Protein AF-0000000086444705 (afdb_homodimer)

Foldseek 3Di:
DDDDPDDPDDDPPPPCPPPPVPPPVPPPPPPPPPQDCPPCPPPPPCPDDDPAPPVPPPPVQFPPPDDPPQLQKDQDFDAFDADDQDDDFAFDDDDDQADALQNLLCLLVNLVQLVLQLVQLQVQLVVVCVVVVHDDPLDDRDDSLLSLLLQLLLQVCLVPPDPDDCQCQDPDPVRHPCVNCQQDPPSNSVSSVVSGFNDDPVPADDPPDPPHDPLVRCVVVQVSNLVSLQNTTGADQEKAKDKDFLADDADAPQWHACPVDPRGIGWIKIFMFFQPQLRTNHMDTDRDDPPVCADPVHDLLVSVVVRCVVVFPSSGEYEYEQSNDDPVSQVCSCPVTVYKYKYWHDCSGPSRRVVVVPDDDDDAADWGWMDRVQWIWIWGDHVHIIIMITNNAGADWDADPVGDIDGPSVVVNSRRHCSNVNLVVQLVSGFGHDDDNDRSVSVVSVSSSSSLSNSQSSSVRDRHVPDDDPPCDSSNSSNSNSCVSSVVRGPVVVVVVVVVVVCVVCCVVVVVPPPDDPPPPPPPPPPPPPDPD/DDDDDDDPCPPCPPPPPPPPVPPPVPPPPPPPPPFDPPDDPDPPPCPPDDPALPVPPPPVQFPPPDDPPQLQKDQDFDAFDADDQDDDFAFDDDDDQADALQNLLCLLVNLVQLVLQLVQLQVQLVVVCVVVVHDDPLDDRDDSLLSLLLQLLLQVCLVPPDPDDCQCQDPDPVRHPCVNCQQDPPSNSVSSVVSGFNDDPVPADDPPDPPHDPLVRCVVVQVSNLVSLQNTTGADQEKAKDKDFLADDADAPQWHACPVDPRGIGWIKIFMFFQPQLRTNHMDTDRDDPPVDADPVHDLLVSVVVRCVVVFPSSGEYEYEQSNDDPVSQVCSCPVTVYKYKYWHDCSGPSRRVVVVPDDDDDAADWGWMDRVQWIWIWGDHVHIIIMIINNAGADWDADPVGDIDGPSVVVNSRRHCSNVNLVVQLVSGFGHDDDNDRSVSVVSVSSSSSLSNSQSSSVRDRHVVDDDPPDDSSVSSNSNSCVSSVPRGPVVVVVVVVVVVVVVVCVVVVVPPPPDPPPPDPPPPPPCPDPD

Solvent-accessible surface area (backbone atoms only — not comparable to full-atom values): 61278 Å² total; per-residue (Å²): 142,81,75,89,83,72,86,80,88,78,84,76,78,77,78,74,72,78,77,78,74,73,78,72,76,69,77,66,73,72,70,72,69,76,71,70,73,73,62,80,72,65,81,73,69,71,80,74,78,78,91,59,72,54,88,65,70,53,67,79,53,43,64,62,76,64,77,92,60,54,75,68,51,35,72,70,79,72,80,60,85,74,71,77,61,77,74,84,56,43,68,59,68,85,72,61,44,69,59,50,59,52,58,44,31,35,60,32,54,42,68,64,57,48,46,45,32,34,53,27,17,41,50,44,40,52,52,52,33,59,73,68,72,44,85,58,90,81,64,72,82,70,44,54,65,56,51,36,27,55,52,19,44,30,47,47,45,26,48,44,36,57,90,47,82,65,38,37,62,40,85,50,61,76,57,32,32,61,54,54,41,52,31,39,49,68,68,53,51,51,47,50,61,69,32,59,34,66,46,67,70,89,71,57,63,51,86,87,39,91,77,42,52,98,56,55,61,51,44,67,60,50,54,54,37,44,55,26,35,50,61,42,38,37,65,63,57,48,27,8,43,43,78,47,68,43,74,46,86,69,93,54,94,42,55,39,62,36,84,90,43,94,59,34,41,12,40,40,28,41,36,26,10,25,15,86,80,13,43,58,45,31,72,45,78,49,72,58,83,56,80,88,64,68,60,88,75,38,67,37,40,51,52,54,56,57,51,42,61,92,57,56,62,48,38,24,38,38,20,38,48,42,81,46,46,40,60,65,48,48,49,43,33,36,76,75,29,36,22,35,30,36,23,36,42,55,64,58,33,48,81,50,40,66,73,63,57,67,57,78,70,83,48,69,66,38,72,49,56,36,25,40,90,66,38,28,39,39,38,36,20,58,99,52,78,45,38,36,40,21,45,65,50,53,97,46,74,38,74,45,96,90,67,50,72,41,46,43,50,59,54,52,45,60,66,31,47,48,0,44,58,43,34,50,50,62,39,65,74,44,44,41,59,76,92,68,88,54,68,68,55,54,52,51,30,49,50,50,39,50,36,48,53,39,24,51,52,49,56,69,69,42,76,53,54,73,64,74,61,95,83,65,42,73,67,55,47,49,52,51,27,29,51,54,42,24,62,82,50,34,47,71,57,50,50,50,50,47,45,46,42,46,48,45,47,48,47,59,61,51,53,64,72,72,69,71,84,79,74,82,72,76,79,78,84,77,82,75,82,77,82,87,126,138,79,77,80,79,86,78,77,82,72,84,76,82,64,84,72,74,81,77,78,74,73,78,73,76,69,77,65,74,72,70,73,69,78,68,70,77,75,56,84,74,67,79,74,70,72,76,72,81,65,89,56,71,52,87,67,70,52,66,78,55,43,64,64,75,65,77,93,61,54,76,69,52,35,71,70,78,72,80,61,83,74,70,76,63,78,74,84,56,41,70,59,66,87,73,61,44,69,58,49,59,50,59,45,32,34,60,32,54,42,69,63,57,46,48,45,32,34,53,28,17,40,49,46,40,52,50,53,34,59,72,67,72,46,86,58,91,80,65,70,80,72,43,55,65,56,50,37,26,55,50,17,45,30,46,46,47,24,47,45,35,58,88,47,80,66,38,37,62,40,85,51,61,74,57,32,33,61,53,53,40,55,31,39,48,68,68,53,50,50,48,52,63,70,32,62,34,64,46,69,70,89,72,56,62,52,83,87,39,90,77,41,49,98,56,56,62,51,43,67,58,50,52,53,35,45,54,26,35,51,60,43,39,38,67,63,56,46,25,8,43,43,78,46,69,43,75,48,86,70,94,53,94,41,55,39,63,36,85,90,43,92,61,34,42,12,40,40,28,42,35,28,9,25,16,88,78,14,44,57,44,32,71,44,77,50,73,59,83,55,80,87,64,68,59,88,77,36,67,37,41,49,51,54,58,57,52,40,60,92,56,54,61,48,39,26,36,39,20,38,48,43,80,45,45,40,59,64,48,47,49,43,32,37,76,74,29,34,21,33,31,38,23,35,40,54,64,57,35,47,80,50,41,66,72,65,60,67,54,79,70,84,50,69,65,37,72,49,59,36,25,40,90,67,37,29,39,40,36,36,18,58,99,53,78,44,36,36,39,21,46,66,49,53,94,45,74,38,73,45,95,89,67,50,71,41,46,42,51,59,54,53,42,58,66,31,46,48,1,43,58,43,34,50,50,62,39,65,74,45,44,42,56,74,91,68,88,53,70,69,55,53,52,52,29,48,52,49,38,52,36,48,51,39,22,50,51,47,55,70,69,41,77,52,53,74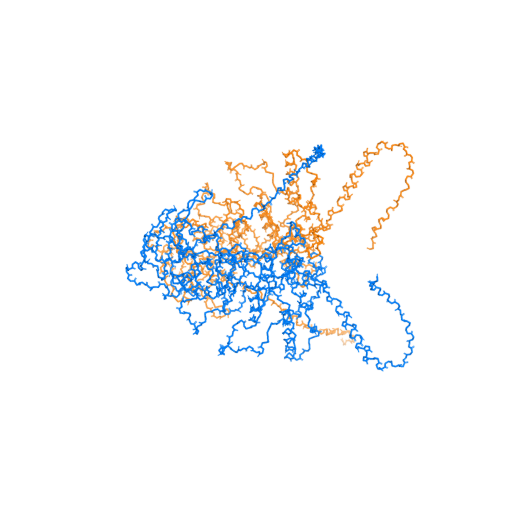,64,79,61,98,73,70,42,71,68,55,46,51,53,52,27,28,52,55,42,23,61,83,51,34,47,72,58,50,50,49,50,46,45,46,44,48,47,44,47,47,47,60,61,49,54,65,75,71,67,73,82,79,75,81,74,76,81,75,81,79,79,75,79,79,74,84,122

Organism: Eptatretus burgeri (NCBI:txid7764)

pLDDT: mean 79.43, std 27.15, range [15.7, 98.75]

Nearest PDB structures (foldseek):
  6x68-assembly1_C  TM=8.349E-01  e=1.886E-27  Trichoplusia ni
  6et7-assembly1_B  TM=6.138E-01  e=5.489E+00  Idiomarina sp. A28L
  6x68-assembly1_C  TM=8.509E-01  e=1.378E-27  Trichoplusia ni
  6et7-assembly1_B  TM=6.135E-01  e=5.300E+00  Idiomarina sp. A28L

Structure (mmCIF, N/CA/C/O backbone):
data_AF-0000000086444705-model_v1
#
loop_
_entity.id
_entity.type
_entity.pdbx_description
1 polymer 'PiggyBac transposable element-derived protein domain-containing protein'
#
loop_
_atom_site.group_PDB
_atom_site.id
_atom_site.type_symbol
_atom_site.label_atom_id
_atom_site.label_alt_id
_atom_site.label_comp_id
_atom_site.label_asym_id
_atom_site.label_entity_id
_atom_site.label_seq_id
_atom_site.pdbx_PDB_ins_code
_atom_site.Cartn_x
_atom_site.Cartn_y
_atom_site.Cartn_z
_atom_site.occupancy
_atom_site.B_iso_or_equiv
_atom_site.auth_seq_id
_atom_site.auth_comp_id
_atom_site.auth_asym_id
_atom_site.auth_atom_id
_atom_site.pdbx_PDB_model_num
ATOM 1 N N . MET A 1 1 ? 11.727 90.5 -26.484 1 19.89 1 MET A N 1
ATOM 2 C CA . MET A 1 1 ? 12.43 89.812 -27.547 1 19.89 1 MET A CA 1
ATOM 3 C C . MET A 1 1 ? 12.102 88.312 -27.516 1 19.89 1 MET A C 1
ATOM 5 O O . MET A 1 1 ? 12.344 87.625 -26.5 1 19.89 1 MET A O 1
ATOM 9 N N . GLU A 1 2 ? 11.18 87.75 -28.328 1 20.16 2 GLU A N 1
ATOM 10 C CA . GLU A 1 2 ? 9.977 86.875 -28.359 1 20.16 2 GLU A CA 1
ATOM 11 C C . GLU A 1 2 ? 10.336 85.438 -28.578 1 20.16 2 GLU A C 1
ATOM 13 O O . GLU A 1 2 ? 9.547 84.562 -28.25 1 20.16 2 GLU A O 1
ATOM 18 N N . GLY A 1 3 ? 11.5 85.25 -29.297 1 18.55 3 GLY A N 1
ATOM 19 C CA . GLY A 1 3 ? 11.406 84.375 -30.453 1 18.55 3 GLY A CA 1
ATOM 20 C C . GLY A 1 3 ? 11.18 82.938 -30.094 1 18.55 3 GLY A C 1
ATOM 21 O O . GLY A 1 3 ? 10.875 82.625 -28.938 1 18.55 3 GLY A O 1
ATOM 22 N N . GLU A 1 4 ? 12.016 82.062 -30.688 1 19.91 4 GLU A N 1
ATOM 23 C CA . GLU A 1 4 ? 12.078 80.875 -31.578 1 19.91 4 GLU A CA 1
ATOM 24 C C . GLU A 1 4 ? 12.219 79.625 -30.766 1 19.91 4 GLU A C 1
ATOM 26 O O . GLU A 1 4 ? 13.312 79.25 -30.281 1 19.91 4 GLU A O 1
ATOM 31 N N . ALA A 1 5 ? 11.273 79.125 -29.969 1 19.7 5 ALA A N 1
ATOM 32 C CA . ALA A 1 5 ? 10.992 78.125 -28.938 1 19.7 5 ALA A CA 1
ATOM 33 C C . ALA A 1 5 ? 11.133 76.688 -29.469 1 19.7 5 ALA A C 1
ATOM 35 O O . ALA A 1 5 ? 10.859 75.75 -28.766 1 19.7 5 ALA A O 1
ATOM 36 N N . ASP A 1 6 ? 11.328 76.562 -30.828 1 16.5 6 ASP A N 1
ATOM 37 C CA . ASP A 1 6 ? 10.625 75.5 -31.5 1 16.5 6 ASP A CA 1
ATOM 38 C C . ASP A 1 6 ? 11.188 74.125 -31.094 1 16.5 6 ASP A C 1
ATOM 40 O O . ASP A 1 6 ? 10.43 73.25 -30.688 1 16.5 6 ASP A O 1
ATOM 44 N N . ARG A 1 7 ? 12.141 73.5 -32.031 1 17.75 7 ARG A N 1
ATOM 45 C CA . ARG A 1 7 ? 12.055 72.312 -32.812 1 17.75 7 ARG A CA 1
ATOM 46 C C . ARG A 1 7 ? 12.695 71.125 -32.094 1 17.75 7 ARG A C 1
ATOM 48 O O . ARG A 1 7 ? 13.914 70.938 -32.125 1 17.75 7 ARG A O 1
ATOM 55 N N . LEU A 1 8 ? 12.43 70.812 -30.828 1 18.16 8 LEU A N 1
ATOM 56 C CA . LEU A 1 8 ? 13.07 69.875 -29.938 1 18.16 8 LEU A CA 1
ATOM 57 C C . LEU A 1 8 ? 13.164 68.5 -30.609 1 18.16 8 LEU A C 1
ATOM 59 O O . LEU A 1 8 ? 12.203 68.062 -31.25 1 18.16 8 LEU A O 1
ATOM 63 N N . LEU A 1 9 ? 14.375 67.875 -30.766 1 19.25 9 LEU A N 1
ATOM 64 C CA . LEU A 1 9 ? 15.164 66.875 -31.406 1 19.25 9 LEU A CA 1
ATOM 65 C C . LEU A 1 9 ? 14.508 65.5 -31.219 1 19.25 9 LEU A C 1
ATOM 67 O O . LEU A 1 9 ? 14.008 65.188 -30.141 1 19.25 9 LEU A O 1
ATOM 71 N N . THR A 1 10 ? 14.219 64.688 -32.312 1 18.62 10 THR A N 1
ATOM 72 C CA . THR A 1 10 ? 13.469 63.688 -33.062 1 18.62 10 THR A CA 1
ATOM 73 C C . THR A 1 10 ? 13.672 62.281 -32.5 1 18.62 10 THR A C 1
ATOM 75 O O . THR A 1 10 ? 12.703 61.531 -32.312 1 18.62 10 THR A O 1
ATOM 78 N N . GLY A 1 11 ? 14.859 61.625 -32.625 1 18.36 11 GLY A N 1
ATOM 79 C CA . GLY A 1 11 ? 15 60.406 -33.406 1 18.36 11 GLY A CA 1
ATOM 80 C C . GLY A 1 11 ? 14.82 59.156 -32.562 1 18.36 11 GLY A C 1
ATOM 81 O O . GLY A 1 11 ? 15.781 58.656 -32 1 18.36 11 GLY A O 1
ATOM 82 N N . GLN A 1 12 ? 13.875 59 -31.688 1 18.03 12 GLN A N 1
ATOM 83 C CA . GLN A 1 12 ? 13.805 57.938 -30.672 1 18.03 12 GLN A CA 1
ATOM 84 C C . GLN A 1 12 ? 13.703 56.562 -31.328 1 18.03 12 GLN A C 1
ATOM 86 O O . GLN A 1 12 ? 12.758 56.312 -32.094 1 18.03 12 GLN A O 1
ATOM 91 N N . ALA A 1 13 ? 14.898 55.969 -31.75 1 19.08 13 ALA A N 1
ATOM 92 C CA . ALA A 1 13 ? 15.141 54.688 -32.438 1 19.08 13 ALA A CA 1
ATOM 93 C C . ALA A 1 13 ? 14.375 53.562 -31.75 1 19.08 13 ALA A C 1
ATOM 95 O O . ALA A 1 13 ? 14.477 53.375 -30.531 1 19.08 13 ALA A O 1
ATOM 96 N N . SER A 1 14 ? 13.227 53.094 -32.25 1 18.95 14 SER A N 1
ATOM 97 C CA . SER A 1 14 ? 12.18 52.125 -31.984 1 18.95 14 SER A CA 1
ATOM 98 C C . SER A 1 14 ? 12.742 50.688 -31.938 1 18.95 14 SER A C 1
ATOM 100 O O . SER A 1 14 ? 12.93 50.062 -32.969 1 18.95 14 SER A O 1
ATOM 102 N N . PHE A 1 15 ? 13.984 50.5 -31.297 1 19.84 15 PHE A N 1
ATOM 103 C CA . PHE A 1 15 ? 14.555 49.188 -31.469 1 19.84 15 PHE A CA 1
ATOM 104 C C . PHE A 1 15 ? 13.539 48.094 -31.109 1 19.84 15 PHE A C 1
ATOM 106 O O . PHE A 1 15 ? 12.945 48.156 -30.031 1 19.84 15 PHE A O 1
ATOM 113 N N . LEU A 1 16 ? 12.82 47.531 -32.062 1 19.53 16 LEU A N 1
ATOM 114 C CA . LEU A 1 16 ? 11.805 46.469 -32.188 1 19.53 16 LEU A CA 1
ATOM 115 C C . LEU A 1 16 ? 12.289 45.156 -31.609 1 19.53 16 LEU A C 1
ATOM 117 O O . LEU A 1 16 ? 13.156 44.5 -32.188 1 19.53 16 LEU A O 1
ATOM 121 N N . PHE A 1 17 ? 12.891 45.125 -30.391 1 19.78 17 PHE A N 1
ATOM 122 C CA . PHE A 1 17 ? 13.422 43.844 -29.938 1 19.78 17 PHE A CA 1
ATOM 123 C C . PHE A 1 17 ? 12.367 42.75 -30.031 1 19.78 17 PHE A C 1
ATOM 125 O O . PHE A 1 17 ? 11.266 42.906 -29.5 1 19.78 17 PHE A O 1
ATOM 132 N N . PRO A 1 18 ? 12.297 41.938 -31.109 1 20.56 18 PRO A N 1
ATOM 133 C CA . PRO A 1 18 ? 11.32 40.875 -31.344 1 20.56 18 PRO A CA 1
ATOM 134 C C . PRO A 1 18 ? 11.273 39.875 -30.203 1 20.56 18 PRO A C 1
ATOM 136 O O . PRO A 1 18 ? 12.32 39.406 -29.734 1 20.56 18 PRO A O 1
ATOM 139 N N . THR A 1 19 ? 10.383 40.031 -29.203 1 20.2 19 THR A N 1
ATOM 140 C CA . THR A 1 19 ? 10.078 39.188 -28.031 1 20.2 19 THR A CA 1
ATOM 141 C C . THR A 1 19 ? 9.82 37.75 -28.453 1 20.2 19 THR A C 1
ATOM 143 O O . THR A 1 19 ? 8.828 37.469 -29.125 1 20.2 19 THR A O 1
ATOM 146 N N . LEU A 1 20 ? 10.859 37.031 -28.969 1 19.86 20 LEU A N 1
ATOM 147 C CA . LEU A 1 20 ? 10.766 35.625 -29.266 1 19.86 20 LEU A CA 1
ATOM 148 C C . LEU A 1 20 ? 10.094 34.875 -28.125 1 19.86 20 LEU A C 1
ATOM 150 O O . LEU A 1 20 ? 10.617 34.812 -27.016 1 19.86 20 LEU A O 1
ATOM 154 N N . MET A 1 21 ? 8.758 34.906 -28 1 19.16 21 MET A N 1
ATOM 155 C CA . MET A 1 21 ? 7.816 34.25 -27.109 1 19.16 21 MET A CA 1
ATOM 156 C C . MET A 1 21 ? 8.031 32.75 -27.109 1 19.16 21 MET A C 1
ATOM 158 O O . MET A 1 21 ? 7.664 32.062 -28.078 1 19.16 21 MET A O 1
ATOM 162 N N . GLN A 1 22 ? 9.32 32.312 -26.859 1 19.89 22 GLN A N 1
ATOM 163 C CA . GLN A 1 22 ? 9.555 30.859 -26.828 1 19.89 22 GLN A CA 1
ATOM 164 C C . GLN A 1 22 ? 8.477 30.156 -26.031 1 19.89 22 GLN A C 1
ATOM 166 O O . GLN A 1 22 ? 8.172 30.547 -24.906 1 19.89 22 GLN A O 1
ATOM 171 N N . ASN A 1 23 ? 7.551 29.453 -26.719 1 20.58 23 ASN A N 1
ATOM 172 C CA . ASN A 1 23 ? 6.43 28.594 -26.344 1 20.58 23 ASN A CA 1
ATOM 173 C C . ASN A 1 23 ? 6.84 27.562 -25.297 1 20.58 23 ASN A C 1
ATOM 175 O O . ASN A 1 23 ? 7.66 26.688 -25.562 1 20.58 23 ASN A O 1
ATOM 179 N N . PHE A 1 24 ? 7.172 28 -24.078 1 21.38 24 PHE A N 1
ATOM 180 C CA . PHE A 1 24 ? 7.359 27.109 -22.953 1 21.38 24 PHE A CA 1
ATOM 181 C C . PHE A 1 24 ? 6.227 26.094 -22.875 1 21.38 24 PHE A C 1
ATOM 183 O O . PHE A 1 24 ? 5.082 26.438 -22.578 1 21.38 24 PHE A O 1
ATOM 190 N N . ILE A 1 25 ? 6.242 25.125 -23.844 1 22.34 25 ILE A N 1
ATOM 191 C CA . ILE A 1 25 ? 5.293 24.031 -23.734 1 22.34 25 ILE A CA 1
ATOM 192 C C . ILE A 1 25 ? 5.312 23.453 -22.328 1 22.34 25 ILE A C 1
ATOM 194 O O . ILE A 1 25 ? 6.324 22.906 -21.875 1 22.34 25 ILE A O 1
ATOM 198 N N . SER A 1 26 ? 4.852 24.234 -21.344 1 21.7 26 SER A N 1
ATOM 199 C CA . SER A 1 26 ? 4.582 23.781 -19.984 1 21.7 26 SER A CA 1
ATOM 200 C C . SER A 1 26 ? 3.883 22.422 -19.984 1 21.7 26 SER A C 1
ATOM 202 O O . SER A 1 26 ? 2.764 22.297 -20.484 1 21.7 26 SER A O 1
ATOM 204 N N . THR A 1 27 ? 4.598 21.375 -20.391 1 24.03 27 THR A N 1
ATOM 205 C CA . THR A 1 27 ? 4.039 20.047 -20.219 1 24.03 27 THR A CA 1
ATOM 206 C C . THR A 1 27 ? 3.402 19.891 -18.844 1 24.03 27 THR A C 1
ATOM 208 O O . THR A 1 27 ? 4.105 19.766 -17.844 1 24.03 27 THR A O 1
ATOM 211 N N . GLY A 1 28 ? 2.553 20.828 -18.469 1 21.38 28 GLY A N 1
ATOM 212 C CA . GLY A 1 28 ? 1.794 20.656 -17.25 1 21.38 28 GLY A CA 1
ATOM 213 C C . GLY A 1 28 ? 1.197 19.266 -17.094 1 21.38 28 GLY A C 1
ATOM 214 O O . GLY A 1 28 ? 0.418 18.828 -17.953 1 21.38 28 GLY A O 1
ATOM 215 N N . ARG A 1 29 ? 1.962 18.328 -16.578 1 26.11 29 ARG A N 1
ATOM 216 C CA . ARG A 1 29 ? 1.364 17.078 -16.109 1 26.11 29 ARG A CA 1
ATOM 217 C C . ARG A 1 29 ? 0.005 17.328 -15.469 1 26.11 29 ARG A C 1
ATOM 219 O O . ARG A 1 29 ? -0.115 18.141 -14.555 1 26.11 29 ARG A O 1
ATOM 226 N N . ARG A 1 30 ? -1.038 17.297 -16.266 1 24.05 30 ARG A N 1
ATOM 227 C CA . ARG A 1 30 ? -2.402 17.266 -15.75 1 24.05 30 ARG A CA 1
ATOM 228 C C . ARG A 1 30 ? -2.465 16.547 -14.406 1 24.05 30 ARG A C 1
ATOM 230 O O . ARG A 1 30 ? -2.053 15.391 -14.297 1 24.05 30 ARG A O 1
ATOM 237 N N . LEU A 1 31 ? -2.223 17.328 -13.406 1 23.14 31 LEU A N 1
ATOM 238 C CA . LEU A 1 31 ? -2.678 16.797 -12.117 1 23.14 31 LEU A CA 1
ATOM 239 C C . LEU A 1 31 ? -4.023 16.109 -12.266 1 23.14 31 LEU A C 1
ATOM 241 O O . LEU A 1 31 ? -5.012 16.719 -12.664 1 23.14 31 LEU A O 1
ATOM 245 N N . ARG A 1 32 ? -3.969 14.898 -12.875 1 23.91 32 ARG A N 1
ATOM 246 C CA . ARG A 1 32 ? -5.18 14.086 -12.844 1 23.91 32 ARG A CA 1
ATOM 247 C C . ARG A 1 32 ? -5.984 14.344 -11.578 1 23.91 32 ARG A C 1
ATOM 249 O O . ARG A 1 32 ? -5.445 14.281 -10.469 1 23.91 32 ARG A O 1
ATOM 256 N N . SER A 1 33 ? -6.805 15.406 -11.719 1 20.83 33 SER A N 1
ATOM 257 C CA . SER A 1 33 ? -7.875 15.641 -10.758 1 20.83 33 SER A CA 1
ATOM 258 C C . SER A 1 33 ? -8.383 14.328 -10.156 1 20.83 33 SER A C 1
ATOM 260 O O . SER A 1 33 ? -8.508 13.328 -10.867 1 20.83 33 SER A O 1
ATOM 262 N N . SER A 1 34 ? -7.957 14.172 -8.961 1 23.66 34 SER A N 1
ATOM 263 C CA . SER A 1 34 ? -8.586 13.242 -8.031 1 23.66 34 SER A CA 1
ATOM 264 C C . SER A 1 34 ? -10.109 13.289 -8.148 1 23.66 34 SER A C 1
ATOM 266 O O . SER A 1 34 ? -10.734 14.281 -7.762 1 23.66 34 SER A O 1
ATOM 268 N N . SER A 1 35 ? -10.672 13.172 -9.344 1 22.77 35 SER A N 1
ATOM 269 C CA . SER A 1 35 ? -12.117 13 -9.227 1 22.77 35 SER A CA 1
ATOM 270 C C . SER A 1 35 ? -12.477 12.258 -7.945 1 22.77 35 SER A C 1
ATOM 272 O O . SER A 1 35 ? -11.703 11.422 -7.465 1 22.77 35 SER A O 1
ATOM 274 N N . ALA A 1 36 ? -13.516 12.891 -7.238 1 20.98 36 ALA A N 1
ATOM 275 C CA . ALA A 1 36 ? -14.273 12.641 -6.016 1 20.98 36 ALA A CA 1
ATOM 276 C C . ALA A 1 36 ? -14.656 11.172 -5.895 1 20.98 36 ALA A C 1
ATOM 278 O O . ALA A 1 36 ? -15.109 10.555 -6.867 1 20.98 36 ALA A O 1
ATOM 279 N N . HIS A 1 37 ? -13.992 10.555 -4.98 1 24.06 37 HIS A N 1
ATOM 280 C CA . HIS A 1 37 ? -14.43 9.477 -4.098 1 24.06 37 HIS A CA 1
ATOM 281 C C . HIS A 1 37 ? -15.898 9.641 -3.725 1 24.06 37 HIS A C 1
ATOM 283 O O . HIS A 1 37 ? -16.219 10.086 -2.619 1 24.06 37 HIS A O 1
ATOM 289 N N . MET A 1 38 ? -16.703 10.438 -4.531 1 23.67 38 MET A N 1
ATOM 290 C CA . MET A 1 38 ? -18.031 10.148 -3.998 1 23.67 38 MET A CA 1
ATOM 291 C C . MET A 1 38 ? -18.203 8.656 -3.752 1 23.67 38 MET A C 1
ATOM 293 O O . MET A 1 38 ? -18.219 7.863 -4.695 1 23.67 38 MET A O 1
ATOM 297 N N . SER A 1 39 ? -17.438 8.281 -2.789 1 23.81 39 SER A N 1
ATOM 298 C CA . SER A 1 39 ? -17.531 6.973 -2.152 1 23.81 39 SER A CA 1
ATOM 299 C C . SER A 1 39 ? -18.969 6.484 -2.094 1 23.81 39 SER A C 1
ATOM 301 O O . SER A 1 39 ? -19.875 7.254 -1.791 1 23.81 39 SER A O 1
ATOM 303 N N . ASP A 1 40 ? -19.266 5.711 -3.014 1 23.47 40 ASP A N 1
ATOM 304 C CA . ASP A 1 40 ? -20.453 4.867 -2.949 1 23.47 40 ASP A CA 1
ATOM 305 C C . ASP A 1 40 ? -20.703 4.383 -1.522 1 23.47 40 ASP A C 1
ATOM 307 O O . ASP A 1 40 ? -19.953 3.549 -1.002 1 23.47 40 ASP A O 1
ATOM 311 N N . ASP A 1 41 ? -20.953 5.359 -0.639 1 21.55 41 ASP A N 1
ATOM 312 C CA . ASP A 1 41 ? -21.562 5.039 0.646 1 21.55 41 ASP A CA 1
ATOM 313 C C . ASP A 1 41 ? -22.75 4.082 0.47 1 21.55 41 ASP A C 1
ATOM 315 O O . ASP A 1 41 ? -23.828 4.488 0.047 1 21.55 41 ASP A O 1
ATOM 319 N N . ALA A 1 42 ? -22.531 2.932 -0.127 1 22.91 42 ALA A N 1
ATOM 320 C CA . ALA A 1 42 ? -23.594 1.932 -0.073 1 22.91 42 ALA A CA 1
ATOM 321 C C . ALA A 1 42 ? -24.312 1.972 1.271 1 22.91 42 ALA A C 1
ATOM 323 O O . ALA A 1 42 ? -23.734 2.373 2.283 1 22.91 42 ALA A O 1
ATOM 324 N N . ASN A 1 43 ? -25.625 2.018 1.191 1 20.45 43 ASN A N 1
ATOM 325 C CA . ASN A 1 43 ? -26.625 1.939 2.254 1 20.45 43 ASN A CA 1
ATOM 326 C C . ASN A 1 43 ? -26.219 0.937 3.33 1 20.45 43 ASN A C 1
ATOM 328 O O . ASN A 1 43 ? -25.922 -0.22 3.025 1 20.45 43 ASN A O 1
ATOM 332 N N . HIS A 1 44 ? -25.547 1.496 4.363 1 22.02 44 HIS A N 1
ATOM 333 C CA . HIS A 1 44 ? -25.453 0.817 5.648 1 22.02 44 HIS A CA 1
ATOM 334 C C . HIS A 1 44 ? -26.797 0.207 6.047 1 22.02 44 HIS A C 1
ATOM 336 O O . HIS A 1 44 ? -27.703 0.925 6.449 1 22.02 44 HIS A O 1
ATOM 342 N N . GLN A 1 45 ? -27.344 -0.602 5.184 1 21.94 45 GLN A N 1
ATOM 343 C CA . GLN A 1 45 ? -28.422 -1.22 5.961 1 21.94 45 GLN A CA 1
ATOM 344 C C . GLN A 1 45 ? -27.922 -1.638 7.344 1 21.94 45 GLN A C 1
ATOM 346 O O . GLN A 1 45 ? -26.812 -2.129 7.484 1 21.94 45 GLN A O 1
ATOM 351 N N . LEU A 1 46 ? -28.562 -1.069 8.383 1 22.97 46 LEU A N 1
ATOM 352 C CA . LEU A 1 46 ? -28.5 -1.137 9.836 1 22.97 46 LEU A CA 1
ATOM 353 C C . LEU A 1 46 ? -28.391 -2.58 10.312 1 22.97 46 LEU A C 1
ATOM 355 O O . LEU A 1 46 ? -28.703 -2.891 11.461 1 22.97 46 LEU A O 1
ATOM 359 N N . SER A 1 47 ? -27.75 -3.465 9.516 1 22.08 47 SER A N 1
ATOM 360 C CA . SER A 1 47 ? -27.844 -4.672 10.336 1 22.08 47 SER A CA 1
ATOM 361 C C . SER A 1 47 ? -27.078 -4.512 11.641 1 22.08 47 SER A C 1
ATOM 363 O O . SER A 1 47 ? -26.031 -3.865 11.688 1 22.08 47 SER A O 1
ATOM 365 N N . GLY A 1 48 ? -27.734 -4.609 12.93 1 21.94 48 GLY A N 1
ATOM 366 C CA . GLY A 1 48 ? -27.453 -4.352 14.328 1 21.94 48 GLY A CA 1
ATOM 367 C C . GLY A 1 48 ? -26.109 -4.879 14.781 1 21.94 48 GLY A C 1
ATOM 368 O O . GLY A 1 48 ? -25.375 -4.199 15.5 1 21.94 48 GLY A O 1
ATOM 369 N N . GLY A 1 49 ? -25.766 -6.184 14.789 1 22.73 49 GLY A N 1
ATOM 370 C CA . GLY A 1 49 ? -25.141 -6.605 16.031 1 22.73 49 GLY A CA 1
ATOM 371 C C . GLY A 1 49 ? -23.672 -6.254 16.125 1 22.73 49 GLY A C 1
ATOM 372 O O . GLY A 1 49 ? -23.172 -5.914 17.188 1 22.73 49 GLY A O 1
ATOM 373 N N . SER A 1 50 ? -22.719 -6.711 15.188 1 25.12 50 SER A N 1
ATOM 374 C CA . SER A 1 50 ? -21.406 -7 15.742 1 25.12 50 SER A CA 1
ATOM 375 C C . SER A 1 50 ? -20.578 -5.723 15.906 1 25.12 50 SER A C 1
ATOM 377 O O . SER A 1 50 ? -20.891 -4.703 15.289 1 25.12 50 SER A O 1
ATOM 379 N N . ASN A 1 51 ? -19.469 -5.59 16.875 1 29.25 51 ASN A N 1
ATOM 380 C CA . ASN A 1 51 ? -18.609 -4.539 17.422 1 29.25 51 ASN A CA 1
ATOM 381 C C . ASN A 1 51 ? -17.781 -3.865 16.312 1 29.25 51 ASN A C 1
ATOM 383 O O . ASN A 1 51 ? -16.594 -4.129 16.172 1 29.25 51 ASN A O 1
ATOM 387 N N . ASP A 1 52 ? -18.172 -3.887 15.078 1 29.61 52 ASP A N 1
ATOM 388 C CA . ASP A 1 52 ? -17.344 -3.264 14.039 1 29.61 52 ASP A CA 1
ATOM 389 C C . ASP A 1 52 ? -17.141 -1.778 14.328 1 29.61 52 ASP A C 1
ATOM 391 O O . ASP A 1 52 ? -18.094 -1.062 14.656 1 29.61 52 ASP A O 1
ATOM 395 N N . SER A 1 53 ? -15.906 -1.43 14.688 1 34.94 53 SER A N 1
ATOM 396 C CA . SER A 1 53 ? -15.523 -0.058 15.008 1 34.94 53 SER A CA 1
ATOM 397 C C . SER A 1 53 ? -16.078 0.923 13.984 1 34.94 53 SER A C 1
ATOM 399 O O . SER A 1 53 ? -15.32 1.539 13.227 1 34.94 53 SER A O 1
ATOM 401 N N . MET A 1 54 ? -17 0.578 13.062 1 35.91 54 MET A N 1
ATOM 402 C CA . MET A 1 54 ? -17.703 1.7 12.445 1 35.91 54 MET A CA 1
ATOM 403 C C . MET A 1 54 ? -18.141 2.711 13.5 1 35.91 54 MET A C 1
ATOM 405 O O . MET A 1 54 ? -18.5 2.334 14.617 1 35.91 54 MET A O 1
ATOM 409 N N . HIS A 1 55 ? -17.703 3.934 13.406 1 42.62 55 HIS A N 1
ATOM 410 C CA . HIS A 1 55 ? -18.344 4.898 14.289 1 42.62 55 HIS A CA 1
ATOM 411 C C . HIS A 1 55 ? -19.812 4.566 14.484 1 42.62 55 HIS A C 1
ATOM 413 O O . HIS A 1 55 ? -20.594 4.582 13.523 1 42.62 55 HIS A O 1
ATOM 419 N N . HIS A 1 56 ? -20.125 3.492 15.227 1 39.81 56 HIS A N 1
ATOM 420 C CA . HIS A 1 56 ? -21.516 3.195 15.547 1 39.81 56 HIS A CA 1
ATOM 421 C C . HIS A 1 56 ? -22.25 4.438 16.047 1 39.81 56 HIS A C 1
ATOM 423 O O . HIS A 1 56 ? -21.781 5.098 16.984 1 39.81 56 HIS A O 1
ATOM 429 N N . TRP A 1 57 ? -22.984 5.012 15.156 1 43.72 57 TRP A N 1
ATOM 430 C CA . TRP A 1 57 ? -23.938 5.953 15.727 1 43.72 57 TRP A CA 1
ATOM 431 C C . TRP A 1 57 ? -24.641 5.355 16.938 1 43.72 57 TRP A C 1
ATOM 433 O O . TRP A 1 57 ? -24.906 4.152 16.984 1 43.72 57 TRP A O 1
ATOM 443 N N . THR A 1 58 ? -24.391 5.824 18.078 1 42.09 58 THR A N 1
ATOM 444 C CA . THR A 1 58 ? -25.234 5.363 19.172 1 42.09 58 THR A CA 1
ATOM 445 C C . THR A 1 58 ? -26.703 5.395 18.766 1 42.09 58 THR A C 1
ATOM 447 O O . THR A 1 58 ? -27.109 6.195 17.922 1 42.09 58 THR A O 1
ATOM 450 N N . GLN A 1 59 ? -27.453 4.344 19.047 1 40.94 59 GLN A N 1
ATOM 451 C CA . GLN A 1 59 ? -28.906 4.262 18.891 1 40.94 59 GLN A CA 1
ATOM 452 C C . GLN A 1 59 ? -29.562 5.602 19.188 1 40.94 59 GLN A C 1
ATOM 454 O O . GLN A 1 59 ? -30.516 5.992 18.516 1 40.94 59 GLN A O 1
ATOM 459 N N . ASP A 1 60 ? -29.062 6.301 20.141 1 42.03 60 ASP A N 1
ATOM 460 C CA . ASP A 1 60 ? -29.688 7.559 20.547 1 42.03 60 ASP A CA 1
ATOM 461 C C . ASP A 1 60 ? -29.547 8.617 19.453 1 42.03 60 ASP A C 1
ATOM 463 O O . ASP A 1 60 ? -30.438 9.453 19.266 1 42.03 60 ASP A O 1
ATOM 467 N N . GLU A 1 61 ? -28.516 8.5 18.75 1 45.34 61 GLU A N 1
ATOM 468 C CA . GLU A 1 61 ? -28.281 9.508 17.719 1 45.34 61 GLU A CA 1
ATOM 469 C C . GLU A 1 61 ? -29.125 9.242 16.484 1 45.34 61 GLU A C 1
ATOM 471 O O . GLU A 1 61 ? -29.328 10.133 15.656 1 45.34 61 GLU A O 1
ATOM 476 N N . MET A 1 62 ? -29.625 8.008 16.281 1 43.44 62 MET A N 1
ATOM 477 C CA . MET A 1 62 ? -30.406 7.633 15.102 1 43.44 62 MET A CA 1
ATOM 478 C C . MET A 1 62 ? -31.906 7.738 15.383 1 43.44 62 MET A C 1
ATOM 480 O O . MET A 1 62 ? -32.688 8.078 14.492 1 43.44 62 MET A O 1
ATOM 484 N N . GLU A 1 63 ? -32.438 7.027 16.5 1 40.12 63 GLU A N 1
ATOM 485 C CA . GLU A 1 63 ? -33.875 6.668 16.578 1 40.12 63 GLU A CA 1
ATOM 486 C C . GLU A 1 63 ? -34.719 7.863 16.984 1 40.12 63 GLU A C 1
ATOM 488 O O . GLU A 1 63 ? -35.188 7.945 18.109 1 40.12 63 GLU A O 1
ATOM 493 N N . GLY A 1 64 ? -34.438 9.07 16.922 1 36.56 64 GLY A N 1
ATOM 494 C CA . GLY A 1 64 ? -35.562 9.914 17.297 1 36.56 64 GLY A CA 1
ATOM 495 C C . GLY A 1 64 ? -36.75 9.719 16.391 1 36.56 64 GLY A C 1
ATOM 496 O O . GLY A 1 64 ? -36.906 10.438 15.406 1 36.56 64 GLY A O 1
ATOM 497 N N . LEU A 1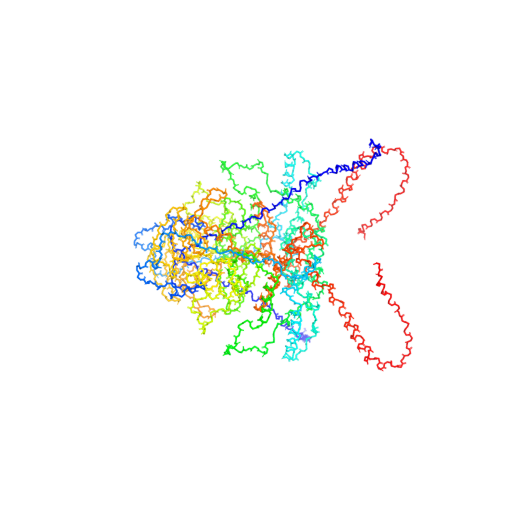 65 ? -37.281 8.57 16.328 1 37.12 65 LEU A N 1
ATOM 498 C CA . LEU A 1 65 ? -38.531 8.391 15.617 1 37.12 65 LEU A CA 1
ATOM 499 C C . LEU A 1 65 ? -39.594 9.359 16.125 1 37.12 65 LEU A C 1
ATOM 501 O O . LEU A 1 65 ? -40.344 9.031 17.047 1 37.12 65 LEU A O 1
ATOM 505 N N . GLY A 1 66 ? -39.25 10.547 16.578 1 34.56 66 GLY A N 1
ATOM 506 C CA . GLY A 1 66 ? -40.5 11.25 16.844 1 34.56 66 GLY A CA 1
ATOM 507 C C . GLY A 1 66 ? -41.438 11.258 15.664 1 34.56 66 GLY A C 1
ATOM 508 O O . GLY A 1 66 ? -41.062 10.938 14.547 1 34.56 66 GLY A O 1
ATOM 509 N N . ASN A 1 67 ? -42.781 11.609 15.922 1 38.12 67 ASN A N 1
ATOM 510 C CA . ASN A 1 67 ? -43.969 11.797 15.125 1 38.12 67 ASN A CA 1
ATOM 511 C C . ASN A 1 67 ? -43.688 12.531 13.828 1 38.12 67 ASN A C 1
ATOM 513 O O . ASN A 1 67 ? -42.656 13.188 13.695 1 38.12 67 ASN A O 1
ATOM 517 N N . SER A 1 68 ? -44.688 12.516 12.812 1 43.91 68 SER A N 1
ATOM 518 C CA . SER A 1 68 ? -45 13.016 11.477 1 43.91 68 SER A CA 1
ATOM 519 C C . SER A 1 68 ? -44.562 14.477 11.328 1 43.91 68 SER A C 1
ATOM 521 O O . SER A 1 68 ? -44.906 15.125 10.336 1 43.91 68 SER A O 1
ATOM 523 N N . HIS A 1 69 ? -44.188 15.203 12.352 1 49.59 69 HIS A N 1
ATOM 524 C CA . HIS A 1 69 ? -44.094 16.641 12.156 1 49.59 69 HIS A CA 1
ATOM 525 C C . HIS A 1 69 ? -42.812 17.016 11.398 1 49.59 69 HIS A C 1
ATOM 527 O O . HIS A 1 69 ? -41.75 16.422 11.617 1 49.59 69 HIS A O 1
ATOM 533 N N . ASP A 1 70 ? -42.938 17.609 10.227 1 64.44 70 ASP A N 1
ATOM 534 C CA . ASP A 1 70 ? -41.969 18.109 9.25 1 64.44 70 ASP A CA 1
ATOM 535 C C . ASP A 1 70 ? -40.844 18.844 9.938 1 64.44 70 ASP A C 1
ATOM 537 O O . ASP A 1 70 ? -39.938 19.359 9.273 1 64.44 70 ASP A O 1
ATOM 541 N N . LEU A 1 71 ? -40.625 18.609 11.156 1 71.19 71 LEU A N 1
ATOM 542 C CA . LEU A 1 71 ? -39.531 19.156 11.992 1 71.19 71 LEU A CA 1
ATOM 543 C C . LEU A 1 71 ? -39.094 20.531 11.492 1 71.19 71 LEU A C 1
ATOM 545 O O . LEU A 1 71 ? -37.906 20.844 11.492 1 71.19 71 LEU A O 1
ATOM 549 N N . GLY A 1 72 ? -40.031 21.312 10.742 1 81.12 72 GLY A N 1
ATOM 550 C CA . GLY A 1 72 ? -39.719 22.656 10.281 1 81.12 72 GLY A CA 1
ATOM 551 C C . GLY A 1 72 ? -39.156 22.688 8.867 1 81.12 72 GLY A C 1
ATOM 552 O O . GLY A 1 72 ? -38.875 23.75 8.32 1 81.12 72 GLY A O 1
ATOM 553 N N . TRP A 1 73 ? -39.031 21.531 8.297 1 90.81 73 TRP A N 1
ATOM 554 C CA . TRP A 1 73 ? -38.5 21.484 6.945 1 90.81 73 TRP A CA 1
ATOM 555 C C . TRP A 1 73 ? -39.562 21.844 5.918 1 90.81 73 TRP A C 1
ATOM 557 O O . TRP A 1 73 ? -40.719 21.438 6.051 1 90.81 73 TRP A O 1
ATOM 567 N N . THR A 1 74 ? -39.156 22.703 4.922 1 89.81 74 THR A N 1
ATOM 568 C CA . THR A 1 74 ? -40.094 23.141 3.891 1 89.81 74 THR A CA 1
ATOM 569 C C . THR A 1 74 ? -39.438 23.031 2.506 1 89.81 74 THR A C 1
ATOM 571 O O . THR A 1 74 ? -38.219 22.938 2.385 1 89.81 74 THR A O 1
ATOM 574 N N . ARG A 1 75 ? -40.25 23.031 1.466 1 89.31 75 ARG A N 1
ATOM 575 C CA . ARG A 1 75 ? -39.781 23 0.084 1 89.31 75 ARG A CA 1
ATOM 576 C C . ARG A 1 75 ? -39.625 24.406 -0.483 1 89.31 75 ARG A C 1
ATOM 578 O O . ARG A 1 75 ? -39.062 24.594 -1.564 1 89.31 75 ARG A O 1
ATOM 585 N N . ARG A 1 76 ? -40.094 25.328 0.274 1 89.12 76 ARG A N 1
ATOM 586 C CA . ARG A 1 76 ? -39.906 26.719 -0.109 1 89.12 76 ARG A CA 1
ATOM 587 C C . ARG A 1 76 ? -38.5 27.203 0.248 1 89.12 76 ARG A C 1
ATOM 589 O O . ARG A 1 76 ? -38.125 27.219 1.422 1 89.12 76 ARG A O 1
ATOM 596 N N . LEU A 1 77 ? -37.875 27.609 -0.743 1 91.75 77 LEU A N 1
ATOM 597 C CA . LEU A 1 77 ? -36.438 27.906 -0.562 1 91.75 77 LEU A CA 1
ATOM 598 C C . LEU A 1 77 ? -36.219 29.406 -0.457 1 91.75 77 LEU A C 1
ATOM 600 O O . LEU A 1 77 ? -36.844 30.188 -1.172 1 91.75 77 LEU A O 1
ATOM 604 N N . THR A 1 78 ? -35.5 29.781 0.487 1 90.5 78 THR A N 1
ATOM 605 C CA . THR A 1 78 ? -35 31.141 0.624 1 90.5 78 THR A CA 1
ATOM 606 C C . THR A 1 78 ? -33.5 31.188 0.525 1 90.5 78 THR A C 1
ATOM 608 O O . THR A 1 78 ? -32.812 30.281 0.995 1 90.5 78 THR A O 1
ATOM 611 N N . LYS A 1 79 ? -33.031 32.219 -0.061 1 89.19 79 LYS A N 1
ATOM 612 C CA . LYS A 1 79 ? -31.578 32.375 -0.21 1 89.19 79 LYS A CA 1
ATOM 613 C C . LYS A 1 79 ? -30.906 32.625 1.136 1 89.19 79 LYS A C 1
ATOM 615 O O . LYS A 1 79 ? -31.344 33.5 1.891 1 89.19 79 LYS A O 1
ATOM 620 N N . PRO A 1 80 ? -29.953 31.859 1.377 1 88.56 80 PRO A N 1
ATOM 621 C CA . PRO A 1 80 ? -29.234 32.094 2.629 1 88.56 80 PRO A CA 1
ATOM 622 C C . PRO A 1 80 ? -28.406 33.406 2.592 1 88.56 80 PRO A C 1
ATOM 624 O O . PRO A 1 80 ? -27.875 33.75 1.543 1 88.56 80 PRO A O 1
ATOM 627 N N . LEU A 1 81 ? -28.344 34 3.707 1 87 81 LEU A N 1
ATOM 628 C CA . LEU A 1 81 ? -27.484 35.188 3.854 1 87 81 LEU A CA 1
ATOM 629 C C . LEU A 1 81 ? -26.062 34.781 4.23 1 87 81 LEU A C 1
ATOM 631 O O . LEU A 1 81 ? -25.828 34.281 5.332 1 87 81 LEU A O 1
ATOM 635 N N . VAL A 1 82 ? -25.188 34.938 3.332 1 93.56 82 VAL A N 1
ATOM 636 C CA . VAL A 1 82 ? -23.797 34.562 3.574 1 93.56 82 VAL A CA 1
ATOM 637 C C . VAL A 1 82 ? -22.922 35.812 3.693 1 93.56 82 VAL A C 1
ATOM 639 O O . VAL A 1 82 ? -22.875 36.625 2.77 1 93.56 82 VAL A O 1
ATOM 642 N N . HIS A 1 83 ? -22.281 35.906 4.844 1 94.69 83 HIS A N 1
ATOM 643 C CA . HIS A 1 83 ? -21.375 37.031 5.062 1 94.69 83 HIS A CA 1
ATOM 644 C C . HIS A 1 83 ? -20.016 36.75 4.414 1 94.69 83 HIS A C 1
ATOM 646 O O . HIS A 1 83 ? -19.594 35.594 4.309 1 94.69 83 HIS A O 1
ATOM 652 N N . GLU A 1 84 ? -19.391 37.781 4.094 1 94.12 84 GLU A N 1
ATOM 653 C CA . GLU A 1 84 ? -18.125 37.688 3.375 1 94.12 84 GLU A CA 1
ATOM 654 C C . GLU A 1 84 ? -16.984 37.344 4.324 1 94.12 84 GLU A C 1
ATOM 656 O O . GLU A 1 84 ? -16.953 37.812 5.465 1 94.12 84 GLU A O 1
ATOM 661 N N . PHE A 1 85 ? -16.109 36.531 3.863 1 96 85 PHE A N 1
ATOM 662 C CA . PHE A 1 85 ? -14.852 36.25 4.543 1 96 85 PHE A CA 1
ATOM 663 C C . PHE A 1 85 ? -13.844 37.375 4.281 1 96 85 PHE A C 1
ATOM 665 O O . PHE A 1 85 ? -13.422 37.594 3.143 1 96 85 PHE A O 1
ATOM 672 N N . CYS A 1 86 ? -13.367 38.062 5.383 1 93.38 86 CYS A N 1
ATOM 673 C CA . CYS A 1 86 ? -12.578 39.25 5.184 1 93.38 86 CYS A CA 1
ATOM 674 C C . CYS A 1 86 ? -11.195 39.125 5.816 1 93.38 86 CYS A C 1
ATOM 676 O O . CYS A 1 86 ? -10.406 40.062 5.793 1 93.38 86 CYS A O 1
ATOM 678 N N . GLN A 1 87 ? -10.82 38.031 6.309 1 92.88 87 GLN A N 1
ATOM 679 C CA . GLN A 1 87 ? -9.523 37.844 6.945 1 92.88 87 GLN A CA 1
ATOM 680 C C . GLN A 1 87 ? -8.406 37.75 5.906 1 92.88 87 GLN A C 1
ATOM 682 O O . GLN A 1 87 ? -8.609 37.156 4.832 1 92.88 87 GLN A O 1
ATOM 687 N N . GLU A 1 88 ? -7.293 38.312 6.238 1 93.69 88 GLU A N 1
ATOM 688 C CA . GLU A 1 88 ? -6.117 38.156 5.383 1 93.69 88 GLU A CA 1
ATOM 689 C C . GLU A 1 88 ? -5.516 36.781 5.52 1 93.69 88 GLU A C 1
ATOM 691 O O . GLU A 1 88 ? -5.152 36.344 6.621 1 93.69 88 GLU A O 1
ATOM 696 N N . SER A 1 89 ? -5.473 36.094 4.379 1 95.88 89 SER A N 1
ATOM 697 C CA . SER A 1 89 ? -4.969 34.719 4.371 1 95.88 89 SER A CA 1
ATOM 698 C C . SER A 1 89 ? -3.527 34.656 3.879 1 95.88 89 SER A C 1
ATOM 700 O O . SER A 1 89 ? -3.062 35.594 3.195 1 95.88 89 SER A O 1
ATOM 702 N N . GLY A 1 90 ? -2.809 33.594 4.277 1 96.19 90 GLY A N 1
ATOM 703 C CA . GLY A 1 90 ? -1.455 33.375 3.797 1 96.19 90 GLY A CA 1
ATOM 704 C C . GLY A 1 90 ? -0.433 33.281 4.914 1 96.19 90 GLY A C 1
ATOM 705 O O . GLY A 1 90 ? -0.797 33.156 6.086 1 96.19 90 GLY A O 1
ATOM 706 N N . PRO A 1 91 ? 0.857 33.281 4.465 1 97.06 91 PRO A N 1
ATOM 707 C CA . PRO A 1 91 ? 1.94 33.188 5.445 1 97.06 91 PRO A CA 1
ATOM 708 C C . PRO A 1 91 ? 1.963 34.375 6.414 1 97.06 91 PRO A C 1
ATOM 710 O O . PRO A 1 91 ? 1.737 35.5 6.008 1 97.06 91 PRO A O 1
ATOM 713 N N . GLN A 1 92 ? 2.164 34.094 7.68 1 96.31 92 GLN A N 1
ATOM 714 C CA . GLN A 1 92 ? 2.186 35.094 8.727 1 96.31 92 GLN A CA 1
ATOM 715 C C . GLN A 1 92 ? 3.574 35.219 9.352 1 96.31 92 GLN A C 1
ATOM 717 O O . GLN A 1 92 ? 3.732 35.812 10.414 1 96.31 92 GLN A O 1
ATOM 722 N N . HIS A 1 93 ? 4.59 34.781 8.758 1 95.69 93 HIS A N 1
ATOM 723 C CA . HIS A 1 93 ? 5.934 34.781 9.32 1 95.69 93 HIS A CA 1
ATOM 724 C C . HIS A 1 93 ? 6.734 35.969 8.789 1 95.69 93 HIS A C 1
ATOM 726 O O . HIS A 1 93 ? 6.301 36.656 7.855 1 95.69 93 HIS A O 1
ATOM 732 N N . LYS A 1 94 ? 7.906 36.188 9.445 1 95.5 94 LYS A N 1
ATOM 733 C CA . LYS A 1 94 ? 8.781 37.281 9.07 1 95.5 94 LYS A CA 1
ATOM 734 C C . LYS A 1 94 ? 10.125 36.781 8.57 1 95.5 94 LYS A C 1
ATOM 736 O O . LYS A 1 94 ? 11.164 37.406 8.828 1 95.5 94 LYS A O 1
ATOM 741 N N . LEU A 1 95 ? 10.125 35.656 7.965 1 97.06 95 LEU A N 1
ATOM 742 C CA . LEU A 1 95 ? 11.367 35.125 7.41 1 97.06 95 LEU A CA 1
ATOM 743 C C . LEU A 1 95 ? 11.852 35.969 6.246 1 97.06 95 LEU A C 1
ATOM 745 O O . LEU A 1 95 ? 11.047 36.531 5.488 1 97.06 95 LEU A O 1
ATOM 749 N N . PRO A 1 96 ? 13.18 36.094 6.145 1 97 96 PRO A N 1
ATOM 750 C CA . PRO A 1 96 ? 13.711 36.812 4.984 1 97 96 PRO A CA 1
ATOM 751 C C . PRO A 1 96 ? 13.398 36.125 3.662 1 97 96 PRO A C 1
ATOM 753 O O . PRO A 1 96 ? 13.039 34.938 3.648 1 97 96 PRO A O 1
ATOM 756 N N . LEU A 1 97 ? 13.562 36.812 2.566 1 96.62 97 LEU A N 1
ATOM 757 C CA . LEU A 1 97 ? 13.203 36.312 1.243 1 96.62 97 LEU A CA 1
ATOM 758 C C . LEU A 1 97 ? 14.125 35.188 0.817 1 96.62 97 LEU A C 1
ATOM 760 O O . LEU A 1 97 ? 13.789 34.406 -0.068 1 96.62 97 LEU A O 1
ATOM 764 N N . ASP A 1 98 ? 15.273 35.125 1.405 1 96.19 98 ASP A N 1
ATOM 765 C CA . ASP A 1 98 ? 16.234 34.094 1.035 1 96.19 98 ASP A CA 1
ATOM 766 C C . ASP A 1 98 ? 16.281 33 2.084 1 96.19 98 ASP A C 1
ATOM 768 O O . ASP A 1 98 ? 17.266 32.25 2.18 1 96.19 98 ASP A O 1
ATOM 772 N N . ALA A 1 99 ? 15.188 32.906 2.891 1 97.62 99 ALA A N 1
ATOM 773 C CA . ALA A 1 99 ? 15.133 31.875 3.934 1 97.62 99 ALA A CA 1
ATOM 774 C C . ALA A 1 99 ? 15.211 30.469 3.334 1 97.62 99 ALA A C 1
ATOM 776 O O . ALA A 1 99 ? 14.68 30.219 2.252 1 97.62 99 ALA A O 1
ATOM 777 N N . SER A 1 100 ? 15.883 29.594 4.043 1 97.19 100 SER A N 1
ATOM 778 C CA . SER A 1 100 ? 16.094 28.219 3.592 1 97.19 100 SER A CA 1
ATOM 779 C C . SER A 1 100 ? 14.93 27.328 4.012 1 97.19 100 SER A C 1
ATOM 781 O O . SER A 1 100 ? 14.117 27.703 4.859 1 97.19 100 SER A O 1
ATOM 783 N N . PRO A 1 101 ? 14.836 26.141 3.426 1 97.94 101 PRO A N 1
ATOM 784 C CA . PRO A 1 101 ? 13.836 25.156 3.859 1 97.94 101 PRO A CA 1
ATOM 785 C C . PRO A 1 101 ? 13.906 24.859 5.355 1 97.94 101 PRO A C 1
ATOM 787 O O . PRO A 1 101 ? 12.867 24.688 6.004 1 97.94 101 PRO A O 1
ATOM 790 N N . LEU A 1 102 ? 15.062 24.859 5.887 1 98.38 102 LEU A N 1
ATOM 791 C CA . LEU A 1 102 ? 15.242 24.594 7.312 1 98.38 102 LEU A CA 1
ATOM 792 C C . LEU A 1 102 ? 14.594 25.688 8.148 1 98.38 102 LEU A C 1
ATOM 794 O O . LEU A 1 102 ? 14.008 25.422 9.195 1 98.38 102 LEU A O 1
ATOM 798 N N . ASP A 1 103 ? 14.719 26.953 7.684 1 98.31 103 ASP A N 1
ATOM 799 C CA . ASP A 1 103 ? 14.094 28.062 8.383 1 98.31 103 ASP A CA 1
ATOM 800 C C . ASP A 1 103 ? 12.578 27.891 8.461 1 98.31 103 ASP A C 1
ATOM 802 O O . ASP A 1 103 ? 11.977 28.125 9.516 1 98.31 103 ASP A O 1
ATOM 806 N N . TYR A 1 104 ? 12.016 27.516 7.352 1 98.56 104 TYR A N 1
ATOM 807 C CA . TYR A 1 104 ? 10.578 27.281 7.324 1 98.56 104 TYR A CA 1
ATOM 808 C C . TYR A 1 104 ? 10.195 26.109 8.219 1 98.56 104 TYR A C 1
ATOM 810 O O . TYR A 1 104 ? 9.18 26.172 8.922 1 98.56 104 TYR A O 1
ATOM 818 N N . PHE A 1 105 ? 11.031 25.078 8.164 1 98.62 105 PHE A N 1
ATOM 819 C CA . PHE A 1 105 ? 10.773 23.922 9 1 98.62 105 PHE A CA 1
ATOM 820 C C . PHE A 1 105 ? 10.812 24.297 10.477 1 98.62 105 PHE A C 1
ATOM 822 O O . PHE A 1 105 ? 9.977 23.844 11.258 1 98.62 105 PHE A O 1
ATOM 829 N N . PHE A 1 106 ? 11.672 25.109 10.867 1 98.38 106 PHE A N 1
ATOM 830 C CA . PHE A 1 106 ? 11.859 25.484 12.266 1 98.38 106 PHE A CA 1
ATOM 831 C C . PHE A 1 106 ? 10.703 26.344 12.758 1 98.38 106 PHE A C 1
ATOM 833 O O . PHE A 1 106 ? 10.477 26.453 13.969 1 98.38 106 PHE A O 1
ATOM 840 N N . LEU A 1 107 ? 9.992 26.922 11.867 1 98.12 107 LEU A N 1
ATOM 841 C CA . LEU A 1 107 ? 8.781 27.625 12.289 1 98.12 107 LEU A CA 1
ATOM 842 C C . LEU A 1 107 ? 7.766 26.641 12.883 1 98.12 107 LEU A C 1
ATOM 844 O O . LEU A 1 107 ? 7.074 26.969 13.844 1 98.12 107 LEU A O 1
ATOM 848 N N . LEU A 1 108 ? 7.707 25.484 12.305 1 98.12 108 LEU A N 1
ATOM 849 C CA . LEU A 1 108 ? 6.676 24.516 12.656 1 98.12 108 LEU A CA 1
ATOM 850 C C . LEU A 1 108 ? 7.211 23.484 13.648 1 98.12 108 LEU A C 1
ATOM 852 O O . LEU A 1 108 ? 6.457 22.969 14.477 1 98.12 108 LEU A O 1
ATOM 856 N N . TRP A 1 109 ? 8.43 23.141 13.484 1 97.81 109 TRP A N 1
ATOM 857 C CA . TRP A 1 109 ? 9.188 22.266 14.375 1 97.81 109 TRP A CA 1
ATOM 858 C C . TRP A 1 109 ? 10.398 23 14.953 1 97.81 109 TRP A C 1
ATOM 860 O O . TRP A 1 109 ? 11.523 22.812 14.5 1 97.81 109 TRP A O 1
ATOM 870 N N . PRO A 1 110 ? 10.203 23.688 16.031 1 97.19 110 PRO A N 1
ATOM 871 C CA . PRO A 1 110 ? 11.266 24.547 16.547 1 97.19 110 PRO A CA 1
ATOM 872 C C . PRO A 1 110 ? 12.461 23.766 17.078 1 97.19 110 PRO A C 1
ATOM 874 O O . PRO A 1 110 ? 12.32 22.609 17.469 1 97.19 110 PRO A O 1
ATOM 877 N N . GLU A 1 111 ? 13.586 24.391 17.172 1 96.06 111 GLU A N 1
ATOM 878 C CA . GLU A 1 111 ? 14.836 23.797 17.641 1 96.06 111 GLU A CA 1
ATOM 879 C C . GLU A 1 111 ? 14.711 23.297 19.078 1 96.06 111 GLU A C 1
ATOM 881 O O . GLU A 1 111 ? 15.359 22.312 19.453 1 96.06 111 GLU A O 1
ATOM 886 N N . SER A 1 112 ? 13.883 23.953 19.812 1 96.12 112 SER A N 1
ATOM 887 C CA . SER A 1 112 ? 13.688 23.578 21.203 1 96.12 112 SER A CA 1
ATOM 888 C C . SER A 1 112 ? 13.172 22.156 21.328 1 96.12 112 SER A C 1
ATOM 890 O O . SER A 1 112 ? 13.414 21.484 22.328 1 96.12 112 SER A O 1
ATOM 892 N N . LEU A 1 113 ? 12.453 21.703 20.344 1 97.19 113 LEU A N 1
ATOM 893 C CA . LEU A 1 113 ? 11.961 20.328 20.359 1 97.19 113 LEU A CA 1
ATOM 894 C C . LEU A 1 113 ? 13.117 19.344 20.328 1 97.19 113 LEU A C 1
ATOM 896 O O . LEU A 1 113 ? 13.094 18.312 21.016 1 97.19 113 LEU A O 1
ATOM 900 N N . PHE A 1 114 ? 14.141 19.656 19.531 1 97.5 114 PHE A N 1
ATOM 901 C CA . PHE A 1 114 ? 15.32 18.797 19.484 1 97.5 114 PHE A CA 1
ATOM 902 C C . PHE A 1 114 ? 16.047 18.797 20.828 1 97.5 114 PHE A C 1
ATOM 904 O O . PHE A 1 114 ? 16.547 17.766 21.266 1 97.5 114 PHE A O 1
ATOM 911 N N . GLU A 1 115 ? 16.062 19.922 21.422 1 97.62 115 GLU A N 1
ATOM 912 C CA . GLU A 1 115 ? 16.688 20.016 22.734 1 97.62 115 GLU A CA 1
ATOM 913 C C . GLU A 1 115 ? 15.961 19.156 23.766 1 97.62 115 GLU A C 1
ATOM 915 O O . GLU A 1 115 ? 16.594 18.469 24.562 1 97.62 115 GLU A O 1
ATOM 920 N N . THR A 1 116 ? 14.695 19.234 23.688 1 97.31 116 THR A N 1
ATOM 921 C CA . THR A 1 116 ? 13.883 18.406 24.578 1 97.31 116 THR A CA 1
ATOM 922 C C . THR A 1 116 ? 14.133 16.922 24.328 1 97.31 116 THR A C 1
ATOM 924 O O .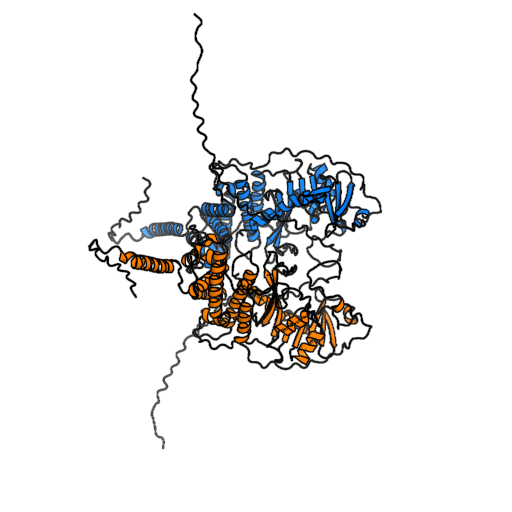 THR A 1 116 ? 14.289 16.156 25.266 1 97.31 116 THR A O 1
ATOM 927 N N . ILE A 1 117 ? 14.18 16.531 23.109 1 97.94 117 ILE A N 1
ATOM 928 C CA . ILE A 1 117 ? 14.398 15.133 22.75 1 97.94 117 ILE A CA 1
ATOM 929 C C . ILE A 1 117 ? 15.766 14.68 23.25 1 97.94 117 ILE A C 1
ATOM 931 O O . ILE A 1 117 ? 15.898 13.57 23.781 1 97.94 117 ILE A O 1
ATOM 935 N N . VAL A 1 118 ? 16.766 15.555 23.109 1 98.38 118 VAL A N 1
ATOM 936 C CA . VAL A 1 118 ? 18.109 15.242 23.562 1 98.38 118 VAL A CA 1
ATOM 937 C C . VAL A 1 118 ? 18.109 15.023 25.078 1 98.38 118 VAL A C 1
ATOM 939 O O . VAL A 1 118 ? 18.625 14.008 25.562 1 98.38 118 VAL A O 1
ATOM 942 N N . ARG A 1 119 ? 17.484 15.906 25.75 1 98.12 119 ARG A N 1
ATOM 943 C CA . ARG A 1 119 ? 17.453 15.836 27.203 1 98.12 119 ARG A CA 1
ATOM 944 C C . ARG A 1 119 ? 16.75 14.562 27.672 1 98.12 119 ARG A C 1
ATOM 946 O O . ARG A 1 119 ? 17.281 13.844 28.531 1 98.12 119 ARG A O 1
ATOM 953 N N . GLU A 1 120 ? 15.594 14.266 27.125 1 98.06 120 GLU A N 1
ATOM 954 C CA . GLU A 1 120 ? 14.805 13.109 27.547 1 98.06 120 GLU A CA 1
ATOM 955 C C . GLU A 1 120 ? 15.469 11.805 27.109 1 98.06 120 GLU A C 1
ATOM 957 O O . GLU A 1 120 ? 15.383 10.797 27.812 1 98.06 120 GLU A O 1
ATOM 962 N N . THR A 1 121 ? 16.125 11.789 25.984 1 98.19 121 THR A N 1
ATOM 963 C CA . THR A 1 121 ? 16.828 10.602 25.5 1 98.19 121 THR A CA 1
ATOM 964 C C . THR A 1 121 ? 18.016 10.281 26.406 1 98.19 121 THR A C 1
ATOM 966 O O . THR A 1 121 ? 18.219 9.125 26.781 1 98.19 121 THR A O 1
ATOM 969 N N . ASN A 1 122 ? 18.766 11.32 26.719 1 98.25 122 ASN A N 1
ATOM 970 C CA . ASN A 1 122 ? 19.891 11.125 27.625 1 98.25 122 ASN A CA 1
ATOM 971 C C . ASN A 1 122 ? 19.438 10.664 29 1 98.25 122 ASN A C 1
ATOM 973 O O . ASN A 1 122 ? 20.047 9.781 29.594 1 98.25 122 ASN A O 1
ATOM 977 N N . LEU A 1 123 ? 18.375 11.227 29.453 1 97.88 123 LEU A N 1
ATOM 978 C CA . LEU A 1 123 ? 17.828 10.828 30.734 1 97.88 123 LEU A CA 1
ATOM 979 C C . LEU A 1 123 ? 17.359 9.375 30.719 1 97.88 123 LEU A C 1
ATOM 981 O O . LEU A 1 123 ? 17.641 8.609 31.641 1 97.88 123 LEU A O 1
ATOM 985 N N . TYR A 1 124 ? 16.703 9.016 29.734 1 97.44 124 TYR A N 1
ATOM 986 C CA . TYR A 1 124 ? 16.188 7.656 29.609 1 97.44 124 TYR A CA 1
ATOM 987 C C . TYR A 1 124 ? 17.328 6.648 29.531 1 97.44 124 TYR A C 1
ATOM 989 O O . TYR A 1 124 ? 17.25 5.574 30.141 1 97.44 124 TYR A O 1
ATOM 997 N N . ALA A 1 125 ? 18.344 6.965 28.75 1 97.38 125 ALA A N 1
ATOM 998 C CA . ALA A 1 125 ? 19.5 6.094 28.688 1 97.38 125 ALA A CA 1
ATOM 999 C C . ALA A 1 125 ? 20.109 5.871 30.062 1 97.38 125 ALA A C 1
ATOM 1001 O O . ALA A 1 125 ? 20.406 4.734 30.438 1 97.38 125 ALA A O 1
ATOM 1002 N N . LYS A 1 126 ? 20.25 6.953 30.766 1 96.62 126 LYS A N 1
ATOM 1003 C CA . LYS A 1 126 ? 20.797 6.867 32.125 1 96.62 126 LYS A CA 1
ATOM 1004 C C . LYS A 1 126 ? 19.922 5.977 33 1 96.62 126 LYS A C 1
ATOM 1006 O O . LYS A 1 126 ? 20.453 5.137 33.75 1 96.62 126 LYS A O 1
ATOM 1011 N N . GLN A 1 127 ? 18.688 6.176 32.906 1 96.31 127 GLN A N 1
ATOM 1012 C CA . GLN A 1 127 ? 17.734 5.41 33.719 1 96.31 127 GLN A CA 1
ATOM 1013 C C . GLN A 1 127 ? 17.781 3.928 33.375 1 96.31 127 GLN A C 1
ATOM 1015 O O . GLN A 1 127 ? 17.781 3.074 34.25 1 96.31 127 GLN A O 1
ATOM 1020 N N . ARG A 1 128 ? 17.797 3.6 32.094 1 95.75 128 ARG A N 1
ATOM 1021 C CA . ARG A 1 128 ? 17.781 2.215 31.641 1 95.75 128 ARG A CA 1
ATOM 1022 C C . ARG A 1 128 ? 19.094 1.509 31.984 1 95.75 128 ARG A C 1
ATOM 1024 O O . ARG A 1 128 ? 19.094 0.331 32.344 1 95.75 128 ARG A O 1
ATOM 1031 N N . ILE A 1 129 ? 20.172 2.236 31.797 1 95.44 129 ILE A N 1
ATOM 1032 C CA . ILE A 1 129 ? 21.469 1.671 32.125 1 95.44 129 ILE A CA 1
ATOM 1033 C C . ILE A 1 129 ? 21.562 1.392 33.625 1 95.44 129 ILE A C 1
ATOM 1035 O O . ILE A 1 129 ? 22.031 0.329 34.031 1 95.44 129 ILE A O 1
ATOM 1039 N N . ALA A 1 130 ? 21.109 2.307 34.375 1 94.75 130 ALA A N 1
ATOM 1040 C CA . ALA A 1 130 ? 21.109 2.127 35.812 1 94.75 130 ALA A CA 1
ATOM 1041 C C . ALA A 1 130 ? 20.234 0.934 36.219 1 94.75 130 ALA A C 1
ATOM 1043 O O . ALA A 1 130 ? 20.625 0.141 37.062 1 94.75 130 ALA A O 1
ATOM 1044 N N . ALA A 1 131 ? 19.094 0.845 35.656 1 94 131 ALA A N 1
ATOM 1045 C CA . ALA A 1 131 ? 18.156 -0.224 35.969 1 94 131 ALA A CA 1
ATOM 1046 C C . ALA A 1 131 ? 18.719 -1.588 35.562 1 94 131 ALA A C 1
ATOM 1048 O O . ALA A 1 131 ? 18.469 -2.586 36.25 1 94 131 ALA A O 1
ATOM 1049 N N . SER A 1 132 ? 19.375 -1.646 34.438 1 92.94 132 SER A N 1
ATOM 1050 C CA . SER A 1 132 ? 19.938 -2.908 33.969 1 92.94 132 SER A CA 1
ATOM 1051 C C . SER A 1 132 ? 21.172 -3.295 34.781 1 92.94 132 SER A C 1
ATOM 1053 O O . SER A 1 132 ? 21.547 -4.469 34.844 1 92.94 132 SER A O 1
ATOM 1055 N N . GLY A 1 133 ? 21.828 -2.369 35.469 1 92.38 133 GLY A N 1
ATOM 1056 C CA . GLY A 1 133 ? 23.031 -2.607 36.25 1 92.38 133 GLY A CA 1
ATOM 1057 C C . GLY A 1 133 ? 24.266 -2.846 35.406 1 92.38 133 GLY A C 1
ATOM 1058 O O . GLY A 1 133 ? 25.328 -3.178 35.938 1 92.38 133 GLY A O 1
ATOM 1059 N N . LYS A 1 134 ? 24.109 -2.842 34.094 1 92.75 134 LYS A N 1
ATOM 1060 C CA . LYS A 1 134 ? 25.219 -3.057 33.188 1 92.75 134 LYS A CA 1
ATOM 1061 C C . LYS A 1 134 ? 25.469 -1.815 32.344 1 92.75 134 LYS A C 1
ATOM 1063 O O . LYS A 1 134 ? 24.531 -1.198 31.828 1 92.75 134 LYS A O 1
ATOM 1068 N N . ALA A 1 135 ? 26.734 -1.521 32.312 1 90.69 135 ALA A N 1
ATOM 1069 C CA . ALA A 1 135 ? 27.094 -0.376 31.5 1 90.69 135 ALA A CA 1
ATOM 1070 C C . ALA A 1 135 ? 26.875 -0.675 30.016 1 90.69 135 ALA A C 1
ATOM 1072 O O . ALA A 1 135 ? 26.953 -1.829 29.594 1 90.69 135 ALA A O 1
ATOM 1073 N N . ASP A 1 136 ? 26.453 0.296 29.25 1 94.25 136 ASP A N 1
ATOM 1074 C CA . ASP A 1 136 ? 26.375 0.215 27.797 1 94.25 136 ASP A CA 1
ATOM 1075 C C . ASP A 1 136 ? 27.578 0.864 27.125 1 94.25 136 ASP A C 1
ATOM 1077 O O . ASP A 1 136 ? 27.641 2.09 27 1 94.25 136 ASP A O 1
ATOM 1081 N N . PRO A 1 137 ? 28.453 0.025 26.688 1 92.62 137 PRO A N 1
ATOM 1082 C CA . PRO A 1 137 ? 29.719 0.571 26.188 1 92.62 137 PRO A CA 1
ATOM 1083 C C . PRO A 1 137 ? 29.547 1.369 24.891 1 92.62 137 PRO A C 1
ATOM 1085 O O . PRO A 1 137 ? 30.422 2.145 24.516 1 92.62 137 PRO A O 1
ATOM 1088 N N . LEU A 1 138 ? 28.469 1.236 24.234 1 93.19 138 LEU A N 1
ATOM 1089 C CA . LEU A 1 138 ? 28.281 1.896 22.953 1 93.19 138 LEU A CA 1
ATOM 1090 C C . LEU A 1 138 ? 27.469 3.184 23.109 1 93.19 138 LEU A C 1
ATOM 1092 O O . LEU A 1 138 ? 27.219 3.891 22.141 1 93.19 138 LEU A O 1
ATOM 1096 N N . TRP A 1 139 ? 27.172 3.494 24.422 1 96.12 139 TRP A N 1
ATOM 1097 C CA . TRP A 1 139 ? 26.344 4.684 24.625 1 96.12 139 TRP A CA 1
ATOM 1098 C C . TRP A 1 139 ? 27.188 5.84 25.156 1 96.12 139 TRP A C 1
ATOM 1100 O O . TRP A 1 139 ? 28.031 5.648 26.031 1 96.12 139 TRP A O 1
ATOM 1110 N N . PHE A 1 140 ? 27.016 6.996 24.594 1 95.75 140 PHE A N 1
ATOM 1111 C CA . PHE A 1 140 ? 27.422 8.289 25.141 1 95.75 140 PHE A CA 1
ATOM 1112 C C . PHE A 1 140 ? 26.344 9.336 24.875 1 95.75 140 PHE A C 1
ATOM 1114 O O . PHE A 1 140 ? 25.594 9.234 23.906 1 95.75 140 PHE A O 1
ATOM 1121 N N . PRO A 1 141 ? 26.203 10.266 25.734 1 97.19 141 PRO A N 1
ATOM 1122 C CA . PRO A 1 141 ? 25.109 11.234 25.594 1 97.19 141 PRO A CA 1
ATOM 1123 C C . PRO A 1 141 ? 25.109 11.938 24.25 1 97.19 141 PRO A C 1
ATOM 1125 O O . PRO A 1 141 ? 26.172 12.258 23.703 1 97.19 141 PRO A O 1
ATOM 1128 N N . THR A 1 142 ? 23.969 12.078 23.734 1 97.38 142 THR A N 1
ATOM 1129 C CA . THR A 1 142 ? 23.812 12.75 22.453 1 97.38 142 THR A CA 1
ATOM 1130 C C . THR A 1 142 ? 23.656 14.25 22.641 1 97.38 142 THR A C 1
ATOM 1132 O O . THR A 1 142 ? 23.5 14.734 23.766 1 97.38 142 THR A O 1
ATOM 1135 N N . ARG A 1 143 ? 23.812 14.992 21.516 1 96.81 143 ARG A N 1
ATOM 1136 C CA . ARG A 1 143 ? 23.672 16.438 21.484 1 96.81 143 ARG A CA 1
ATOM 1137 C C . ARG A 1 143 ? 22.703 16.875 20.391 1 96.81 143 ARG A C 1
ATOM 1139 O O . ARG A 1 143 ? 22.219 16.062 19.609 1 96.81 143 ARG A O 1
ATOM 1146 N N . LYS A 1 144 ? 22.438 18.109 20.453 1 96.88 144 LYS A N 1
ATOM 1147 C CA . LYS A 1 144 ? 21.422 18.672 19.562 1 96.88 144 LYS A CA 1
ATOM 1148 C C . LYS A 1 144 ? 21.766 18.422 18.094 1 96.88 144 LYS A C 1
ATOM 1150 O O . LYS A 1 144 ? 20.938 17.953 17.328 1 96.88 144 LYS A O 1
ATOM 1155 N N . ASN A 1 145 ? 23.016 18.688 17.688 1 96.31 145 ASN A N 1
ATOM 1156 C CA . ASN A 1 145 ? 23.438 18.531 16.297 1 96.31 145 ASN A CA 1
ATOM 1157 C C . ASN A 1 145 ? 23.328 17.078 15.852 1 96.31 145 ASN A C 1
ATOM 1159 O O . ASN A 1 145 ? 22.906 16.812 14.727 1 96.31 145 ASN A O 1
ATOM 1163 N N . GLU A 1 146 ? 23.703 16.219 16.719 1 97 146 GLU A N 1
ATOM 1164 C CA . GLU A 1 146 ? 23.625 14.797 16.391 1 97 146 GLU A CA 1
ATOM 1165 C C . GLU A 1 146 ? 22.172 14.344 16.266 1 97 146 GLU A C 1
ATOM 1167 O O . GLU A 1 146 ? 21.828 13.555 15.383 1 97 146 GLU A O 1
ATOM 1172 N N . MET A 1 147 ? 21.375 14.828 17.172 1 97.75 147 MET A N 1
ATOM 1173 C CA . MET A 1 147 ? 19.953 14.484 17.141 1 97.75 147 MET A CA 1
ATOM 1174 C C . MET A 1 147 ? 19.312 14.992 15.852 1 97.75 147 MET A C 1
ATOM 1176 O O . MET A 1 147 ? 18.516 14.297 15.234 1 97.75 147 MET A O 1
ATOM 1180 N N . MET A 1 148 ? 19.672 16.172 15.461 1 98.12 148 MET A N 1
ATOM 1181 C CA . MET A 1 148 ? 19.188 16.719 14.195 1 98.12 148 MET A CA 1
ATOM 1182 C C . MET A 1 148 ? 19.625 15.852 13.023 1 98.12 148 MET A C 1
ATOM 1184 O O . MET A 1 148 ? 18.828 15.594 12.109 1 98.12 148 MET A O 1
ATOM 1188 N N . ALA A 1 149 ? 20.859 15.375 13.055 1 97.94 149 ALA A N 1
ATOM 1189 C CA . ALA A 1 149 ? 21.359 14.477 12.023 1 97.94 149 ALA A CA 1
ATOM 1190 C C . ALA A 1 149 ? 20.594 13.156 12.016 1 97.94 149 ALA A C 1
ATOM 1192 O O . ALA A 1 149 ? 20.297 12.602 10.961 1 97.94 149 ALA A O 1
ATOM 1193 N N . PHE A 1 150 ? 20.297 12.672 13.25 1 97.25 150 PHE A N 1
ATOM 1194 C CA . PHE A 1 150 ? 19.516 11.445 13.383 1 97.25 150 PHE A CA 1
ATOM 1195 C C . PHE A 1 150 ? 18.172 11.578 12.664 1 97.25 150 PHE A C 1
ATOM 1197 O O . PHE A 1 150 ? 17.766 10.664 11.945 1 97.25 150 PHE A O 1
ATOM 1204 N N . PHE A 1 151 ? 17.516 12.711 12.766 1 97.81 151 PHE A N 1
ATOM 1205 C CA . PHE A 1 151 ? 16.219 12.945 12.117 1 97.81 151 PHE A CA 1
ATOM 1206 C C . PHE A 1 151 ? 16.406 13.18 10.625 1 97.81 151 PHE A C 1
ATOM 1208 O O . PHE A 1 151 ? 15.539 12.82 9.828 1 97.81 151 PHE A O 1
ATOM 1215 N N . ALA A 1 152 ? 17.516 13.797 10.242 1 97.81 152 ALA A N 1
ATOM 1216 C CA . ALA A 1 152 ? 17.828 13.938 8.828 1 97.81 152 ALA A CA 1
ATOM 1217 C C . ALA A 1 152 ? 17.906 12.57 8.148 1 97.81 152 ALA A C 1
ATOM 1219 O O . ALA A 1 152 ? 17.422 12.391 7.027 1 97.81 152 ALA A O 1
ATOM 1220 N N . LEU A 1 153 ? 18.516 11.594 8.859 1 97.06 153 LEU A N 1
ATOM 1221 C CA . LEU A 1 153 ? 18.609 10.234 8.328 1 97.06 153 LEU A CA 1
ATOM 1222 C C . LEU A 1 153 ? 17.219 9.641 8.141 1 97.06 153 LEU A C 1
ATOM 1224 O O . LEU A 1 153 ? 16.953 8.992 7.129 1 97.06 153 LEU A O 1
ATOM 1228 N N . ALA A 1 154 ? 16.375 9.891 9.117 1 96.5 154 ALA A N 1
ATOM 1229 C CA . ALA A 1 154 ? 15.016 9.375 9.039 1 96.5 154 ALA A CA 1
ATOM 1230 C C . ALA A 1 154 ? 14.289 9.93 7.816 1 96.5 154 ALA A C 1
ATOM 1232 O O . ALA A 1 154 ? 13.547 9.203 7.145 1 96.5 154 ALA A O 1
ATOM 1233 N N . ILE A 1 155 ? 14.469 11.164 7.512 1 97.31 155 ILE A N 1
ATOM 1234 C CA . ILE A 1 155 ? 13.867 11.805 6.348 1 97.31 155 ILE A CA 1
ATOM 1235 C C . ILE A 1 155 ? 14.422 11.18 5.066 1 97.31 155 ILE A C 1
ATOM 1237 O O . ILE A 1 155 ? 13.656 10.812 4.168 1 97.31 155 ILE A O 1
ATOM 1241 N N . MET A 1 156 ? 15.734 11 5.027 1 96.31 156 MET A N 1
ATOM 1242 C CA . MET A 1 156 ? 16.391 10.477 3.83 1 96.31 156 MET A CA 1
ATOM 1243 C C . MET A 1 156 ? 15.984 9.023 3.584 1 96.31 156 MET A C 1
ATOM 1245 O O . MET A 1 156 ? 15.859 8.594 2.436 1 96.31 156 MET A O 1
ATOM 1249 N N . MET A 1 157 ? 15.828 8.297 4.656 1 95.56 157 MET A N 1
ATOM 1250 C CA . MET A 1 157 ? 15.422 6.902 4.523 1 95.56 157 MET A CA 1
ATOM 1251 C C . MET A 1 157 ? 14.023 6.797 3.932 1 95.56 157 MET A C 1
ATOM 1253 O O . MET A 1 157 ? 13.664 5.777 3.338 1 95.56 157 MET A O 1
ATOM 1257 N N . GLY A 1 158 ? 13.227 7.824 4.086 1 94.5 158 GLY A N 1
ATOM 1258 C CA . GLY A 1 158 ? 11.922 7.883 3.457 1 94.5 158 GLY A CA 1
ATOM 1259 C C . GLY A 1 158 ? 11.984 8.188 1.971 1 94.5 158 GLY A C 1
ATOM 1260 O O . GLY A 1 158 ? 11.078 7.824 1.218 1 94.5 158 GLY A O 1
ATOM 1261 N N . ILE A 1 159 ? 13.016 8.812 1.567 1 95.69 159 ILE A N 1
ATOM 1262 C CA . ILE A 1 159 ? 13.203 9.188 0.171 1 95.69 159 ILE A CA 1
ATOM 1263 C C . ILE A 1 159 ? 13.883 8.047 -0.583 1 95.69 159 ILE A C 1
ATOM 1265 O O . ILE A 1 159 ? 13.453 7.676 -1.675 1 95.69 159 ILE A O 1
ATOM 1269 N N . LYS A 1 160 ? 14.93 7.531 -0.017 1 94.62 160 LYS A N 1
ATOM 1270 C CA . LYS A 1 160 ? 15.656 6.391 -0.561 1 94.62 160 LYS A CA 1
ATOM 1271 C C . LYS A 1 160 ? 15.453 5.145 0.295 1 94.62 160 LYS A C 1
ATOM 1273 O O . LYS A 1 160 ? 16.078 4.992 1.346 1 94.62 160 LYS A O 1
ATOM 1278 N N . SER A 1 161 ? 14.727 4.223 -0.212 1 92.88 161 SER A N 1
ATOM 1279 C CA . SER A 1 161 ? 14.32 3.09 0.613 1 92.88 161 SER A CA 1
ATOM 1280 C C . SER A 1 161 ? 15.078 1.823 0.227 1 92.88 161 SER A C 1
ATOM 1282 O O . SER A 1 161 ? 15.305 1.565 -0.958 1 92.88 161 SER A O 1
ATOM 1284 N N . VAL A 1 162 ? 15.477 1.143 1.21 1 93.62 162 VAL A N 1
ATOM 1285 C CA . VAL A 1 162 ? 16.078 -0.181 1.076 1 93.62 162 VAL A CA 1
ATOM 1286 C C . VAL A 1 162 ? 15.32 -1.184 1.942 1 93.62 162 VAL A C 1
ATOM 1288 O O . VAL A 1 162 ? 14.594 -0.795 2.857 1 93.62 162 VAL A O 1
ATOM 1291 N N . PRO A 1 163 ? 15.422 -2.424 1.713 1 91.75 163 PRO A N 1
ATOM 1292 C CA . PRO A 1 163 ? 14.578 -3.424 2.369 1 91.75 163 PRO A CA 1
ATOM 1293 C C . PRO A 1 163 ? 14.867 -3.555 3.863 1 91.75 163 PRO A C 1
ATOM 1295 O O . PRO A 1 163 ? 13.969 -3.852 4.648 1 91.75 163 PRO A O 1
ATOM 1298 N N . ARG A 1 164 ? 16.141 -3.371 4.223 1 92.88 164 ARG A N 1
ATOM 1299 C CA . ARG A 1 164 ? 16.547 -3.52 5.617 1 92.88 164 ARG A CA 1
ATOM 1300 C C . ARG A 1 164 ? 17.422 -2.357 6.055 1 92.88 164 ARG A C 1
ATOM 1302 O O . ARG A 1 164 ? 18.203 -1.825 5.258 1 92.88 164 ARG A O 1
ATOM 1309 N N . LEU A 1 165 ? 17.281 -2.123 7.312 1 93 165 LEU A N 1
ATOM 1310 C CA . LEU A 1 165 ? 17.969 -0.962 7.852 1 93 165 LEU A CA 1
ATOM 1311 C C . LEU A 1 165 ? 19.484 -1.094 7.66 1 93 165 LEU A C 1
ATOM 1313 O O . LEU A 1 165 ? 20.156 -0.124 7.297 1 93 165 LEU A O 1
ATOM 1317 N N . TYR A 1 166 ? 20.094 -2.256 7.879 1 93.56 166 TYR A N 1
ATOM 1318 C CA . TYR A 1 166 ? 21.547 -2.424 7.832 1 93.56 166 TYR A CA 1
ATOM 1319 C C . TYR A 1 166 ? 22.078 -2.217 6.418 1 93.56 166 TYR A C 1
ATOM 1321 O O . TYR A 1 166 ? 23.266 -1.974 6.223 1 93.56 166 TYR A O 1
ATOM 1329 N N . CYS A 1 167 ? 21.203 -2.285 5.434 1 95.06 167 CYS A N 1
ATOM 1330 C CA . CYS A 1 167 ? 21.609 -2.15 4.039 1 95.06 167 CYS A CA 1
ATOM 1331 C C . CYS A 1 167 ? 22.219 -0.779 3.775 1 95.06 167 CYS A C 1
ATOM 1333 O O . CYS A 1 167 ? 23.094 -0.64 2.93 1 95.06 167 CYS A O 1
ATOM 1335 N N . TYR A 1 168 ? 21.781 0.221 4.535 1 95.31 168 TYR A N 1
ATOM 1336 C CA . TYR A 1 168 ? 22.297 1.573 4.34 1 95.31 168 TYR A CA 1
ATOM 1337 C C . TYR A 1 168 ? 23.781 1.646 4.66 1 95.31 168 TYR A C 1
ATOM 1339 O O . TYR A 1 168 ? 24.484 2.535 4.176 1 95.31 168 TYR A O 1
ATOM 1347 N N . TRP A 1 169 ? 24.297 0.69 5.492 1 96.12 169 TRP A N 1
ATOM 1348 C CA . TRP A 1 169 ? 25.672 0.755 6.004 1 96.12 169 TRP A CA 1
ATOM 1349 C C . TRP A 1 169 ? 26.5 -0.397 5.461 1 96.12 169 TRP A C 1
ATOM 1351 O O . TRP A 1 169 ? 27.672 -0.54 5.812 1 96.12 169 TRP A O 1
ATOM 1361 N N . THR A 1 170 ? 25.859 -1.22 4.578 1 94.81 170 THR A N 1
ATOM 1362 C CA . THR A 1 170 ? 26.562 -2.381 4.051 1 94.81 170 THR A CA 1
ATOM 1363 C C . THR A 1 170 ? 27.688 -1.95 3.121 1 94.81 170 THR A C 1
ATOM 1365 O O . THR A 1 170 ? 27.75 -0.79 2.711 1 94.81 170 THR A O 1
ATOM 1368 N N . ARG A 1 171 ? 28.578 -2.871 2.832 1 91.44 171 ARG A N 1
ATOM 1369 C CA . ARG A 1 171 ? 29.672 -2.602 1.907 1 91.44 171 ARG A CA 1
ATOM 1370 C C . ARG A 1 171 ? 29.25 -2.832 0.463 1 91.44 171 ARG A C 1
ATOM 1372 O O . ARG A 1 171 ? 29.922 -2.402 -0.471 1 91.44 171 ARG A O 1
ATOM 1379 N N . ASN A 1 172 ? 28.156 -3.494 0.293 1 91.06 172 ASN A N 1
ATOM 1380 C CA . ASN A 1 172 ? 27.625 -3.736 -1.045 1 91.06 172 ASN A CA 1
ATOM 1381 C C . ASN A 1 172 ? 27.219 -2.436 -1.736 1 91.06 172 ASN A C 1
ATOM 1383 O O . ASN A 1 172 ? 26.281 -1.763 -1.31 1 91.06 172 ASN A O 1
ATOM 1387 N N . GLN A 1 173 ? 27.812 -2.135 -2.809 1 87.12 173 GLN A N 1
ATOM 1388 C CA . GLN A 1 173 ? 27.641 -0.862 -3.502 1 87.12 173 GLN A CA 1
ATOM 1389 C C . GLN A 1 173 ? 26.234 -0.729 -4.066 1 87.12 173 GLN A C 1
ATOM 1391 O O . GLN A 1 173 ? 25.734 0.384 -4.246 1 87.12 173 GLN A O 1
ATOM 1396 N N . ALA A 1 174 ? 25.672 -1.834 -4.332 1 91.38 174 ALA A N 1
ATOM 1397 C CA . ALA A 1 174 ? 24.328 -1.809 -4.895 1 91.38 174 ALA A CA 1
ATOM 1398 C C . ALA A 1 174 ? 23.312 -1.347 -3.855 1 91.38 174 ALA A C 1
ATOM 1400 O O . ALA A 1 174 ? 22.25 -0.802 -4.207 1 91.38 174 ALA A O 1
ATOM 1401 N N . LEU A 1 175 ? 23.625 -1.509 -2.572 1 94.31 175 LEU A N 1
ATOM 1402 C CA . LEU A 1 175 ? 22.656 -1.245 -1.515 1 94.31 175 LEU A CA 1
ATOM 1403 C C . LEU A 1 175 ? 23.062 -0.017 -0.704 1 94.31 175 LEU A C 1
ATOM 1405 O O . LEU A 1 175 ? 22.203 0.784 -0.319 1 94.31 175 LEU A O 1
ATOM 1409 N N . ARG A 1 176 ? 24.281 0.219 -0.547 1 93.31 176 ARG A N 1
ATOM 1410 C CA . ARG A 1 176 ? 24.812 1.194 0.393 1 93.31 176 ARG A CA 1
ATOM 1411 C C . ARG A 1 176 ? 24.375 2.607 0.034 1 93.31 176 ARG A C 1
ATOM 1413 O O . ARG A 1 176 ? 24.188 2.928 -1.143 1 93.31 176 ARG A O 1
ATOM 1420 N N . CYS A 1 177 ? 24.141 3.383 1.036 1 93.81 177 CYS A N 1
ATOM 1421 C CA . CYS A 1 177 ? 23.922 4.82 0.886 1 93.81 177 CYS A CA 1
ATOM 1422 C C . CYS A 1 177 ? 25.016 5.609 1.606 1 93.81 177 CYS A C 1
ATOM 1424 O O . CYS A 1 177 ? 24.969 5.77 2.828 1 93.81 177 CYS A O 1
ATOM 1426 N N . GLU A 1 178 ? 25.891 6.152 0.886 1 92.06 178 GLU A N 1
ATOM 1427 C CA . GLU A 1 178 ? 27.062 6.824 1.449 1 92.06 178 GLU A CA 1
ATOM 1428 C C . GLU A 1 178 ? 26.656 8.047 2.268 1 92.06 178 GLU A C 1
ATOM 1430 O O . GLU A 1 178 ? 27.281 8.359 3.279 1 92.06 178 GLU A O 1
ATOM 1435 N N . TRP A 1 179 ? 25.656 8.711 1.795 1 94.5 179 TRP A N 1
ATOM 1436 C CA . TRP A 1 179 ? 25.172 9.891 2.512 1 94.5 179 TRP A CA 1
ATOM 1437 C C . TRP A 1 179 ? 24.766 9.531 3.936 1 94.5 179 TRP A C 1
ATOM 1439 O O . TRP A 1 179 ? 25.125 10.234 4.887 1 94.5 179 TRP A O 1
ATOM 1449 N N . ILE A 1 180 ? 24.109 8.391 4.141 1 95.69 180 ILE A N 1
ATOM 1450 C CA . ILE A 1 180 ? 23.625 7.961 5.445 1 95.69 180 ILE A CA 1
ATOM 1451 C C . ILE A 1 180 ? 24.766 7.371 6.258 1 95.69 180 ILE A C 1
ATOM 1453 O O . ILE A 1 180 ? 24.984 7.754 7.41 1 95.69 180 ILE A O 1
ATOM 1457 N N . SER A 1 181 ? 25.516 6.461 5.625 1 95.12 181 SER A N 1
ATOM 1458 C CA . SER A 1 181 ? 26.609 5.793 6.332 1 95.12 181 SER A CA 1
ATOM 1459 C C . SER A 1 181 ? 27.703 6.777 6.723 1 95.12 181 SER A C 1
ATOM 1461 O O . SER A 1 181 ? 28.391 6.586 7.727 1 95.12 181 SER A O 1
ATOM 1463 N N . GLY A 1 182 ? 27.859 7.82 5.965 1 93.88 182 GLY A N 1
ATOM 1464 C CA . GLY A 1 182 ? 28.859 8.828 6.254 1 93.88 182 GLY A CA 1
ATOM 1465 C C . GLY A 1 182 ? 28.438 9.797 7.344 1 93.88 182 GLY A C 1
ATOM 1466 O O . GLY A 1 182 ? 29.281 10.492 7.922 1 93.88 182 GLY A O 1
ATOM 1467 N N . THR A 1 183 ? 27.203 9.906 7.66 1 95.62 183 THR A N 1
ATOM 1468 C CA . THR A 1 183 ? 26.672 10.836 8.656 1 95.62 183 THR A CA 1
ATOM 1469 C C . THR A 1 183 ? 26.781 10.234 10.055 1 95.62 183 THR A C 1
ATOM 1471 O O . THR A 1 183 ? 27.219 10.906 10.992 1 95.62 183 THR A O 1
ATOM 1474 N N . MET A 1 184 ? 26.422 8.992 10.172 1 95 184 MET A N 1
ATOM 1475 C CA . MET A 1 184 ? 26.391 8.305 11.461 1 95 184 MET A CA 1
ATOM 1476 C C . MET A 1 184 ? 26.625 6.805 11.281 1 95 184 MET A C 1
ATOM 1478 O O . MET A 1 184 ? 26.109 6.203 10.336 1 95 184 MET A O 1
ATOM 1482 N N . SER A 1 185 ? 27.438 6.246 12.18 1 95.88 185 SER A N 1
ATOM 1483 C CA . SER A 1 185 ? 27.641 4.801 12.102 1 95.88 185 SER A CA 1
ATOM 1484 C C . SER A 1 185 ? 26.359 4.043 12.422 1 95.88 185 SER A C 1
ATOM 1486 O O . SER A 1 185 ? 25.469 4.578 13.078 1 95.88 185 SER A O 1
ATOM 1488 N N . ARG A 1 186 ? 26.281 2.822 11.961 1 95.81 186 ARG A N 1
ATOM 1489 C CA . ARG A 1 186 ? 25.125 1.979 12.203 1 95.81 186 ARG A CA 1
ATOM 1490 C C . ARG A 1 186 ? 24.906 1.76 13.695 1 95.81 186 ARG A C 1
ATOM 1492 O O . ARG A 1 186 ? 23.781 1.839 14.188 1 95.81 186 ARG A O 1
ATOM 1499 N N . ALA A 1 187 ? 25.938 1.517 14.422 1 96.12 187 ALA A N 1
ATOM 1500 C CA . ALA A 1 187 ? 25.859 1.261 15.852 1 96.12 187 ALA A CA 1
ATOM 1501 C C . ALA A 1 187 ? 25.328 2.479 16.609 1 96.12 187 ALA A C 1
ATOM 1503 O O . ALA A 1 187 ? 24.5 2.346 17.516 1 96.12 187 ALA A O 1
ATOM 1504 N N . ARG A 1 188 ? 25.844 3.621 16.25 1 96.44 188 ARG A N 1
ATOM 1505 C CA . ARG A 1 188 ? 25.406 4.844 16.922 1 96.44 188 ARG A CA 1
ATOM 1506 C C . ARG A 1 188 ? 23.938 5.133 16.625 1 96.44 188 ARG A C 1
ATOM 1508 O O . ARG A 1 188 ? 23.172 5.48 17.531 1 96.44 188 ARG A O 1
ATOM 1515 N N . TYR A 1 189 ? 23.578 4.961 15.375 1 96.25 189 TYR A N 1
ATOM 1516 C CA . TYR A 1 189 ? 22.172 5.137 15 1 96.25 189 TYR A CA 1
ATOM 1517 C C . TYR A 1 189 ? 21.266 4.227 15.82 1 96.25 189 TYR A C 1
ATOM 1519 O O . TYR A 1 189 ? 20.234 4.664 16.328 1 96.25 189 TYR A O 1
ATOM 1527 N N . ALA A 1 190 ? 21.703 3.006 15.922 1 95.5 190 ALA A N 1
ATOM 1528 C CA . ALA A 1 190 ? 20.922 2.006 16.656 1 95.5 190 ALA A CA 1
ATOM 1529 C C . ALA A 1 190 ? 20.781 2.389 18.125 1 95.5 190 ALA A C 1
ATOM 1531 O O . ALA A 1 190 ? 19.734 2.195 18.719 1 95.5 190 ALA A O 1
ATOM 1532 N N . LYS A 1 191 ? 21.781 2.924 18.688 1 96.12 191 LYS A N 1
ATOM 1533 C CA . LYS A 1 191 ? 21.75 3.287 20.109 1 96.12 191 LYS A CA 1
ATOM 1534 C C . LYS A 1 191 ? 20.844 4.488 20.359 1 96.12 191 LYS A C 1
ATOM 1536 O O . LYS A 1 191 ? 20.094 4.508 21.328 1 96.12 191 LYS A O 1
ATOM 1541 N N . ILE A 1 192 ? 20.969 5.461 19.469 1 96.81 192 ILE A N 1
ATOM 1542 C CA . ILE A 1 192 ? 20.078 6.621 19.609 1 96.81 192 ILE A CA 1
ATOM 1543 C C . ILE A 1 192 ? 18.625 6.188 19.453 1 96.81 192 ILE A C 1
ATOM 1545 O O . ILE A 1 192 ? 17.766 6.617 20.219 1 96.81 192 ILE A O 1
ATOM 1549 N N . ASN A 1 193 ? 18.422 5.332 18.484 1 95.88 193 ASN A N 1
ATOM 1550 C CA . ASN A 1 193 ? 17.078 4.805 18.266 1 95.88 193 ASN A CA 1
ATOM 1551 C C . ASN A 1 193 ? 16.578 4.023 19.469 1 95.88 193 ASN A C 1
ATOM 1553 O O . ASN A 1 193 ? 15.398 4.102 19.828 1 95.88 193 ASN A O 1
ATOM 1557 N N . GLN A 1 194 ? 17.406 3.318 20.094 1 95.56 194 GLN A N 1
ATOM 1558 C CA . GLN A 1 194 ? 17.062 2.494 21.25 1 95.56 194 GLN A CA 1
ATOM 1559 C C . GLN A 1 194 ? 16.609 3.354 22.438 1 95.56 194 GLN A C 1
ATOM 1561 O O . GLN A 1 194 ? 15.648 3.02 23.125 1 95.56 194 GLN A O 1
ATOM 1566 N N . TYR A 1 195 ? 17.312 4.438 22.656 1 96.88 195 TYR A N 1
ATOM 1567 C CA . TYR A 1 195 ? 17.078 5.223 23.859 1 96.88 195 TYR A CA 1
ATOM 1568 C C . TYR A 1 195 ? 16.219 6.441 23.562 1 96.88 195 TYR A C 1
ATOM 1570 O O . TYR A 1 195 ? 15.969 7.27 24.438 1 96.88 195 TYR A O 1
ATOM 1578 N N . LEU A 1 196 ? 15.734 6.57 22.312 1 96.81 196 LEU A N 1
ATOM 1579 C CA . LEU A 1 196 ? 14.93 7.727 21.938 1 96.81 196 LEU A CA 1
ATOM 1580 C C . LEU A 1 196 ? 13.734 7.883 22.859 1 96.81 196 LEU A C 1
ATOM 1582 O O . LEU A 1 196 ? 12.992 6.926 23.094 1 96.81 196 LEU A O 1
ATOM 1586 N N . GLN A 1 197 ? 13.594 9.062 23.406 1 97 197 GLN A N 1
ATOM 1587 C CA . GLN A 1 197 ? 12.516 9.352 24.344 1 97 197 GLN A CA 1
ATOM 1588 C C . GLN A 1 197 ? 12.102 10.82 24.266 1 97 197 GLN A C 1
ATOM 1590 O O . GLN A 1 197 ? 12.906 11.68 23.922 1 97 197 GLN A O 1
ATOM 1595 N N . LEU A 1 198 ? 10.836 11.039 24.562 1 97.06 198 LEU A N 1
ATOM 1596 C CA . LEU A 1 198 ? 10.312 12.398 24.406 1 97.06 198 LEU A CA 1
ATOM 1597 C C . LEU A 1 198 ? 9.891 12.961 25.766 1 97.06 198 LEU A C 1
ATOM 1599 O O . LEU A 1 198 ? 9.711 14.172 25.906 1 97.06 198 LEU A O 1
ATOM 1603 N N . ARG A 1 199 ? 9.641 12.07 26.688 1 96 199 ARG A N 1
ATOM 1604 C CA . ARG A 1 199 ? 9.164 12.469 28.016 1 96 199 ARG A CA 1
ATOM 1605 C C . ARG A 1 199 ? 9.562 11.445 29.062 1 96 199 ARG A C 1
ATOM 1607 O O . ARG A 1 199 ? 9.68 10.25 28.766 1 96 199 ARG A O 1
ATOM 1614 N N . ASP A 1 200 ? 9.711 11.953 30.234 1 94.81 200 ASP A N 1
ATOM 1615 C CA . ASP A 1 200 ? 10.133 11.086 31.328 1 94.81 200 ASP A CA 1
ATOM 1616 C C . ASP A 1 200 ? 9.031 10.102 31.703 1 94.81 200 ASP A C 1
ATOM 1618 O O . ASP A 1 200 ? 7.988 10.508 32.219 1 94.81 200 ASP A O 1
ATOM 1622 N N . ASN A 1 201 ? 9.297 8.875 31.594 1 90.12 201 ASN A N 1
ATOM 1623 C CA . ASN A 1 201 ? 8.328 7.816 31.875 1 90.12 201 ASN A CA 1
ATOM 1624 C C . ASN A 1 201 ? 8.008 7.727 33.375 1 90.12 201 ASN A C 1
ATOM 1626 O O . ASN A 1 201 ? 6.934 7.258 33.75 1 90.12 201 ASN A O 1
ATOM 1630 N N . SER A 1 202 ? 8.961 8.117 34.062 1 90.25 202 SER A N 1
ATOM 1631 C CA . SER A 1 202 ? 8.805 7.965 35.531 1 90.25 202 SER A CA 1
ATOM 1632 C C . SER A 1 202 ? 7.723 8.898 36.062 1 90.25 202 SER A C 1
ATOM 1634 O O . SER A 1 202 ? 7.156 8.648 37.125 1 90.25 202 SER A O 1
ATOM 1636 N N . CYS A 1 203 ? 7.375 9.852 35.281 1 90.62 203 CYS A N 1
ATOM 1637 C CA . CYS A 1 203 ? 6.41 10.852 35.719 1 90.62 203 CYS A CA 1
ATOM 1638 C C . CYS A 1 203 ? 5.027 10.57 35.156 1 90.62 203 CYS A C 1
ATOM 1640 O O . CYS A 1 203 ? 4.082 11.32 35.375 1 90.62 203 CYS A O 1
ATOM 1642 N N . GLN A 1 204 ? 4.883 9.516 34.406 1 91.94 204 GLN A N 1
ATOM 1643 C CA . GLN A 1 204 ? 3.598 9.203 33.812 1 91.94 204 GLN A CA 1
ATOM 1644 C C . GLN A 1 204 ? 2.574 8.781 34.844 1 91.94 204 GLN A C 1
ATOM 1646 O O . GLN A 1 204 ? 2.82 7.848 35.625 1 91.94 204 GLN A O 1
ATOM 1651 N N . PRO A 1 205 ? 1.481 9.383 34.812 1 90.88 205 PRO A N 1
ATOM 1652 C CA . PRO A 1 205 ? 0.428 8.969 35.75 1 90.88 205 PRO A CA 1
ATOM 1653 C C . PRO A 1 205 ? -0.089 7.559 35.438 1 90.88 205 PRO A C 1
ATOM 1655 O O . PRO A 1 205 ? -0.163 7.152 34.281 1 90.88 205 PRO A O 1
ATOM 1658 N N . LEU A 1 206 ? -0.501 6.922 36.5 1 89.06 206 LEU A N 1
ATOM 1659 C CA . LEU A 1 206 ? -1.043 5.57 36.375 1 89.06 206 LEU A CA 1
ATOM 1660 C C . LEU A 1 206 ? -2.412 5.598 35.719 1 89.06 206 LEU A C 1
ATOM 1662 O O . LEU A 1 206 ? -3.07 6.637 35.688 1 89.06 206 LEU A O 1
ATOM 1666 N N . ARG A 1 207 ? -2.82 4.531 35.219 1 85.75 207 ARG A N 1
ATOM 1667 C CA . ARG A 1 207 ? -4.047 4.414 34.438 1 85.75 207 ARG A CA 1
ATOM 1668 C C . ARG A 1 207 ? -5.262 4.852 35.25 1 85.75 207 ARG A C 1
ATOM 1670 O O . ARG A 1 207 ? -6.211 5.41 34.688 1 85.75 207 ARG A O 1
ATOM 1677 N N . ASN A 1 208 ? -5.203 4.66 36.5 1 86.5 208 ASN A N 1
ATOM 1678 C CA . ASN A 1 208 ? -6.344 4.957 37.375 1 86.5 208 ASN A CA 1
ATOM 1679 C C . ASN A 1 208 ? -6.312 6.402 37.875 1 86.5 208 ASN A C 1
ATOM 1681 O O . ASN A 1 208 ? -7.27 6.871 38.5 1 86.5 208 ASN A O 1
ATOM 1685 N N . HIS A 1 209 ? -5.34 7.07 37.531 1 89.81 209 HIS A N 1
ATOM 1686 C CA . HIS A 1 209 ? -5.234 8.469 37.938 1 89.81 209 HIS A CA 1
ATOM 1687 C C . HIS A 1 209 ? -6.082 9.359 37.031 1 89.81 209 HIS A C 1
ATOM 1689 O O . HIS A 1 209 ? -6.172 9.125 35.812 1 89.81 209 HIS A O 1
ATOM 1695 N N . PRO A 1 210 ? -6.641 10.352 37.5 1 86 210 PRO A N 1
ATOM 1696 C CA . PRO A 1 210 ? -7.496 11.25 36.719 1 86 210 PRO A CA 1
ATOM 1697 C C . PRO A 1 210 ? -6.734 11.969 35.594 1 86 210 PRO A C 1
ATOM 1699 O O . PRO A 1 210 ? -7.324 12.344 34.594 1 86 210 PRO A O 1
ATOM 1702 N N . ASP A 1 211 ? -5.535 12.094 35.781 1 87.75 211 ASP A N 1
ATOM 1703 C CA . ASP A 1 211 ? -4.73 12.812 34.781 1 87.75 211 ASP A CA 1
ATOM 1704 C C . ASP A 1 211 ? -4.062 11.852 33.812 1 87.75 211 ASP A C 1
ATOM 1706 O O . ASP A 1 211 ? -3.104 12.211 33.125 1 87.75 211 ASP A O 1
ATOM 1710 N N . TYR A 1 212 ? -4.586 10.75 33.812 1 90.38 212 TYR A N 1
ATOM 1711 C CA . TYR A 1 212 ? -4.008 9.766 32.906 1 90.38 212 TYR A CA 1
ATOM 1712 C C . TYR A 1 212 ? -4.199 10.195 31.438 1 90.38 212 TYR A C 1
ATOM 1714 O O . TYR A 1 212 ? -5.293 10.609 31.047 1 90.38 212 TYR A O 1
ATOM 1722 N N . ASP A 1 213 ? -3.207 10.102 30.688 1 91.69 213 ASP A N 1
ATOM 1723 C CA . ASP A 1 213 ? -3.191 10.43 29.266 1 91.69 213 ASP A CA 1
ATOM 1724 C C . ASP A 1 213 ? -2.598 9.289 28.438 1 91.69 213 ASP A C 1
ATOM 1726 O O . ASP A 1 213 ? -1.4 9.008 28.531 1 91.69 213 ASP A O 1
ATOM 1730 N N . PRO A 1 214 ? -3.445 8.688 27.594 1 92.12 214 PRO A N 1
ATOM 1731 C CA . PRO A 1 214 ? -2.953 7.559 26.812 1 92.12 214 PRO A CA 1
ATOM 1732 C C . PRO A 1 214 ? -1.782 7.938 25.906 1 92.12 214 PRO A C 1
ATOM 1734 O O . PRO A 1 214 ? -0.99 7.07 25.516 1 92.12 214 PRO A O 1
ATOM 1737 N N . ILE A 1 215 ? -1.696 9.25 25.594 1 94.75 215 ILE A N 1
ATOM 1738 C CA . ILE A 1 215 ? -0.611 9.648 24.703 1 94.75 215 ILE A CA 1
ATOM 1739 C C . ILE A 1 215 ? 0.356 10.562 25.453 1 94.75 215 ILE A C 1
ATOM 1741 O O . ILE A 1 215 ? 0.875 11.523 24.875 1 94.75 215 ILE A O 1
ATOM 1745 N N . TYR A 1 216 ? 0.575 10.297 26.688 1 95 216 TYR A N 1
ATOM 1746 C CA . TYR A 1 216 ? 1.436 11.062 27.594 1 95 216 TYR A CA 1
ATOM 1747 C C . TYR A 1 216 ? 2.814 11.273 26.969 1 95 216 TYR A C 1
ATOM 1749 O O . TYR A 1 216 ? 3.346 12.383 27 1 95 216 TYR A O 1
ATOM 1757 N N . LYS A 1 217 ? 3.348 10.273 26.406 1 94.62 217 LYS A N 1
ATOM 1758 C CA . LYS A 1 217 ? 4.73 10.258 25.938 1 94.62 217 LYS A CA 1
ATOM 1759 C C . LYS A 1 217 ? 4.949 11.297 24.844 1 94.62 217 LYS A C 1
ATOM 1761 O O . LYS A 1 217 ? 6.059 11.812 24.688 1 94.62 217 LYS A O 1
ATOM 1766 N N . VAL A 1 218 ? 3.879 11.625 24.047 1 96.12 218 VAL A N 1
ATOM 1767 C CA . VAL A 1 218 ? 4.055 12.508 22.906 1 96.12 218 VAL A CA 1
ATOM 1768 C C . VAL A 1 218 ? 3.242 13.789 23.109 1 96.12 218 VAL A C 1
ATOM 1770 O O . VAL A 1 218 ? 3.188 14.641 22.219 1 96.12 218 VAL A O 1
ATOM 1773 N N . ARG A 1 219 ? 2.623 14.031 24.219 1 96.25 219 ARG A N 1
ATOM 1774 C CA . ARG A 1 219 ? 1.691 15.125 24.469 1 96.25 219 ARG A CA 1
ATOM 1775 C C . ARG A 1 219 ? 2.389 16.469 24.344 1 96.25 219 ARG A C 1
ATOM 1777 O O . ARG A 1 219 ? 1.892 17.375 23.656 1 96.25 219 ARG A O 1
ATOM 1784 N N . ASP A 1 220 ? 3.5 16.594 24.922 1 95.38 220 ASP A N 1
ATOM 1785 C CA . ASP A 1 220 ? 4.207 17.875 24.906 1 95.38 220 ASP A CA 1
ATOM 1786 C C . ASP A 1 220 ? 4.613 18.25 23.484 1 95.38 220 ASP A C 1
ATOM 1788 O O . ASP A 1 220 ? 4.484 19.406 23.094 1 95.38 220 ASP A O 1
ATOM 1792 N N . MET A 1 221 ? 5.098 17.281 22.844 1 96.12 221 MET A N 1
ATOM 1793 C CA . MET A 1 221 ? 5.48 17.516 21.453 1 96.12 221 MET A CA 1
ATOM 1794 C C . MET A 1 221 ? 4.27 17.938 20.625 1 96.12 221 MET A C 1
ATOM 1796 O O . MET A 1 221 ? 4.352 18.859 19.812 1 96.12 221 MET A O 1
ATOM 1800 N N . ILE A 1 222 ? 3.188 17.297 20.75 1 97.19 222 ILE A N 1
ATOM 1801 C CA . ILE A 1 222 ? 1.948 17.578 20.031 1 97.19 222 ILE A CA 1
ATOM 1802 C C . ILE A 1 222 ? 1.529 19.031 20.297 1 97.19 222 ILE A C 1
ATOM 1804 O O . ILE A 1 222 ? 1.187 19.766 19.375 1 97.19 222 ILE A O 1
ATOM 1808 N N . ASN A 1 223 ? 1.618 19.422 21.516 1 96.12 223 ASN A N 1
ATOM 1809 C CA . ASN A 1 223 ? 1.214 20.781 21.891 1 96.12 223 ASN A CA 1
ATOM 1810 C C . ASN A 1 223 ? 2.08 21.828 21.203 1 96.12 223 ASN A C 1
ATOM 1812 O O . ASN A 1 223 ? 1.568 22.828 20.703 1 96.12 223 ASN A O 1
ATOM 1816 N N . VAL A 1 224 ? 3.311 21.547 21.172 1 95.88 224 VAL A N 1
ATOM 1817 C CA . VAL A 1 224 ? 4.238 22.5 20.562 1 95.88 224 VAL A CA 1
ATOM 1818 C C . VAL A 1 224 ? 3.971 22.594 19.062 1 95.88 224 VAL A C 1
ATOM 1820 O O . VAL A 1 224 ? 3.871 23.688 18.516 1 95.88 224 VAL A O 1
ATOM 1823 N N . VAL A 1 225 ? 3.863 21.484 18.438 1 96.44 225 VAL A N 1
ATOM 1824 C CA . VAL A 1 225 ? 3.682 21.438 16.984 1 96.44 225 VAL A CA 1
ATOM 1825 C C . VAL A 1 225 ? 2.344 22.078 16.609 1 96.44 225 VAL A C 1
ATOM 1827 O O . VAL A 1 225 ? 2.268 22.875 15.672 1 96.44 225 VAL A O 1
ATOM 1830 N N . LYS A 1 226 ? 1.331 21.828 17.344 1 94.56 226 LYS A N 1
ATOM 1831 C CA . LYS A 1 226 ? -0.002 22.359 17.078 1 94.56 226 LYS A CA 1
ATOM 1832 C C . LYS A 1 226 ? -0.006 23.891 17.172 1 94.56 226 LYS A C 1
ATOM 1834 O O . LYS A 1 226 ? -0.601 24.562 16.328 1 94.56 226 LYS A O 1
ATOM 1839 N N . GLN A 1 227 ? 0.574 24.312 18.172 1 94.56 227 GLN A N 1
ATOM 1840 C CA . GLN A 1 227 ? 0.64 25.75 18.375 1 94.56 227 GLN A CA 1
ATOM 1841 C C . GLN A 1 227 ? 1.344 26.453 17.219 1 94.56 227 GLN A C 1
ATOM 1843 O O . GLN A 1 227 ? 0.913 27.516 16.766 1 94.56 227 GLN A O 1
ATOM 1848 N N . ASN A 1 228 ? 2.299 25.828 16.719 1 95.62 228 ASN A N 1
ATOM 1849 C CA . ASN A 1 228 ? 3.076 26.438 15.641 1 95.62 228 ASN A CA 1
ATOM 1850 C C . ASN A 1 228 ? 2.357 26.328 14.297 1 95.62 228 ASN A C 1
ATOM 1852 O O . ASN A 1 228 ? 2.547 27.172 13.422 1 95.62 228 ASN A O 1
ATOM 1856 N N . PHE A 1 229 ? 1.56 25.344 14.078 1 95.75 229 PHE A N 1
ATOM 1857 C CA . PHE A 1 229 ? 0.81 25.188 12.836 1 95.75 229 PHE A CA 1
ATOM 1858 C C . PHE A 1 229 ? -0.142 26.359 12.633 1 95.75 229 PHE A C 1
ATOM 1860 O O . PHE A 1 229 ? -0.276 26.859 11.516 1 95.75 229 PHE A O 1
ATOM 1867 N N . SER A 1 230 ? -0.739 26.859 13.68 1 92.38 230 SER A N 1
ATOM 1868 C CA . SER A 1 230 ? -1.733 27.922 13.586 1 92.38 230 SER A CA 1
ATOM 1869 C C . SER A 1 230 ? -1.075 29.297 13.602 1 92.38 230 SER A C 1
ATOM 1871 O O . SER A 1 230 ? -1.653 30.281 13.125 1 92.38 230 SER A O 1
ATOM 1873 N N . ARG A 1 231 ? 0.103 29.328 14.016 1 94.88 231 ARG A N 1
ATOM 1874 C CA . ARG A 1 231 ? 0.763 30.609 14.266 1 94.88 231 ARG A CA 1
ATOM 1875 C C . ARG A 1 231 ? 1.302 31.219 12.969 1 94.88 231 ARG A C 1
ATOM 1877 O O . ARG A 1 231 ? 1.249 32.438 12.773 1 94.88 231 ARG A O 1
ATOM 1884 N N . TRP A 1 232 ? 1.705 30.375 12.055 1 96.12 232 TRP A N 1
ATOM 1885 C CA . TRP A 1 232 ? 2.551 30.906 10.992 1 96.12 232 TRP A CA 1
ATOM 1886 C C . TRP A 1 232 ? 1.813 30.906 9.656 1 96.12 232 TRP A C 1
ATOM 1888 O O . TRP A 1 232 ? 2.375 31.297 8.625 1 96.12 232 TRP A O 1
ATOM 1898 N N . TYR A 1 233 ? 0.586 30.516 9.625 1 96.62 233 TYR A N 1
ATOM 1899 C CA . TYR A 1 233 ? -0.226 30.5 8.414 1 96.62 233 TYR A CA 1
ATOM 1900 C C . TYR A 1 233 ? -1.702 30.688 8.742 1 96.62 233 TYR A C 1
ATOM 1902 O O . TYR A 1 233 ? -2.232 30.031 9.641 1 96.62 233 TYR A O 1
ATOM 1910 N N . TYR A 1 234 ? -2.289 31.594 8.102 1 97.38 234 TYR A N 1
ATOM 1911 C CA . TYR A 1 234 ? -3.738 31.719 8.211 1 97.38 234 TYR A CA 1
ATOM 1912 C C . TYR A 1 234 ? -4.434 31.234 6.949 1 97.38 234 TYR A C 1
ATOM 1914 O O . TYR A 1 234 ? -4.113 31.688 5.844 1 97.38 234 TYR A O 1
ATOM 1922 N N . PRO A 1 235 ? -5.371 30.391 7.023 1 97.81 235 PRO A N 1
ATOM 1923 C CA . PRO A 1 235 ? -5.961 29.719 5.867 1 97.81 235 PRO A CA 1
ATOM 1924 C C . PRO A 1 235 ? -6.922 30.609 5.086 1 97.81 235 PRO A C 1
ATOM 1926 O O . PRO A 1 235 ? -7.391 31.625 5.609 1 97.81 235 PRO A O 1
ATOM 1929 N N . ARG A 1 236 ? -7.195 30.203 3.879 1 97.56 236 ARG A N 1
ATOM 1930 C CA . ARG A 1 236 ? -8.273 30.781 3.078 1 97.56 236 ARG A CA 1
ATOM 1931 C C . ARG A 1 236 ? -9.641 30.344 3.598 1 97.56 236 ARG A C 1
ATOM 1933 O O . ARG A 1 236 ? -9.727 29.625 4.605 1 97.56 236 ARG A O 1
ATOM 1940 N N . ARG A 1 237 ? -10.633 30.766 3.002 1 98.12 237 ARG A N 1
ATOM 1941 C CA . ARG A 1 237 ? -12.008 30.672 3.484 1 98.12 237 ARG A CA 1
ATOM 1942 C C . ARG A 1 237 ? -12.422 29.219 3.68 1 98.12 237 ARG A C 1
ATOM 1944 O O . ARG A 1 237 ? -13.055 28.875 4.684 1 98.12 237 ARG A O 1
ATOM 1951 N N . GLU A 1 238 ? -12.07 28.312 2.746 1 98.56 238 GLU A N 1
ATOM 1952 C CA . GLU A 1 238 ? -12.602 26.953 2.74 1 98.56 238 GLU A CA 1
ATOM 1953 C C . GLU A 1 238 ? -11.719 26.016 3.557 1 98.56 238 GLU A C 1
ATOM 1955 O O . GLU A 1 238 ? -10.516 25.922 3.312 1 98.56 238 GLU A O 1
ATOM 1960 N N . LEU A 1 239 ? -12.32 25.344 4.48 1 98.56 239 LEU A N 1
ATOM 1961 C CA . LEU A 1 239 ? -11.633 24.391 5.348 1 98.56 239 LEU A CA 1
ATOM 1962 C C . LEU A 1 239 ? -12.273 23.016 5.25 1 98.56 239 LEU A C 1
ATOM 1964 O O . LEU A 1 239 ? -13.445 22.891 4.875 1 98.56 239 LEU A O 1
ATOM 1968 N N . SER A 1 240 ? -11.484 22 5.566 1 98.44 240 SER A N 1
ATOM 1969 C CA . SER A 1 240 ? -11.992 20.625 5.543 1 98.44 240 SER A CA 1
ATOM 1970 C C . SER A 1 240 ? -11.625 19.891 6.82 1 98.44 240 SER A C 1
ATOM 1972 O O . SER A 1 240 ? -10.516 20.031 7.336 1 98.44 240 SER A O 1
ATOM 1974 N N . VAL A 1 241 ? -12.57 19.125 7.34 1 98.31 241 VAL A N 1
ATOM 1975 C CA . VAL A 1 241 ? -12.359 18.234 8.484 1 98.31 241 VAL A CA 1
ATOM 1976 C C . VAL A 1 241 ? -12.555 16.781 8.07 1 98.31 241 VAL A C 1
ATOM 1978 O O . VAL A 1 241 ? -13.547 16.438 7.426 1 98.31 241 VAL A O 1
ATOM 1981 N N . ASP A 1 242 ? -11.617 15.977 8.391 1 96.81 242 ASP A N 1
ATOM 1982 C CA . ASP A 1 242 ? -11.703 14.547 8.07 1 96.81 242 ASP A CA 1
ATOM 1983 C C . ASP A 1 242 ? -10.75 13.734 8.938 1 96.81 242 ASP A C 1
ATOM 1985 O O . ASP A 1 242 ? -10.039 14.289 9.781 1 96.81 242 ASP A O 1
ATOM 1989 N N . GLU A 1 243 ? -10.82 12.445 8.742 1 94 243 GLU A N 1
ATOM 1990 C CA . GLU A 1 243 ? -9.969 11.539 9.508 1 94 243 GLU A CA 1
ATOM 1991 C C . GLU A 1 243 ? -8.742 11.125 8.703 1 94 243 GLU A C 1
ATOM 1993 O O . GLU A 1 243 ? -8.828 10.914 7.492 1 94 243 GLU A O 1
ATOM 1998 N N . GLY A 1 244 ? -7.582 11.211 9.336 1 91.81 244 GLY A N 1
ATOM 1999 C CA . GLY A 1 244 ? -6.363 10.586 8.844 1 91.81 244 GLY A CA 1
ATOM 2000 C C . GLY A 1 244 ? -5.973 9.352 9.633 1 91.81 244 GLY A C 1
ATOM 2001 O O . GLY A 1 244 ? -6.539 9.078 10.688 1 91.81 244 GLY A O 1
ATOM 2002 N N . MET A 1 245 ? -5.098 8.469 9.062 1 91.12 245 MET A N 1
ATOM 2003 C CA . MET A 1 245 ? -4.66 7.246 9.719 1 91.12 245 MET A CA 1
ATOM 2004 C C . MET A 1 245 ? -3.139 7.18 9.797 1 91.12 245 MET A C 1
ATOM 2006 O O . MET A 1 245 ? -2.449 7.5 8.828 1 91.12 245 MET A O 1
ATOM 2010 N N . ILE A 1 246 ? -2.648 6.891 10.93 1 92.94 246 ILE A N 1
ATOM 2011 C CA . ILE A 1 246 ? -1.259 6.484 11.117 1 92.94 246 ILE A CA 1
ATOM 2012 C C . ILE A 1 246 ? -1.16 4.961 11.109 1 92.94 246 ILE A C 1
ATOM 2014 O O . ILE A 1 246 ? -1.66 4.297 12.023 1 92.94 246 ILE A O 1
ATOM 2018 N N . PRO A 1 247 ? -0.549 4.445 10.062 1 90.38 247 PRO A N 1
ATOM 2019 C CA . PRO A 1 247 ? -0.478 2.984 10 1 90.38 247 PRO A CA 1
ATOM 2020 C C . PRO A 1 247 ? 0.243 2.379 11.203 1 90.38 247 PRO A C 1
ATOM 2022 O O . PRO A 1 247 ? 1.323 2.842 11.578 1 90.38 247 PRO A O 1
ATOM 2025 N N . PHE A 1 248 ? -0.309 1.417 11.898 1 91.31 248 PHE A N 1
ATOM 2026 C CA . PHE A 1 248 ? 0.255 0.683 13.023 1 91.31 248 PHE A CA 1
ATOM 2027 C C . PHE A 1 248 ? -0.418 -0.676 13.18 1 91.31 248 PHE A C 1
ATOM 2029 O O . PHE A 1 248 ? -1.646 -0.761 13.25 1 91.31 248 PHE A O 1
ATOM 2036 N N . LYS A 1 249 ? 0.345 -1.72 13.266 1 86.88 249 LYS A N 1
ATOM 2037 C CA . LYS A 1 249 ? -0.211 -3.07 13.305 1 86.88 249 LYS A CA 1
ATOM 2038 C C . LYS A 1 249 ? 0.002 -3.711 14.672 1 86.88 249 LYS A C 1
ATOM 2040 O O . LYS A 1 249 ? -0.492 -4.812 14.93 1 86.88 249 LYS A O 1
ATOM 2045 N N . GLY A 1 250 ? 0.674 -3.082 15.555 1 87.75 250 GLY A N 1
ATOM 2046 C CA . GLY A 1 250 ? 0.948 -3.664 16.859 1 87.75 250 GLY A CA 1
ATOM 2047 C C . GLY A 1 250 ? -0.247 -3.623 17.797 1 87.75 250 GLY A C 1
ATOM 2048 O O . GLY A 1 250 ? -1.352 -3.266 17.375 1 87.75 250 GLY A O 1
ATOM 2049 N N . ARG A 1 251 ? -0.039 -4.094 18.938 1 86.56 251 ARG A N 1
ATOM 2050 C CA . ARG A 1 251 ? -1.096 -4.102 19.938 1 86.56 251 ARG A CA 1
ATOM 2051 C C . ARG A 1 251 ? -1.253 -2.725 20.578 1 86.56 251 ARG A C 1
ATOM 2053 O O . ARG A 1 251 ? -0.292 -2.172 21.125 1 86.56 251 ARG A O 1
ATOM 2060 N N . LEU A 1 252 ? -2.363 -2.195 20.453 1 89.19 252 LEU A N 1
ATOM 2061 C CA . LEU A 1 252 ? -2.723 -0.889 21 1 89.19 252 LEU A CA 1
ATOM 2062 C C . LEU A 1 252 ? -4.23 -0.786 21.219 1 89.19 252 LEU A C 1
ATOM 2064 O O . LEU A 1 252 ? -5.012 -1.077 20.312 1 89.19 252 LEU A O 1
ATOM 2068 N N . PHE A 1 253 ? -4.594 -0.436 22.391 1 86.44 253 PHE A N 1
ATOM 2069 C CA . PHE A 1 253 ? -5.996 -0.537 22.781 1 86.44 253 PHE A CA 1
ATOM 2070 C C . PHE A 1 253 ? -6.844 0.454 21.984 1 86.44 253 PHE A C 1
ATOM 2072 O O . PHE A 1 253 ? -8.047 0.255 21.828 1 86.44 253 PHE A O 1
ATOM 2079 N N . PHE A 1 254 ? -6.266 1.503 21.516 1 88.5 254 PHE A N 1
ATOM 2080 C CA . PHE A 1 254 ? -7.086 2.465 20.781 1 88.5 254 PHE A CA 1
ATOM 2081 C C . PHE A 1 254 ? -6.805 2.396 19.281 1 88.5 254 PHE A C 1
ATOM 2083 O O . PHE A 1 254 ? -7.023 3.371 18.562 1 88.5 254 PHE A O 1
ATOM 2090 N N . LYS A 1 255 ? -6.199 1.344 18.859 1 88.44 255 LYS A N 1
ATOM 2091 C CA . LYS A 1 255 ? -6.043 1.083 17.438 1 88.44 255 LYS A CA 1
ATOM 2092 C C . LYS A 1 255 ? -7.398 1.013 16.734 1 88.44 255 LYS A C 1
ATOM 2094 O O . LYS A 1 255 ? -8.359 0.465 17.281 1 88.44 255 LYS A O 1
ATOM 2099 N N . GLN A 1 256 ? -7.438 1.596 15.57 1 88.44 256 GLN A N 1
ATOM 2100 C CA . GLN A 1 256 ? -8.688 1.66 14.82 1 88.44 256 GLN A CA 1
ATOM 2101 C C . GLN A 1 256 ? -8.617 0.821 13.547 1 88.44 256 GLN A C 1
ATOM 2103 O O . GLN A 1 256 ? -7.531 0.614 13 1 88.44 256 GLN A O 1
ATOM 2108 N N . HIS A 1 257 ? -9.672 0.229 13.141 1 83.94 257 HIS A N 1
ATOM 2109 C CA . HIS A 1 257 ? -9.812 -0.495 11.883 1 83.94 257 HIS A CA 1
ATOM 2110 C C . HIS A 1 257 ? -10.734 0.243 10.922 1 83.94 257 HIS A C 1
ATOM 2112 O O . HIS A 1 257 ? -11.922 0.413 11.203 1 83.94 257 HIS A O 1
ATOM 2118 N N . MET A 1 258 ? -10.195 0.725 9.836 1 82.38 258 MET A N 1
ATOM 2119 C CA . MET A 1 258 ? -10.945 1.455 8.82 1 82.38 258 MET A CA 1
ATOM 2120 C C . MET A 1 258 ? -10.859 0.746 7.469 1 82.38 258 MET A C 1
ATOM 2122 O O . MET A 1 258 ? -10 1.071 6.645 1 82.38 258 MET A O 1
ATOM 2126 N N . PRO A 1 259 ? -11.797 -0.131 7.113 1 72.88 259 PRO A N 1
ATOM 2127 C CA . PRO A 1 259 ? -11.695 -0.995 5.934 1 72.88 259 PRO A CA 1
ATOM 2128 C C . PRO A 1 259 ? -11.734 -0.211 4.625 1 72.88 259 PRO A C 1
ATOM 2130 O O . PRO A 1 259 ? -11.219 -0.675 3.607 1 72.88 259 PRO A O 1
ATOM 2133 N N . ARG A 1 260 ? -12.383 0.913 4.598 1 73.38 260 ARG A N 1
ATOM 2134 C CA . ARG A 1 260 ? -12.57 1.663 3.361 1 73.38 260 ARG A CA 1
ATOM 2135 C C . ARG A 1 260 ? -11.359 2.541 3.064 1 73.38 260 ARG A C 1
ATOM 2137 O O . ARG A 1 260 ? -11.234 3.086 1.965 1 73.38 260 ARG A O 1
ATOM 2144 N N . LYS A 1 261 ? -10.492 2.752 4.082 1 75.19 261 LYS A N 1
ATOM 2145 C CA . LYS A 1 261 ? -9.289 3.561 3.887 1 75.19 261 LYS A CA 1
ATOM 2146 C C . LYS A 1 261 ? -8.125 2.701 3.414 1 75.19 261 LYS A C 1
ATOM 2148 O O . LYS A 1 261 ? -8.094 1.491 3.652 1 75.19 261 LYS A O 1
ATOM 2153 N N . PRO A 1 262 ? -7.246 3.311 2.658 1 73.88 262 PRO A N 1
ATOM 2154 C CA . PRO A 1 262 ? -6.059 2.557 2.254 1 73.88 262 PRO A CA 1
ATOM 2155 C C . PRO A 1 262 ? -5.312 1.948 3.439 1 73.88 262 PRO A C 1
ATOM 2157 O O . PRO A 1 262 ? -4.863 0.802 3.369 1 73.88 262 PRO A O 1
ATOM 2160 N N . VAL A 1 263 ? -5.141 2.752 4.48 1 78.06 263 VAL A N 1
ATOM 2161 C CA . VAL A 1 263 ? -4.609 2.244 5.742 1 78.06 263 VAL A CA 1
ATOM 2162 C C . VAL A 1 263 ? -5.75 1.721 6.609 1 78.06 263 VAL A C 1
ATOM 2164 O O . VAL A 1 263 ? -6.52 2.502 7.172 1 78.06 263 VAL A O 1
ATOM 2167 N N . LYS A 1 264 ? -5.777 0.404 6.723 1 79.19 264 LYS A N 1
ATOM 2168 C CA . LYS A 1 264 ? -6.949 -0.202 7.352 1 79.19 264 LYS A CA 1
ATOM 2169 C C . LYS A 1 264 ? -6.797 -0.242 8.867 1 79.19 264 LYS A C 1
ATOM 2171 O O . LYS A 1 264 ? -7.785 -0.149 9.602 1 79.19 264 LYS A O 1
ATOM 2176 N N . TRP A 1 265 ? -5.52 -0.362 9.297 1 87 265 TRP A N 1
ATOM 2177 C CA . TRP A 1 265 ? -5.27 -0.493 10.734 1 87 265 TRP A CA 1
ATOM 2178 C C . TRP A 1 265 ? -4.289 0.574 11.211 1 87 265 TRP A C 1
ATOM 2180 O O . TRP A 1 265 ? -3.281 0.842 10.555 1 87 265 TRP A O 1
ATOM 2190 N N . GLY A 1 266 ? -4.676 1.225 12.273 1 93.19 266 GLY A N 1
ATOM 2191 C CA . GLY A 1 266 ? -3.727 2.18 12.828 1 93.19 266 GLY A CA 1
ATOM 2192 C C . GLY A 1 266 ? -4.359 3.15 13.805 1 93.19 266 GLY A C 1
ATOM 2193 O O . GLY A 1 266 ? -5.363 2.828 14.445 1 93.19 266 GLY A O 1
ATOM 2194 N N . ILE A 1 267 ? -3.648 4.242 14.008 1 94.56 267 ILE A N 1
ATOM 2195 C CA . ILE A 1 267 ? -4.094 5.297 14.914 1 94.56 267 ILE A CA 1
ATOM 2196 C C . ILE A 1 267 ? -4.855 6.363 14.133 1 94.56 267 ILE A C 1
ATOM 2198 O O . ILE A 1 267 ? -4.355 6.883 13.133 1 94.56 267 ILE A O 1
ATOM 2202 N N . LYS A 1 268 ? -6.043 6.602 14.609 1 93.94 268 LYS A N 1
ATOM 2203 C CA . LYS A 1 268 ? -6.895 7.59 13.953 1 93.94 268 LYS A CA 1
ATOM 2204 C C . LYS A 1 268 ? -6.539 9.008 14.398 1 93.94 268 LYS A C 1
ATOM 2206 O O . LYS A 1 268 ? -6.316 9.25 15.586 1 93.94 268 LYS A O 1
ATOM 2211 N N . VAL A 1 269 ? -6.434 9.922 13.422 1 96.56 269 VAL A N 1
ATOM 2212 C CA . VAL A 1 269 ? -6.164 11.328 13.695 1 96.56 269 VAL A CA 1
ATOM 2213 C C . VAL A 1 269 ? -7.223 12.195 13.023 1 96.56 269 VAL A C 1
ATOM 2215 O O . VAL A 1 269 ? -7.457 12.086 11.82 1 96.56 269 VAL A O 1
ATOM 2218 N N . TRP A 1 270 ? -7.879 13.07 13.82 1 97.06 270 TRP A N 1
ATOM 2219 C CA . TRP A 1 270 ? -8.758 14.086 13.25 1 97.06 270 TRP A CA 1
ATOM 2220 C C . TRP A 1 270 ? -7.957 15.297 12.797 1 97.06 270 TRP A C 1
ATOM 2222 O O . TRP A 1 270 ? -7.121 15.82 13.539 1 97.06 270 TRP A O 1
ATOM 2232 N N . GLU A 1 271 ? -8.25 15.734 11.586 1 98.19 271 GLU A N 1
ATOM 2233 C CA . GLU A 1 271 ? -7.441 16.828 11.055 1 98.19 271 GLU A CA 1
ATOM 2234 C C . GLU A 1 271 ? -8.328 17.938 10.484 1 98.19 271 GLU A C 1
ATOM 2236 O O . GLU A 1 271 ? -9.391 17.672 9.93 1 98.19 271 GLU A O 1
ATOM 2241 N N . LEU A 1 272 ? -7.969 19.156 10.688 1 98.62 272 LEU A N 1
ATOM 2242 C CA . LEU A 1 272 ? -8.469 20.344 10.023 1 98.62 272 LEU A CA 1
ATOM 2243 C C . LEU A 1 272 ? -7.441 20.891 9.039 1 98.62 272 LEU A C 1
ATOM 2245 O O . LEU A 1 272 ? -6.336 21.266 9.43 1 98.62 272 LEU A O 1
ATOM 2249 N N . CYS A 1 273 ? -7.785 20.922 7.762 1 98.69 273 CYS A N 1
ATOM 2250 C CA . CYS A 1 273 ? -6.855 21.359 6.73 1 98.69 273 CYS A CA 1
ATOM 2251 C C . CYS A 1 273 ? -7.488 22.438 5.855 1 98.69 273 CYS A C 1
ATOM 2253 O O . CYS A 1 273 ? -8.711 22.516 5.742 1 98.69 273 CYS A O 1
ATOM 2255 N N . GLU A 1 274 ? -6.672 23.297 5.363 1 98.5 274 GLU A N 1
ATOM 2256 C CA . GLU A 1 274 ? -7.145 24.172 4.289 1 98.5 274 GLU A CA 1
ATOM 2257 C C . GLU A 1 274 ? -7.527 23.359 3.055 1 98.5 274 GLU A C 1
ATOM 2259 O O . GLU A 1 274 ? -6.77 22.5 2.613 1 98.5 274 GLU A O 1
ATOM 2264 N N . ALA A 1 275 ? -8.641 23.656 2.5 1 98.19 275 ALA A N 1
ATOM 2265 C CA . ALA A 1 275 ? -9.227 22.828 1.45 1 98.19 275 ALA A CA 1
ATOM 2266 C C . ALA A 1 275 ? -8.367 22.859 0.187 1 98.19 275 ALA A C 1
ATOM 2268 O O . ALA A 1 275 ? -8.156 21.812 -0.449 1 98.19 275 ALA A O 1
ATOM 2269 N N . GLU A 1 276 ? -7.855 23.922 -0.152 1 96.88 276 GLU A N 1
ATOM 2270 C CA . GLU A 1 276 ? -7.207 24.094 -1.446 1 96.88 276 GLU A CA 1
ATOM 2271 C C . GLU A 1 276 ? -5.777 23.562 -1.426 1 96.88 276 GLU A C 1
ATOM 2273 O O . GLU A 1 276 ? -5.34 22.906 -2.379 1 96.88 276 GLU A O 1
ATOM 2278 N N . THR A 1 277 ? -5.02 23.812 -0.391 1 97 277 THR A N 1
ATOM 2279 C CA . THR A 1 277 ? -3.596 23.484 -0.388 1 97 277 THR A CA 1
ATOM 2280 C C . THR A 1 277 ? -3.332 22.188 0.364 1 97 277 THR A C 1
ATOM 2282 O O . THR A 1 277 ? -2.307 21.547 0.15 1 97 277 THR A O 1
ATOM 2285 N N . GLY A 1 278 ? -4.148 21.891 1.341 1 98 278 GLY A N 1
ATOM 2286 C CA . GLY A 1 278 ? -3.908 20.734 2.178 1 98 278 GLY A CA 1
ATOM 2287 C C . GLY A 1 278 ? -3.09 21.047 3.416 1 98 278 GLY A C 1
ATOM 2288 O O . GLY A 1 278 ? -2.707 20.141 4.16 1 98 278 GLY A O 1
ATOM 2289 N N . PHE A 1 279 ? -2.814 22.375 3.67 1 98.5 279 PHE A N 1
ATOM 2290 C CA . PHE A 1 279 ? -2.105 22.781 4.879 1 98.5 279 PHE A CA 1
ATOM 2291 C C . PHE A 1 279 ? -2.875 22.359 6.125 1 98.5 279 PHE A C 1
ATOM 2293 O O . PHE A 1 279 ? -4.047 22.703 6.281 1 98.5 279 PHE A O 1
ATOM 2300 N N . CYS A 1 280 ? -2.246 21.594 6.953 1 98.56 280 CYS A N 1
ATOM 2301 C CA . CYS A 1 280 ? -2.9 21.156 8.18 1 98.56 280 CYS A CA 1
ATOM 2302 C C . CYS A 1 280 ? -2.855 22.234 9.242 1 98.56 280 CYS A C 1
ATOM 2304 O O . CYS A 1 280 ? -1.774 22.656 9.672 1 98.56 280 CYS A O 1
ATOM 2306 N N . LEU A 1 281 ? -3.975 22.641 9.711 1 98.19 281 LEU A N 1
ATOM 2307 C CA . LEU A 1 281 ? -4.098 23.75 10.648 1 98.19 281 LEU A CA 1
ATOM 2308 C C . LEU A 1 281 ? -4.164 23.25 12.086 1 98.19 281 LEU A C 1
ATOM 2310 O O . LEU A 1 281 ? -3.662 23.906 13 1 98.19 281 LEU A O 1
ATOM 2314 N N . ASN A 1 282 ? -4.805 22.203 12.234 1 97.81 282 ASN A N 1
ATOM 2315 C CA . ASN A 1 282 ? -5.035 21.594 13.539 1 97.81 282 ASN A CA 1
ATOM 2316 C C . ASN A 1 282 ? -5.305 20.094 13.414 1 97.81 282 ASN A C 1
ATOM 2318 O O . ASN A 1 282 ? -5.676 19.609 12.344 1 97.81 282 ASN A O 1
ATOM 2322 N N . PHE A 1 283 ? -5.016 19.375 14.516 1 97.69 283 PHE A N 1
ATOM 2323 C CA . PHE A 1 283 ? -5.277 17.938 14.508 1 97.69 283 PHE A CA 1
ATOM 2324 C C . PHE A 1 283 ? -5.469 17.422 15.93 1 97.69 283 PHE A C 1
ATOM 2326 O O . PHE A 1 283 ? -5.176 18.125 16.906 1 97.69 283 PHE A O 1
ATOM 2333 N N . ASP A 1 284 ? -6.043 16.234 16.031 1 95.94 284 ASP A N 1
ATOM 2334 C CA . ASP A 1 284 ? -6.266 15.578 17.312 1 95.94 284 ASP A CA 1
ATOM 2335 C C . ASP A 1 284 ? -6.168 14.055 17.188 1 95.94 284 ASP A C 1
ATOM 2337 O O . ASP A 1 284 ? -6.84 13.461 16.344 1 95.94 284 ASP A O 1
ATOM 2341 N N . ILE A 1 285 ? -5.328 13.484 18.047 1 95.69 285 ILE A N 1
ATOM 2342 C CA . ILE A 1 285 ? -5.18 12.031 18.062 1 95.69 285 ILE A CA 1
ATOM 2343 C C . ILE A 1 285 ? -6.359 11.391 18.781 1 95.69 285 ILE A C 1
ATOM 2345 O O . ILE A 1 285 ? -6.68 11.766 19.906 1 95.69 285 ILE A O 1
ATOM 2349 N N . TYR A 1 286 ? -7.004 10.484 18.156 1 93.31 286 TYR A N 1
ATOM 2350 C CA . TYR A 1 286 ? -8.141 9.797 18.75 1 93.31 286 TYR A CA 1
ATOM 2351 C C . TYR A 1 286 ? -7.684 8.641 19.625 1 93.31 286 TYR A C 1
ATOM 2353 O O . TYR A 1 286 ? -7.043 7.703 19.141 1 93.31 286 TYR A O 1
ATOM 2361 N N . THR A 1 287 ? -7.926 8.695 20.875 1 90.62 287 THR A N 1
ATOM 2362 C CA . THR A 1 287 ? -7.457 7.684 21.812 1 90.62 287 THR A CA 1
ATOM 2363 C C . THR A 1 287 ? -8.617 6.828 22.297 1 90.62 287 THR A C 1
ATOM 2365 O O . THR A 1 287 ? -8.523 6.188 23.359 1 90.62 287 THR A O 1
ATOM 2368 N N . GLY A 1 288 ? -9.641 6.848 21.609 1 82.06 288 GLY A N 1
ATOM 2369 C CA . GLY A 1 288 ? -10.789 6.059 22.016 1 82.06 288 GLY A CA 1
ATOM 2370 C C . GLY A 1 288 ? -11.82 6.863 22.797 1 82.06 288 GLY A C 1
ATOM 2371 O O . GLY A 1 288 ? -11.555 8.008 23.188 1 82.06 288 GLY A O 1
ATOM 2372 N N . ARG A 1 289 ? -13 6.309 22.984 1 73.06 289 ARG A N 1
ATOM 2373 C CA . ARG A 1 289 ? -14.102 6.98 23.672 1 73.06 289 ARG A CA 1
ATOM 2374 C C . ARG A 1 289 ? -13.805 7.156 25.156 1 73.06 289 ARG A C 1
ATOM 2376 O O . ARG A 1 289 ? -13.297 6.242 25.797 1 73.06 289 ARG A O 1
ATOM 2383 N N . ASN A 1 290 ? -13.719 8.43 25.438 1 62.69 290 ASN A N 1
ATOM 2384 C CA . ASN A 1 290 ? -13.602 8.648 26.875 1 62.69 290 ASN A CA 1
ATOM 2385 C C . ASN A 1 290 ? -14.867 8.227 27.625 1 62.69 290 ASN A C 1
ATOM 2387 O O . ASN A 1 290 ? -15.922 8.836 27.453 1 62.69 290 ASN A O 1
ATOM 2391 N N . ARG A 1 291 ? -14.914 7.129 28.172 1 54.81 291 ARG A N 1
ATOM 2392 C CA . ARG A 1 291 ? -16.078 6.559 28.844 1 54.81 291 ARG A CA 1
ATOM 2393 C C . ARG A 1 291 ? -16.562 7.477 29.969 1 54.81 291 ARG A C 1
ATOM 2395 O O . ARG A 1 291 ? -17.75 7.465 30.312 1 54.81 291 ARG A O 1
ATOM 2402 N N . GLN A 1 292 ? -15.711 8.172 30.594 1 53.41 292 GLN A N 1
ATOM 2403 C CA . GLN A 1 292 ? -16.094 8.953 31.766 1 53.41 292 GLN A CA 1
ATOM 2404 C C . GLN A 1 292 ? -16.766 10.258 31.359 1 53.41 292 GLN A C 1
ATOM 2406 O O . GLN A 1 292 ? -17.609 10.781 32.094 1 53.41 292 GLN A O 1
ATOM 2411 N N . ALA A 1 293 ? -16.469 10.875 30.219 1 56.5 293 ALA A N 1
ATOM 2412 C CA . ALA A 1 293 ? -17.078 12.125 29.797 1 56.5 293 ALA A CA 1
ATOM 2413 C C . ALA A 1 293 ? -17.781 11.961 28.438 1 56.5 293 ALA A C 1
ATOM 2415 O O . ALA A 1 293 ? -17.156 12.133 27.391 1 56.5 293 ALA A O 1
ATOM 2416 N N . ARG A 1 294 ? -18.938 11.344 28.453 1 62.78 294 ARG A N 1
ATOM 2417 C CA . ARG A 1 294 ? -19.672 11.195 27.203 1 62.78 294 ARG A CA 1
ATOM 2418 C C . ARG A 1 294 ? -20.094 12.555 26.656 1 62.78 294 ARG A C 1
ATOM 2420 O O . ARG A 1 294 ? -20.688 13.367 27.375 1 62.78 294 ARG A O 1
ATOM 2427 N N . PRO A 1 295 ? -19.609 12.75 25.453 1 67.44 295 PRO A N 1
ATOM 2428 C CA . PRO A 1 295 ? -20 14.039 24.891 1 67.44 295 PRO A CA 1
ATOM 2429 C C . PRO A 1 295 ? -21.516 14.211 24.781 1 67.44 295 PRO A C 1
ATOM 2431 O O . PRO A 1 295 ? -22.234 13.266 24.422 1 67.44 295 PRO A O 1
ATOM 2434 N N . THR A 1 296 ? -22.031 15.258 25.188 1 71.81 296 THR A N 1
ATOM 2435 C CA . THR A 1 296 ? -23.453 15.555 25.203 1 71.81 296 THR A CA 1
ATOM 2436 C C . THR A 1 296 ? -24.016 15.609 23.781 1 71.81 296 THR A C 1
ATOM 2438 O O . THR A 1 296 ? -25.125 15.148 23.531 1 71.81 296 THR A O 1
ATOM 2441 N N . LYS A 1 297 ? -23.234 16.141 22.922 1 85.31 297 LYS A N 1
ATOM 2442 C CA . LYS A 1 297 ? -23.75 16.359 21.578 1 85.31 297 LYS A CA 1
ATOM 2443 C C . LYS A 1 297 ? -23.125 15.391 20.578 1 85.31 297 LYS A C 1
ATOM 2445 O O . LYS A 1 297 ? -23.25 15.562 19.359 1 85.31 297 LYS A O 1
ATOM 2450 N N . GLY A 1 298 ? -22.406 14.406 21.047 1 87.12 298 GLY A N 1
ATOM 2451 C CA . GLY A 1 298 ? -21.812 13.383 20.188 1 87.12 298 GLY A CA 1
ATOM 2452 C C . GLY A 1 298 ? -20.359 13.641 19.859 1 87.12 298 GLY A C 1
ATOM 2453 O O . GLY A 1 298 ? -19.875 14.766 19.969 1 87.12 298 GLY A O 1
ATOM 2454 N N . LEU A 1 299 ? -19.656 12.648 19.422 1 88.56 299 LEU A N 1
ATOM 2455 C CA . LEU A 1 299 ? -18.234 12.695 19.141 1 88.56 299 LEU A CA 1
ATOM 2456 C C . LEU A 1 299 ? -17.938 13.609 17.953 1 88.56 299 LEU A C 1
ATOM 2458 O O . LEU A 1 299 ? -17.016 14.438 18.016 1 88.56 299 LEU A O 1
ATOM 2462 N N . GLY A 1 300 ? -18.719 13.492 16.891 1 91.94 300 GLY A N 1
ATOM 2463 C CA . GLY A 1 300 ? -18.516 14.32 15.719 1 91.94 300 GLY A CA 1
ATOM 2464 C C . GLY A 1 300 ? -18.625 15.805 16 1 91.94 300 GLY A C 1
ATOM 2465 O O . GLY A 1 300 ? -17.797 16.594 15.547 1 91.94 300 GLY A O 1
ATOM 2466 N N . TYR A 1 301 ? -19.641 16.156 16.734 1 94 301 TYR A N 1
ATOM 2467 C CA . TYR A 1 301 ? -19.844 17.531 17.156 1 94 301 TYR A CA 1
ATOM 2468 C C . TYR A 1 301 ? -18.625 18.062 17.906 1 94 301 TYR A C 1
ATOM 2470 O O . TYR A 1 301 ? -18.109 19.141 17.594 1 94 301 TYR A O 1
ATOM 2478 N N . GLN A 1 302 ? -18.156 17.297 18.797 1 93.06 302 GLN A N 1
ATOM 2479 C CA . GLN A 1 302 ? -17.047 17.719 19.641 1 93.06 302 GLN A CA 1
ATOM 2480 C C . GLN A 1 302 ? -15.766 17.875 18.828 1 93.06 302 GLN A C 1
ATOM 2482 O O . GLN A 1 302 ? -15.008 18.828 19.031 1 93.06 302 GLN A O 1
ATOM 2487 N N . VAL A 1 303 ? -15.531 16.953 17.984 1 95.06 303 VAL A N 1
ATOM 2488 C CA . VAL A 1 303 ? -14.32 16.969 17.172 1 95.06 303 VAL A CA 1
ATOM 2489 C C . VAL A 1 303 ? -14.281 18.234 16.312 1 95.06 303 VAL A C 1
ATOM 2491 O O . VAL A 1 303 ? -13.289 18.953 16.312 1 95.06 303 VAL A O 1
ATOM 2494 N N . VAL A 1 304 ? -15.375 18.5 15.594 1 97.38 304 VAL A N 1
ATOM 2495 C CA . VAL A 1 304 ? -15.414 19.641 14.688 1 97.38 304 VAL A CA 1
ATOM 2496 C C . VAL A 1 304 ? -15.258 20.938 15.477 1 97.38 304 VAL A C 1
ATOM 2498 O O . VAL A 1 304 ? -14.453 21.797 15.102 1 97.38 304 VAL A O 1
ATOM 2501 N N . MET A 1 305 ? -15.969 21.031 16.562 1 96.06 305 MET A N 1
ATOM 2502 C CA . MET A 1 305 ? -15.906 22.234 17.375 1 96.06 305 MET A CA 1
ATOM 2503 C C . MET A 1 305 ? -14.5 22.453 17.938 1 96.06 305 MET A C 1
ATOM 2505 O O . MET A 1 305 ? -13.992 23.578 17.938 1 96.06 305 MET A O 1
ATOM 2509 N N . HIS A 1 306 ? -13.898 21.375 18.297 1 94.88 306 HIS A N 1
ATOM 2510 C CA . HIS A 1 306 ? -12.562 21.453 18.859 1 94.88 306 HIS A CA 1
ATOM 2511 C C . HIS A 1 306 ? -11.531 21.844 17.812 1 94.88 306 HIS A C 1
ATOM 2513 O O . HIS A 1 306 ? -10.688 22.703 18.062 1 94.88 306 HIS A O 1
ATOM 2519 N N . LEU A 1 307 ? -11.586 21.266 16.688 1 97.06 307 LEU A N 1
ATOM 2520 C CA . LEU A 1 307 ? -10.617 21.516 15.633 1 97.06 307 LEU A CA 1
ATOM 2521 C C . LEU A 1 307 ? -10.727 22.953 15.117 1 97.06 307 LEU A C 1
ATOM 2523 O O . LEU A 1 307 ? -9.727 23.531 14.695 1 97.06 307 LEU A O 1
ATOM 2527 N N . LEU A 1 308 ? -11.906 23.516 15.172 1 97.69 308 LEU A N 1
ATOM 2528 C CA . LEU A 1 308 ? -12.148 24.828 14.578 1 97.69 308 LEU A CA 1
ATOM 2529 C C . LEU A 1 308 ? -11.844 25.938 15.586 1 97.69 308 LEU A C 1
ATOM 2531 O O . LEU A 1 308 ? -12.016 27.125 15.281 1 97.69 308 LEU A O 1
ATOM 2535 N N . GLN A 1 309 ? -11.336 25.438 16.703 1 93.62 309 GLN A N 1
ATOM 2536 C CA . GLN A 1 309 ? -10.969 26.453 17.688 1 93.62 309 GLN A CA 1
ATOM 2537 C C . GLN A 1 309 ? -9.922 27.422 17.125 1 93.62 309 GLN A C 1
ATOM 2539 O O . GLN A 1 309 ? -8.891 26.984 16.609 1 93.62 309 GLN A O 1
ATOM 2544 N N . GLY A 1 310 ? -10.031 28.609 17 1 92.06 310 GLY A N 1
ATOM 2545 C CA . GLY A 1 310 ? -9.125 29.625 16.484 1 92.06 310 GLY A CA 1
ATOM 2546 C C . GLY A 1 310 ? -9.555 30.172 15.133 1 92.06 310 GLY A C 1
ATOM 2547 O O . GLY A 1 310 ? -9 31.156 14.656 1 92.06 310 GLY A O 1
ATOM 2548 N N . TYR A 1 311 ? -10.57 29.469 14.578 1 96.38 311 TYR A N 1
ATOM 2549 C CA . TYR A 1 311 ? -10.992 29.875 13.242 1 96.38 311 TYR A CA 1
ATOM 2550 C C . TYR A 1 311 ? -12.477 30.203 13.211 1 96.38 311 TYR A C 1
ATOM 2552 O O . TYR A 1 311 ? -13.07 30.328 12.141 1 96.38 311 TYR A O 1
ATOM 2560 N N . GLN A 1 312 ? -13.031 30.359 14.383 1 95.5 312 GLN A N 1
ATOM 2561 C CA . GLN A 1 312 ? -14.453 30.656 14.516 1 95.5 312 GLN A CA 1
ATOM 2562 C C . GLN A 1 312 ? -14.711 32.156 14.383 1 95.5 312 GLN A C 1
ATOM 2564 O O . GLN A 1 312 ? -13.797 32.969 14.539 1 95.5 312 GLN A O 1
ATOM 2569 N N . ASN A 1 313 ? -15.898 32.438 14.008 1 96.06 313 ASN A N 1
ATOM 2570 C CA . ASN A 1 313 ? -16.391 33.812 13.922 1 96.06 313 ASN A CA 1
ATOM 2571 C C . ASN A 1 313 ? -15.617 34.625 12.875 1 96.06 313 ASN A C 1
ATOM 2573 O O . ASN A 1 313 ? -15.281 35.781 13.102 1 96.06 313 ASN A O 1
ATOM 2577 N N . LYS A 1 314 ? -15.273 33.969 11.852 1 95.88 314 LYS A N 1
ATOM 2578 C CA . LYS A 1 314 ? -14.539 34.625 10.766 1 95.88 314 LYS A CA 1
ATOM 2579 C C . LYS A 1 314 ? -15.188 34.312 9.422 1 95.88 314 LYS A C 1
ATOM 2581 O O . LYS A 1 314 ? -14.602 34.594 8.367 1 95.88 314 LYS A O 1
ATOM 2586 N N . ASN A 1 315 ? -16.391 33.719 9.531 1 97.44 315 ASN A N 1
ATOM 2587 C CA . ASN A 1 315 ? -17.188 33.375 8.352 1 97.44 315 ASN A CA 1
ATOM 2588 C C . ASN A 1 315 ? -16.484 32.375 7.449 1 97.44 315 ASN A C 1
ATOM 2590 O O . ASN A 1 315 ? -16.531 32.5 6.223 1 97.44 315 ASN A O 1
ATOM 2594 N N . HIS A 1 316 ? -15.68 31.531 8.039 1 98.31 316 HIS A N 1
ATOM 2595 C CA . HIS A 1 316 ? -15.133 30.406 7.297 1 98.31 316 HIS A CA 1
ATOM 2596 C C . HIS A 1 316 ? -16.234 29.453 6.844 1 98.31 316 HIS A C 1
ATOM 2598 O O . HIS A 1 316 ? -17.328 29.453 7.402 1 98.31 316 HIS A O 1
ATOM 2604 N N . HIS A 1 317 ? -15.938 28.719 5.793 1 98.44 317 HIS A N 1
ATOM 2605 C CA . HIS A 1 317 ? -16.766 27.625 5.328 1 98.44 317 HIS A CA 1
ATOM 2606 C C . HIS A 1 317 ? -16.094 26.281 5.578 1 98.44 317 HIS A C 1
ATOM 2608 O O . HIS A 1 317 ? -15.016 26 5.043 1 98.44 317 HIS A O 1
ATOM 2614 N N . VAL A 1 318 ? -16.734 25.469 6.352 1 98.62 318 VAL A N 1
ATOM 2615 C CA . VAL A 1 318 ? -16.109 24.203 6.715 1 98.62 318 VAL A CA 1
ATOM 2616 C C . VAL A 1 318 ? -16.859 23.047 6.074 1 98.62 318 VAL A C 1
ATOM 2618 O O . VAL A 1 318 ? -18.094 23.031 6.043 1 98.62 318 VAL A O 1
ATOM 2621 N N . TYR A 1 319 ? -16.094 22.109 5.539 1 98.69 319 TYR A N 1
ATOM 2622 C CA . TYR A 1 319 ? -16.641 20.938 4.867 1 98.69 319 TYR A CA 1
ATOM 2623 C C . TYR A 1 319 ? -16.266 19.672 5.613 1 98.69 319 TYR A C 1
ATOM 2625 O O . TYR A 1 319 ? -15.117 19.5 6.035 1 98.69 319 TYR A O 1
ATOM 2633 N N . PHE A 1 320 ? -17.188 18.734 5.848 1 98.06 320 PHE A N 1
ATOM 2634 C CA . PHE A 1 320 ? -16.891 17.469 6.508 1 98.06 320 PHE A CA 1
ATOM 2635 C C . PHE A 1 320 ? -17.891 16.391 6.086 1 98.06 320 PHE A C 1
ATOM 2637 O O . PHE A 1 320 ? -18.859 16.688 5.375 1 98.06 320 PHE A O 1
ATOM 2644 N N . ASP A 1 321 ? -17.641 15.172 6.414 1 94.69 321 ASP A N 1
ATOM 2645 C CA . ASP A 1 321 ? -18.438 14.07 5.902 1 94.69 321 ASP A CA 1
ATOM 2646 C C . ASP A 1 321 ? -19.594 13.75 6.844 1 94.69 321 ASP A C 1
ATOM 2648 O O . ASP A 1 321 ? -19.844 14.477 7.812 1 94.69 321 ASP A O 1
ATOM 2652 N N . ARG A 1 322 ? -20.359 12.711 6.535 1 93.44 322 ARG A N 1
ATOM 2653 C CA . ARG A 1 322 ? -21.609 12.383 7.191 1 93.44 322 ARG A CA 1
ATOM 2654 C C . ARG A 1 322 ? -21.375 11.93 8.625 1 93.44 322 ARG A C 1
ATOM 2656 O O . ARG A 1 322 ? -22.297 11.977 9.461 1 93.44 322 ARG A O 1
ATOM 2663 N N . PHE A 1 323 ? -20.172 11.594 8.93 1 90.5 323 PHE A N 1
ATOM 2664 C CA . PHE A 1 323 ? -19.859 11.164 10.281 1 90.5 323 PHE A CA 1
ATOM 2665 C C . PHE A 1 323 ? -20.031 12.312 11.273 1 90.5 323 PHE A C 1
ATOM 2667 O O . PHE A 1 323 ? -20.531 12.109 12.383 1 90.5 323 PHE A O 1
ATOM 2674 N N . PHE A 1 324 ? -19.672 13.398 10.82 1 94.31 324 PHE A N 1
ATOM 2675 C CA . PHE A 1 324 ? -19.672 14.562 11.695 1 94.31 324 PHE A CA 1
ATOM 2676 C C . PHE A 1 324 ? -21 15.305 11.609 1 94.31 324 PHE A C 1
ATOM 2678 O O . PHE A 1 324 ? -21.328 16.094 12.492 1 94.31 324 PHE A O 1
ATOM 2685 N N . SER A 1 325 ? -21.719 15.047 10.656 1 95 325 SER A N 1
ATOM 2686 C CA . SER A 1 325 ? -22.781 15.953 10.227 1 95 325 SER A CA 1
ATOM 2687 C C . SER A 1 325 ? -24.047 15.734 11.047 1 95 325 SER A C 1
ATOM 2689 O O . SER A 1 325 ? -24.594 14.625 11.086 1 95 325 SER A O 1
ATOM 2691 N N . THR A 1 326 ? -24.547 16.734 11.68 1 94.5 326 THR A N 1
ATOM 2692 C CA . THR A 1 326 ? -25.844 16.844 12.32 1 94.5 326 THR A CA 1
ATOM 2693 C C . THR A 1 326 ? -26.453 18.219 12.109 1 94.5 326 THR A C 1
ATOM 2695 O O . THR A 1 326 ? -25.734 19.219 12.031 1 94.5 326 THR A O 1
ATOM 2698 N N . PRO A 1 327 ? -27.766 18.25 11.93 1 94.81 327 PRO A N 1
ATOM 2699 C CA . PRO A 1 327 ? -28.375 19.578 11.82 1 94.81 327 PRO A CA 1
ATOM 2700 C C . PRO A 1 327 ? -27.984 20.5 12.961 1 94.81 327 PRO A C 1
ATOM 2702 O O . PRO A 1 327 ? -27.703 21.688 12.734 1 94.81 327 PRO A O 1
ATOM 2705 N N . GLU A 1 328 ? -27.891 20 14.062 1 95.25 328 GLU A N 1
ATOM 2706 C CA . GLU A 1 328 ? -27.547 20.781 15.242 1 95.25 328 GLU A CA 1
ATOM 2707 C C . GLU A 1 328 ? -26.141 21.375 15.117 1 95.25 328 GLU A C 1
ATOM 2709 O O . GLU A 1 328 ? -25.922 22.531 15.461 1 95.25 328 GLU A O 1
ATOM 2714 N N . LEU A 1 329 ? -25.219 20.609 14.703 1 96.75 329 LEU A N 1
ATOM 2715 C CA . LEU A 1 329 ? -23.844 21.062 14.555 1 96.75 329 LEU A CA 1
ATOM 2716 C C . LEU A 1 329 ? -23.766 22.234 13.562 1 96.75 329 LEU A C 1
ATOM 2718 O O . LEU A 1 329 ? -23.141 23.25 13.852 1 96.75 329 LEU A O 1
ATOM 2722 N N . LEU A 1 330 ? -24.422 22.109 12.453 1 97.56 330 LEU A N 1
ATOM 2723 C CA . LEU A 1 330 ? -24.359 23.141 11.43 1 97.56 330 LEU A CA 1
ATOM 2724 C C . LEU A 1 330 ? -25.016 24.422 11.922 1 97.56 330 LEU A C 1
ATOM 2726 O O . LEU A 1 330 ? -24.516 25.531 11.68 1 97.56 330 LEU A O 1
ATOM 2730 N N . GLU A 1 331 ? -26.109 24.281 12.586 1 96.44 331 GLU A N 1
ATOM 2731 C CA . GLU A 1 331 ? -26.797 25.453 13.148 1 96.44 331 GLU A CA 1
ATOM 2732 C C . GLU A 1 331 ? -25.906 26.172 14.164 1 96.44 331 GLU A C 1
ATOM 2734 O O . GLU A 1 331 ? -25.766 27.391 14.117 1 96.44 331 GLU A O 1
ATOM 2739 N N . ASP A 1 332 ? -25.328 25.359 15.008 1 96.94 332 ASP A N 1
ATOM 2740 C CA . ASP A 1 332 ? -24.484 25.938 16.047 1 96.94 332 ASP A CA 1
ATOM 2741 C C . ASP A 1 332 ? -23.25 26.625 15.438 1 96.94 332 ASP A C 1
ATOM 2743 O O . ASP A 1 332 ? -22.828 27.672 15.906 1 96.94 332 ASP A O 1
ATOM 2747 N N . LEU A 1 333 ? -22.672 26 14.516 1 97.88 333 LEU A N 1
ATOM 2748 C CA . LEU A 1 333 ? -21.516 26.578 13.844 1 97.88 333 LEU A CA 1
ATOM 2749 C C . LEU A 1 333 ? -21.859 27.969 13.289 1 97.88 333 LEU A C 1
ATOM 2751 O O . LEU A 1 333 ? -21.062 28.906 13.414 1 97.88 333 LEU A O 1
ATOM 2755 N N . LEU A 1 334 ? -23.016 28.078 12.688 1 97.44 334 LEU A N 1
ATOM 2756 C CA . LEU A 1 334 ? -23.391 29.344 12.078 1 97.44 334 LEU A CA 1
ATOM 2757 C C . LEU A 1 334 ? -23.812 30.359 13.148 1 97.44 334 LEU A C 1
ATOM 2759 O O . LEU A 1 334 ? -23.234 31.453 13.219 1 97.44 334 LEU A O 1
ATOM 2763 N N . TYR A 1 335 ? -24.703 30.016 14.039 1 96.12 335 TYR A N 1
ATOM 2764 C CA . TYR A 1 335 ? -25.344 30.984 14.938 1 96.12 335 TYR A CA 1
ATOM 2765 C C . TYR A 1 335 ? -24.438 31.297 16.125 1 96.12 335 TYR A C 1
ATOM 2767 O O . TYR A 1 335 ? -24.406 32.438 16.594 1 96.12 335 TYR A O 1
ATOM 2775 N N . GLN A 1 336 ? -23.734 30.328 16.531 1 96 336 GLN A N 1
ATOM 2776 C CA . GLN A 1 336 ? -22.922 30.547 17.734 1 96 336 GLN A CA 1
ATOM 2777 C C . GLN A 1 336 ? -21.5 30.922 17.375 1 96 336 GLN A C 1
ATOM 2779 O O . GLN A 1 336 ? -20.828 31.625 18.125 1 96 336 GLN A O 1
ATOM 2784 N N . HIS A 1 337 ? -21.078 30.484 16.219 1 96.56 337 HIS A N 1
ATOM 2785 C CA . HIS A 1 337 ? -19.641 30.609 15.984 1 96.56 337 HIS A CA 1
ATOM 2786 C C . HIS A 1 337 ? -19.359 31.266 14.633 1 96.56 337 HIS A C 1
ATOM 2788 O O . HIS A 1 337 ? -18.219 31.281 14.18 1 96.56 337 HIS A O 1
ATOM 2794 N N . GLY A 1 338 ? -20.328 31.75 13.977 1 96.69 338 GLY A N 1
ATOM 2795 C CA . GLY A 1 338 ? -20.109 32.5 12.734 1 96.69 338 GLY A CA 1
ATOM 2796 C C . GLY A 1 338 ? -19.328 31.719 11.703 1 96.69 338 GLY A C 1
ATOM 2797 O O . GLY A 1 338 ? -18.391 32.25 11.094 1 96.69 338 GLY A O 1
ATOM 2798 N N . THR A 1 339 ? -19.594 30.484 11.562 1 97.94 339 THR A N 1
ATOM 2799 C CA . THR A 1 339 ? -18.922 29.578 10.641 1 97.94 339 THR A CA 1
ATOM 2800 C C . THR A 1 339 ? -19.938 28.828 9.789 1 97.94 339 THR A C 1
ATOM 2802 O O . THR A 1 339 ? -20.875 28.234 10.32 1 97.94 339 THR A O 1
ATOM 2805 N N . TYR A 1 340 ? -19.812 28.906 8.523 1 98.19 340 TYR A N 1
ATOM 2806 C CA . TYR A 1 340 ? -20.688 28.188 7.621 1 98.19 340 TYR A CA 1
ATOM 2807 C C . TYR A 1 340 ? -20.219 26.75 7.434 1 98.19 340 TYR A C 1
ATOM 2809 O O . TYR A 1 340 ? -19.062 26.438 7.684 1 98.19 340 TYR A O 1
ATOM 2817 N N . ALA A 1 341 ? -21.141 25.859 7.02 1 98.19 341 ALA A N 1
ATOM 2818 C CA . ALA A 1 341 ? -20.766 24.453 6.875 1 98.19 341 ALA A CA 1
ATOM 2819 C C . ALA A 1 341 ? -21.5 23.812 5.699 1 98.19 341 ALA A C 1
ATOM 2821 O O . ALA A 1 341 ? -22.562 24.281 5.297 1 98.19 341 ALA A O 1
ATOM 2822 N N . CYS A 1 342 ? -20.891 22.906 5.109 1 98.12 342 CYS A N 1
ATOM 2823 C CA . CYS A 1 342 ? -21.422 22.062 4.03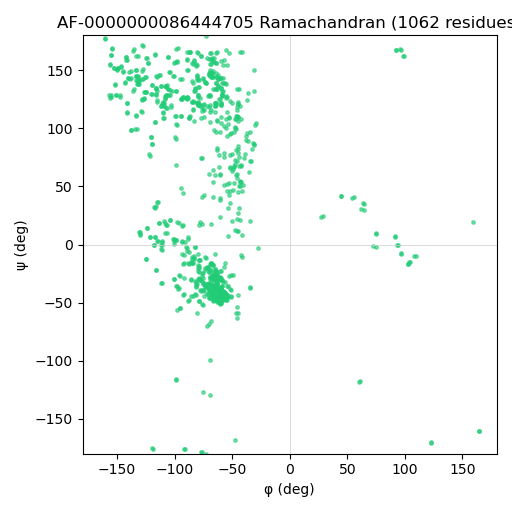9 1 98.12 342 CYS A CA 1
ATOM 2824 C C . CYS A 1 342 ? -20.938 20.625 4.191 1 98.12 342 CYS A C 1
ATOM 2826 O O . CYS A 1 342 ? -19.734 20.359 4.195 1 98.12 342 CYS A O 1
ATOM 2828 N N . SER A 1 343 ? -21.859 19.688 4.305 1 97.88 343 SER A N 1
ATOM 2829 C CA . SER A 1 343 ? -21.484 18.297 4.609 1 97.88 343 SER A CA 1
ATOM 2830 C C . SER A 1 343 ? -22.469 17.312 3.984 1 97.88 343 SER A C 1
ATOM 2832 O O . SER A 1 343 ? -23.609 17.672 3.688 1 97.88 343 SER A O 1
ATOM 2834 N N . THR A 1 344 ? -21.969 16.125 3.691 1 96.44 344 THR A N 1
ATOM 2835 C CA . THR A 1 344 ? -22.922 15.047 3.455 1 96.44 344 THR A CA 1
ATOM 2836 C C . THR A 1 344 ? -23.641 14.664 4.746 1 96.44 344 THR A C 1
ATOM 2838 O O . THR A 1 344 ? -23.156 14.969 5.84 1 96.44 344 THR A O 1
ATOM 2841 N N . VAL A 1 345 ? -24.844 14.094 4.629 1 95.06 345 VAL A N 1
ATOM 2842 C CA . VAL A 1 345 ? -25.609 13.742 5.824 1 95.06 345 VAL A CA 1
ATOM 2843 C C . VAL A 1 345 ? -26.359 12.43 5.586 1 95.06 345 VAL A C 1
ATOM 2845 O O . VAL A 1 345 ? -26.781 12.148 4.465 1 95.06 345 VAL A O 1
ATOM 2848 N N . SER A 1 346 ? -26.328 11.648 6.625 1 91.88 346 SER A N 1
ATOM 2849 C CA . SER A 1 346 ? -27.172 10.461 6.59 1 91.88 346 SER A CA 1
ATOM 2850 C C . SER A 1 346 ? -28.656 10.82 6.754 1 91.88 346 SER A C 1
ATOM 2852 O O . SER A 1 346 ? -29 11.656 7.594 1 91.88 346 SER A O 1
ATOM 2854 N N . LEU A 1 347 ? -29.422 10.195 6.02 1 88.69 347 LEU A N 1
ATOM 2855 C CA . LEU A 1 347 ? -30.859 10.5 6.059 1 88.69 347 LEU A CA 1
ATOM 2856 C C . LEU A 1 347 ? -31.484 9.961 7.336 1 88.69 347 LEU A C 1
ATOM 2858 O O . LEU A 1 347 ? -32.594 10.336 7.684 1 88.69 347 LEU A O 1
ATOM 2862 N N . ASN A 1 348 ? -30.766 9.188 8.023 1 85.81 348 ASN A N 1
ATOM 2863 C CA . ASN A 1 348 ? -31.266 8.617 9.273 1 85.81 348 ASN A CA 1
ATOM 2864 C C . ASN A 1 348 ? -30.859 9.469 10.477 1 85.81 348 ASN A C 1
ATOM 2866 O O . ASN A 1 348 ? -31.219 9.148 11.609 1 85.81 348 ASN A O 1
ATOM 2870 N N . ARG A 1 349 ? -30.203 10.555 10.258 1 86.94 349 ARG A N 1
ATOM 2871 C CA . ARG A 1 349 ? -29.719 11.398 11.344 1 86.94 349 ARG A CA 1
ATOM 2872 C C . ARG A 1 349 ? -30.859 12.102 12.055 1 86.94 349 ARG A C 1
ATOM 2874 O O . ARG A 1 349 ? -31.859 12.477 11.43 1 86.94 349 ARG A O 1
ATOM 2881 N N . ARG A 1 350 ? -30.656 12.281 13.32 1 83.31 350 ARG A N 1
ATOM 2882 C CA . ARG A 1 350 ? -31.625 13.055 14.086 1 83.31 350 ARG A CA 1
ATOM 2883 C C . ARG A 1 350 ? -31.75 14.469 13.523 1 83.31 350 ARG A C 1
ATOM 2885 O O . ARG A 1 350 ? -30.75 15.117 13.211 1 83.31 350 ARG A O 1
ATOM 2892 N N . GLY A 1 351 ? -32.969 14.938 13.375 1 86.56 351 GLY A N 1
ATOM 2893 C CA . GLY A 1 351 ? -33.219 16.281 12.852 1 86.56 351 GLY A CA 1
ATOM 2894 C C . GLY A 1 351 ? -33.656 16.281 11.406 1 86.56 351 GLY A C 1
ATOM 2895 O O . GLY A 1 351 ? -34.188 17.297 10.922 1 86.56 351 GLY A O 1
ATOM 2896 N N . ILE A 1 352 ? -33.406 15.141 10.758 1 88.69 352 ILE A N 1
ATOM 2897 C CA . ILE A 1 352 ? -33.906 15 9.391 1 88.69 352 ILE A CA 1
ATOM 2898 C C . ILE A 1 352 ? -35.25 14.297 9.398 1 88.69 352 ILE A C 1
ATOM 2900 O O . ILE A 1 352 ? -35.406 13.211 9.977 1 88.69 352 ILE A O 1
ATOM 2904 N N . PRO A 1 353 ? -36.219 14.914 8.812 1 85.81 353 PRO A N 1
ATOM 2905 C CA . PRO A 1 353 ? -37.531 14.312 8.867 1 85.81 353 PRO A CA 1
ATOM 2906 C C . PRO A 1 353 ? -37.625 13.008 8.086 1 85.81 353 PRO A C 1
ATOM 2908 O O . PRO A 1 353 ? -37 12.867 7.035 1 85.81 353 PRO A O 1
ATOM 2911 N N . PRO A 1 354 ? -38.406 12.133 8.516 1 84.19 354 PRO A N 1
ATOM 2912 C CA . PRO A 1 354 ? -38.594 10.844 7.84 1 84.19 354 PRO A CA 1
ATOM 2913 C C . PRO A 1 354 ? -39.156 11 6.43 1 84.19 354 PRO A C 1
ATOM 2915 O O . PRO A 1 354 ? -38.906 10.156 5.566 1 84.19 354 PRO A O 1
ATOM 2918 N N . SER A 1 355 ? -39.906 12.078 6.215 1 81.38 355 SER A N 1
ATOM 2919 C CA . SER A 1 355 ? -40.5 12.305 4.902 1 81.38 355 SER A CA 1
ATOM 2920 C C . SER A 1 355 ? -39.406 12.438 3.83 1 81.38 355 SER A C 1
ATOM 2922 O O . SER A 1 355 ? -39.625 12.094 2.668 1 81.38 355 SER A O 1
ATOM 2924 N N . VAL A 1 356 ? -38.344 12.883 4.223 1 83.25 356 VAL A N 1
ATOM 2925 C CA . VAL A 1 356 ? -37.219 13.055 3.293 1 83.25 356 VAL A CA 1
ATOM 2926 C C . VAL A 1 356 ? -36.625 11.695 2.939 1 83.25 356 VAL A C 1
ATOM 2928 O O . VAL A 1 356 ? -36.25 11.453 1.79 1 83.25 356 VAL A O 1
ATOM 2931 N N . LYS A 1 357 ? -36.625 10.828 3.908 1 81.12 357 LYS A N 1
ATOM 2932 C CA . LYS A 1 357 ? -36.062 9.484 3.723 1 81.12 357 LYS A CA 1
ATOM 2933 C C . LYS A 1 357 ? -36.875 8.68 2.729 1 81.12 357 LYS A C 1
ATOM 2935 O O . LYS A 1 357 ? -36.344 7.852 1.991 1 81.12 357 LYS A O 1
ATOM 2940 N N . GLU A 1 358 ? -38.062 8.984 2.725 1 80.62 358 GLU A N 1
ATOM 2941 C CA . GLU A 1 358 ? -39 8.211 1.914 1 80.62 358 GLU A CA 1
ATOM 2942 C C . GLU A 1 358 ? -39.031 8.727 0.478 1 80.62 358 GLU A C 1
ATOM 2944 O O . GLU A 1 358 ? -39.625 8.086 -0.396 1 80.62 358 GLU A O 1
ATOM 2949 N N . LEU A 1 359 ? -38.438 9.852 0.347 1 81.19 359 LEU A N 1
ATOM 2950 C CA . LEU A 1 359 ? -38.438 10.414 -1 1 81.19 359 LEU A CA 1
ATOM 2951 C C . LEU A 1 359 ? -37.656 9.5 -1.96 1 81.19 359 LEU A C 1
ATOM 2953 O O . LEU A 1 359 ? -36.562 9.039 -1.642 1 81.19 359 LEU A O 1
ATOM 2957 N N . ASN A 1 360 ? -38.25 9.008 -3.014 1 76.5 360 ASN A N 1
ATOM 2958 C CA . ASN A 1 360 ? -37.656 8.117 -3.994 1 76.5 360 ASN A CA 1
ATOM 2959 C C . ASN A 1 360 ? -37.188 8.883 -5.238 1 76.5 360 ASN A C 1
ATOM 2961 O O . ASN A 1 360 ? -38 9.227 -6.09 1 76.5 360 ASN A O 1
ATOM 2965 N N . LEU A 1 361 ? -35.969 9.312 -5.227 1 84.56 361 LEU A N 1
ATOM 2966 C CA . LEU A 1 361 ? -35.375 9.844 -6.453 1 84.56 361 LEU A CA 1
ATOM 2967 C C . LEU A 1 361 ? -35.031 8.719 -7.418 1 84.56 361 LEU A C 1
ATOM 2969 O O . LEU A 1 361 ? -34.094 7.957 -7.172 1 84.56 361 LEU A O 1
ATOM 2973 N N . GLN A 1 362 ? -35.688 8.508 -8.539 1 81.94 362 GLN A N 1
ATOM 2974 C CA . GLN A 1 362 ? -35.625 7.309 -9.375 1 81.94 362 GLN A CA 1
ATOM 2975 C C . GLN A 1 362 ? -34.562 7.461 -10.469 1 81.94 362 GLN A C 1
ATOM 2977 O O . GLN A 1 362 ? -33.812 6.527 -10.734 1 81.94 362 GLN A O 1
ATOM 2982 N N . CYS A 1 363 ? -34.562 8.656 -11.07 1 86.62 363 CYS A N 1
ATOM 2983 C CA . CYS A 1 363 ? -33.688 8.805 -12.234 1 86.62 363 CYS A CA 1
ATOM 2984 C C . CYS A 1 363 ? -32.406 9.531 -11.875 1 86.62 363 CYS A C 1
ATOM 2986 O O . CYS A 1 363 ? -32.406 10.414 -11.016 1 86.62 363 CYS A O 1
ATOM 2988 N N . ARG A 1 364 ? -31.406 9.094 -12.539 1 88.44 364 ARG A N 1
ATOM 2989 C CA . ARG A 1 364 ? -30.141 9.812 -12.383 1 88.44 364 ARG A CA 1
ATOM 2990 C C . ARG A 1 364 ? -30.281 11.281 -12.773 1 88.44 364 ARG A C 1
ATOM 2992 O O . ARG A 1 364 ? -30.875 11.594 -13.805 1 88.44 364 ARG A O 1
ATOM 2999 N N . GLY A 1 365 ? -29.844 12.141 -11.891 1 87.94 365 GLY A N 1
ATOM 3000 C CA . GLY A 1 365 ? -29.984 13.57 -12.141 1 87.94 365 GLY A CA 1
ATOM 3001 C C . GLY A 1 365 ? -31.094 14.211 -11.336 1 87.94 365 GLY A C 1
ATOM 3002 O O . GLY A 1 365 ? -31.141 15.438 -11.211 1 87.94 365 GLY A O 1
ATOM 3003 N N . ASP A 1 366 ? -31.969 13.438 -10.773 1 91.69 366 ASP A N 1
ATOM 3004 C CA . ASP A 1 366 ? -33.062 13.977 -9.953 1 91.69 366 ASP A CA 1
ATOM 3005 C C . ASP A 1 366 ? -32.5 14.711 -8.734 1 91.69 366 ASP A C 1
ATOM 3007 O O . ASP A 1 366 ? -31.5 14.305 -8.164 1 91.69 366 ASP A O 1
ATOM 3011 N N . VAL A 1 367 ? -33.219 15.844 -8.398 1 93.94 367 VAL A N 1
ATOM 3012 C CA . VAL A 1 367 ? -32.781 16.625 -7.25 1 93.94 367 VAL A CA 1
ATOM 3013 C C . VAL A 1 367 ? -34 17.062 -6.434 1 93.94 367 VAL A C 1
ATOM 3015 O O . VAL A 1 367 ? -35.094 17.234 -6.977 1 93.94 367 VAL A O 1
ATOM 3018 N N . ALA A 1 368 ? -33.875 17.094 -5.176 1 93.88 368 ALA A N 1
ATOM 3019 C CA . ALA A 1 368 ? -34.875 17.656 -4.25 1 93.88 368 ALA A CA 1
ATOM 3020 C C . ALA A 1 368 ? -34.188 18.562 -3.215 1 93.88 368 ALA A C 1
ATOM 3022 O O . ALA A 1 368 ? -33.094 18.266 -2.738 1 93.88 368 ALA A O 1
ATOM 3023 N N . TYR A 1 369 ? -34.938 19.672 -2.93 1 94.31 369 TYR A N 1
ATOM 3024 C CA . TYR A 1 369 ? -34.438 20.625 -1.953 1 94.31 369 TYR A CA 1
ATOM 3025 C C . TYR A 1 369 ? -35.375 20.766 -0.779 1 94.31 369 TYR A C 1
ATOM 3027 O O . TYR A 1 369 ? -36.594 20.797 -0.965 1 94.31 369 TYR A O 1
ATOM 3035 N N . PHE A 1 370 ? -34.781 20.797 0.377 1 93.38 370 PHE A N 1
ATOM 3036 C CA . PHE A 1 370 ? -35.531 21.109 1.594 1 93.38 370 PHE A CA 1
ATOM 3037 C C . PHE A 1 370 ? -34.812 22.156 2.424 1 93.38 370 PHE A C 1
ATOM 3039 O O . PHE A 1 370 ? -33.562 22.203 2.432 1 93.38 370 PHE A O 1
ATOM 3046 N N . GLN A 1 371 ? -35.562 23 3.068 1 94 371 GLN A N 1
ATOM 3047 C CA . GLN A 1 371 ? -34.938 24.016 3.889 1 94 371 GLN A CA 1
ATOM 3048 C C . GLN A 1 371 ? -35.562 24.094 5.27 1 94 371 GLN A C 1
ATOM 3050 O O . GLN A 1 371 ? -36.781 23.953 5.406 1 94 371 GLN A O 1
ATOM 3055 N N . ASN A 1 372 ? -34.781 24.25 6.227 1 93.81 372 ASN A N 1
ATOM 3056 C CA . ASN A 1 372 ? -35.156 24.516 7.605 1 93.81 372 ASN A CA 1
ATOM 3057 C C . ASN A 1 372 ? -34.312 25.641 8.211 1 93.81 372 ASN A C 1
ATOM 3059 O O . ASN A 1 372 ? -33.219 25.391 8.727 1 93.81 372 ASN A O 1
ATOM 3063 N N . GLY A 1 373 ? -34.938 26.859 8.219 1 91.75 373 GLY A N 1
ATOM 3064 C CA . GLY A 1 373 ? -34.125 28 8.656 1 91.75 373 GLY A CA 1
ATOM 3065 C C . GLY A 1 373 ? -32.906 28.25 7.781 1 91.75 373 GLY A C 1
ATOM 3066 O O . GLY A 1 373 ? -33.062 28.438 6.566 1 91.75 373 GLY A O 1
ATOM 3067 N N . CYS A 1 374 ? -31.797 28.109 8.469 1 93.06 374 CYS A N 1
ATOM 3068 C CA . CYS A 1 374 ? -30.562 28.359 7.73 1 93.06 374 CYS A CA 1
ATOM 3069 C C . CYS A 1 374 ? -30.047 27.094 7.062 1 93.06 374 CYS A C 1
ATOM 3071 O O . CYS A 1 374 ? -29.078 27.125 6.305 1 93.06 374 CYS A O 1
ATOM 3073 N N . LEU A 1 375 ? -30.688 26 7.332 1 95.62 375 LEU A N 1
ATOM 3074 C CA . LEU A 1 375 ? -30.234 24.703 6.828 1 95.62 375 LEU A CA 1
ATOM 3075 C C . LEU A 1 375 ? -30.844 24.406 5.461 1 95.62 375 LEU A C 1
ATOM 3077 O O . LEU A 1 375 ? -32.062 24.562 5.27 1 95.62 375 LEU A O 1
ATOM 3081 N N . MET A 1 376 ? -30.031 24.109 4.555 1 95.88 376 MET A N 1
ATOM 3082 C CA . MET A 1 376 ? -30.453 23.656 3.229 1 95.88 376 MET A CA 1
ATOM 3083 C C . MET A 1 376 ? -30.094 22.203 3.01 1 95.88 376 MET A C 1
ATOM 3085 O O . MET A 1 376 ? -28.906 21.828 3.092 1 95.88 376 MET A O 1
ATOM 3089 N N . LEU A 1 377 ? -31.047 21.359 2.791 1 95.5 377 LEU A N 1
ATOM 3090 C CA . LEU A 1 377 ? -30.828 19.953 2.484 1 95.5 377 LEU A CA 1
ATOM 3091 C C . LEU A 1 377 ? -31.016 19.688 0.992 1 95.5 377 LEU A C 1
ATOM 3093 O O . LEU A 1 377 ? -32.062 19.969 0.43 1 95.5 377 LEU A O 1
ATOM 3097 N N . THR A 1 378 ? -29.984 19.219 0.36 1 95.75 378 THR A N 1
ATOM 3098 C CA . THR A 1 378 ? -30 18.875 -1.058 1 95.75 378 THR A CA 1
ATOM 3099 C C . THR A 1 378 ? -29.906 17.375 -1.248 1 95.75 378 THR A C 1
ATOM 3101 O O . THR A 1 378 ? -28.938 16.75 -0.805 1 95.75 378 THR A O 1
ATOM 3104 N N . MET A 1 379 ? -30.859 16.781 -1.893 1 94.69 379 MET A N 1
ATOM 3105 C CA . MET A 1 379 ? -30.844 15.375 -2.268 1 94.69 379 MET A CA 1
ATOM 3106 C C . MET A 1 379 ? -30.656 15.219 -3.773 1 94.69 379 MET A C 1
ATOM 3108 O O . MET A 1 379 ? -31.406 15.805 -4.562 1 94.69 379 MET A O 1
ATOM 3112 N N . TRP A 1 380 ? -29.656 14.469 -4.156 1 94.25 380 TRP A N 1
ATOM 3113 C CA . TRP A 1 380 ? -29.312 14.32 -5.566 1 94.25 380 TRP A CA 1
ATOM 3114 C C . TRP A 1 380 ? -29.031 12.859 -5.906 1 94.25 380 TRP A C 1
ATOM 3116 O O . TRP A 1 380 ? -28.281 12.18 -5.191 1 94.25 380 TRP A O 1
ATOM 3126 N N . ARG A 1 381 ? -29.609 12.398 -7.004 1 92.5 381 ARG A N 1
ATOM 3127 C CA . ARG A 1 381 ? -29.375 11.016 -7.426 1 92.5 381 ARG A CA 1
ATOM 3128 C C . ARG A 1 381 ? -28.328 10.945 -8.523 1 92.5 381 ARG A C 1
ATOM 3130 O O . ARG A 1 381 ? -28.531 11.453 -9.633 1 92.5 381 ARG A O 1
ATOM 3137 N N . ASP A 1 382 ? -27.25 10.445 -8.219 1 88.5 382 ASP A N 1
ATOM 3138 C CA . ASP A 1 382 ? -26.266 10.008 -9.219 1 88.5 382 ASP A CA 1
ATOM 3139 C C . ASP A 1 382 ? -26.359 8.5 -9.453 1 88.5 382 ASP A C 1
ATOM 3141 O O . ASP A 1 382 ? -27.422 7.992 -9.844 1 88.5 382 ASP A O 1
ATOM 3145 N N . ARG A 1 383 ? -25.328 7.746 -9.141 1 83.25 383 ARG A N 1
ATOM 3146 C CA . ARG A 1 383 ? -25.484 6.293 -9.07 1 83.25 383 ARG A CA 1
ATOM 3147 C C . ARG A 1 383 ? -26.203 5.875 -7.801 1 83.25 383 ARG A C 1
ATOM 3149 O O . ARG A 1 383 ? -26.938 4.887 -7.801 1 83.25 383 ARG A O 1
ATOM 3156 N N . ARG A 1 384 ? -26.016 6.754 -6.805 1 87.75 384 ARG A N 1
ATOM 3157 C CA . ARG A 1 384 ? -26.688 6.66 -5.52 1 87.75 384 ARG A CA 1
ATOM 3158 C C . ARG A 1 384 ? -27.203 8.023 -5.074 1 87.75 384 ARG A C 1
ATOM 3160 O O . ARG A 1 384 ? -26.891 9.047 -5.688 1 87.75 384 ARG A O 1
ATOM 3167 N N . ILE A 1 385 ? -28 7.945 -4.121 1 90.75 385 ILE A N 1
ATOM 3168 C CA . ILE A 1 385 ? -28.531 9.203 -3.594 1 90.75 385 ILE A CA 1
ATOM 3169 C C . ILE A 1 385 ? -27.484 9.844 -2.682 1 90.75 385 ILE A C 1
ATOM 3171 O O . ILE A 1 385 ? -26.938 9.188 -1.787 1 90.75 385 ILE A O 1
ATOM 3175 N N . VAL A 1 386 ? -27.219 11.062 -2.938 1 93.69 386 VAL A N 1
ATOM 3176 C CA . VAL A 1 386 ? -26.312 11.852 -2.109 1 93.69 386 VAL A CA 1
ATOM 3177 C C . VAL A 1 386 ? -27.094 12.992 -1.448 1 93.69 386 VAL A C 1
ATOM 3179 O O . VAL A 1 386 ? -27.766 13.766 -2.127 1 93.69 386 VAL A O 1
ATOM 3182 N N . ALA A 1 387 ? -27.031 13.047 -0.176 1 95.5 387 ALA A N 1
ATOM 3183 C CA . ALA A 1 387 ? -27.672 14.125 0.57 1 95.5 387 ALA A CA 1
ATOM 3184 C C . ALA A 1 387 ? -26.641 15.086 1.152 1 95.5 387 ALA A C 1
ATOM 3186 O O . ALA A 1 387 ? -25.703 14.664 1.837 1 95.5 387 ALA A O 1
ATOM 3187 N N . ILE A 1 388 ? -26.812 16.375 0.887 1 97.19 388 ILE A N 1
ATOM 3188 C CA . ILE A 1 388 ? -25.906 17.391 1.39 1 97.19 388 ILE A CA 1
ATOM 3189 C C . ILE A 1 388 ? -26.656 18.375 2.268 1 97.19 388 ILE A C 1
ATOM 3191 O O . ILE A 1 388 ? -27.734 18.844 1.896 1 97.19 388 ILE A O 1
ATOM 3195 N N . LEU A 1 389 ? -26.156 18.609 3.424 1 96.81 389 LEU A N 1
ATOM 3196 C CA . LEU A 1 389 ? -26.641 19.625 4.348 1 96.81 389 LEU A CA 1
ATOM 3197 C C . LEU A 1 389 ? -25.719 20.844 4.359 1 96.81 389 LEU A C 1
ATOM 3199 O O . LEU A 1 389 ? -24.5 20.703 4.496 1 96.81 389 LEU A O 1
ATOM 3203 N N . SER A 1 390 ? -26.266 22.078 4.18 1 97.5 390 SER A N 1
ATOM 3204 C CA . SER A 1 390 ? -25.406 23.25 4.086 1 97.5 390 SER A CA 1
ATOM 3205 C C . SER A 1 390 ? -26.078 24.469 4.695 1 97.5 390 SER A C 1
ATOM 3207 O O . SER A 1 390 ? -27.297 24.531 4.801 1 97.5 390 SER A O 1
ATOM 3209 N N . THR A 1 391 ? -25.266 25.359 5.145 1 97.44 391 THR A N 1
ATOM 3210 C CA . THR A 1 391 ? -25.734 26.641 5.637 1 97.44 391 THR A CA 1
ATOM 3211 C C . THR A 1 391 ? -25.312 27.781 4.707 1 97.44 391 THR A C 1
ATOM 3213 O O . THR A 1 391 ? -25.625 28.938 4.961 1 97.44 391 THR A O 1
ATOM 3216 N N . SER A 1 392 ? -24.625 27.422 3.682 1 94.94 392 SER A N 1
ATOM 3217 C CA . SER A 1 392 ? -24.078 28.484 2.83 1 94.94 392 SER A CA 1
ATOM 3218 C C . SER A 1 392 ? -24.516 28.297 1.38 1 94.94 392 SER A C 1
ATOM 3220 O O . SER A 1 392 ? -24.375 29.219 0.569 1 94.94 392 SER A O 1
ATOM 3222 N N . GLN A 1 393 ? -25.031 27.188 1.091 1 91.31 393 GLN A N 1
ATOM 3223 C CA . GLN A 1 393 ? -25.312 26.906 -0.312 1 91.31 393 GLN A CA 1
ATOM 3224 C C . GLN A 1 393 ? -26.781 27.188 -0.641 1 91.31 393 GLN A C 1
ATOM 3226 O O . GLN A 1 393 ? -27.641 27.125 0.242 1 91.31 393 GLN A O 1
ATOM 3231 N N . VAL A 1 394 ? -26.969 27.406 -1.928 1 91 394 VAL A N 1
ATOM 3232 C CA . VAL A 1 394 ? -28.328 27.656 -2.422 1 91 394 VAL A CA 1
ATOM 3233 C C . VAL A 1 394 ? -28.844 26.406 -3.139 1 91 394 VAL A C 1
ATOM 3235 O O . VAL A 1 394 ? -28.062 25.609 -3.674 1 91 394 VAL A O 1
ATOM 3238 N N . GLY A 1 395 ? -30.156 26.219 -3.057 1 92 395 GLY A N 1
ATOM 3239 C CA . GLY A 1 395 ? -30.781 25.094 -3.74 1 92 395 GLY A CA 1
ATOM 3240 C C . GLY A 1 395 ? -30.938 25.312 -5.234 1 92 395 GLY A C 1
ATOM 3241 O O . GLY A 1 395 ? -32.031 25.516 -5.734 1 92 395 GLY A O 1
ATOM 3242 N N . ARG A 1 396 ? -29.828 25.219 -5.996 1 91.88 396 ARG A N 1
ATOM 3243 C CA . ARG A 1 396 ? -29.859 25.422 -7.438 1 91.88 396 ARG A CA 1
ATOM 3244 C C . ARG A 1 396 ? -28.938 24.453 -8.156 1 91.88 396 ARG A C 1
ATOM 3246 O O . ARG A 1 396 ? -28.031 23.875 -7.535 1 91.88 396 ARG A O 1
ATOM 3253 N N . MET A 1 397 ? -29.219 24.281 -9.398 1 93.75 397 MET A N 1
ATOM 3254 C CA . MET A 1 397 ? -28.391 23.453 -10.25 1 93.75 397 MET A CA 1
ATOM 3255 C C . MET A 1 397 ? -27.359 24.297 -11.008 1 93.75 397 MET A C 1
ATOM 3257 O O . MET A 1 397 ? -27.641 25.453 -11.352 1 93.75 397 MET A O 1
ATOM 3261 N N . GLU A 1 398 ? -26.219 23.766 -11.148 1 93.38 398 GLU A N 1
ATOM 3262 C CA . GLU A 1 398 ? -25.172 24.422 -11.922 1 93.38 398 GLU A CA 1
ATOM 3263 C C . GLU A 1 398 ? -24.641 23.516 -13.023 1 93.38 398 GLU A C 1
ATOM 3265 O O . GLU A 1 398 ? -24.562 22.297 -12.852 1 93.38 398 GLU A O 1
ATOM 3270 N N . GLN A 1 399 ? -24.297 24.109 -14.164 1 91.81 399 GLN A N 1
ATOM 3271 C CA . GLN A 1 399 ? -23.781 23.359 -15.305 1 91.81 399 GLN A CA 1
ATOM 3272 C C . GLN A 1 399 ? -22.266 23.234 -15.227 1 91.81 399 GLN A C 1
ATOM 3274 O O . GLN A 1 399 ? -21.562 24.234 -15.086 1 91.81 399 GLN A O 1
ATOM 3279 N N . MET A 1 400 ? -21.828 22.062 -15.289 1 89.62 400 MET A N 1
ATOM 3280 C CA . MET A 1 400 ? -20.406 21.766 -15.297 1 89.62 400 MET A CA 1
ATOM 3281 C C . MET A 1 400 ? -19.812 21.984 -16.688 1 89.62 400 MET A C 1
ATOM 3283 O O . MET A 1 400 ? -20.547 22.078 -17.672 1 89.62 400 MET A O 1
ATOM 3287 N N . PRO A 1 401 ? -18.469 22.062 -16.797 1 87.19 401 PRO A N 1
ATOM 3288 C CA . PRO A 1 401 ? -17.828 22.234 -18.094 1 87.19 401 PRO A CA 1
ATOM 3289 C C . PRO A 1 401 ? -18.141 21.094 -19.062 1 87.19 401 PRO A C 1
ATOM 3291 O O . PRO A 1 401 ? -18.188 21.297 -20.281 1 87.19 401 PRO A O 1
ATOM 3294 N N . ASP A 1 402 ? -18.391 19.906 -18.609 1 83.94 402 ASP A N 1
ATOM 3295 C CA . ASP A 1 402 ? -18.688 18.75 -19.453 1 83.94 402 ASP A CA 1
ATOM 3296 C C . ASP A 1 402 ? -20.156 18.734 -19.875 1 83.94 402 ASP A C 1
ATOM 3298 O O . ASP A 1 402 ? -20.609 17.828 -20.562 1 83.94 402 ASP A O 1
ATOM 3302 N N . GLY A 1 403 ? -21.031 19.734 -19.406 1 85.19 403 GLY A N 1
ATOM 3303 C CA . GLY A 1 403 ? -22.422 19.875 -19.812 1 85.19 403 GLY A CA 1
ATOM 3304 C C . GLY A 1 403 ? -23.391 19.234 -18.828 1 85.19 403 GLY A C 1
ATOM 3305 O O . GLY A 1 403 ? -24.609 19.422 -18.938 1 85.19 403 GLY A O 1
ATOM 3306 N N . LYS A 1 404 ? -22.859 18.578 -17.922 1 86.38 404 LYS A N 1
ATOM 3307 C CA . LYS A 1 404 ? -23.734 17.906 -16.953 1 86.38 404 LYS A CA 1
ATOM 3308 C C . LYS A 1 404 ? -24.219 18.891 -15.891 1 86.38 404 LYS A C 1
ATOM 3310 O O . LYS A 1 404 ? -23.516 19.828 -15.531 1 86.38 404 LYS A O 1
ATOM 3315 N N . LEU A 1 405 ? -25.453 18.719 -15.484 1 91.19 405 LEU A N 1
ATOM 3316 C CA . LEU A 1 405 ? -26.031 19.531 -14.422 1 91.19 405 LEU A CA 1
ATOM 3317 C C . LEU A 1 405 ? -25.875 18.875 -13.062 1 91.19 405 LEU A C 1
ATOM 3319 O O . LEU A 1 405 ? -26.156 17.672 -12.914 1 91.19 405 LEU A O 1
ATOM 3323 N N . LYS A 1 406 ? -25.297 19.625 -12.094 1 94.31 406 LYS A N 1
ATOM 3324 C CA . LYS A 1 406 ? -25.141 19.156 -10.719 1 94.31 406 LYS A CA 1
ATOM 3325 C C . LYS A 1 406 ? -25.578 20.234 -9.727 1 94.31 406 LYS A C 1
ATOM 3327 O O . LYS A 1 406 ? -25.469 21.422 -10.008 1 94.31 406 LYS A O 1
ATOM 3332 N N . PRO A 1 407 ? -26.172 19.812 -8.609 1 95.38 407 PRO A N 1
ATOM 3333 C CA . PRO A 1 407 ? -26.484 20.812 -7.594 1 95.38 407 PRO A CA 1
ATOM 3334 C C . PRO A 1 407 ? -25.266 21.578 -7.102 1 95.38 407 PRO A C 1
ATOM 3336 O O . PRO A 1 407 ? -24.188 20.984 -6.938 1 95.38 407 PRO A O 1
ATOM 3339 N N . GLN A 1 408 ? -25.422 22.828 -6.836 1 94.75 408 GLN A N 1
ATOM 3340 C CA . GLN A 1 408 ? -24.328 23.688 -6.383 1 94.75 408 GLN A CA 1
ATOM 3341 C C . GLN A 1 408 ? -23.656 23.125 -5.133 1 94.75 408 GLN A C 1
ATOM 3343 O O . GLN A 1 408 ? -22.438 23.141 -5.016 1 94.75 408 GLN A O 1
ATOM 3348 N N . ALA A 1 409 ? -24.484 22.656 -4.23 1 95.81 409 ALA A N 1
ATOM 3349 C CA . ALA A 1 409 ? -23.969 22.125 -2.979 1 95.81 409 ALA A CA 1
ATOM 3350 C C . ALA A 1 409 ? -23.047 20.938 -3.234 1 95.81 409 ALA A C 1
ATOM 3352 O O . ALA A 1 409 ? -22.016 20.797 -2.568 1 95.81 409 ALA A O 1
ATOM 3353 N N . VAL A 1 410 ? -23.391 20.125 -4.152 1 95.5 410 VAL A N 1
ATOM 3354 C CA . VAL A 1 410 ? -22.578 18.953 -4.488 1 95.5 410 VAL A CA 1
ATOM 3355 C C . VAL A 1 410 ? -21.266 19.391 -5.109 1 95.5 410 VAL A C 1
ATOM 3357 O O . VAL A 1 410 ? -20.203 18.828 -4.805 1 95.5 410 VAL A O 1
ATOM 3360 N N . ILE A 1 411 ? -21.297 20.359 -5.941 1 95.56 411 ILE A N 1
ATOM 3361 C CA . ILE A 1 411 ? -20.109 20.875 -6.613 1 95.56 411 ILE A CA 1
ATOM 3362 C C . ILE A 1 411 ? -19.125 21.422 -5.578 1 95.56 411 ILE A C 1
ATOM 3364 O O . ILE A 1 411 ? -17.938 21.078 -5.586 1 95.56 411 ILE A O 1
ATOM 3368 N N . ARG A 1 412 ? -19.641 22.234 -4.707 1 95.75 412 ARG A N 1
ATOM 3369 C CA . ARG A 1 412 ? -18.781 22.875 -3.701 1 95.75 412 ARG A CA 1
ATOM 3370 C C . ARG A 1 412 ? -18.219 21.828 -2.738 1 95.75 412 ARG A C 1
ATOM 3372 O O . ARG A 1 412 ? -17.047 21.891 -2.381 1 95.75 412 ARG A O 1
ATOM 3379 N N . TYR A 1 413 ? -19.062 20.953 -2.357 1 97.38 413 TYR A N 1
ATOM 3380 C CA . TYR A 1 413 ? -18.594 19.906 -1.456 1 97.38 413 TYR A CA 1
ATOM 3381 C C . TYR A 1 413 ? -17.453 19.109 -2.08 1 97.38 413 TYR A C 1
ATOM 3383 O O . TYR A 1 413 ? -16.438 18.875 -1.438 1 97.38 413 TYR A O 1
ATOM 3391 N N . THR A 1 414 ? -17.594 18.688 -3.287 1 94.88 414 THR A N 1
ATOM 3392 C CA . THR A 1 414 ? -16.594 17.891 -3.979 1 94.88 414 THR A CA 1
ATOM 3393 C C . THR A 1 414 ? -15.305 18.688 -4.156 1 94.88 414 THR A C 1
ATOM 3395 O O . THR A 1 414 ? -14.203 18.125 -4.07 1 94.88 414 THR A O 1
ATOM 3398 N N . GLN A 1 415 ? -15.461 19.875 -4.32 1 95.81 415 GLN A N 1
ATOM 3399 C CA . GLN A 1 415 ? -14.312 20.734 -4.57 1 95.81 415 GLN A CA 1
ATOM 3400 C C . GLN A 1 415 ? -13.484 20.938 -3.307 1 95.81 415 GLN A C 1
ATOM 3402 O O . GLN A 1 415 ? -12.258 21 -3.367 1 95.81 415 GLN A O 1
ATOM 3407 N N . TYR A 1 416 ? -14.141 21.031 -2.129 1 97.75 416 TYR A N 1
ATOM 3408 C CA . TYR A 1 416 ? -13.422 21.578 -0.981 1 97.75 416 TYR A CA 1
ATOM 3409 C C . TYR A 1 416 ? -13.312 20.531 0.133 1 97.75 416 TYR A C 1
ATOM 3411 O O . TYR A 1 416 ? -12.641 20.766 1.139 1 97.75 416 TYR A O 1
ATOM 3419 N N . MET A 1 417 ? -13.852 19.344 -0.05 1 97.56 417 MET A N 1
ATOM 3420 C CA . MET A 1 417 ? -13.789 18.328 0.986 1 97.56 417 MET A CA 1
ATOM 3421 C C . MET A 1 417 ? -12.422 17.656 1.013 1 97.56 417 MET A C 1
ATOM 3423 O O . MET A 1 417 ? -12.031 17.062 2.018 1 97.56 417 MET A O 1
ATOM 3427 N N . GLY A 1 418 ? -11.555 17.781 0.071 1 96.56 418 GLY A N 1
ATOM 3428 C CA . GLY A 1 418 ? -10.375 16.969 -0.132 1 96.56 418 GLY A CA 1
ATOM 3429 C C . GLY A 1 418 ? -9.133 17.531 0.528 1 96.56 418 GLY A C 1
ATOM 3430 O O . GLY A 1 418 ? -8.016 17.141 0.185 1 96.56 418 GLY A O 1
ATOM 3431 N N . GLY A 1 419 ? -9.258 18.453 1.461 1 97.38 419 GLY A N 1
ATOM 3432 C CA . GLY A 1 419 ? -8.078 19.062 2.07 1 97.38 419 GLY A CA 1
ATOM 3433 C C . GLY A 1 419 ? -7.242 18.062 2.859 1 97.38 419 GLY A C 1
ATOM 3434 O O . GLY A 1 419 ? -6.016 18.047 2.732 1 97.38 419 GLY A O 1
ATOM 3435 N N . VAL A 1 420 ? -7.871 17.266 3.691 1 97.19 420 VAL A N 1
ATOM 3436 C CA . VAL A 1 420 ? -7.176 16.281 4.504 1 97.19 420 VAL A CA 1
ATOM 3437 C C . VAL A 1 420 ? -6.551 15.211 3.605 1 97.19 420 VAL A C 1
ATOM 3439 O O . VAL A 1 420 ? -5.418 14.789 3.83 1 97.19 420 VAL A O 1
ATOM 3442 N N . ASP A 1 421 ? -7.273 14.844 2.602 1 94.06 421 ASP A N 1
ATOM 3443 C CA . ASP A 1 421 ? -6.754 13.875 1.638 1 94.06 421 ASP A CA 1
ATOM 3444 C C . ASP A 1 421 ? -5.496 14.414 0.954 1 94.06 421 ASP A C 1
ATOM 3446 O O . ASP A 1 421 ? -4.555 13.656 0.695 1 94.06 421 ASP A O 1
ATOM 3450 N N . ARG A 1 422 ? -5.516 15.648 0.642 1 96.44 422 ARG A N 1
ATOM 3451 C CA . ARG A 1 422 ? -4.355 16.281 0.021 1 96.44 422 ARG A CA 1
ATOM 3452 C C . ARG A 1 422 ? -3.154 16.25 0.962 1 96.44 422 ARG A C 1
ATOM 3454 O O . ARG A 1 422 ? -2.033 15.953 0.542 1 96.44 422 ARG A O 1
ATOM 3461 N N . SER A 1 423 ? -3.395 16.594 2.125 1 97.25 423 SER A N 1
ATOM 3462 C CA . SER A 1 423 ? -2.342 16.531 3.135 1 97.25 423 SER A CA 1
ATOM 3463 C C . SER A 1 423 ? -1.788 15.109 3.256 1 97.25 423 SER A C 1
ATOM 3465 O O . SER A 1 423 ? -0.571 14.914 3.303 1 97.25 423 SER A O 1
ATOM 3467 N N . ASP A 1 424 ? -2.639 14.172 3.322 1 94.44 424 ASP A N 1
ATOM 3468 C CA . ASP A 1 424 ? -2.242 12.766 3.408 1 94.44 424 ASP A CA 1
ATOM 3469 C C . ASP A 1 424 ? -1.442 12.344 2.18 1 94.44 424 ASP A C 1
ATOM 3471 O O . ASP A 1 424 ? -0.478 11.586 2.289 1 94.44 424 ASP A O 1
ATOM 3475 N N . GLN A 1 425 ? -1.894 12.805 1.084 1 94 425 GLN A N 1
ATOM 3476 C CA . GLN A 1 425 ? -1.196 12.477 -0.156 1 94 425 GLN A CA 1
ATOM 3477 C C . GLN A 1 425 ? 0.241 12.992 -0.13 1 94 425 GLN A C 1
ATOM 3479 O O . GLN A 1 425 ? 1.171 12.266 -0.489 1 94 425 GLN A O 1
ATOM 3484 N N . TYR A 1 426 ? 0.407 14.219 0.288 1 95.94 426 TYR A N 1
ATOM 3485 C CA . TYR A 1 426 ? 1.747 14.789 0.376 1 95.94 426 TYR A CA 1
ATOM 3486 C C . TYR A 1 426 ? 2.631 13.961 1.302 1 95.94 426 TYR A C 1
ATOM 3488 O O . TYR A 1 426 ? 3.807 13.734 1.009 1 95.94 426 TYR A O 1
ATOM 3496 N N . ARG A 1 427 ? 2.076 13.523 2.34 1 94.38 427 ARG A N 1
ATOM 3497 C CA . ARG A 1 427 ? 2.844 12.758 3.314 1 94.38 427 ARG A CA 1
ATOM 3498 C C . ARG A 1 427 ? 3.195 11.375 2.768 1 94.38 427 ARG A C 1
ATOM 3500 O O . ARG A 1 427 ? 4.246 10.82 3.092 1 94.38 427 ARG A O 1
ATOM 3507 N N . SER A 1 428 ? 2.324 10.844 2.002 1 92 428 SER A N 1
ATOM 3508 C CA . SER A 1 428 ? 2.475 9.469 1.529 1 92 428 SER A CA 1
ATOM 3509 C C . SER A 1 428 ? 3.594 9.359 0.499 1 92 428 SER A C 1
ATOM 3511 O O . SER A 1 428 ? 4.129 8.273 0.269 1 92 428 SER A O 1
ATOM 3513 N N . TYR A 1 429 ? 3.961 10.477 -0.114 1 91.75 429 TYR A N 1
ATOM 3514 C CA . TYR A 1 429 ? 4.996 10.43 -1.14 1 91.75 429 TYR A CA 1
ATOM 3515 C C . TYR A 1 429 ? 6.332 9.992 -0.547 1 91.75 429 TYR A C 1
ATOM 3517 O O . TYR A 1 429 ? 7.094 9.266 -1.191 1 91.75 429 TYR A O 1
ATOM 3525 N N . TYR A 1 430 ? 6.57 10.477 0.654 1 93.31 430 TYR A N 1
ATOM 3526 C CA . TYR A 1 430 ? 7.844 10.211 1.311 1 93.31 430 TYR A CA 1
ATOM 3527 C C . TYR A 1 430 ? 7.645 9.891 2.785 1 93.31 430 TYR A C 1
ATOM 3529 O O . TYR A 1 430 ? 7.578 10.797 3.621 1 93.31 430 TYR A O 1
ATOM 3537 N N . SER A 1 431 ? 7.637 8.672 3.078 1 88.88 431 SER A N 1
ATOM 3538 C CA . SER A 1 431 ? 7.41 8.289 4.465 1 88.88 431 SER A CA 1
ATOM 3539 C C . SER A 1 431 ? 8.633 8.578 5.328 1 88.88 431 SER A C 1
ATOM 3541 O O . SER A 1 431 ? 9.773 8.453 4.867 1 88.88 431 SER A O 1
ATOM 3543 N N . VAL A 1 432 ? 8.352 9.039 6.48 1 88.31 432 VAL A N 1
ATOM 3544 C CA . VAL A 1 432 ? 9.453 9.305 7.402 1 88.31 432 VAL A CA 1
ATOM 3545 C C . VAL A 1 432 ? 9.445 8.273 8.531 1 88.31 432 VAL A C 1
ATOM 3547 O O . VAL A 1 432 ? 8.391 7.973 9.094 1 88.31 432 VAL A O 1
ATOM 3550 N N . GLY A 1 433 ? 10.562 7.828 8.805 1 81.06 433 GLY A N 1
ATOM 3551 C CA . GLY A 1 433 ? 10.727 6.91 9.93 1 81.06 433 GLY A CA 1
ATOM 3552 C C . GLY A 1 433 ? 10.625 5.453 9.523 1 81.06 433 GLY A C 1
ATOM 3553 O O . GLY A 1 433 ? 10.258 5.141 8.391 1 81.06 433 GLY A O 1
ATOM 3554 N N . ARG A 1 434 ? 11.008 4.543 10.406 1 75.88 434 ARG A N 1
ATOM 3555 C CA . ARG A 1 434 ? 11 3.098 10.203 1 75.88 434 ARG A CA 1
ATOM 3556 C C . ARG A 1 434 ? 10.055 2.408 11.18 1 75.88 434 ARG A C 1
ATOM 3558 O O . ARG A 1 434 ? 9.617 3.012 12.156 1 75.88 434 ARG A O 1
ATOM 3565 N N . SER A 1 435 ? 9.789 1.251 10.836 1 77.31 435 SER A N 1
ATOM 3566 C CA . SER A 1 435 ? 8.898 0.45 11.672 1 77.31 435 SER A CA 1
ATOM 3567 C C . SER A 1 435 ? 9.508 0.191 13.047 1 77.31 435 SER A C 1
ATOM 3569 O O . SER A 1 435 ? 10.727 0.124 13.188 1 77.31 435 SER A O 1
ATOM 3571 N N . SER A 1 436 ? 8.648 0.286 14 1 82.56 436 SER A N 1
ATOM 3572 C CA . SER A 1 436 ? 9.031 0.058 15.391 1 82.56 436 SER A CA 1
ATOM 3573 C C . SER A 1 436 ? 7.934 -0.678 16.156 1 82.56 436 SER A C 1
ATOM 3575 O O . SER A 1 436 ? 6.801 -0.779 15.68 1 82.56 436 SER A O 1
ATOM 3577 N N . LYS A 1 437 ? 8.344 -1.244 17.25 1 83.94 437 LYS A N 1
ATOM 3578 C CA . LYS A 1 437 ? 7.367 -1.884 18.125 1 83.94 437 LYS A CA 1
ATOM 3579 C C . LYS A 1 437 ? 6.637 -0.852 18.969 1 83.94 437 LYS A C 1
ATOM 3581 O O . LYS A 1 437 ? 5.539 -1.114 19.469 1 83.94 437 LYS A O 1
ATOM 3586 N N . LYS A 1 438 ? 7.281 0.231 19.125 1 90.5 438 LYS A N 1
ATOM 3587 C CA . LYS A 1 438 ? 6.707 1.269 19.969 1 90.5 438 LYS A CA 1
ATOM 3588 C C . LYS A 1 438 ? 5.727 2.141 19.188 1 90.5 438 LYS A C 1
ATOM 3590 O O . LYS A 1 438 ? 6.125 2.875 18.281 1 90.5 438 LYS A O 1
ATOM 3595 N N . TRP A 1 439 ? 4.535 2.197 19.672 1 91.94 439 TRP A N 1
ATOM 3596 C CA . TRP A 1 439 ? 3.455 2.861 18.953 1 91.94 439 TRP A CA 1
ATOM 3597 C C . TRP A 1 439 ? 3.689 4.367 18.875 1 91.94 439 TRP A C 1
ATOM 3599 O O . TRP A 1 439 ? 3.354 5.008 17.891 1 91.94 439 TRP A O 1
ATOM 3609 N N . TRP A 1 440 ? 4.16 4.992 19.984 1 94.44 440 TRP A N 1
ATOM 3610 C CA . TRP A 1 440 ? 4.27 6.445 20.078 1 94.44 440 TRP A CA 1
ATOM 3611 C C . TRP A 1 440 ? 5.289 6.98 19.078 1 94.44 440 TRP A C 1
ATOM 3613 O O . TRP A 1 440 ? 5.246 8.156 18.703 1 94.44 440 TRP A O 1
ATOM 3623 N N . ARG A 1 441 ? 6.223 6.141 18.578 1 94.62 441 ARG A N 1
ATOM 3624 C CA . ARG A 1 441 ? 7.191 6.547 17.562 1 94.62 441 ARG A CA 1
ATOM 3625 C C . ARG A 1 441 ? 6.5 6.848 16.234 1 94.62 441 ARG A C 1
ATOM 3627 O O . ARG A 1 441 ? 6.945 7.711 15.477 1 94.62 441 ARG A O 1
ATOM 3634 N N . TYR A 1 442 ? 5.496 6.086 15.984 1 94.81 442 TYR A N 1
ATOM 3635 C CA . TYR A 1 442 ? 4.742 6.324 14.758 1 94.81 442 TYR A CA 1
ATOM 3636 C C . TYR A 1 442 ? 4.09 7.703 14.773 1 94.81 442 TYR A C 1
ATOM 3638 O O . TYR A 1 442 ? 3.973 8.352 13.734 1 94.81 442 TYR A O 1
ATOM 3646 N N . ILE A 1 443 ? 3.703 8.141 15.93 1 96.06 443 ILE A N 1
ATOM 3647 C CA . ILE A 1 443 ? 3.117 9.469 16.078 1 96.06 443 ILE A CA 1
ATOM 3648 C C . ILE A 1 443 ? 4.191 10.531 15.852 1 96.06 443 ILE A C 1
ATOM 3650 O O . ILE A 1 443 ? 3.943 11.547 15.195 1 96.06 443 ILE A O 1
ATOM 3654 N N . VAL A 1 444 ? 5.359 10.281 16.359 1 96.38 444 VAL A N 1
ATOM 3655 C CA . VAL A 1 444 ? 6.461 11.219 16.188 1 96.38 444 VAL A CA 1
ATOM 3656 C C . VAL A 1 444 ? 6.762 11.398 14.695 1 96.38 444 VAL A C 1
ATOM 3658 O O . VAL A 1 444 ? 6.887 12.523 14.211 1 96.38 444 VAL A O 1
ATOM 3661 N N . TRP A 1 445 ? 6.895 10.289 14.039 1 96.62 445 TRP A N 1
ATOM 3662 C CA . TRP A 1 445 ? 7.203 10.336 12.609 1 96.62 445 TRP A CA 1
ATOM 3663 C C . TRP A 1 445 ? 6.066 10.984 11.828 1 96.62 445 TRP A C 1
ATOM 3665 O O . TRP A 1 445 ? 6.305 11.719 10.867 1 96.62 445 TRP A O 1
ATOM 3675 N N . PHE A 1 446 ? 4.871 10.742 12.227 1 96.19 446 PHE A N 1
ATOM 3676 C CA . PHE A 1 446 ? 3.713 11.375 11.602 1 96.19 446 PHE A CA 1
ATOM 3677 C C . PHE A 1 446 ? 3.775 12.891 11.75 1 96.19 446 PHE A C 1
ATOM 3679 O O . PHE A 1 446 ? 3.59 13.617 10.773 1 96.19 446 PHE A O 1
ATOM 3686 N N . LEU A 1 447 ? 4.023 13.336 12.945 1 97.31 447 LEU A N 1
ATOM 3687 C CA . LEU A 1 447 ? 4.082 14.766 13.234 1 97.31 447 LEU A CA 1
ATOM 3688 C C . LEU A 1 447 ? 5.219 15.422 12.461 1 97.31 447 LEU A C 1
ATOM 3690 O O . LEU A 1 447 ? 5.059 16.531 11.938 1 97.31 447 LEU A O 1
ATOM 3694 N N . MET A 1 448 ? 6.293 14.773 12.422 1 96.94 448 MET A N 1
ATOM 3695 C CA . MET A 1 448 ? 7.418 15.312 11.664 1 96.94 448 MET A CA 1
ATOM 3696 C C . MET A 1 448 ? 7.07 15.438 10.188 1 96.94 448 MET A C 1
ATOM 3698 O O . MET A 1 448 ? 7.355 16.453 9.555 1 96.94 448 MET A O 1
ATOM 3702 N N . ASN A 1 449 ? 6.547 14.383 9.68 1 97.56 449 ASN A N 1
ATOM 3703 C CA . ASN A 1 449 ? 6.145 14.406 8.281 1 97.56 449 ASN A CA 1
ATOM 3704 C C . ASN A 1 449 ? 5.125 15.508 8.008 1 97.56 449 ASN A C 1
ATOM 3706 O O . ASN A 1 449 ? 5.207 16.188 6.984 1 97.56 449 ASN A O 1
ATOM 3710 N N . LEU A 1 450 ? 4.199 15.625 8.891 1 97.75 450 LEU A N 1
ATOM 3711 C CA . LEU A 1 450 ? 3.191 16.672 8.773 1 97.75 450 LEU A CA 1
ATOM 3712 C C . LEU A 1 450 ? 3.836 18.047 8.805 1 97.75 450 LEU A C 1
ATOM 3714 O O . LEU A 1 450 ? 3.463 18.938 8.031 1 97.75 450 LEU A O 1
ATOM 3718 N N . ALA A 1 451 ? 4.738 18.219 9.688 1 98.38 451 ALA A N 1
ATOM 3719 C CA . ALA A 1 451 ? 5.457 19.484 9.797 1 98.38 451 ALA A CA 1
ATOM 3720 C C . ALA A 1 451 ? 6.23 19.781 8.516 1 98.38 451 ALA A C 1
ATOM 3722 O O . ALA A 1 451 ? 6.289 20.938 8.07 1 98.38 451 ALA A O 1
ATOM 3723 N N . ILE A 1 452 ? 6.816 18.75 7.934 1 98.5 452 ILE A N 1
ATOM 3724 C CA . ILE A 1 452 ? 7.562 18.922 6.695 1 98.5 452 ILE A CA 1
ATOM 3725 C C . ILE A 1 452 ? 6.617 19.359 5.578 1 98.5 452 ILE A C 1
ATOM 3727 O O . ILE A 1 452 ? 6.922 20.281 4.82 1 98.5 452 ILE A O 1
ATOM 3731 N N . VAL A 1 453 ? 5.5 18.734 5.445 1 98.44 453 VAL A N 1
ATOM 3732 C CA . VAL A 1 453 ? 4.52 19.078 4.418 1 98.44 453 VAL A CA 1
ATOM 3733 C C . VAL A 1 453 ? 4.035 20.516 4.617 1 98.44 453 VAL A C 1
ATOM 3735 O O . VAL A 1 453 ? 3.988 21.297 3.664 1 98.44 453 VAL A O 1
ATOM 3738 N N . ASN A 1 454 ? 3.686 20.844 5.863 1 98.69 454 ASN A N 1
ATOM 3739 C CA . ASN A 1 454 ? 3.277 22.219 6.156 1 98.69 454 ASN A CA 1
ATOM 3740 C C . ASN A 1 454 ? 4.383 23.219 5.824 1 98.69 454 ASN A C 1
ATOM 3742 O O . ASN A 1 454 ? 4.109 24.312 5.316 1 98.69 454 ASN A O 1
ATOM 3746 N N . ALA A 1 455 ? 5.59 22.828 6.133 1 98.75 455 ALA A N 1
ATOM 3747 C CA . ALA A 1 455 ? 6.715 23.703 5.82 1 98.75 455 ALA A CA 1
ATOM 3748 C C . ALA A 1 455 ? 6.855 23.906 4.316 1 98.75 455 ALA A C 1
ATOM 3750 O O . ALA A 1 455 ? 7.098 25.031 3.852 1 98.75 455 ALA A O 1
ATOM 3751 N N . TRP A 1 456 ? 6.723 22.875 3.574 1 98.44 456 TRP A N 1
ATOM 3752 C CA . TRP A 1 456 ? 6.773 22.938 2.117 1 98.44 456 TRP A CA 1
ATOM 3753 C C . TRP A 1 456 ? 5.68 23.844 1.572 1 98.44 456 TRP A C 1
ATOM 3755 O O . TRP A 1 456 ? 5.941 24.688 0.711 1 98.44 456 TRP A O 1
ATOM 3765 N N . LEU A 1 457 ? 4.484 23.703 2.078 1 98.38 457 LEU A N 1
ATOM 3766 C CA . LEU A 1 457 ? 3.357 24.5 1.622 1 98.38 457 LEU A CA 1
ATOM 3767 C C . LEU A 1 457 ? 3.551 25.969 1.999 1 98.38 457 LEU A C 1
ATOM 3769 O O . LEU A 1 457 ? 3.229 26.859 1.215 1 98.38 457 LEU A O 1
ATOM 3773 N N . LEU A 1 458 ? 4.051 26.156 3.205 1 98.19 458 LEU A N 1
ATOM 3774 C CA . LEU A 1 458 ? 4.375 27.516 3.643 1 98.19 458 LEU A CA 1
ATOM 3775 C C . LEU A 1 458 ? 5.43 28.141 2.736 1 98.19 458 LEU A C 1
ATOM 3777 O O . LEU A 1 458 ? 5.312 29.312 2.357 1 98.19 458 LEU A O 1
ATOM 3781 N N . PHE A 1 459 ? 6.438 27.359 2.418 1 98.06 459 PHE A N 1
ATOM 3782 C CA . PHE A 1 459 ? 7.496 27.781 1.515 1 98.06 459 PHE A CA 1
ATOM 3783 C C . PHE A 1 459 ? 6.926 28.156 0.15 1 98.06 459 PHE A C 1
ATOM 3785 O O . PHE A 1 459 ? 7.266 29.203 -0.41 1 98.06 459 PHE A O 1
ATOM 3792 N N . ARG A 1 460 ? 6.09 27.391 -0.372 1 96.75 460 ARG A N 1
ATOM 3793 C CA . ARG A 1 460 ? 5.496 27.562 -1.693 1 96.75 460 ARG A CA 1
ATOM 3794 C C . ARG A 1 460 ? 4.633 28.812 -1.74 1 96.75 460 ARG A C 1
ATOM 3796 O O . ARG A 1 460 ? 4.613 29.531 -2.746 1 96.75 460 ARG A O 1
ATOM 3803 N N . GLU A 1 461 ? 3.912 29.109 -0.619 1 96.06 461 GLU A N 1
ATOM 3804 C CA . GLU A 1 461 ? 2.986 30.25 -0.563 1 96.06 461 GLU A CA 1
ATOM 3805 C C . GLU A 1 461 ? 3.721 31.547 -0.25 1 96.06 461 GLU A C 1
ATOM 3807 O O . GLU A 1 461 ? 3.152 32.625 -0.373 1 96.06 461 GLU A O 1
ATOM 3812 N N . SER A 1 462 ? 4.973 31.422 0.156 1 97.25 462 SER A N 1
ATOM 3813 C CA . SER A 1 462 ? 5.738 32.594 0.549 1 97.25 462 SER A CA 1
ATOM 3814 C C . SER A 1 462 ? 6.473 33.219 -0.644 1 97.25 462 SER A C 1
ATOM 3816 O O . SER A 1 462 ? 6.688 32.531 -1.654 1 97.25 462 SER A O 1
ATOM 3818 N N . LYS A 1 463 ? 6.828 34.469 -0.507 1 95.44 463 LYS A N 1
ATOM 3819 C CA . LYS A 1 463 ? 7.621 35.125 -1.523 1 95.44 463 LYS A CA 1
ATOM 3820 C C . LYS A 1 463 ? 9.109 34.875 -1.33 1 95.44 463 LYS A C 1
ATOM 3822 O O . LYS A 1 463 ? 9.586 34.75 -0.198 1 95.44 463 LYS A O 1
ATOM 3827 N N . HIS A 1 464 ? 9.742 34.688 -2.467 1 96.12 464 HIS A N 1
ATOM 3828 C CA . HIS A 1 464 ? 11.164 34.375 -2.432 1 96.12 464 HIS A CA 1
ATOM 3829 C C . HIS A 1 464 ? 11.945 35.312 -3.35 1 96.12 464 HIS A C 1
ATOM 3831 O O . HIS A 1 464 ? 11.484 35.656 -4.438 1 96.12 464 HIS A O 1
ATOM 3837 N N . ALA A 1 465 ? 13.203 35.719 -2.883 1 95.06 465 ALA A N 1
ATOM 3838 C CA . ALA A 1 465 ? 14.18 36.438 -3.682 1 95.06 465 ALA A CA 1
ATOM 3839 C C . ALA A 1 465 ? 15.602 35.969 -3.393 1 95.06 465 ALA A C 1
ATOM 3841 O O . ALA A 1 465 ? 16.109 36.156 -2.285 1 95.06 465 ALA A O 1
ATOM 3842 N N . PRO A 1 466 ? 16.25 35.344 -4.418 1 94.69 466 PRO A N 1
ATOM 3843 C CA . PRO A 1 466 ? 15.805 34.969 -5.766 1 94.69 466 PRO A CA 1
ATOM 3844 C C . PRO A 1 466 ? 14.711 33.906 -5.754 1 94.69 466 PRO A C 1
ATOM 3846 O O . PRO A 1 466 ? 14.578 33.156 -4.781 1 94.69 466 PRO A O 1
ATOM 3849 N N . PRO A 1 467 ? 14.031 33.812 -6.797 1 93.81 467 PRO A N 1
ATOM 3850 C CA . PRO A 1 467 ? 13 32.75 -6.871 1 93.81 467 PRO A CA 1
ATOM 3851 C C . PRO A 1 467 ? 13.586 31.359 -6.953 1 93.81 467 PRO A C 1
ATOM 3853 O O . PRO A 1 467 ? 14.695 31.172 -7.461 1 93.81 467 PRO A O 1
ATOM 3856 N N . PRO A 1 468 ? 12.82 30.406 -6.414 1 91.81 468 PRO A N 1
ATOM 3857 C CA . PRO A 1 468 ? 13.305 29.031 -6.555 1 91.81 468 PRO A CA 1
ATOM 3858 C C . PRO A 1 468 ? 13.453 28.609 -8.016 1 91.81 468 PRO A C 1
ATOM 3860 O O . PRO A 1 468 ? 12.812 29.188 -8.898 1 91.81 468 PRO A O 1
ATOM 3863 N N . THR A 1 469 ? 14.242 27.656 -8.18 1 90.56 469 THR A N 1
ATOM 3864 C CA . THR A 1 469 ? 14.438 27.141 -9.531 1 90.56 469 THR A CA 1
ATOM 3865 C C . THR A 1 469 ? 13.133 26.578 -10.094 1 90.56 469 THR A C 1
ATOM 3867 O O . THR A 1 469 ? 12.242 26.188 -9.336 1 90.56 469 THR A O 1
ATOM 3870 N N . LYS A 1 470 ? 12.836 26.656 -11.336 1 85.25 470 LYS A N 1
ATOM 3871 C CA . LYS A 1 470 ? 11.602 26.297 -12.023 1 85.25 470 LYS A CA 1
ATOM 3872 C C . LYS A 1 470 ? 11.141 24.891 -11.617 1 85.25 470 LYS A C 1
ATOM 3874 O O . LYS A 1 470 ? 9.938 24.656 -11.438 1 85.25 470 LYS A O 1
ATOM 3879 N N . ASN A 1 471 ? 12.047 23.922 -11.18 1 87.31 471 ASN A N 1
ATOM 3880 C CA . ASN A 1 471 ? 11.656 22.547 -10.867 1 87.31 471 ASN A CA 1
ATOM 3881 C C . ASN A 1 471 ? 11.875 22.219 -9.391 1 87.31 471 ASN A C 1
ATOM 3883 O O . ASN A 1 471 ? 12.062 21.062 -9.023 1 87.31 471 ASN A O 1
ATOM 3887 N N . TYR A 1 472 ? 11.648 23.391 -8.711 1 94.38 472 TYR A N 1
ATOM 3888 C CA . TYR A 1 472 ? 11.789 23.156 -7.277 1 94.38 472 TYR A CA 1
ATOM 3889 C C . TYR A 1 472 ? 10.5 22.594 -6.688 1 94.38 472 TYR A C 1
ATOM 3891 O O . TYR A 1 472 ? 9.492 23.297 -6.609 1 94.38 472 TYR A O 1
ATOM 3899 N N . ASP A 1 473 ? 10.516 21.344 -6.379 1 96 473 ASP A N 1
ATOM 3900 C CA . ASP A 1 473 ? 9.289 20.688 -5.93 1 96 473 ASP A CA 1
ATOM 3901 C C . ASP A 1 473 ? 9.461 20.125 -4.523 1 96 473 ASP A C 1
ATOM 3903 O O . ASP A 1 473 ? 10.445 20.406 -3.844 1 96 473 ASP A O 1
ATOM 3907 N N . HIS A 1 474 ? 8.461 19.438 -4.074 1 97.06 474 HIS A N 1
ATOM 3908 C CA . HIS A 1 474 ? 8.398 18.906 -2.721 1 97.06 474 HIS A CA 1
ATOM 3909 C C . HIS A 1 474 ? 9.602 18 -2.432 1 97.06 474 HIS A C 1
ATOM 3911 O O . HIS A 1 474 ? 10.164 18.047 -1.337 1 97.06 474 HIS A O 1
ATOM 3917 N N . LEU A 1 475 ? 10.023 17.156 -3.383 1 96.25 475 LEU A N 1
ATOM 3918 C CA . LEU A 1 475 ? 11.172 16.281 -3.217 1 96.25 475 LEU A CA 1
ATOM 3919 C C . LEU A 1 475 ? 12.438 17.094 -2.963 1 96.25 475 LEU A C 1
ATOM 3921 O O . LEU A 1 475 ? 13.188 16.797 -2.025 1 96.25 475 LEU A O 1
ATOM 3925 N N . ARG A 1 476 ? 12.711 18.109 -3.801 1 95.88 476 ARG A N 1
ATOM 3926 C CA . ARG A 1 476 ? 13.891 18.953 -3.639 1 95.88 476 ARG A CA 1
ATOM 3927 C C . ARG A 1 476 ? 13.883 19.656 -2.291 1 95.88 476 ARG A C 1
ATOM 3929 O O . ARG A 1 476 ? 14.922 19.781 -1.641 1 95.88 476 ARG A O 1
ATOM 3936 N N . PHE A 1 477 ? 12.711 20.141 -1.923 1 97.88 477 PHE A N 1
ATOM 3937 C CA . PHE A 1 477 ? 12.562 20.781 -0.62 1 97.88 477 PHE A CA 1
ATOM 3938 C C . PHE A 1 477 ? 13.008 19.844 0.495 1 97.88 477 PHE A C 1
ATOM 3940 O O . PHE A 1 477 ? 13.75 20.25 1.393 1 97.88 477 PHE A O 1
ATOM 3947 N N . ARG A 1 478 ? 12.547 18.594 0.46 1 97.44 478 ARG A N 1
ATOM 3948 C CA . ARG A 1 478 ? 12.875 17.609 1.484 1 97.44 478 ARG A CA 1
ATOM 3949 C C . ARG A 1 478 ? 14.359 17.266 1.473 1 97.44 478 ARG A C 1
ATOM 3951 O O . ARG A 1 478 ? 14.969 17.078 2.529 1 97.44 478 ARG A O 1
AT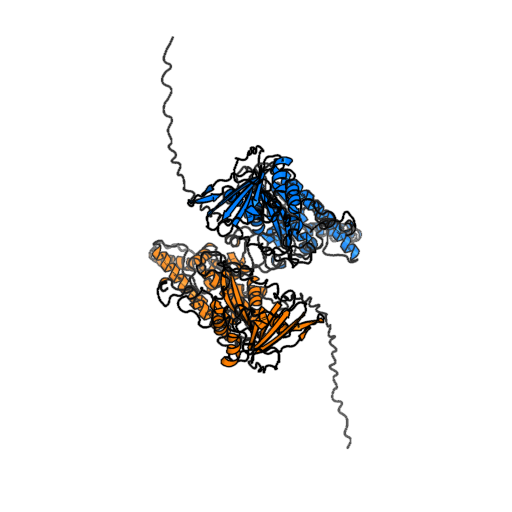OM 3958 N N . LEU A 1 479 ? 14.922 17.141 0.27 1 96.5 479 LEU A N 1
ATOM 3959 C CA . LEU A 1 479 ? 16.344 16.859 0.155 1 96.5 479 LEU A CA 1
ATOM 3960 C C . LEU A 1 479 ? 17.172 17.984 0.767 1 96.5 479 LEU A C 1
ATOM 3962 O O . LEU A 1 479 ? 18.109 17.734 1.521 1 96.5 479 LEU A O 1
ATOM 3966 N N . ASP A 1 480 ? 16.797 19.203 0.451 1 97.19 480 ASP A N 1
ATOM 3967 C CA . ASP A 1 480 ? 17.5 20.359 1.01 1 97.19 480 ASP A CA 1
ATOM 3968 C C . ASP A 1 480 ? 17.344 20.406 2.529 1 97.19 480 ASP A C 1
ATOM 3970 O O . ASP A 1 480 ? 18.312 20.703 3.24 1 97.19 480 ASP A O 1
ATOM 3974 N N . LEU A 1 481 ? 16.156 20.125 2.951 1 98.25 481 LEU A N 1
ATOM 3975 C CA . LEU A 1 481 ? 15.914 20.125 4.391 1 98.25 481 LEU A CA 1
ATOM 3976 C C . LEU A 1 481 ? 16.797 19.078 5.082 1 98.25 481 LEU A C 1
ATOM 3978 O O . LEU A 1 481 ? 17.422 19.375 6.102 1 98.25 481 LEU A O 1
ATOM 3982 N N . ALA A 1 482 ? 16.797 17.844 4.559 1 97.5 482 ALA A N 1
ATOM 3983 C CA . ALA A 1 482 ? 17.625 16.797 5.141 1 97.5 482 ALA A CA 1
ATOM 3984 C C . ALA A 1 482 ? 19.094 17.203 5.188 1 97.5 482 ALA A C 1
ATOM 3986 O O . ALA A 1 482 ? 19.781 16.984 6.191 1 97.5 482 ALA A O 1
ATOM 3987 N N . GLU A 1 483 ? 19.562 17.812 4.141 1 97 483 GLU A N 1
ATOM 3988 C CA . GLU A 1 483 ? 20.953 18.266 4.066 1 97 483 GLU A CA 1
ATOM 3989 C C . GLU A 1 483 ? 21.25 19.344 5.102 1 97 483 GLU A C 1
ATOM 3991 O O . GLU A 1 483 ? 22.312 19.344 5.738 1 97 483 GLU A O 1
ATOM 3996 N N . GLN A 1 484 ? 20.375 20.219 5.211 1 97.75 484 GLN A N 1
ATOM 3997 C CA . GLN A 1 484 ? 20.547 21.328 6.145 1 97.75 484 GLN A CA 1
ATOM 3998 C C . GLN A 1 484 ? 20.453 20.859 7.59 1 97.75 484 GLN A C 1
ATOM 4000 O O . GLN A 1 484 ? 21.172 21.359 8.469 1 97.75 484 GLN A O 1
ATOM 4005 N N . LEU A 1 485 ? 19.531 19.906 7.875 1 97.31 485 LEU A N 1
ATOM 4006 C CA . LEU A 1 485 ? 19.438 19.312 9.203 1 97.31 485 LEU A CA 1
ATOM 4007 C C . LEU A 1 485 ? 20.734 18.578 9.555 1 97.31 485 LEU A C 1
ATOM 4009 O O . LEU A 1 485 ? 21.203 18.641 10.688 1 97.31 485 LEU A O 1
ATOM 4013 N N . ARG A 1 486 ? 21.234 17.812 8.602 1 95.12 486 ARG A N 1
ATOM 4014 C CA . ARG A 1 486 ? 22.5 17.109 8.797 1 95.12 486 ARG A CA 1
ATOM 4015 C C . ARG A 1 486 ? 23.641 18.094 9.086 1 95.12 486 ARG A C 1
ATOM 4017 O O . ARG A 1 486 ? 24.516 17.812 9.891 1 95.12 486 ARG A O 1
ATOM 4024 N N . ALA A 1 487 ? 23.625 19.281 8.469 1 89.25 487 ALA A N 1
ATOM 4025 C CA . ALA A 1 487 ? 24.562 20.391 8.656 1 89.25 487 ALA A CA 1
ATOM 4026 C C . ALA A 1 487 ? 26 19.875 8.688 1 89.25 487 ALA A C 1
ATOM 4028 O O . ALA A 1 487 ? 26.766 20.234 9.586 1 89.25 487 ALA A O 1
ATOM 4029 N N . GLY A 1 488 ? 26.391 18.953 7.84 1 82.81 488 GLY A N 1
ATOM 4030 C CA . GLY A 1 488 ? 27.766 18.484 7.734 1 82.81 488 GLY A CA 1
ATOM 4031 C C . GLY A 1 488 ? 28.172 17.578 8.875 1 82.81 488 GLY A C 1
ATOM 4032 O O . GLY A 1 488 ? 29.344 17.219 9 1 82.81 488 GLY A O 1
ATOM 4033 N N . PHE A 1 489 ? 27.141 17.188 9.688 1 86.75 489 PHE A N 1
ATOM 4034 C CA . PHE A 1 489 ? 27.438 16.297 10.789 1 86.75 489 PHE A CA 1
ATOM 4035 C C . PHE A 1 489 ? 28 14.969 10.273 1 86.75 489 PHE A C 1
ATOM 4037 O O . PHE A 1 489 ? 27.484 14.406 9.312 1 86.75 489 PHE A O 1
ATOM 4044 N N . SER A 1 490 ? 29.156 14.609 10.766 1 85 490 SER A N 1
ATOM 4045 C CA . SER A 1 490 ? 29.734 13.305 10.5 1 85 490 SER A CA 1
ATOM 4046 C C . SER A 1 490 ? 30.25 12.664 11.781 1 85 490 SER A C 1
ATOM 4048 O O . SER A 1 490 ? 31.062 13.25 12.492 1 85 490 SER A O 1
ATOM 4050 N N . GLY A 1 491 ? 29.578 11.594 12.203 1 67.88 491 GLY A N 1
ATOM 4051 C CA . GLY A 1 491 ? 29.938 10.898 13.43 1 67.88 491 GLY A CA 1
ATOM 4052 C C . GLY A 1 491 ? 31.406 10.508 13.477 1 67.88 491 GLY A C 1
ATOM 4053 O O . GLY A 1 491 ? 31.953 10.234 14.547 1 67.88 491 GLY A O 1
ATOM 4054 N N . HIS A 1 492 ? 32.062 10.305 12.297 1 58.44 492 HIS A N 1
ATOM 4055 C CA . HIS A 1 492 ? 33.5 9.977 12.312 1 58.44 492 HIS A CA 1
ATOM 4056 C C . HIS A 1 492 ? 34.312 11.125 12.883 1 58.44 492 HIS A C 1
ATOM 4058 O O . HIS A 1 492 ? 35.375 10.898 13.477 1 58.44 492 HIS A O 1
ATOM 4064 N N . CYS A 1 493 ? 33.812 12.32 12.773 1 46.44 493 CYS A N 1
ATOM 4065 C CA . CYS A 1 493 ? 34.594 13.445 13.273 1 46.44 493 CYS A CA 1
ATOM 4066 C C . CYS A 1 493 ? 34.5 13.539 14.789 1 46.44 493 CYS A C 1
ATOM 4068 O O . CYS A 1 493 ? 35.438 14.023 15.445 1 46.44 493 CYS A O 1
ATOM 4070 N N . LEU A 1 494 ? 33.375 13.117 15.305 1 45.78 494 LEU A N 1
ATOM 4071 C CA . LEU A 1 494 ? 33.219 13.258 16.75 1 45.78 494 LEU A CA 1
ATOM 4072 C C . LEU A 1 494 ? 34.094 12.25 17.484 1 45.78 494 LEU A C 1
ATOM 4074 O O . LEU A 1 494 ? 34.656 12.562 18.547 1 45.78 494 LEU A O 1
ATOM 4078 N N . ASN A 1 495 ? 34.25 11.094 16.969 1 41.75 495 ASN A N 1
ATOM 4079 C CA . ASN A 1 495 ? 35.125 10.141 17.641 1 41.75 495 ASN A CA 1
ATOM 4080 C C . ASN A 1 495 ? 36.562 10.617 17.656 1 41.75 495 ASN A C 1
ATOM 4082 O O . ASN A 1 495 ? 37.344 10.273 18.547 1 41.75 495 ASN A O 1
ATOM 4086 N N . ARG A 1 496 ? 36.938 11.359 16.703 1 38.56 496 ARG A N 1
ATOM 4087 C CA . ARG A 1 496 ? 38.281 11.883 16.781 1 38.56 496 ARG A CA 1
ATOM 4088 C C . ARG A 1 496 ? 38.406 12.906 17.906 1 38.56 496 ARG A C 1
ATOM 4090 O O . ARG A 1 496 ? 39.438 12.977 18.578 1 38.56 496 ARG A O 1
ATOM 4097 N N . GLU A 1 497 ? 37.375 13.617 18.016 1 37.44 497 GLU A N 1
ATOM 4098 C CA . GLU A 1 497 ? 37.438 14.602 19.094 1 37.44 497 GLU A CA 1
ATOM 4099 C C . GLU A 1 497 ? 37.312 13.945 20.453 1 37.44 497 GLU A C 1
ATOM 4101 O O . GLU A 1 497 ? 37.969 14.328 21.406 1 37.44 497 GLU A O 1
ATOM 4106 N N . ILE A 1 498 ? 36.531 12.898 20.5 1 39.47 498 ILE A N 1
ATOM 4107 C CA . ILE A 1 498 ? 36.406 12.195 21.781 1 39.47 498 ILE A CA 1
ATOM 4108 C C . ILE A 1 498 ? 37.656 11.367 22.016 1 39.47 498 ILE A C 1
ATOM 4110 O O . ILE A 1 498 ? 38.188 11.359 23.141 1 39.47 498 ILE A O 1
ATOM 4114 N N . LYS A 1 499 ? 38.125 10.789 20.953 1 41.06 499 LYS A N 1
ATOM 4115 C CA . LYS A 1 499 ? 39.406 10.125 21.141 1 41.06 499 LYS A CA 1
ATOM 4116 C C . LYS A 1 499 ? 40.5 11.125 21.469 1 41.06 499 LYS A C 1
ATOM 4118 O O . LYS A 1 499 ? 41.375 10.852 22.281 1 41.06 499 LYS A O 1
ATOM 4123 N N . TYR A 1 500 ? 40.375 12.172 20.828 1 37.12 500 TYR A N 1
ATOM 4124 C CA . TYR A 1 500 ? 41.312 13.242 21.156 1 37.12 500 TYR A CA 1
ATOM 4125 C C . TYR A 1 500 ? 41.125 13.711 22.594 1 37.12 500 TYR A C 1
ATOM 4127 O O . TYR A 1 500 ? 42.094 13.969 23.312 1 37.12 500 TYR A O 1
ATOM 4135 N N . PHE A 1 501 ? 39.875 13.648 22.984 1 38.53 501 PHE A N 1
ATOM 4136 C CA . PHE A 1 501 ? 39.625 14.016 24.359 1 38.53 501 PHE A CA 1
ATOM 4137 C C . PHE A 1 501 ? 40 12.891 25.312 1 38.53 501 PHE A C 1
ATOM 4139 O O . PHE A 1 501 ? 40.562 13.133 26.375 1 38.53 501 PHE A O 1
ATOM 4146 N N . GLU A 1 502 ? 39.719 11.672 24.938 1 40.16 502 GLU A N 1
ATOM 4147 C CA . GLU A 1 502 ? 40.156 10.562 25.766 1 40.16 502 GLU A CA 1
ATOM 4148 C C . GLU A 1 502 ? 41.688 10.469 25.75 1 40.16 502 GLU A C 1
ATOM 4150 O O . GLU A 1 502 ? 42.312 10.25 26.797 1 40.16 502 GLU A O 1
ATOM 4155 N N . ILE A 1 503 ? 42.25 10.641 24.547 1 38.59 503 ILE A N 1
ATOM 4156 C CA . ILE A 1 503 ? 43.688 10.648 24.5 1 38.59 503 ILE A CA 1
ATOM 4157 C C . ILE A 1 503 ? 44.25 11.836 25.281 1 38.59 503 ILE A C 1
ATOM 4159 O O . ILE A 1 503 ? 45.219 11.695 26.047 1 38.59 503 ILE A O 1
ATOM 4163 N N . LYS A 1 504 ? 43.531 12.938 25.203 1 38.5 504 LYS A N 1
ATOM 4164 C CA . LYS A 1 504 ? 43.938 14.07 26.031 1 38.5 504 LYS A CA 1
ATOM 4165 C C . LYS A 1 504 ? 43.719 13.789 27.516 1 38.5 504 LYS A C 1
ATOM 4167 O O . LYS A 1 504 ? 44.562 14.125 28.344 1 38.5 504 LYS A O 1
ATOM 4172 N N . TYR A 1 505 ? 42.531 13.109 27.766 1 37.75 505 TYR A N 1
ATOM 4173 C CA . TYR A 1 505 ? 42.281 12.734 29.141 1 37.75 505 TYR A CA 1
ATOM 4174 C C . TYR A 1 505 ? 43.25 11.648 29.609 1 37.75 505 TYR A C 1
ATOM 4176 O O . TYR A 1 505 ? 43.781 11.711 30.719 1 37.75 505 TYR A O 1
ATOM 4184 N N . TYR A 1 506 ? 43.5 10.641 28.734 1 37.72 506 TYR A N 1
ATOM 4185 C CA . TYR A 1 506 ? 44.5 9.625 29.062 1 37.72 506 TYR A CA 1
ATOM 4186 C C . TYR A 1 506 ? 45.875 10.242 29.172 1 37.72 506 TYR A C 1
ATOM 4188 O O . TYR A 1 506 ? 46.656 9.891 30.062 1 37.72 506 TYR A O 1
ATOM 4196 N N . LEU A 1 507 ? 46.125 11.156 28.203 1 38.53 507 LEU A N 1
ATOM 4197 C CA . LEU A 1 507 ? 47.406 11.82 28.266 1 38.53 507 LEU A CA 1
ATOM 4198 C C . LEU A 1 507 ? 47.5 12.688 29.516 1 38.53 507 LEU A C 1
ATOM 4200 O O . LEU A 1 507 ? 48.562 12.766 30.141 1 38.53 507 LEU A O 1
ATOM 4204 N N . PHE A 1 508 ? 46.344 13.328 29.812 1 37.19 508 PHE A N 1
ATOM 4205 C CA . PHE A 1 508 ? 46.406 14.156 31.016 1 37.19 508 PHE A CA 1
ATOM 4206 C C . PHE A 1 508 ? 46.562 13.297 32.25 1 37.19 508 PHE A C 1
ATOM 4208 O O . PHE A 1 508 ? 47.281 13.648 33.188 1 37.19 508 PHE A O 1
ATOM 4215 N N . HIS A 1 509 ? 45.781 12.195 32.281 1 34.72 509 HIS A N 1
ATOM 4216 C CA . HIS A 1 509 ? 45.906 11.43 33.5 1 34.72 509 HIS A CA 1
ATOM 4217 C C . HIS A 1 509 ? 47.219 10.648 33.531 1 34.72 509 HIS A C 1
ATOM 4219 O O . HIS A 1 509 ? 47.75 10.367 34.625 1 34.72 509 HIS A O 1
ATOM 4225 N N . HIS A 1 510 ? 47.531 10.039 32.438 1 34.44 510 HIS A N 1
ATOM 4226 C CA . HIS A 1 510 ? 48.75 9.242 32.531 1 34.44 510 HIS A CA 1
ATOM 4227 C C . HIS A 1 510 ? 50 10.117 32.406 1 34.44 510 HIS A C 1
ATOM 4229 O O . HIS A 1 510 ? 51.125 9.609 32.344 1 34.44 510 HIS A O 1
ATOM 4235 N N . SER A 1 511 ? 49.875 11.344 32.094 1 34.25 511 SER A N 1
ATOM 4236 C CA . SER A 1 511 ? 51.094 12.156 32.219 1 34.25 511 SER A CA 1
ATOM 4237 C C . SER A 1 511 ? 51.656 12.07 33.625 1 34.25 511 SER A C 1
ATOM 4239 O O . SER A 1 511 ? 52.719 12.641 33.906 1 34.25 511 SER A O 1
ATOM 4241 N N . PHE A 1 512 ? 50.906 11.609 34.625 1 33.19 512 PHE A N 1
ATOM 4242 C CA . PHE A 1 512 ? 51.625 11.594 35.875 1 33.19 512 PHE A CA 1
ATOM 4243 C C . PHE A 1 512 ? 52.719 10.523 35.844 1 33.19 512 PHE A C 1
ATOM 4245 O O . PHE A 1 512 ? 53.812 10.719 36.406 1 33.19 512 PHE A O 1
ATOM 4252 N N . LEU A 1 513 ? 52.531 9.297 35.406 1 30.41 513 LEU A N 1
ATOM 4253 C CA . LEU A 1 513 ? 53.594 8.359 35.75 1 30.41 513 LEU A CA 1
ATOM 4254 C C . LEU A 1 513 ? 54.781 8.477 34.781 1 30.41 513 LEU A C 1
ATOM 4256 O O . LEU A 1 513 ? 55.844 7.902 35.031 1 30.41 513 LEU A O 1
ATOM 4260 N N . VAL A 1 514 ? 54.625 8.734 33.5 1 28.91 514 VAL A N 1
ATOM 4261 C CA . VAL A 1 514 ? 55.781 8.617 32.594 1 28.91 514 VAL A CA 1
ATOM 4262 C C . VAL A 1 514 ? 56.719 9.805 32.812 1 28.91 514 VAL A C 1
ATOM 4264 O O . VAL A 1 514 ? 56.469 10.906 32.312 1 28.91 514 VAL A O 1
ATOM 4267 N N . SER A 1 515 ? 57.031 10.258 34.031 1 29.25 515 SER A N 1
ATOM 4268 C CA . SER A 1 515 ? 58.188 11.148 34.219 1 29.25 515 SER A CA 1
ATOM 4269 C C . SER A 1 515 ? 59.406 10.633 33.5 1 29.25 515 SER A C 1
ATOM 4271 O O . SER A 1 515 ? 60.312 11.406 33.188 1 29.25 515 SER A O 1
ATOM 4273 N N . VAL A 1 516 ? 59.906 9.367 33.812 1 28.2 516 VAL A N 1
ATOM 4274 C CA . VAL A 1 516 ? 61.344 9.109 33.75 1 28.2 516 VAL A CA 1
ATOM 4275 C C . VAL A 1 516 ? 61.781 9.109 32.281 1 28.2 516 VAL A C 1
ATOM 4277 O O . VAL A 1 516 ? 62.844 9.633 31.969 1 28.2 516 VAL A O 1
ATOM 4280 N N . ILE A 1 517 ? 61.375 8.094 31.422 1 26.42 517 ILE A N 1
ATOM 4281 C CA . ILE A 1 517 ? 62.312 7.809 30.328 1 26.42 517 ILE A CA 1
ATOM 4282 C C . ILE A 1 517 ? 62.219 8.922 29.281 1 26.42 517 ILE A C 1
ATOM 4284 O O . ILE A 1 517 ? 61.125 9.305 28.844 1 26.42 517 ILE A O 1
ATOM 4288 N N . LYS A 1 518 ? 63.281 9.75 29 1 28.58 518 LYS A N 1
ATOM 4289 C CA . LYS A 1 518 ? 63.719 10.852 28.141 1 28.58 518 LYS A CA 1
ATOM 4290 C C . LYS A 1 518 ? 63.375 10.57 26.688 1 28.58 518 LYS A C 1
ATOM 4292 O O . LYS A 1 518 ? 64.312 10.297 25.891 1 28.58 518 LYS A O 1
ATOM 4297 N N . VAL A 1 519 ? 62.531 9.578 26.25 1 26.3 519 VAL A N 1
ATOM 4298 C CA . VAL A 1 519 ? 62.688 9.367 24.828 1 26.3 519 VAL A CA 1
ATOM 4299 C C . VAL A 1 519 ? 62.281 10.633 24.062 1 26.3 519 VAL A C 1
ATOM 4301 O O . VAL A 1 519 ? 61.219 11.211 24.328 1 26.3 519 VAL A O 1
ATOM 4304 N N . THR A 1 520 ? 63.281 11.438 23.453 1 26.77 520 THR A N 1
ATOM 4305 C CA . THR A 1 520 ? 63.281 12.602 22.578 1 26.77 520 THR A CA 1
ATOM 4306 C C . THR A 1 520 ? 62.344 12.391 21.391 1 26.77 520 THR A C 1
ATOM 4308 O O . THR A 1 520 ? 62.688 11.672 20.453 1 26.77 520 THR A O 1
ATOM 4311 N N . LEU A 1 521 ? 61.062 11.891 21.562 1 25.3 521 LEU A N 1
ATOM 4312 C CA . LEU A 1 521 ? 60.312 11.711 20.344 1 25.3 521 LEU A CA 1
ATOM 4313 C C . LEU A 1 521 ? 60.125 13.039 19.609 1 25.3 521 LEU A C 1
ATOM 4315 O O . LEU A 1 521 ? 59.688 14.023 20.188 1 25.3 521 LEU A O 1
ATOM 4319 N N . THR A 1 522 ? 61 13.375 18.578 1 26.5 522 THR A N 1
ATOM 4320 C CA . THR A 1 522 ? 60.906 14.516 17.672 1 26.5 522 THR A CA 1
ATOM 4321 C C . THR A 1 522 ? 59.469 14.672 17.141 1 26.5 522 THR A C 1
ATOM 4323 O O . THR A 1 522 ? 58.812 13.688 16.797 1 26.5 522 THR A O 1
ATOM 4326 N N . PRO A 1 523 ? 58.781 15.828 17.422 1 28.03 523 PRO A N 1
ATOM 4327 C CA . PRO A 1 523 ? 57.438 16.25 17.031 1 28.03 523 PRO A CA 1
ATOM 4328 C C . PRO A 1 523 ? 57.188 16.141 15.523 1 28.03 523 PRO A C 1
ATOM 4330 O O . PRO A 1 523 ? 57.938 16.719 14.734 1 28.03 523 PRO A O 1
ATOM 4333 N N . ILE A 1 524 ? 56.969 15.039 14.977 1 25.36 524 ILE A N 1
ATOM 4334 C CA . ILE A 1 524 ? 56.688 15.031 13.547 1 25.36 524 ILE A CA 1
ATOM 4335 C C . ILE A 1 524 ? 55.594 16.062 13.234 1 25.36 524 ILE A C 1
ATOM 4337 O O . ILE A 1 524 ? 54.562 16.125 13.914 1 25.36 524 ILE A O 1
ATOM 4341 N N . LYS A 1 525 ? 55.812 17.141 12.312 1 24.84 525 LYS A N 1
ATOM 4342 C CA . LYS A 1 525 ? 55.125 18.234 11.625 1 24.84 525 LYS A CA 1
ATOM 4343 C C . LYS A 1 525 ? 53.812 17.734 11.008 1 24.84 525 LYS A C 1
ATOM 4345 O O . LYS A 1 525 ? 53.812 17.094 9.953 1 24.84 525 LYS A O 1
ATOM 4350 N N . LEU A 1 526 ? 52.812 17.203 11.633 1 22.72 526 LEU A N 1
ATOM 4351 C CA . LEU A 1 526 ? 51.531 17.031 10.953 1 22.72 526 LEU A CA 1
ATOM 4352 C C . LEU A 1 526 ? 50.938 18.375 10.562 1 22.72 526 LEU A C 1
ATOM 4354 O O . LEU A 1 526 ? 50.594 19.188 11.438 1 22.72 526 LEU A O 1
ATOM 4358 N N . ILE A 1 527 ? 51.281 19.109 9.438 1 24.27 527 ILE A N 1
ATOM 4359 C CA . ILE A 1 527 ? 50.812 20.297 8.742 1 24.27 527 ILE A CA 1
ATOM 4360 C C . ILE A 1 527 ? 49.312 20.156 8.469 1 24.27 527 ILE A C 1
ATOM 4362 O O . ILE A 1 527 ? 48.906 19.344 7.637 1 24.27 527 ILE A O 1
ATOM 4366 N N . MET A 1 528 ? 48.406 20.125 9.406 1 22.91 528 MET A N 1
ATOM 4367 C CA . MET A 1 528 ? 47 20.359 9.25 1 22.91 528 MET A CA 1
ATOM 4368 C C . MET A 1 528 ? 46.719 21.812 8.852 1 22.91 528 MET A C 1
ATOM 4370 O O . MET A 1 528 ? 46.875 22.719 9.672 1 22.91 528 MET A O 1
ATOM 4374 N N . SER A 1 529 ? 47.125 22.422 7.668 1 21.83 529 SER A N 1
ATOM 4375 C CA . SER A 1 529 ? 46.75 23.766 7.215 1 21.83 529 SER A CA 1
ATOM 4376 C C . SER A 1 529 ? 45.25 23.938 7.105 1 21.83 529 SER A C 1
ATOM 4378 O O . SER A 1 529 ? 44.594 23.297 6.281 1 21.83 529 SER A O 1
ATOM 4380 N N . CYS A 1 530 ? 44.531 24.141 8.148 1 21.72 530 CYS A N 1
ATOM 4381 C CA . CYS A 1 530 ? 43.219 24.781 8.203 1 21.72 530 CYS A CA 1
ATOM 4382 C C . CYS A 1 530 ? 43.281 26.219 7.727 1 21.72 530 CYS A C 1
ATOM 4384 O O . CYS A 1 530 ? 43.781 27.094 8.445 1 21.72 530 CYS A O 1
ATOM 4386 N N . ARG A 1 531 ? 43.562 26.656 6.402 1 21.38 531 ARG A N 1
ATOM 4387 C CA . ARG A 1 531 ? 43.656 28.031 5.953 1 21.38 531 ARG A CA 1
ATOM 4388 C C . ARG A 1 531 ? 42.375 28.812 6.25 1 21.38 531 ARG A C 1
ATOM 4390 O O . ARG A 1 531 ? 41.281 28.406 5.844 1 21.38 531 ARG A O 1
ATOM 4397 N N . HIS A 1 532 ? 42.312 29.703 7.348 1 19.56 532 HIS A N 1
ATOM 4398 C CA . HIS A 1 532 ? 41.656 30.984 7.465 1 19.56 532 HIS A CA 1
ATOM 4399 C C . HIS A 1 532 ? 41.938 31.859 6.246 1 19.56 532 HIS A C 1
ATOM 4401 O O . HIS A 1 532 ? 41.031 32.594 5.789 1 19.56 532 HIS A O 1
ATOM 4407 N N . CYS A 1 533 ? 43.219 32.125 5.812 1 19.08 533 CYS A N 1
ATOM 4408 C CA . CYS A 1 533 ? 43.781 33.438 5.512 1 19.08 533 CYS A CA 1
ATOM 4409 C C . CYS A 1 533 ? 43.406 33.875 4.094 1 19.08 533 CYS A C 1
ATOM 4411 O O . CYS A 1 533 ? 43.5 33.094 3.16 1 19.08 533 CYS A O 1
ATOM 4413 N N . MET B 1 1 ? 50.031 -76.438 23.219 1 18.98 1 MET B N 1
ATOM 4414 C CA . MET B 1 1 ? 50.719 -75.5 24.141 1 18.98 1 MET B CA 1
ATOM 4415 C C . MET B 1 1 ? 50.406 -74.062 23.812 1 18.98 1 MET B C 1
ATOM 4417 O O . MET B 1 1 ? 49.969 -73.75 22.703 1 18.98 1 MET B O 1
ATOM 4421 N N . GLU B 1 2 ? 50.844 -73.25 24.719 1 18.41 2 GLU B N 1
ATOM 4422 C CA . GLU B 1 2 ? 50.656 -72.062 25.609 1 18.41 2 GLU B CA 1
ATOM 4423 C C . GLU B 1 2 ? 51.125 -70.812 24.953 1 18.41 2 GLU B C 1
ATOM 4425 O O . GLU B 1 2 ? 51.219 -69.75 25.609 1 18.41 2 GLU B O 1
ATOM 4430 N N . GLY B 1 3 ? 51.531 -71 23.781 1 17.94 3 GLY B N 1
ATOM 4431 C CA . GLY B 1 3 ? 52.5 -69.938 23.438 1 17.94 3 GLY B CA 1
ATOM 4432 C C . GLY B 1 3 ? 52 -68.562 23.625 1 17.94 3 GLY B C 1
ATOM 4433 O O . GLY B 1 3 ? 50.781 -68.312 23.609 1 17.94 3 GLY B O 1
ATOM 4434 N N . GLU B 1 4 ? 52.781 -67.688 23.828 1 15.87 4 GLU B N 1
ATOM 4435 C CA . GLU B 1 4 ? 53.188 -66.5 24.547 1 15.87 4 GLU B CA 1
ATOM 4436 C C . GLU B 1 4 ? 52.406 -65.312 24.062 1 15.87 4 GLU B C 1
ATOM 4438 O O . GLU B 1 4 ? 51.594 -65.375 23.141 1 15.87 4 GLU B O 1
ATOM 4443 N N . ALA B 1 5 ? 53.219 -64.312 23.703 1 16.44 5 ALA B N 1
ATOM 4444 C CA . ALA B 1 5 ? 53.531 -63 24.328 1 16.44 5 ALA B CA 1
ATOM 4445 C C . ALA B 1 5 ? 52.719 -61.875 23.703 1 16.44 5 ALA B C 1
ATOM 4447 O O . ALA B 1 5 ? 52.219 -61 24.406 1 16.44 5 ALA B O 1
ATOM 4448 N N . ASP B 1 6 ? 52.844 -61.719 22.344 1 15.7 6 ASP B N 1
ATOM 4449 C CA . ASP B 1 6 ? 53.156 -60.406 21.766 1 15.7 6 ASP B CA 1
ATOM 4450 C C . ASP B 1 6 ? 51.969 -59.469 21.859 1 15.7 6 ASP B C 1
ATOM 4452 O O . ASP B 1 6 ? 50.844 -59.844 21.469 1 15.7 6 ASP B O 1
ATOM 4456 N N . ARG B 1 7 ? 52.156 -58.312 22.594 1 18.23 7 ARG B N 1
ATOM 4457 C CA . ARG B 1 7 ? 51.594 -57.156 23.281 1 18.23 7 ARG B CA 1
ATOM 4458 C C . ARG B 1 7 ? 50.938 -56.188 22.281 1 18.23 7 ARG B C 1
ATOM 4460 O O . ARG B 1 7 ? 51.625 -55.438 21.625 1 18.23 7 ARG B O 1
ATOM 4467 N N . LEU B 1 8 ? 50.188 -56.625 21.234 1 17.75 8 LEU B N 1
ATOM 4468 C CA . LEU B 1 8 ? 49.625 -55.812 20.156 1 17.75 8 LEU B CA 1
ATOM 4469 C C . LEU B 1 8 ? 48.969 -54.531 20.688 1 17.75 8 LEU B C 1
ATOM 4471 O O . LEU B 1 8 ? 48.156 -54.594 21.625 1 17.75 8 LEU B O 1
ATOM 4475 N N . LEU B 1 9 ? 49.625 -53.344 20.406 1 19.06 9 LEU B N 1
ATOM 4476 C CA . LEU B 1 9 ? 49.688 -51.906 20.688 1 19.06 9 LEU B CA 1
ATOM 4477 C C . LEU B 1 9 ? 48.312 -51.281 20.594 1 19.06 9 LEU B C 1
ATOM 4479 O O . LEU B 1 9 ? 47.625 -51.406 19.562 1 19.06 9 LEU B O 1
ATOM 4483 N N . THR B 1 10 ? 47.531 -51.062 21.719 1 18.92 10 THR B N 1
ATOM 4484 C CA . THR B 1 10 ? 46.25 -50.656 22.25 1 18.92 10 THR B CA 1
ATOM 4485 C C . THR B 1 10 ? 46.031 -49.156 22 1 18.92 10 THR B C 1
ATOM 4487 O O . THR B 1 10 ? 45.125 -48.562 22.594 1 18.92 10 THR B O 1
ATOM 4490 N N . GLY B 1 11 ? 46.875 -48.562 21 1 18.81 11 GLY B N 1
ATOM 4491 C CA . GLY B 1 11 ? 46.938 -47.125 21.156 1 18.81 11 GLY B CA 1
ATOM 4492 C C . GLY B 1 11 ? 45.562 -46.469 21.219 1 18.81 11 GLY B C 1
ATOM 4493 O O . GLY B 1 11 ? 44.656 -46.812 20.438 1 18.81 11 GLY B O 1
ATOM 4494 N N . GLN B 1 12 ? 45.062 -45.938 22.375 1 18.47 12 GLN B N 1
ATOM 4495 C CA . GLN B 1 12 ? 43.906 -45.344 23.047 1 18.47 12 GLN B CA 1
ATOM 4496 C C . GLN B 1 12 ? 43.562 -44 22.453 1 18.47 12 GLN B C 1
ATOM 4498 O O . GLN B 1 12 ? 44.25 -43 22.688 1 18.47 12 GLN B O 1
ATOM 4503 N N . ALA B 1 13 ? 43.344 -43.812 21.109 1 19.23 13 ALA B N 1
ATOM 4504 C CA . ALA B 1 13 ? 43.125 -42.531 20.438 1 19.23 13 ALA B CA 1
ATOM 4505 C C . ALA B 1 13 ? 41.938 -41.781 21.031 1 19.23 13 ALA B C 1
ATOM 4507 O O . ALA B 1 13 ? 40.781 -42.062 20.719 1 19.23 13 ALA B O 1
ATOM 4508 N N . SER B 1 14 ? 41.75 -41.531 22.328 1 18.81 14 SER B N 1
ATOM 4509 C CA . SER B 1 14 ? 40.5 -41.062 22.969 1 18.81 14 SER B CA 1
ATOM 4510 C C . SER B 1 14 ? 40.281 -39.594 22.703 1 18.81 14 SER B C 1
ATOM 4512 O O . SER B 1 14 ? 39.469 -38.969 23.406 1 18.81 14 SER B O 1
ATOM 4514 N N . PHE B 1 15 ? 40.938 -38.938 21.703 1 19.77 15 PHE B N 1
ATOM 4515 C CA . PHE B 1 15 ? 40.906 -37.5 21.938 1 19.77 15 PHE B CA 1
ATOM 4516 C C . PHE B 1 15 ? 39.469 -37 22.109 1 19.77 15 PHE B C 1
ATOM 4518 O O . PHE B 1 15 ? 38.594 -37.375 21.328 1 19.77 15 PHE B O 1
ATOM 4525 N N . LEU B 1 16 ? 39.031 -36.625 23.312 1 19.23 16 LEU B N 1
ATOM 4526 C CA . LEU B 1 16 ? 37.844 -36.094 24 1 19.23 16 LEU B CA 1
ATOM 4527 C C . LEU B 1 16 ? 37.438 -34.75 23.438 1 19.23 16 LEU B C 1
ATOM 4529 O O . LEU B 1 16 ? 38.094 -33.75 23.688 1 19.23 16 LEU B O 1
ATOM 4533 N N . PHE B 1 17 ? 37.531 -34.5 22.094 1 19.78 17 PHE B N 1
ATOM 4534 C CA . PHE B 1 17 ? 37.312 -33.094 21.734 1 19.78 17 PHE B CA 1
ATOM 4535 C C . PHE B 1 17 ? 36 -32.594 22.312 1 19.78 17 PHE B C 1
ATOM 4537 O O . PHE B 1 17 ? 34.969 -33.281 22.219 1 19.78 17 PHE B O 1
ATOM 4544 N N . PRO B 1 18 ? 36 -31.703 23.328 1 20.61 18 PRO B N 1
ATOM 4545 C CA . PRO B 1 18 ? 34.906 -31.078 24.078 1 20.61 18 PRO B CA 1
ATOM 4546 C C . PRO B 1 18 ? 33.906 -30.359 23.156 1 20.61 18 PRO B C 1
ATOM 4548 O O . PRO B 1 18 ? 34.312 -29.656 22.219 1 20.61 18 PRO B O 1
ATOM 4551 N N . THR B 1 19 ? 32.719 -30.969 22.828 1 20.22 19 THR B N 1
ATOM 4552 C CA . THR B 1 19 ? 31.562 -30.594 22.031 1 20.22 19 THR B CA 1
ATOM 4553 C C . THR B 1 19 ? 30.984 -29.266 22.5 1 20.22 19 THR B C 1
ATOM 4555 O O . THR B 1 19 ? 30.359 -29.188 23.562 1 20.22 19 THR B O 1
ATOM 4558 N N . LEU B 1 20 ? 31.859 -28.188 22.609 1 19.78 20 LEU B N 1
ATOM 4559 C CA . LEU B 1 20 ? 31.328 -26.906 23.016 1 19.78 20 LEU B CA 1
ATOM 4560 C C . LEU B 1 20 ? 30.047 -26.578 22.234 1 19.78 20 LEU B C 1
ATOM 4562 O O . LEU B 1 20 ? 30.062 -26.453 21.016 1 19.78 20 LEU B O 1
ATOM 4566 N N . MET B 1 21 ? 28.875 -27.109 22.625 1 19.09 21 MET B N 1
ATOM 4567 C CA . MET B 1 21 ? 27.484 -26.953 22.203 1 19.09 21 MET B CA 1
ATOM 4568 C C . MET B 1 21 ? 27.078 -25.5 22.203 1 19.09 21 MET B C 1
ATOM 4570 O O . MET B 1 21 ? 26.75 -24.938 23.25 1 19.09 21 MET B O 1
ATOM 4574 N N . GLN B 1 22 ? 28.016 -24.594 21.672 1 19.91 22 GLN B N 1
ATOM 4575 C CA . GLN B 1 22 ? 27.578 -23.203 21.734 1 19.91 22 GLN B CA 1
ATOM 4576 C C . GLN B 1 22 ? 26.141 -23.047 21.25 1 19.91 22 GLN B C 1
ATOM 4578 O O . GLN B 1 22 ? 25.781 -23.578 20.203 1 19.91 22 GLN B O 1
ATOM 4583 N N . ASN B 1 23 ? 25.203 -22.734 22.188 1 20.61 23 ASN B N 1
ATOM 4584 C CA . ASN B 1 23 ? 23.781 -22.438 22.188 1 20.61 23 ASN B CA 1
ATOM 4585 C C . ASN B 1 23 ? 23.422 -21.391 21.141 1 20.61 23 ASN B C 1
ATOM 4587 O O . ASN B 1 23 ? 23.828 -20.234 21.234 1 20.61 23 ASN B O 1
ATOM 4591 N N . PHE B 1 24 ? 23.594 -21.734 19.844 1 21.23 24 PHE B N 1
ATOM 4592 C CA . PHE B 1 24 ? 23.094 -20.891 18.781 1 21.23 24 PHE B CA 1
ATOM 4593 C C . PHE B 1 24 ? 21.641 -20.484 19.062 1 21.23 24 PHE B C 1
ATOM 4595 O O . PHE B 1 24 ? 20.734 -21.328 19.016 1 21.23 24 PHE B O 1
ATOM 4602 N N . ILE B 1 25 ? 21.453 -19.562 20.062 1 22.36 25 ILE B N 1
ATOM 4603 C CA . ILE B 1 25 ? 20.125 -18.984 20.266 1 22.36 25 ILE B CA 1
ATOM 4604 C C . ILE B 1 25 ? 19.562 -18.531 18.938 1 22.36 25 ILE B C 1
ATOM 4606 O O . ILE B 1 25 ? 20.094 -17.609 18.297 1 22.36 25 ILE B O 1
ATOM 4610 N N . SER B 1 26 ? 19.219 -19.453 18.047 1 21.31 26 SER B N 1
ATOM 4611 C CA . SER B 1 26 ? 18.453 -19.219 16.844 1 21.31 26 SER B CA 1
ATOM 4612 C C . SER B 1 26 ? 17.281 -18.281 17.109 1 21.31 26 SER B C 1
ATOM 4614 O O . SER B 1 26 ? 16.375 -18.594 17.875 1 21.31 26 SER B O 1
ATOM 4616 N N . THR B 1 27 ? 17.578 -17 17.422 1 23.66 27 THR B N 1
ATOM 4617 C CA . THR B 1 27 ? 16.484 -16.047 17.484 1 23.66 27 THR B CA 1
ATOM 4618 C C . THR B 1 27 ? 15.523 -16.234 16.312 1 23.66 27 THR B C 1
ATOM 4620 O O . THR B 1 27 ? 15.844 -15.898 15.18 1 23.66 27 THR B O 1
ATOM 4623 N N . GLY B 1 28 ? 15.031 -17.453 16.125 1 21.48 28 GLY B N 1
ATOM 4624 C CA . GLY B 1 28 ? 13.977 -17.688 15.156 1 21.48 28 GLY B CA 1
ATOM 4625 C C . GLY B 1 28 ? 12.859 -16.672 15.211 1 21.48 28 GLY B C 1
ATOM 4626 O O . GLY B 1 28 ? 12.203 -16.516 16.25 1 21.48 28 GLY B O 1
ATOM 4627 N N . ARG B 1 29 ? 13.047 -15.523 14.57 1 25.41 29 ARG B N 1
ATOM 4628 C CA . ARG B 1 29 ? 11.898 -14.656 14.328 1 25.41 29 ARG B CA 1
ATOM 4629 C C . ARG B 1 29 ? 10.656 -15.477 13.992 1 25.41 29 ARG B C 1
ATOM 4631 O O . ARG B 1 29 ? 10.688 -16.297 13.078 1 25.41 29 ARG B O 1
ATOM 4638 N N . ARG B 1 30 ? 9.875 -15.852 15.008 1 23.73 30 ARG B N 1
ATOM 4639 C CA . ARG B 1 30 ? 8.539 -16.422 14.82 1 23.73 30 ARG B CA 1
ATOM 4640 C C . ARG B 1 30 ? 7.875 -15.844 13.57 1 23.73 30 ARG B C 1
ATOM 4642 O O . ARG B 1 30 ? 7.727 -14.625 13.438 1 23.73 30 ARG B O 1
ATOM 4649 N N . LEU B 1 31 ? 8.148 -16.469 12.484 1 23.25 31 LEU B N 1
ATOM 4650 C CA . LEU B 1 31 ? 7.238 -16.234 11.375 1 23.25 31 LEU B CA 1
ATOM 4651 C C . LEU B 1 31 ? 5.797 -16.141 11.859 1 23.25 31 LEU B C 1
ATOM 4653 O O . LEU B 1 31 ? 5.273 -17.078 12.445 1 23.25 31 LEU B O 1
ATOM 4657 N N . ARG B 1 32 ? 5.457 -14.961 12.438 1 24.25 32 ARG B N 1
ATOM 4658 C CA . ARG B 1 32 ? 4.047 -14.711 12.711 1 24.25 32 ARG B CA 1
ATOM 4659 C C . ARG B 1 32 ? 3.16 -15.375 11.664 1 24.25 32 ARG B C 1
ATOM 4661 O O . ARG B 1 32 ? 3.322 -15.141 10.461 1 24.25 32 ARG B O 1
ATOM 4668 N N . SER B 1 33 ? 2.939 -16.688 11.906 1 21.33 33 SER B N 1
ATOM 4669 C CA . SER B 1 33 ? 1.879 -17.406 11.195 1 21.33 33 SER B CA 1
ATOM 4670 C C . SER B 1 33 ? 0.726 -16.469 10.844 1 21.33 33 SER B C 1
ATOM 4672 O O . SER B 1 33 ? 0.335 -15.625 11.656 1 21.33 33 SER B O 1
ATOM 4674 N N . SER B 1 34 ? 0.759 -16.141 9.602 1 24.52 34 SER B N 1
ATOM 4675 C CA . SER B 1 34 ? -0.427 -15.594 8.945 1 24.52 34 SER B CA 1
ATOM 4676 C C . SER B 1 34 ? -1.686 -16.328 9.375 1 24.52 34 SER B C 1
ATOM 4678 O O . SER B 1 34 ? -1.92 -17.469 8.953 1 24.52 34 SER B O 1
ATOM 4680 N N . SER B 1 35 ? -1.888 -16.578 10.648 1 22.81 35 SER B N 1
ATOM 4681 C CA . SER B 1 35 ? -3.219 -17.109 10.914 1 22.81 35 SER B CA 1
ATOM 4682 C C . SER B 1 35 ? -4.242 -16.562 9.93 1 22.81 35 SER B C 1
ATOM 4684 O O . SER B 1 35 ? -4.043 -15.484 9.359 1 22.81 35 SER B O 1
ATOM 4686 N N . ALA B 1 36 ? -5.348 -17.484 9.664 1 21.83 36 ALA B N 1
ATOM 4687 C CA . ALA B 1 36 ? -6.512 -17.625 8.789 1 21.83 36 ALA B CA 1
ATOM 4688 C C . ALA B 1 36 ? -7.316 -16.344 8.727 1 21.83 36 ALA B C 1
ATOM 4690 O O . ALA B 1 36 ? -7.59 -15.719 9.758 1 21.83 36 ALA B O 1
ATOM 4691 N N . HIS B 1 37 ? -7.227 -15.703 7.605 1 25.67 37 HIS B N 1
ATOM 4692 C CA . HIS B 1 37 ? -8.148 -14.984 6.73 1 25.67 37 HIS B CA 1
ATOM 4693 C C . HIS B 1 37 ? -9.57 -15.523 6.863 1 25.67 37 HIS B C 1
ATOM 4695 O O . HIS B 1 37 ? -10.414 -15.258 6.012 1 25.67 37 HIS B O 1
ATOM 4701 N N . MET B 1 38 ? -9.688 -16.594 7.715 1 26.19 38 MET B N 1
ATOM 4702 C CA . MET B 1 38 ? -11.102 -16.922 7.613 1 26.19 38 MET B CA 1
ATOM 4703 C C . MET B 1 38 ? -11.969 -15.703 7.902 1 26.19 38 MET B C 1
ATOM 4705 O O . MET B 1 38 ? -13.133 -15.836 8.289 1 26.19 38 MET B O 1
ATOM 4709 N N . SER B 1 39 ? -11.289 -14.586 8.023 1 22.64 39 SER B N 1
ATOM 4710 C CA . SER B 1 39 ? -12.164 -13.555 8.57 1 22.64 39 SER B CA 1
ATOM 4711 C C . SER B 1 39 ? -13.5 -13.516 7.824 1 22.64 39 SER B C 1
ATOM 4713 O O . SER B 1 39 ? -13.633 -14.109 6.75 1 22.64 39 SER B O 1
ATOM 4715 N N . ASP B 1 40 ? -14.258 -12.453 8.094 1 22.28 40 ASP B N 1
ATOM 4716 C CA . ASP B 1 40 ? -15.656 -12.039 8.094 1 22.28 40 ASP B CA 1
ATOM 4717 C C . ASP B 1 40 ? -16.203 -11.906 6.676 1 22.28 40 ASP B C 1
ATOM 4719 O O . ASP B 1 40 ? -15.836 -10.977 5.949 1 22.28 40 ASP B O 1
ATOM 4723 N N . ASP B 1 41 ? -16.188 -13.008 5.953 1 21.58 41 ASP B N 1
ATOM 4724 C CA . ASP B 1 41 ? -17.094 -13.039 4.809 1 21.58 41 ASP B CA 1
ATOM 4725 C C . ASP B 1 41 ? -18.484 -12.539 5.191 1 21.58 41 ASP B C 1
ATOM 4727 O O . ASP B 1 41 ? -19.25 -13.242 5.852 1 21.58 41 ASP B O 1
ATOM 4731 N N . ALA B 1 42 ? -18.609 -11.281 5.645 1 23.12 42 ALA B N 1
ATOM 4732 C CA . ALA B 1 42 ? -19.938 -10.703 5.801 1 23.12 42 ALA B CA 1
ATOM 4733 C C . ALA B 1 42 ? -20.859 -11.164 4.684 1 23.12 42 ALA B C 1
ATOM 4735 O O . ALA B 1 42 ? -20.422 -11.422 3.562 1 23.12 42 ALA B O 1
ATOM 4736 N N . ASN B 1 43 ? -21.984 -11.758 5.074 1 20.69 43 ASN B N 1
ATOM 4737 C CA . ASN B 1 43 ? -23.141 -12.156 4.277 1 20.69 43 ASN B CA 1
ATOM 4738 C C . ASN B 1 43 ? -23.438 -11.141 3.176 1 20.69 43 ASN B C 1
ATOM 4740 O O . ASN B 1 43 ? -23.547 -9.945 3.439 1 20.69 43 ASN B O 1
ATOM 4744 N N . HIS B 1 44 ? -22.906 -11.445 1.98 1 22.17 44 HIS B N 1
ATOM 4745 C CA . HIS B 1 44 ? -23.391 -10.836 0.745 1 22.17 44 HIS B CA 1
ATOM 4746 C C . HIS B 1 44 ? -24.906 -10.766 0.712 1 22.17 44 HIS B C 1
ATOM 4748 O O . HIS B 1 44 ? -25.562 -11.781 0.478 1 22.17 44 HIS B O 1
ATOM 4754 N N . GLN B 1 45 ? -25.5 -10.195 1.729 1 22.28 45 GLN B N 1
ATOM 4755 C CA . GLN B 1 45 ? -26.891 -10.062 1.283 1 22.28 45 GLN B CA 1
ATOM 4756 C C . GLN B 1 45 ? -26.953 -9.531 -0.148 1 22.28 45 GLN B C 1
ATOM 4758 O O . GLN B 1 45 ? -26.172 -8.664 -0.531 1 22.28 45 GLN B O 1
ATOM 4763 N N . LEU B 1 46 ? -27.609 -10.312 -1.014 1 23.7 46 LEU B N 1
ATOM 4764 C CA . LEU B 1 46 ? -27.969 -10.266 -2.426 1 23.7 46 LEU B CA 1
ATOM 4765 C C . LEU B 1 46 ? -28.516 -8.891 -2.801 1 23.7 46 LEU B C 1
ATOM 4767 O O . LEU B 1 46 ? -29.203 -8.742 -3.809 1 23.7 46 LEU B O 1
ATOM 4771 N N . SER B 1 47 ? -28.125 -7.812 -2.096 1 22.81 47 SER B N 1
ATOM 4772 C CA . SER B 1 47 ? -28.875 -6.754 -2.779 1 22.81 47 SER B CA 1
ATOM 4773 C C . SER B 1 47 ? -28.406 -6.602 -4.223 1 22.81 47 SER B C 1
ATOM 4775 O O . SER B 1 47 ? -27.219 -6.738 -4.52 1 22.81 47 SER B O 1
ATOM 4777 N N . GLY B 1 48 ? -29.266 -6.91 -5.336 1 22.94 48 GLY B N 1
ATOM 4778 C CA . GLY B 1 48 ? -29.219 -7.039 -6.781 1 22.94 48 GLY B CA 1
ATOM 4779 C C . GLY B 1 48 ? -28.453 -5.91 -7.453 1 22.94 48 GLY B C 1
ATOM 4780 O O . GLY B 1 48 ? -28 -6.047 -8.594 1 22.94 48 GLY B O 1
ATOM 4781 N N . GLY B 1 49 ? -28.578 -4.609 -7.109 1 24.53 49 GLY B N 1
ATOM 4782 C CA . GLY B 1 49 ? -28.406 -3.795 -8.305 1 24.53 49 GLY B CA 1
ATOM 4783 C C . GLY B 1 49 ? -26.953 -3.645 -8.711 1 24.53 49 GLY B C 1
ATOM 4784 O O . GLY B 1 49 ? -26.641 -2.875 -9.625 1 24.53 49 GLY B O 1
ATOM 4785 N N . SER B 1 50 ? -25.969 -4.031 -7.801 1 26.47 50 SER B N 1
ATOM 4786 C CA . SER B 1 50 ? -24.672 -3.41 -8.023 1 26.47 50 SER B CA 1
ATOM 4787 C C . SER B 1 50 ? -23.953 -4.039 -9.219 1 26.47 50 SER B C 1
ATOM 4789 O O . SER B 1 50 ? -24.016 -5.258 -9.406 1 26.47 50 SER B O 1
ATOM 4791 N N . ASN B 1 51 ? -23.672 -3.285 -10.312 1 29.2 51 ASN B N 1
ATOM 4792 C CA . ASN B 1 51 ? -22.734 -3.684 -11.352 1 29.2 51 ASN B CA 1
ATOM 4793 C C . ASN B 1 51 ? -21.406 -4.133 -10.773 1 29.2 51 ASN B C 1
ATOM 4795 O O . ASN B 1 51 ? -20.406 -3.424 -10.883 1 29.2 51 ASN B O 1
ATOM 4799 N N . ASP B 1 52 ? -21.297 -4.523 -9.5 1 29.7 52 ASP B N 1
ATOM 4800 C CA . ASP B 1 52 ? -20.094 -4.965 -8.805 1 29.7 52 ASP B CA 1
ATOM 4801 C C . ASP B 1 52 ? -19.406 -6.098 -9.555 1 29.7 52 ASP B C 1
ATOM 4803 O O . ASP B 1 52 ? -20.047 -7.078 -9.938 1 29.7 52 ASP B O 1
ATOM 4807 N N . SER B 1 53 ? -18.344 -5.77 -10.227 1 34.88 53 SER B N 1
ATOM 4808 C CA . SER B 1 53 ? -17.516 -6.812 -10.836 1 34.88 53 SER B CA 1
ATOM 4809 C C . SER B 1 53 ? -17.344 -8 -9.898 1 34.88 53 SER B C 1
ATOM 4811 O O . SER B 1 53 ? -16.234 -8.281 -9.43 1 34.88 53 SER B O 1
ATOM 4813 N N . MET B 1 54 ? -18.016 -8.141 -8.727 1 35.5 54 MET B N 1
ATOM 4814 C CA . MET B 1 54 ? -18.078 -9.453 -8.086 1 35.5 54 MET B CA 1
ATOM 4815 C C . MET B 1 54 ? -18.359 -10.539 -9.117 1 35.5 54 MET B C 1
ATOM 4817 O O . MET B 1 54 ? -19.078 -10.312 -10.086 1 35.5 54 MET B O 1
ATOM 4821 N N . HIS B 1 55 ? -17.453 -11.492 -9.258 1 41.66 55 HIS B N 1
ATOM 4822 C CA . HIS B 1 55 ? -17.891 -12.641 -10.039 1 41.66 55 HIS B CA 1
ATOM 4823 C C . HIS B 1 55 ? -19.391 -12.914 -9.828 1 41.66 55 HIS B C 1
ATOM 4825 O O . HIS B 1 55 ? -19.812 -13.211 -8.719 1 41.66 55 HIS B O 1
ATOM 4831 N N . HIS B 1 56 ? -20.281 -12.062 -10.375 1 39.28 56 HIS B N 1
ATOM 4832 C CA . HIS B 1 56 ? -21.703 -12.344 -10.32 1 39.28 56 HIS B CA 1
ATOM 4833 C C . HIS B 1 56 ? -22 -13.789 -10.719 1 39.28 56 HIS B C 1
ATOM 4835 O O . HIS B 1 56 ? -21.562 -14.25 -11.773 1 39.28 56 HIS B O 1
ATOM 4841 N N . TRP B 1 57 ? -22.188 -14.578 -9.711 1 43.09 57 TRP B N 1
ATOM 4842 C CA . TRP B 1 57 ? -22.828 -15.836 -10.094 1 43.09 57 TRP B CA 1
ATOM 4843 C C . TRP B 1 57 ? -24 -15.594 -11.039 1 43.09 57 TRP B C 1
ATOM 4845 O O . TRP B 1 57 ? -24.703 -14.586 -10.922 1 43.09 57 TRP B O 1
ATOM 4855 N N . THR B 1 58 ? -23.891 -15.938 -12.258 1 40.88 58 THR B N 1
ATOM 4856 C CA . THR B 1 58 ? -25.109 -15.875 -13.062 1 40.88 58 THR B CA 1
ATOM 4857 C C . THR B 1 58 ? -26.281 -16.453 -12.297 1 40.88 58 THR B C 1
ATOM 4859 O O . THR B 1 58 ? -26.109 -17.328 -11.438 1 40.88 58 THR B O 1
ATOM 4862 N N . GLN B 1 59 ? -27.438 -15.781 -12.289 1 39.66 59 GLN B N 1
ATOM 4863 C CA . GLN B 1 59 ? -28.703 -16.266 -11.766 1 39.66 59 GLN B CA 1
ATOM 4864 C C . GLN B 1 59 ? -28.859 -17.766 -11.984 1 39.66 59 GLN B C 1
ATOM 4866 O O . GLN B 1 59 ? -29.375 -18.484 -11.125 1 39.66 59 GLN B O 1
ATOM 4871 N N . ASP B 1 60 ? -28.375 -18.25 -13.094 1 41.66 60 ASP B N 1
ATOM 4872 C CA . ASP B 1 60 ? -28.562 -19.656 -13.406 1 41.66 60 ASP B CA 1
ATOM 4873 C C . ASP B 1 60 ? -27.75 -20.531 -12.461 1 41.66 60 ASP B C 1
ATOM 4875 O O . ASP B 1 60 ? -28.156 -21.641 -12.117 1 41.66 60 ASP B O 1
ATOM 4879 N N . GLU B 1 61 ? -26.688 -20.016 -12.023 1 44.56 61 GLU B N 1
ATOM 4880 C CA . GLU B 1 61 ? -25.828 -20.812 -11.148 1 44.56 61 GLU B CA 1
ATOM 4881 C C . GLU B 1 61 ? -26.375 -20.844 -9.719 1 44.56 61 GLU B C 1
ATOM 4883 O O . GLU B 1 61 ? -25.984 -21.703 -8.922 1 44.56 61 GLU B O 1
ATOM 4888 N N . MET B 1 62 ? -27.234 -19.891 -9.328 1 42.03 62 MET B N 1
ATOM 4889 C CA . MET B 1 62 ? -27.766 -19.812 -7.969 1 42.03 62 MET B CA 1
ATOM 4890 C C . MET B 1 62 ? -29.125 -20.5 -7.871 1 42.03 62 MET B C 1
ATOM 4892 O O . MET B 1 62 ? -29.453 -21.094 -6.84 1 42.03 62 MET B O 1
ATOM 4896 N N . GLU B 1 63 ? -30.188 -20.094 -8.766 1 39.25 63 GLU B N 1
ATOM 4897 C CA . GLU B 1 63 ? -31.594 -20.312 -8.445 1 39.25 63 GLU B CA 1
ATOM 4898 C C . GLU B 1 63 ? -32 -21.766 -8.703 1 39.25 63 GLU B C 1
ATOM 4900 O O . GLU B 1 63 ? -32.719 -22.047 -9.656 1 39.25 63 GLU B O 1
ATOM 4905 N N . GLY B 1 64 ? -31.25 -22.766 -8.844 1 36.16 64 GLY B N 1
ATOM 4906 C CA . GLY B 1 64 ? -32.062 -23.969 -8.969 1 36.16 64 GLY B CA 1
ATOM 4907 C C . GLY B 1 64 ? -32.938 -24.234 -7.766 1 36.16 64 GLY B C 1
ATOM 4908 O O . GLY B 1 64 ? -32.531 -24.953 -6.852 1 36.16 64 GLY B O 1
ATOM 4909 N N . LEU B 1 65 ? -33.781 -23.344 -7.461 1 37.25 65 LEU B N 1
ATOM 4910 C CA . LEU B 1 65 ? -34.75 -23.641 -6.422 1 37.25 65 LEU B CA 1
ATOM 4911 C C . LEU B 1 65 ? -35.469 -24.953 -6.723 1 37.25 65 LEU B C 1
ATOM 4913 O O . LEU B 1 65 ? -36.5 -24.953 -7.395 1 37.25 65 LEU B O 1
ATOM 4917 N N . GLY B 1 66 ? -34.812 -25.969 -7.305 1 34.53 66 GLY B N 1
ATOM 4918 C CA . GLY B 1 66 ? -35.75 -27.094 -7.309 1 34.53 66 GLY B CA 1
ATOM 4919 C C . GLY B 1 66 ? -36.281 -27.422 -5.938 1 34.53 66 GLY B C 1
ATOM 4920 O O . GLY B 1 66 ? -35.812 -26.922 -4.926 1 34.53 66 GLY B O 1
ATOM 4921 N N . ASN B 1 67 ? -37.375 -28.297 -5.891 1 38.12 67 ASN B N 1
ATOM 4922 C CA . ASN B 1 67 ? -38.188 -28.891 -4.836 1 38.12 67 ASN B CA 1
ATOM 4923 C C . ASN B 1 67 ? -37.344 -29.391 -3.678 1 38.12 67 ASN B C 1
ATOM 4925 O O . ASN B 1 67 ? -36.125 -29.578 -3.838 1 38.12 67 ASN B O 1
ATOM 4929 N N . SER B 1 68 ? -37.969 -29.703 -2.455 1 44.19 68 SER B N 1
ATOM 4930 C CA . SER B 1 68 ? -37.719 -30.203 -1.111 1 44.19 68 SER B CA 1
ATOM 4931 C C . SER B 1 68 ? -36.75 -31.391 -1.136 1 44.19 68 SER B C 1
ATOM 4933 O O . SER B 1 68 ? -36.562 -32.062 -0.124 1 44.19 68 SER B O 1
ATOM 4935 N N . HIS B 1 69 ? -36.375 -31.969 -2.252 1 49.44 69 HIS B N 1
ATOM 4936 C CA . HIS B 1 69 ? -35.688 -33.25 -2.156 1 49.44 69 HIS B CA 1
ATOM 4937 C C . HIS B 1 69 ? -34.25 -33.062 -1.737 1 49.44 69 HIS B C 1
ATOM 4939 O O . HIS B 1 69 ? -33.562 -32.125 -2.176 1 49.44 69 HIS B O 1
ATOM 4945 N N . ASP B 1 70 ? -33.812 -33.625 -0.602 1 63.88 70 ASP B N 1
ATOM 4946 C CA . ASP B 1 70 ? -32.531 -33.656 0.091 1 63.88 70 ASP B CA 1
ATOM 4947 C C . ASP B 1 70 ? -31.406 -33.938 -0.887 1 63.88 70 ASP B C 1
ATOM 4949 O O . ASP B 1 70 ? -30.234 -34.031 -0.487 1 63.88 70 ASP B O 1
ATOM 4953 N N . LEU B 1 71 ? -31.594 -33.688 -2.115 1 71.19 71 LEU B N 1
ATOM 4954 C CA . LEU B 1 71 ? -30.625 -33.812 -3.207 1 71.19 71 LEU B CA 1
ATOM 4955 C C . LEU B 1 71 ? -29.578 -34.875 -2.895 1 71.19 71 LEU B C 1
ATOM 4957 O O . LEU B 1 71 ? -28.391 -34.688 -3.203 1 71.19 71 LEU B O 1
ATOM 4961 N N . GLY B 1 72 ? -29.906 -35.906 -1.978 1 80.94 72 GLY B N 1
ATOM 4962 C CA . GLY B 1 72 ? -29 -37 -1.674 1 80.94 72 GLY B CA 1
ATOM 4963 C C . GLY B 1 72 ? -28.141 -36.75 -0.446 1 80.94 72 GLY B C 1
ATOM 4964 O O . GLY B 1 72 ? -27.344 -37.594 -0.046 1 80.94 72 GLY B O 1
ATOM 4965 N N . TRP B 1 73 ? -28.359 -35.594 0.123 1 90.75 73 TRP B N 1
ATOM 4966 C CA . TRP B 1 73 ? -27.562 -35.281 1.303 1 90.75 73 TRP B CA 1
ATOM 4967 C C . TRP B 1 73 ? -28.125 -35.969 2.543 1 90.75 73 TRP B C 1
ATOM 4969 O O . TRP B 1 73 ? -29.344 -36.062 2.717 1 90.75 73 TRP B O 1
ATOM 4979 N N . THR B 1 74 ? -27.203 -36.562 3.361 1 89.69 74 THR B N 1
ATOM 4980 C CA . THR B 1 74 ? -27.594 -37.281 4.566 1 89.69 74 THR B CA 1
ATOM 4981 C C . THR B 1 74 ? -26.734 -36.844 5.754 1 89.69 74 THR B C 1
ATOM 4983 O O . THR B 1 74 ? -25.656 -36.281 5.582 1 89.69 74 THR B O 1
ATOM 4986 N N . ARG B 1 75 ? -27.188 -37.125 6.957 1 89.19 75 ARG B N 1
ATOM 4987 C CA . ARG B 1 75 ? -26.453 -36.844 8.188 1 89.19 75 ARG B CA 1
ATOM 4988 C C . ARG B 1 75 ? -25.641 -38.062 8.633 1 89.19 75 ARG B C 1
ATOM 4990 O O . ARG B 1 75 ? -24.812 -37.969 9.539 1 89.19 75 ARG B O 1
ATOM 4997 N N . ARG B 1 76 ? -25.875 -39.125 7.961 1 88.94 76 ARG B N 1
ATOM 4998 C CA . ARG B 1 76 ? -25.078 -40.312 8.211 1 88.94 76 ARG B CA 1
ATOM 4999 C C . ARG B 1 76 ? -23.734 -40.219 7.496 1 88.94 76 ARG B C 1
ATOM 5001 O O . ARG B 1 76 ? -23.688 -40.156 6.27 1 88.94 76 ARG B O 1
ATOM 5008 N N . LEU B 1 77 ? -22.781 -40.312 8.273 1 91.69 77 LEU B N 1
ATOM 5009 C CA . LEU B 1 77 ? -21.453 -40.031 7.73 1 91.69 77 LEU B CA 1
ATOM 5010 C C . LEU B 1 77 ? -20.688 -41.344 7.5 1 91.69 77 LEU B C 1
ATOM 5012 O O . LEU B 1 77 ? -20.781 -42.281 8.305 1 91.69 77 LEU B O 1
ATOM 5016 N N . THR B 1 78 ? -20.125 -41.438 6.391 1 90.44 78 THR B N 1
ATOM 5017 C CA . THR B 1 78 ? -19.188 -42.5 6.07 1 90.44 78 THR B CA 1
ATOM 5018 C C . THR B 1 78 ? -17.797 -41.969 5.801 1 90.44 78 THR B C 1
ATOM 5020 O O . THR B 1 78 ? -17.656 -40.875 5.238 1 90.44 78 THR B O 1
ATOM 5023 N N . LYS B 1 79 ? -16.828 -42.719 6.188 1 89.06 79 LYS B N 1
ATOM 5024 C CA . LYS B 1 79 ? -15.461 -42.281 5.977 1 89.06 79 LYS B CA 1
ATOM 5025 C C . LYS B 1 79 ? -15.086 -42.312 4.496 1 89.06 79 LYS B C 1
ATOM 5027 O O . LYS B 1 79 ? -15.312 -43.312 3.824 1 89.06 79 LYS B O 1
ATOM 5032 N N . PRO B 1 80 ? -14.594 -41.25 4.074 1 88.38 80 PRO B N 1
ATOM 5033 C CA . PRO B 1 80 ? -14.156 -41.25 2.674 1 88.38 80 PRO B CA 1
ATOM 5034 C C . PRO B 1 80 ? -12.922 -42.125 2.445 1 88.38 80 PRO B C 1
ATOM 5036 O O . PRO B 1 80 ? -12.047 -42.219 3.314 1 88.38 80 PRO B O 1
ATOM 5039 N N . LEU B 1 81 ? -12.891 -42.719 1.331 1 87.06 81 LEU B N 1
ATOM 5040 C CA . LEU B 1 81 ? -11.711 -43.469 0.92 1 87.06 81 LEU B CA 1
ATOM 5041 C C . LEU B 1 81 ? -10.703 -42.562 0.232 1 87.06 81 LEU B C 1
ATOM 5043 O O . LEU B 1 81 ? -10.961 -42.062 -0.863 1 87.06 81 LEU B O 1
ATOM 5047 N N . VAL B 1 82 ? -9.633 -42.344 0.875 1 93.44 82 VAL B N 1
ATOM 5048 C CA . VAL B 1 82 ? -8.609 -41.469 0.323 1 93.44 82 VAL B CA 1
ATOM 5049 C C . VAL B 1 82 ? -7.383 -42.281 -0.066 1 93.44 82 VAL B C 1
ATOM 5051 O O . VAL B 1 82 ? -6.789 -42.969 0.775 1 93.44 82 VAL B O 1
ATOM 5054 N N . HIS B 1 83 ? -7.047 -42.188 -1.347 1 94.69 83 HIS B N 1
ATOM 5055 C CA . HIS B 1 83 ? -5.852 -42.875 -1.835 1 94.69 83 HIS B CA 1
ATOM 5056 C C . HIS B 1 83 ? -4.598 -42.062 -1.521 1 94.69 83 HIS B C 1
ATOM 5058 O O . HIS B 1 83 ? -4.645 -40.844 -1.459 1 94.69 83 HIS B O 1
ATOM 5064 N N . GLU B 1 84 ? -3.559 -42.75 -1.436 1 94.06 84 GLU B N 1
ATOM 5065 C CA . GLU B 1 84 ? -2.305 -42.125 -1.036 1 94.06 84 GLU B CA 1
ATOM 5066 C C . GLU B 1 84 ? -1.646 -41.406 -2.213 1 94.06 84 GLU B C 1
ATOM 5068 O O . GLU B 1 84 ? -1.71 -41.906 -3.35 1 94.06 84 GLU B O 1
ATOM 5073 N N . PHE B 1 85 ? -1.084 -40.312 -1.93 1 96 85 PHE B N 1
ATOM 5074 C CA . PHE B 1 85 ? -0.229 -39.625 -2.875 1 96 85 PHE B CA 1
ATOM 5075 C C . PHE B 1 85 ? 1.162 -40.25 -2.918 1 96 85 PHE B C 1
ATOM 5077 O O . PHE B 1 85 ? 1.893 -40.219 -1.926 1 96 85 PHE B O 1
ATOM 5084 N N . CYS B 1 86 ? 1.587 -40.75 -4.133 1 93.44 86 CYS B N 1
ATOM 5085 C CA . CYS B 1 86 ? 2.809 -41.531 -4.191 1 93.44 86 CYS B CA 1
ATOM 5086 C C . CYS B 1 86 ? 3.83 -40.906 -5.129 1 93.44 86 CYS B C 1
ATOM 5088 O O . CYS B 1 86 ? 4.906 -41.469 -5.348 1 93.44 86 CYS B O 1
ATOM 5090 N N . GLN B 1 87 ? 3.611 -39.781 -5.637 1 92.94 87 GLN B N 1
ATOM 5091 C CA . GLN B 1 87 ? 4.547 -39.125 -6.559 1 92.94 87 GLN B CA 1
ATOM 5092 C C . GLN B 1 87 ? 5.742 -38.562 -5.809 1 92.94 87 GLN B C 1
ATOM 5094 O O . GLN B 1 87 ? 5.602 -38.062 -4.691 1 92.94 87 GLN B O 1
ATOM 5099 N N . GLU B 1 88 ? 6.883 -38.656 -6.438 1 93.69 88 GLU B N 1
ATOM 5100 C CA . GLU B 1 88 ? 8.07 -38.031 -5.879 1 93.69 88 GLU B CA 1
ATOM 5101 C C . GLU B 1 88 ? 8.039 -36.5 -6.09 1 93.69 88 GLU B C 1
ATOM 5103 O O . GLU B 1 88 ? 7.953 -36.031 -7.227 1 93.69 88 GLU B O 1
ATOM 5108 N N . SER B 1 89 ? 8.078 -35.812 -4.973 1 95.88 89 SER B N 1
ATOM 5109 C CA . SER B 1 89 ? 8 -34.344 -5.023 1 95.88 89 SER B CA 1
ATOM 5110 C C . SER B 1 89 ? 9.383 -33.719 -4.887 1 95.88 89 SER B C 1
ATOM 5112 O O . SER B 1 89 ? 10.312 -34.344 -4.379 1 95.88 89 SER B O 1
ATOM 5114 N N . GLY B 1 90 ? 9.508 -32.469 -5.395 1 96.12 90 GLY B N 1
ATOM 5115 C CA . GLY B 1 90 ? 10.75 -31.719 -5.246 1 96.12 90 GLY B CA 1
ATOM 5116 C C . GLY B 1 90 ? 11.344 -31.281 -6.57 1 96.12 90 GLY B C 1
ATOM 5117 O O . GLY B 1 90 ? 10.688 -31.375 -7.609 1 96.12 90 GLY B O 1
ATOM 5118 N N . PRO B 1 91 ? 12.602 -30.766 -6.453 1 97 91 PRO B N 1
ATOM 5119 C CA . PRO B 1 91 ? 13.289 -30.312 -7.664 1 97 91 PRO B CA 1
ATOM 5120 C C . PRO B 1 91 ? 13.531 -31.438 -8.672 1 97 91 PRO B C 1
ATOM 5122 O O . PRO B 1 91 ? 13.883 -32.562 -8.273 1 97 91 PRO B O 1
ATOM 5125 N N . GLN B 1 92 ? 13.281 -31.156 -9.93 1 96.31 92 GLN B N 1
ATOM 5126 C CA . GLN B 1 92 ? 13.445 -32.125 -10.992 1 96.31 92 GLN B CA 1
ATOM 5127 C C . GLN B 1 92 ? 14.57 -31.734 -11.945 1 96.31 92 GLN B C 1
ATOM 5129 O O . GLN B 1 92 ? 14.688 -32.281 -13.047 1 96.31 92 GLN B O 1
ATOM 5134 N N . HIS B 1 93 ? 15.445 -30.891 -11.594 1 95.56 93 HIS B N 1
ATOM 5135 C CA . HIS B 1 93 ? 16.5 -30.406 -12.461 1 95.56 93 HIS B CA 1
ATOM 5136 C C . HIS B 1 93 ? 17.812 -31.172 -12.219 1 95.56 93 HIS B C 1
ATOM 5138 O O . HIS B 1 93 ? 17.922 -31.922 -11.25 1 95.56 93 HIS B O 1
ATOM 5144 N N . LYS B 1 94 ? 18.766 -30.938 -13.141 1 95.44 94 LYS B N 1
ATOM 5145 C CA . LYS B 1 94 ? 20.062 -31.609 -13.047 1 95.44 94 LYS B CA 1
ATOM 5146 C C . LYS B 1 94 ? 21.188 -30.594 -12.867 1 95.44 94 LYS B C 1
ATOM 5148 O O . LYS B 1 94 ? 22.281 -30.766 -13.414 1 95.44 94 LYS B O 1
ATOM 5153 N N . LEU B 1 95 ? 20.891 -29.531 -12.219 1 97.06 95 LEU B N 1
ATOM 5154 C CA . LEU B 1 95 ? 21.922 -28.531 -11.961 1 97.06 95 LEU B CA 1
ATOM 5155 C C . LEU B 1 95 ? 22.984 -29.062 -11 1 97.06 95 LEU B C 1
ATOM 5157 O O . LEU B 1 95 ? 22.656 -29.844 -10.102 1 97.06 95 LEU B O 1
ATOM 5161 N N . PRO B 1 96 ? 24.219 -28.656 -11.211 1 97 96 PRO B N 1
ATOM 5162 C CA . PRO B 1 96 ? 25.266 -29.047 -10.258 1 97 96 PRO B CA 1
ATOM 5163 C C . PRO B 1 96 ? 25.031 -28.469 -8.859 1 97 96 PRO B C 1
ATOM 5165 O O . PRO B 1 96 ? 24.266 -27.531 -8.703 1 97 96 PRO B O 1
ATOM 5168 N N . LEU B 1 97 ? 25.719 -29 -7.883 1 96.62 97 LEU B N 1
ATOM 5169 C CA . LEU B 1 97 ? 25.531 -28.625 -6.484 1 96.62 97 LEU B CA 1
ATOM 5170 C C . LEU B 1 97 ? 26.016 -27.203 -6.238 1 96.62 97 LEU B C 1
ATOM 5172 O O . LEU B 1 97 ? 25.625 -26.562 -5.262 1 96.62 97 LEU B O 1
ATOM 5176 N N . ASP B 1 98 ? 26.875 -26.734 -7.09 1 96.19 98 ASP B N 1
ATOM 5177 C CA . ASP B 1 98 ? 27.422 -25.391 -6.91 1 96.19 98 ASP B CA 1
ATOM 5178 C C . ASP B 1 98 ? 26.781 -24.406 -7.879 1 96.19 98 ASP B C 1
ATOM 5180 O O . ASP B 1 98 ? 27.359 -23.359 -8.18 1 96.19 98 ASP B O 1
ATOM 5184 N N . ALA B 1 99 ? 25.578 -24.781 -8.391 1 97.62 99 ALA B N 1
ATOM 5185 C CA . ALA B 1 99 ? 24.875 -23.906 -9.336 1 97.62 99 ALA B CA 1
ATOM 5186 C C . ALA B 1 99 ? 24.547 -22.562 -8.703 1 97.62 99 ALA B C 1
ATOM 5188 O O . ALA B 1 99 ? 24.234 -22.484 -7.516 1 97.62 99 ALA B O 1
ATOM 5189 N N . SER B 1 100 ? 24.641 -21.516 -9.508 1 97.06 100 SER B N 1
ATOM 5190 C CA . SER B 1 100 ? 24.391 -20.156 -9.055 1 97.06 100 SER B CA 1
ATOM 5191 C C . SER B 1 100 ? 22.906 -19.797 -9.133 1 97.06 100 SER B C 1
ATOM 5193 O O . SER B 1 100 ? 22.125 -20.516 -9.781 1 97.06 100 SER B O 1
ATOM 5195 N N . PRO B 1 101 ? 22.516 -18.719 -8.484 1 97.94 101 PRO B N 1
ATOM 5196 C CA . PRO B 1 101 ? 21.141 -18.234 -8.609 1 97.94 101 PRO B CA 1
ATOM 5197 C C . PRO B 1 101 ? 20.719 -18 -10.062 1 97.94 101 PRO B C 1
ATOM 5199 O O . PRO B 1 101 ? 19.578 -18.281 -10.43 1 97.94 101 PRO B O 1
ATOM 5202 N N . LEU B 1 102 ? 21.609 -17.562 -10.859 1 98.38 102 LEU B N 1
ATOM 5203 C CA . LEU B 1 102 ? 21.328 -17.328 -12.266 1 98.38 102 LEU B CA 1
ATOM 5204 C C . LEU B 1 102 ? 20.969 -18.625 -12.977 1 98.38 102 LEU B C 1
ATOM 5206 O O . LEU B 1 102 ? 20.094 -18.656 -13.836 1 98.38 102 LEU B O 1
ATOM 5210 N N . ASP B 1 103 ? 21.688 -19.719 -12.617 1 98.31 103 ASP B N 1
ATOM 5211 C CA . ASP B 1 103 ? 21.391 -21.031 -13.195 1 98.31 103 ASP B CA 1
ATOM 5212 C C . ASP B 1 103 ? 19.953 -21.453 -12.898 1 98.31 103 ASP B C 1
ATOM 5214 O O . ASP B 1 103 ? 19.25 -21.953 -13.781 1 98.31 103 ASP B O 1
ATOM 5218 N N . TYR B 1 104 ? 19.578 -21.266 -11.664 1 98.56 104 TYR B N 1
ATOM 5219 C CA . TYR B 1 104 ? 18.219 -21.609 -11.273 1 98.56 104 TYR B CA 1
ATOM 5220 C C . TYR B 1 104 ? 17.203 -20.734 -11.992 1 98.56 104 TYR B C 1
ATOM 5222 O O . TYR B 1 104 ? 16.156 -21.203 -12.43 1 98.56 104 TYR B O 1
ATOM 5230 N N . PHE B 1 105 ? 17.562 -19.453 -12.086 1 98.62 105 PHE B N 1
ATOM 5231 C CA . PHE B 1 105 ? 16.688 -18.531 -12.781 1 98.62 105 PHE B CA 1
ATOM 5232 C C . PHE B 1 105 ? 16.5 -18.922 -14.242 1 98.62 105 PHE B C 1
ATOM 5234 O O . PHE B 1 105 ? 15.391 -18.875 -14.766 1 98.62 105 PHE B O 1
ATOM 5241 N N . PHE B 1 106 ? 17.484 -19.359 -14.867 1 98.31 106 PHE B N 1
ATOM 5242 C CA . PHE B 1 106 ? 17.453 -19.688 -16.281 1 98.31 106 PHE B CA 1
ATOM 5243 C C . PHE B 1 106 ? 16.641 -20.953 -16.531 1 98.31 106 PHE B C 1
ATOM 5245 O O . PHE B 1 106 ? 16.188 -21.203 -17.656 1 98.31 106 PHE B O 1
ATOM 5252 N N . LEU B 1 107 ? 16.453 -21.734 -15.523 1 98.06 107 LEU B N 1
ATOM 5253 C CA . LEU B 1 107 ? 15.539 -22.859 -15.664 1 98.06 107 LEU B CA 1
ATOM 5254 C C . LEU B 1 107 ? 14.117 -22.391 -15.938 1 98.06 107 LEU B C 1
ATOM 5256 O O . LEU B 1 107 ? 13.391 -23 -16.734 1 98.06 107 LEU B O 1
ATOM 5260 N N . LEU B 1 108 ? 13.758 -21.312 -15.312 1 98.06 108 LEU B N 1
ATOM 5261 C CA . LEU B 1 108 ? 12.375 -20.844 -15.352 1 98.06 108 LEU B CA 1
ATOM 5262 C C . LEU B 1 108 ? 12.211 -19.734 -16.391 1 98.06 108 LEU B C 1
ATOM 5264 O O . LEU B 1 108 ? 11.141 -19.594 -16.984 1 98.06 108 LEU B O 1
ATOM 5268 N N . TRP B 1 109 ? 13.211 -18.938 -16.516 1 97.81 109 TRP B N 1
ATOM 5269 C CA . TRP B 1 109 ? 13.328 -17.875 -17.516 1 97.81 109 TRP B CA 1
ATOM 5270 C C . TRP B 1 109 ? 14.547 -18.109 -18.406 1 97.81 109 TRP B C 1
ATOM 5272 O O . TRP B 1 109 ? 15.586 -17.469 -18.234 1 97.81 109 TRP B O 1
ATOM 5282 N N . PRO B 1 110 ? 14.383 -18.875 -19.438 1 97.19 110 PRO B N 1
ATOM 5283 C CA . PRO B 1 110 ? 15.539 -19.281 -20.25 1 97.19 110 PRO B CA 1
ATOM 5284 C C . PRO B 1 110 ? 16.172 -18.125 -21 1 97.19 110 PRO B C 1
ATOM 5286 O O . PRO B 1 110 ? 15.492 -17.125 -21.281 1 97.19 110 PRO B O 1
ATOM 5289 N N . GLU B 1 111 ? 17.375 -18.266 -21.391 1 96.06 111 GLU B N 1
ATOM 5290 C CA . GLU B 1 111 ? 18.141 -17.25 -22.109 1 96.06 111 GLU B CA 1
ATOM 5291 C C . GLU B 1 111 ? 17.5 -16.906 -23.438 1 96.06 111 GLU B C 1
ATOM 5293 O O . GLU B 1 111 ? 17.609 -15.773 -23.922 1 96.06 111 GLU B O 1
ATOM 5298 N N . SER B 1 112 ? 16.844 -17.875 -23.984 1 96.12 112 SER B N 1
ATOM 5299 C CA . SER B 1 112 ? 16.188 -17.672 -25.281 1 96.12 112 SER B CA 1
ATOM 5300 C C . SER B 1 112 ? 15.141 -16.578 -25.203 1 96.12 112 SER B C 1
ATOM 5302 O O . SER B 1 112 ? 14.852 -15.906 -26.203 1 96.12 112 SER B O 1
ATOM 5304 N N . LEU B 1 113 ? 14.562 -16.375 -24.047 1 97.12 113 LEU B N 1
ATOM 5305 C CA . LEU B 1 113 ? 13.594 -15.305 -23.875 1 97.12 113 LEU B CA 1
ATOM 5306 C C . LEU B 1 113 ? 14.25 -13.945 -24.078 1 97.12 113 LEU B C 1
ATOM 5308 O O . LEU B 1 113 ? 13.664 -13.047 -24.688 1 97.12 113 LEU B O 1
ATOM 5312 N N . PHE B 1 114 ? 15.469 -13.805 -23.578 1 97.5 114 PHE B N 1
ATOM 5313 C CA . PHE B 1 114 ? 16.188 -12.547 -23.766 1 97.5 114 PHE B CA 1
ATOM 5314 C C . PHE B 1 114 ? 16.5 -12.336 -25.25 1 97.5 114 PHE B C 1
ATOM 5316 O O . PHE B 1 114 ? 16.438 -11.211 -25.734 1 97.5 114 PHE B O 1
ATOM 5323 N N . GLU B 1 115 ? 16.812 -13.383 -25.875 1 97.62 115 GLU B N 1
ATOM 5324 C CA . GLU B 1 115 ? 17.094 -13.297 -27.312 1 97.62 115 GLU B CA 1
ATOM 5325 C C . GLU B 1 115 ? 15.859 -12.836 -28.078 1 97.62 115 GLU B C 1
ATOM 5327 O O . GLU B 1 115 ? 15.969 -12 -28.984 1 97.62 115 GLU B O 1
ATOM 5332 N N . THR B 1 116 ? 14.797 -13.406 -27.719 1 97.25 116 THR B N 1
ATOM 5333 C CA . THR B 1 116 ? 13.539 -13.008 -28.344 1 97.25 116 THR B CA 1
ATOM 5334 C C . THR B 1 116 ? 13.25 -11.531 -28.078 1 97.25 116 THR B C 1
ATOM 5336 O O . THR B 1 116 ? 12.859 -10.797 -29 1 97.25 116 THR B O 1
ATOM 5339 N N . ILE B 1 117 ? 13.43 -11.086 -26.875 1 97.94 117 ILE B N 1
ATOM 5340 C CA . ILE B 1 117 ? 13.172 -9.695 -26.516 1 97.94 117 ILE B CA 1
ATOM 5341 C C . ILE B 1 117 ? 14.086 -8.773 -27.312 1 97.94 117 ILE B C 1
ATOM 5343 O O . ILE B 1 117 ? 13.656 -7.73 -27.797 1 97.94 117 ILE B O 1
ATOM 5347 N N . VAL B 1 118 ? 15.344 -9.188 -27.453 1 98.38 118 VAL B N 1
ATOM 5348 C CA . VAL B 1 118 ? 16.312 -8.406 -28.219 1 98.38 118 VAL B CA 1
ATOM 5349 C C . VAL B 1 118 ? 15.852 -8.273 -29.672 1 98.38 118 VAL B C 1
ATOM 5351 O O . VAL B 1 118 ? 15.805 -7.164 -30.203 1 98.38 118 VAL B O 1
ATOM 5354 N N . ARG B 1 119 ? 15.492 -9.352 -30.219 1 98.12 119 ARG B N 1
ATOM 5355 C CA . ARG B 1 119 ? 15.078 -9.383 -31.609 1 98.12 119 ARG B CA 1
ATOM 5356 C C . ARG B 1 119 ? 13.852 -8.5 -31.844 1 98.12 119 ARG B C 1
ATOM 5358 O O . ARG B 1 119 ? 13.836 -7.676 -32.75 1 98.12 119 ARG B O 1
ATOM 5365 N N . GLU B 1 120 ? 12.844 -8.648 -31.016 1 98.06 120 GLU B N 1
ATOM 5366 C CA . GLU B 1 120 ? 11.594 -7.91 -31.172 1 98.06 120 GLU B CA 1
ATOM 5367 C C . GLU B 1 120 ? 11.781 -6.43 -30.844 1 98.06 120 GLU B C 1
ATOM 5369 O O . GLU B 1 120 ? 11.141 -5.574 -31.453 1 98.06 120 GLU B O 1
ATOM 5374 N N . THR B 1 121 ? 12.625 -6.109 -29.906 1 98.19 121 THR B N 1
ATOM 5375 C CA . THR B 1 121 ? 12.914 -4.723 -29.547 1 98.19 121 THR B CA 1
ATOM 5376 C C . THR B 1 121 ? 13.617 -4.008 -30.703 1 98.19 121 THR B C 1
ATOM 5378 O O . THR B 1 121 ? 13.258 -2.883 -31.047 1 98.19 121 THR B O 1
ATOM 5381 N N . ASN B 1 122 ? 14.609 -4.684 -31.234 1 98.19 122 ASN B N 1
ATOM 5382 C CA . ASN B 1 122 ? 15.32 -4.109 -32.375 1 98.19 122 ASN B CA 1
ATOM 5383 C C . ASN B 1 122 ? 14.398 -3.932 -33.562 1 98.19 122 ASN B C 1
ATOM 5385 O O . ASN B 1 122 ? 14.461 -2.912 -34.25 1 98.19 122 ASN B O 1
ATOM 5389 N N . LEU B 1 123 ? 13.57 -4.883 -33.781 1 97.88 123 LEU B N 1
ATOM 5390 C CA . LEU B 1 123 ? 12.609 -4.801 -34.875 1 97.88 123 LEU B CA 1
ATOM 5391 C C . LEU B 1 123 ? 11.648 -3.635 -34.656 1 97.88 123 LEU B C 1
ATOM 5393 O O . LEU B 1 123 ? 11.375 -2.871 -35.594 1 97.88 123 LEU B O 1
ATOM 5397 N N . TYR B 1 124 ? 11.156 -3.523 -33.531 1 97.38 124 TYR B N 1
ATOM 5398 C CA . TYR B 1 124 ? 10.203 -2.463 -33.219 1 97.38 124 TYR B CA 1
ATOM 5399 C C . TYR B 1 124 ? 10.844 -1.09 -33.375 1 97.38 124 TYR B C 1
ATOM 5401 O O . TYR B 1 124 ? 10.219 -0.159 -33.875 1 97.38 124 TYR B O 1
ATOM 5409 N N . ALA B 1 125 ? 12.055 -0.953 -32.875 1 97.38 125 ALA B N 1
ATOM 5410 C CA . ALA B 1 125 ? 12.773 0.307 -33.062 1 97.38 125 ALA B CA 1
ATOM 5411 C C . ALA B 1 125 ? 12.891 0.678 -34.531 1 97.38 125 ALA B C 1
ATOM 5413 O O . ALA B 1 125 ? 12.617 1.817 -34.906 1 97.38 125 ALA B O 1
ATOM 5414 N N . LYS B 1 126 ? 13.266 -0.298 -35.281 1 96.56 126 LYS B N 1
ATOM 5415 C CA . LYS B 1 126 ? 13.391 -0.077 -36.719 1 96.56 126 LYS B CA 1
ATOM 5416 C C . LYS B 1 126 ? 12.055 0.366 -37.344 1 96.56 126 LYS B C 1
ATOM 5418 O O . LYS B 1 126 ? 12.016 1.304 -38.125 1 96.56 126 LYS B O 1
ATOM 5423 N N . GLN B 1 127 ? 11.047 -0.297 -36.969 1 96.25 127 GLN B N 1
ATOM 5424 C CA . GLN B 1 127 ? 9.711 -0.003 -37.469 1 96.25 127 GLN B CA 1
ATOM 5425 C C . GLN B 1 127 ? 9.266 1.399 -37.062 1 96.25 127 GLN B C 1
ATOM 5427 O O . GLN B 1 127 ? 8.727 2.145 -37.875 1 96.25 127 GLN B O 1
ATOM 5432 N N . ARG B 1 128 ? 9.461 1.769 -35.812 1 95.62 128 ARG B N 1
ATOM 5433 C CA . ARG B 1 128 ? 9.016 3.059 -35.312 1 95.62 128 ARG B CA 1
ATOM 5434 C C . ARG B 1 128 ? 9.82 4.199 -35.906 1 95.62 128 ARG B C 1
ATOM 5436 O O . ARG B 1 128 ? 9.273 5.266 -36.219 1 95.62 128 ARG B O 1
ATOM 5443 N N . ILE B 1 129 ? 11.102 3.965 -36.031 1 95.38 129 ILE B N 1
ATOM 5444 C CA . ILE B 1 129 ? 11.969 4.98 -36.625 1 95.38 129 ILE B CA 1
ATOM 5445 C C . ILE B 1 129 ? 11.578 5.195 -38.094 1 95.38 129 ILE B C 1
ATOM 5447 O O . ILE B 1 129 ? 11.477 6.336 -38.562 1 95.38 129 ILE B O 1
ATOM 5451 N N . ALA B 1 130 ? 11.359 4.137 -38.781 1 94.75 130 ALA B N 1
ATOM 5452 C CA . ALA B 1 130 ? 10.93 4.227 -40.156 1 94.75 130 ALA B CA 1
ATOM 5453 C C . ALA B 1 130 ? 9.594 4.965 -40.281 1 94.75 130 ALA B C 1
ATOM 5455 O O . ALA B 1 130 ? 9.414 5.801 -41.156 1 94.75 130 ALA B O 1
ATOM 5456 N N . ALA B 1 131 ? 8.695 4.629 -39.438 1 94 131 ALA B N 1
ATOM 5457 C CA . ALA B 1 131 ? 7.359 5.23 -39.469 1 94 131 ALA B CA 1
ATOM 5458 C C . ALA B 1 131 ? 7.426 6.727 -39.156 1 94 131 ALA B C 1
ATOM 5460 O O . ALA B 1 131 ? 6.648 7.512 -39.719 1 94 131 ALA B O 1
ATOM 5461 N N . SER B 1 132 ? 8.266 7.086 -38.219 1 92.88 132 SER B N 1
ATOM 5462 C CA . SER B 1 132 ? 8.391 8.492 -37.844 1 92.88 132 SER B CA 1
ATOM 5463 C C . SER B 1 132 ? 9.133 9.281 -38.906 1 92.88 132 SER B C 1
ATOM 5465 O O . SER B 1 132 ? 8.992 10.508 -39 1 92.88 132 SER B O 1
ATOM 5467 N N . GLY B 1 133 ? 9.922 8.656 -39.75 1 92.25 133 GLY B N 1
ATOM 5468 C CA . GLY B 1 133 ? 10.695 9.297 -40.812 1 92.25 133 GLY B CA 1
ATOM 5469 C C . GLY B 1 133 ? 11.914 10.039 -40.281 1 92.25 133 GLY B C 1
ATOM 5470 O O . GLY B 1 133 ? 12.617 10.711 -41.031 1 92.25 133 GLY B O 1
ATOM 5471 N N . LYS B 1 134 ? 12.086 10.055 -38.969 1 92.81 134 LYS B N 1
ATOM 5472 C CA . LYS B 1 134 ? 13.219 10.727 -38.344 1 92.81 134 LYS B CA 1
ATOM 5473 C C . LYS B 1 134 ? 14.133 9.727 -37.625 1 92.81 134 LYS B C 1
ATOM 5475 O O . LYS B 1 134 ? 13.656 8.82 -36.938 1 92.81 134 LYS B O 1
ATOM 5480 N N . ALA B 1 135 ? 15.359 9.945 -37.938 1 90.56 135 ALA B N 1
ATOM 5481 C CA . ALA B 1 135 ? 16.328 9.07 -37.281 1 90.56 135 ALA B CA 1
ATOM 5482 C C . ALA B 1 135 ? 16.375 9.336 -35.781 1 90.56 135 ALA B C 1
ATOM 5484 O O . ALA B 1 135 ? 16.109 10.453 -35.344 1 90.56 135 ALA B O 1
ATOM 5485 N N . ASP B 1 136 ? 16.562 8.32 -35 1 94.19 136 ASP B N 1
ATOM 5486 C CA . ASP B 1 136 ? 16.797 8.43 -33.562 1 94.19 136 ASP B CA 1
ATOM 5487 C C . ASP B 1 136 ? 18.297 8.336 -33.25 1 94.19 136 ASP B C 1
ATOM 5489 O O . ASP B 1 136 ? 18.859 7.242 -33.188 1 94.19 136 ASP B O 1
ATOM 5493 N N . PRO B 1 137 ? 18.859 9.469 -32.969 1 92.5 137 PRO B N 1
ATOM 5494 C CA . PRO B 1 137 ? 20.312 9.484 -32.812 1 92.5 137 PRO B CA 1
ATOM 5495 C C . PRO B 1 137 ? 20.781 8.742 -31.578 1 92.5 137 PRO B C 1
ATOM 5497 O O . PRO B 1 137 ? 21.953 8.391 -31.469 1 92.5 137 PRO B O 1
ATOM 5500 N N . LEU B 1 138 ? 19.938 8.469 -30.672 1 93.06 138 LEU B N 1
ATOM 5501 C CA . LEU B 1 138 ? 20.328 7.852 -29.422 1 93.06 138 LEU B CA 1
ATOM 5502 C C . LEU B 1 138 ? 20.078 6.348 -29.453 1 93.06 138 LEU B C 1
ATOM 5504 O O . LEU B 1 138 ? 20.359 5.648 -28.469 1 93.06 138 LEU B O 1
ATOM 5508 N N . TRP B 1 139 ? 19.625 5.883 -30.656 1 96.12 139 TRP B N 1
ATOM 5509 C CA . TRP B 1 139 ? 19.297 4.461 -30.703 1 96.12 139 TRP B CA 1
ATOM 5510 C C . TRP B 1 139 ? 20.375 3.695 -31.484 1 96.12 139 TRP B C 1
ATOM 5512 O O . TRP B 1 139 ? 20.828 4.156 -32.531 1 96.12 139 TRP B O 1
ATOM 5522 N N . PHE B 1 140 ? 20.812 2.607 -30.953 1 95.69 140 PHE B N 1
ATOM 5523 C CA . PHE B 1 140 ? 21.531 1.54 -31.641 1 95.69 140 PHE B CA 1
ATOM 5524 C C . PHE B 1 140 ? 21.031 0.173 -31.188 1 95.69 140 PHE B C 1
ATOM 5526 O O . PHE B 1 140 ? 20.562 0.024 -30.047 1 95.69 140 PHE B O 1
ATOM 5533 N N . PRO B 1 141 ? 21.078 -0.763 -32.031 1 97.19 141 PRO B N 1
ATOM 5534 C CA . PRO B 1 141 ? 20.5 -2.07 -31.688 1 97.19 141 PRO B CA 1
ATOM 5535 C C . PRO B 1 141 ? 21.094 -2.658 -30.406 1 97.19 141 PRO B C 1
ATOM 5537 O O . PRO B 1 141 ? 22.297 -2.521 -30.156 1 97.19 141 PRO B O 1
ATOM 5540 N N . THR B 1 142 ? 20.266 -3.213 -29.656 1 97.38 142 THR B N 1
ATOM 5541 C CA . THR B 1 142 ? 20.703 -3.824 -28.391 1 97.38 142 THR B CA 1
ATOM 5542 C C . THR B 1 142 ? 21.094 -5.281 -28.609 1 97.38 142 THR B C 1
ATOM 5544 O O . THR B 1 142 ? 20.875 -5.84 -29.688 1 97.38 142 THR B O 1
ATOM 5547 N N . ARG B 1 143 ? 21.797 -5.848 -27.594 1 96.81 143 ARG B N 1
ATOM 5548 C CA . ARG B 1 143 ? 22.25 -7.234 -27.594 1 96.81 143 ARG B CA 1
ATOM 5549 C C . ARG B 1 143 ? 21.812 -7.965 -26.328 1 96.81 143 ARG B C 1
ATOM 5551 O O . ARG B 1 143 ? 21.25 -7.355 -25.422 1 96.81 143 ARG B O 1
ATOM 5558 N N . LYS B 1 144 ? 22.031 -9.211 -26.406 1 96.81 144 LYS B N 1
ATOM 5559 C CA . LYS B 1 144 ? 21.562 -10.07 -25.328 1 96.81 144 LYS B CA 1
ATOM 5560 C C . LYS B 1 144 ? 22.141 -9.633 -23.969 1 96.81 144 LYS B C 1
ATOM 5562 O O . LYS B 1 144 ? 21.391 -9.492 -23 1 96.81 144 LYS B O 1
ATOM 5567 N N . ASN B 1 145 ? 23.453 -9.375 -23.891 1 96.25 145 ASN B N 1
ATOM 5568 C CA . ASN B 1 145 ? 24.094 -9.008 -22.641 1 96.25 145 ASN B CA 1
ATOM 5569 C C . ASN B 1 145 ? 23.547 -7.684 -22.109 1 96.25 145 ASN B C 1
ATOM 5571 O O . ASN B 1 145 ? 23.344 -7.535 -20.906 1 96.25 145 ASN B O 1
ATOM 5575 N N . GLU B 1 146 ? 23.328 -6.793 -23 1 97 146 GLU B N 1
ATOM 5576 C CA . GLU B 1 146 ? 22.781 -5.5 -22.594 1 97 146 GLU B CA 1
ATOM 5577 C C . GLU B 1 146 ? 21.344 -5.641 -22.094 1 97 146 GLU B C 1
ATOM 5579 O O . GLU B 1 146 ? 20.953 -5 -21.125 1 97 146 GLU B O 1
ATOM 5584 N N . MET B 1 147 ? 20.609 -6.445 -22.812 1 97.81 147 MET B N 1
ATOM 5585 C CA . MET B 1 147 ? 19.234 -6.672 -22.406 1 97.81 147 MET B CA 1
ATOM 5586 C C . MET B 1 147 ? 19.156 -7.332 -21.031 1 97.81 147 MET B C 1
ATOM 5588 O O . MET B 1 147 ? 18.328 -6.969 -20.203 1 97.81 147 MET B O 1
ATOM 5592 N N . MET B 1 148 ? 20.047 -8.258 -20.797 1 98.12 148 MET B N 1
ATOM 5593 C CA . MET B 1 148 ? 20.125 -8.891 -19.484 1 98.12 148 MET B CA 1
ATOM 5594 C C . MET B 1 148 ? 20.453 -7.867 -18.406 1 98.12 148 MET B C 1
ATOM 5596 O O . MET B 1 148 ? 19.875 -7.891 -17.328 1 98.12 148 MET B O 1
ATOM 5600 N N . ALA B 1 149 ? 21.359 -6.953 -18.719 1 97.94 149 ALA B N 1
ATOM 5601 C CA . ALA B 1 149 ? 21.719 -5.875 -17.797 1 97.94 149 ALA B CA 1
ATOM 5602 C C . ALA B 1 149 ? 20.516 -4.965 -17.531 1 97.94 149 ALA B C 1
ATOM 5604 O O . ALA B 1 149 ? 20.297 -4.508 -16.406 1 97.94 149 ALA B O 1
ATOM 5605 N N . PHE B 1 150 ? 19.766 -4.688 -18.625 1 97.31 150 PHE B N 1
ATOM 5606 C CA . PHE B 1 150 ? 18.562 -3.873 -18.5 1 97.31 150 PHE B CA 1
ATOM 5607 C C . PHE B 1 150 ? 17.594 -4.477 -17.484 1 97.31 150 PHE B C 1
ATOM 5609 O O . PHE B 1 150 ? 17.047 -3.764 -16.641 1 97.31 150 PHE B O 1
ATOM 5616 N N . PHE B 1 151 ? 17.422 -5.777 -17.484 1 97.81 151 PHE B N 1
ATOM 5617 C CA . PHE B 1 151 ? 16.531 -6.465 -16.562 1 97.81 151 PHE B CA 1
ATOM 5618 C C . PHE B 1 151 ? 17.141 -6.535 -15.172 1 97.81 151 PHE B C 1
ATOM 5620 O O . PHE B 1 151 ? 16.422 -6.504 -14.172 1 97.81 151 PHE B O 1
ATOM 5627 N N . ALA B 1 152 ? 18.453 -6.66 -15.102 1 97.81 152 ALA B N 1
ATOM 5628 C CA . ALA B 1 152 ? 19.125 -6.594 -13.805 1 97.81 152 ALA B CA 1
ATOM 5629 C C . ALA B 1 152 ? 18.844 -5.27 -13.102 1 97.81 152 ALA B C 1
ATOM 5631 O O . ALA B 1 152 ? 18.609 -5.238 -11.891 1 97.81 152 ALA B O 1
ATOM 5632 N N . LEU B 1 153 ? 18.844 -4.168 -13.883 1 97 153 LEU B N 1
ATOM 5633 C CA . LEU B 1 153 ? 18.516 -2.859 -13.328 1 97 153 LEU B CA 1
ATOM 5634 C C . LEU B 1 153 ? 17.094 -2.838 -12.781 1 97 153 LEU B C 1
ATOM 5636 O O . LEU B 1 153 ? 16.844 -2.295 -11.703 1 97 153 LEU B O 1
ATOM 5640 N N . ALA B 1 154 ? 16.203 -3.443 -13.539 1 96.56 154 ALA B N 1
ATOM 5641 C CA . ALA B 1 154 ? 14.812 -3.494 -13.109 1 96.56 154 ALA B CA 1
ATOM 5642 C C . ALA B 1 154 ? 14.68 -4.227 -11.773 1 96.56 154 ALA B C 1
ATOM 5644 O O . ALA B 1 154 ? 13.906 -3.811 -10.906 1 96.56 154 ALA B O 1
ATOM 5645 N N . ILE B 1 155 ? 15.391 -5.277 -11.578 1 97.31 155 ILE B N 1
ATOM 5646 C CA . ILE B 1 155 ? 15.383 -6.047 -10.344 1 97.31 155 ILE B CA 1
ATOM 5647 C C . ILE B 1 155 ? 15.945 -5.195 -9.203 1 97.31 155 ILE B C 1
ATOM 5649 O O . ILE B 1 155 ? 15.344 -5.113 -8.125 1 97.31 155 ILE B O 1
ATOM 5653 N N . MET B 1 156 ? 17.047 -4.512 -9.477 1 96.31 156 MET B N 1
ATOM 5654 C CA . MET B 1 156 ? 17.719 -3.713 -8.445 1 96.31 156 MET B CA 1
ATOM 5655 C C . MET B 1 156 ? 16.859 -2.523 -8.039 1 96.31 156 MET B C 1
ATOM 5657 O O . MET B 1 156 ? 16.859 -2.121 -6.875 1 96.31 156 MET B O 1
ATOM 5661 N N . MET B 1 157 ? 16.172 -1.967 -9.008 1 95.56 157 MET B N 1
ATOM 5662 C CA . MET B 1 157 ? 15.297 -0.833 -8.711 1 95.56 157 MET B CA 1
ATOM 5663 C C . MET B 1 157 ? 14.156 -1.252 -7.793 1 95.56 157 MET B C 1
ATOM 5665 O O . MET B 1 157 ? 13.578 -0.418 -7.094 1 95.56 157 MET B O 1
ATOM 5669 N N . GLY B 1 158 ? 13.82 -2.521 -7.797 1 94.5 158 GLY B N 1
ATOM 5670 C CA . GLY B 1 158 ? 12.828 -3.053 -6.875 1 94.5 158 GLY B CA 1
ATOM 5671 C C . GLY B 1 158 ? 13.367 -3.232 -5.465 1 94.5 158 GLY B C 1
ATOM 5672 O O . GLY B 1 158 ? 12.602 -3.225 -4.5 1 94.5 158 GLY B O 1
ATOM 5673 N N . ILE B 1 159 ? 14.625 -3.377 -5.355 1 95.69 159 ILE B N 1
ATOM 5674 C CA . ILE B 1 159 ? 15.273 -3.58 -4.066 1 95.69 159 ILE B CA 1
ATOM 5675 C C . ILE B 1 159 ? 15.617 -2.23 -3.443 1 95.69 159 ILE B C 1
ATOM 5677 O O . ILE B 1 159 ? 15.344 -1.993 -2.266 1 95.69 159 ILE B O 1
ATOM 5681 N N . LYS B 1 160 ? 16.219 -1.378 -4.219 1 94.56 160 LYS B N 1
ATOM 5682 C CA . LYS B 1 160 ? 16.562 -0.017 -3.811 1 94.56 160 LYS B CA 1
ATOM 5683 C C . LYS B 1 160 ? 15.688 1.006 -4.527 1 94.56 160 LYS B C 1
ATOM 5685 O O . LYS B 1 160 ? 15.922 1.322 -5.695 1 94.56 160 LYS B O 1
ATOM 5690 N N . SER B 1 161 ? 14.812 1.6 -3.807 1 92.94 161 SER B N 1
ATOM 5691 C CA . SER B 1 161 ? 13.805 2.439 -4.449 1 92.94 161 SER B CA 1
ATOM 5692 C C . SER B 1 161 ? 14.078 3.918 -4.195 1 92.94 161 SER B C 1
ATOM 5694 O O . SER B 1 161 ? 14.461 4.305 -3.09 1 92.94 161 SER B O 1
ATOM 5696 N N . VAL B 1 162 ? 13.953 4.656 -5.211 1 93.75 162 VAL B N 1
ATOM 5697 C CA . VAL B 1 162 ? 14.008 6.113 -5.16 1 93.75 162 VAL B CA 1
ATOM 5698 C C . VAL B 1 162 ? 12.734 6.699 -5.77 1 93.75 162 VAL B C 1
ATOM 5700 O O . VAL B 1 162 ? 12.016 6.012 -6.5 1 93.75 162 VAL B O 1
ATOM 5703 N N . PRO B 1 163 ? 12.391 7.879 -5.508 1 91.81 163 PRO B N 1
ATOM 5704 C CA . PRO B 1 163 ? 11.094 8.438 -5.891 1 91.81 163 PRO B CA 1
ATOM 5705 C C . PRO B 1 163 ? 10.945 8.602 -7.402 1 91.81 163 PRO B C 1
ATOM 5707 O O . PRO B 1 163 ? 9.836 8.484 -7.93 1 91.81 163 PRO B O 1
ATOM 5710 N N . ARG B 1 164 ? 12.047 8.914 -8.062 1 92.88 164 ARG B N 1
ATOM 5711 C CA . ARG B 1 164 ? 12.016 9.141 -9.508 1 92.88 164 ARG B CA 1
ATOM 5712 C C . ARG B 1 164 ? 13.148 8.398 -10.203 1 92.88 164 ARG B C 1
ATOM 5714 O O . ARG B 1 164 ? 14.234 8.25 -9.648 1 92.88 164 ARG B O 1
ATOM 5721 N N . LEU B 1 165 ? 12.805 8.062 -11.406 1 93.06 165 LEU B N 1
ATOM 5722 C CA . LEU B 1 165 ? 13.742 7.238 -12.164 1 93.06 165 LEU B CA 1
ATOM 5723 C C . LEU B 1 165 ? 15.078 7.953 -12.328 1 93.06 165 LEU B C 1
ATOM 5725 O O . LEU B 1 165 ? 16.141 7.34 -12.188 1 93.06 165 LEU B O 1
ATOM 5729 N N . TYR B 1 166 ? 15.125 9.25 -12.633 1 93.5 166 TYR B N 1
ATOM 5730 C CA . TYR B 1 166 ? 16.359 9.969 -12.93 1 93.5 166 TYR B CA 1
ATOM 5731 C C . TYR B 1 166 ? 17.25 10.047 -11.695 1 93.5 166 TYR B C 1
ATOM 5733 O O . TYR B 1 166 ? 18.453 10.297 -11.805 1 93.5 166 TYR B O 1
ATOM 5741 N N . CYS B 1 167 ? 16.688 9.812 -10.523 1 95.12 167 CYS B N 1
ATOM 5742 C CA . CYS B 1 167 ? 17.438 9.914 -9.281 1 95.12 167 CYS B CA 1
ATOM 5743 C C . CYS B 1 167 ? 18.578 8.891 -9.242 1 95.12 167 CYS B C 1
ATOM 5745 O O . CYS B 1 167 ? 19.625 9.148 -8.641 1 95.12 167 CYS B O 1
ATOM 5747 N N . TYR B 1 168 ? 18.391 7.777 -9.922 1 95.38 168 TYR B N 1
ATOM 5748 C CA . TYR B 1 168 ? 19.406 6.734 -9.93 1 95.38 168 TYR B CA 1
ATOM 5749 C C . TYR B 1 168 ? 20.688 7.23 -10.602 1 95.38 168 TYR B C 1
ATOM 5751 O O . TYR B 1 168 ? 21.766 6.703 -10.344 1 95.38 168 TYR B O 1
ATOM 5759 N N . TRP B 1 169 ? 20.578 8.273 -11.477 1 96.19 169 TRP B N 1
ATOM 5760 C CA . TRP B 1 169 ? 21.688 8.711 -12.305 1 96.19 169 TRP B CA 1
ATOM 5761 C C . TRP B 1 169 ? 22.125 10.125 -11.93 1 96.19 169 TRP B C 1
ATOM 5763 O O . TRP B 1 169 ? 23.031 10.688 -12.547 1 96.19 169 TRP B O 1
ATOM 5773 N N . THR B 1 170 ? 21.453 10.672 -10.883 1 94.81 170 THR B N 1
ATOM 5774 C CA . THR B 1 170 ? 21.75 12.047 -10.484 1 94.81 170 THR B CA 1
ATOM 5775 C C . THR B 1 170 ? 23.156 12.133 -9.883 1 94.81 170 THR B C 1
ATOM 5777 O O . THR B 1 170 ? 23.766 11.109 -9.555 1 94.81 170 THR B O 1
ATOM 5780 N N . ARG B 1 171 ? 23.656 13.336 -9.773 1 91.62 171 ARG B N 1
ATOM 5781 C CA . ARG B 1 171 ? 24.953 13.562 -9.156 1 91.62 171 ARG B CA 1
ATOM 5782 C C . ARG B 1 171 ? 24.828 13.672 -7.637 1 91.62 171 ARG B C 1
ATOM 5784 O O . ARG B 1 171 ? 25.828 13.594 -6.918 1 91.62 171 ARG B O 1
ATOM 5791 N N . ASN B 1 172 ? 23.641 13.867 -7.172 1 91.12 172 ASN B N 1
ATOM 5792 C CA . ASN B 1 172 ? 23.406 13.953 -5.738 1 91.12 172 ASN B CA 1
ATOM 5793 C C . ASN B 1 172 ? 23.719 12.633 -5.039 1 91.12 172 ASN B C 1
ATOM 5795 O O . ASN B 1 172 ? 23.031 11.633 -5.254 1 91.12 172 ASN B O 1
ATOM 5799 N N . GLN B 1 173 ? 24.625 12.641 -4.152 1 87.19 173 GLN B N 1
ATOM 5800 C CA . GLN B 1 173 ? 25.125 11.438 -3.504 1 87.19 173 GLN B CA 1
ATOM 5801 C C . GLN B 1 173 ? 24.062 10.797 -2.623 1 87.19 173 GLN B C 1
ATOM 5803 O O . GLN B 1 173 ? 24.078 9.586 -2.387 1 87.19 173 GLN B O 1
ATOM 5808 N N . ALA B 1 174 ? 23.203 11.609 -2.17 1 91.56 174 ALA B N 1
ATOM 5809 C CA . ALA B 1 174 ? 22.156 11.094 -1.299 1 91.56 174 ALA B CA 1
ATOM 5810 C C . ALA B 1 174 ? 21.172 10.219 -2.08 1 91.56 174 ALA B C 1
ATOM 5812 O O . ALA B 1 174 ? 20.531 9.336 -1.511 1 91.56 174 ALA B O 1
ATOM 5813 N N . LEU B 1 175 ? 21.094 10.438 -3.391 1 94.44 175 LEU B N 1
ATOM 5814 C CA . LEU B 1 175 ? 20.078 9.766 -4.191 1 94.44 175 LEU B CA 1
ATOM 5815 C C . LEU B 1 175 ? 20.703 8.742 -5.133 1 94.44 175 LEU B C 1
ATOM 5817 O O . LEU B 1 175 ? 20.172 7.652 -5.332 1 94.44 175 LEU B O 1
ATOM 5821 N N . ARG B 1 176 ? 21.844 8.984 -5.605 1 93.38 176 ARG B N 1
ATOM 5822 C CA . ARG B 1 176 ? 22.469 8.25 -6.695 1 93.38 176 ARG B CA 1
ATOM 5823 C C . ARG B 1 176 ? 22.703 6.793 -6.309 1 93.38 176 ARG B C 1
ATOM 5825 O O . ARG B 1 176 ? 22.953 6.484 -5.141 1 93.38 176 ARG B O 1
ATOM 5832 N N . CYS B 1 177 ? 22.547 5.941 -7.262 1 93.88 177 CYS B N 1
ATOM 5833 C CA . CYS B 1 177 ? 22.953 4.547 -7.137 1 93.88 177 CYS B CA 1
ATOM 5834 C C . CYS B 1 177 ? 24.047 4.203 -8.141 1 93.88 177 CYS B C 1
ATOM 5836 O O . CYS B 1 177 ? 23.766 3.975 -9.312 1 93.88 177 CYS B O 1
ATOM 5838 N N . GLU B 1 178 ? 25.219 4.082 -7.672 1 92.06 178 GLU B N 1
ATOM 5839 C CA . GLU B 1 178 ? 26.391 3.891 -8.531 1 92.06 178 GLU B CA 1
ATOM 5840 C C . GLU B 1 178 ? 26.312 2.568 -9.289 1 92.06 178 GLU B C 1
ATOM 5842 O O . GLU B 1 178 ? 26.75 2.475 -10.438 1 92.06 178 GLU B O 1
ATOM 5847 N N . TRP B 1 179 ? 25.781 1.595 -8.625 1 94.5 179 TRP B N 1
ATOM 5848 C CA . TRP B 1 179 ? 25.641 0.29 -9.266 1 94.5 179 TRP B CA 1
ATOM 5849 C C . TRP B 1 179 ? 24.797 0.389 -10.531 1 94.5 179 TRP B C 1
ATOM 5851 O O . TRP B 1 179 ? 25.141 -0.167 -11.57 1 94.5 179 TRP B O 1
ATOM 5861 N N . ILE B 1 180 ? 23.719 1.168 -10.516 1 95.75 180 ILE B N 1
ATOM 5862 C CA . ILE B 1 180 ? 22.797 1.313 -11.641 1 95.75 180 ILE B CA 1
ATOM 5863 C C . ILE B 1 180 ? 23.391 2.262 -12.672 1 95.75 180 ILE B C 1
ATOM 5865 O O . ILE B 1 180 ? 23.453 1.936 -13.859 1 95.75 180 ILE B O 1
ATOM 5869 N N . SER B 1 181 ? 23.875 3.43 -12.195 1 95.12 181 SER B N 1
ATOM 5870 C CA . SER B 1 181 ? 24.406 4.434 -13.109 1 95.12 181 SER B CA 1
ATOM 5871 C C . SER B 1 181 ? 25.672 3.932 -13.797 1 95.12 181 SER B C 1
ATOM 5873 O O . SER B 1 181 ? 25.969 4.332 -14.922 1 95.12 181 SER B O 1
ATOM 5875 N N . GLY B 1 182 ? 26.391 3.061 -13.148 1 93.81 182 GLY B N 1
ATOM 5876 C CA . GLY B 1 182 ? 27.609 2.506 -13.719 1 93.81 182 GLY B CA 1
ATOM 5877 C C . GLY B 1 182 ? 27.344 1.397 -14.727 1 93.81 182 GLY B C 1
ATOM 5878 O O . GLY B 1 182 ? 28.219 1.054 -15.523 1 93.81 182 GLY B O 1
ATOM 5879 N N . THR B 1 183 ? 26.203 0.814 -14.742 1 95.62 183 THR B N 1
ATOM 5880 C CA . THR B 1 183 ? 25.859 -0.291 -15.625 1 95.62 183 THR B CA 1
ATOM 5881 C C . THR B 1 183 ? 25.375 0.23 -16.984 1 95.62 183 THR B C 1
ATOM 5883 O O . THR B 1 183 ? 25.812 -0.258 -18.031 1 95.62 183 THR B O 1
ATOM 5886 N N . MET B 1 184 ? 24.547 1.221 -16.953 1 95 184 MET B N 1
ATOM 5887 C CA . MET B 1 184 ? 23.938 1.778 -18.156 1 95 184 MET B CA 1
ATOM 5888 C C . MET B 1 184 ? 23.609 3.256 -17.953 1 95 184 MET B C 1
ATOM 5890 O O . MET B 1 184 ? 23.156 3.658 -16.891 1 95 184 MET B O 1
ATOM 5894 N N . SER B 1 185 ? 23.906 4.055 -19 1 95.88 185 SER B N 1
ATOM 5895 C CA . SER B 1 185 ? 23.547 5.465 -18.906 1 95.88 185 SER B CA 1
ATOM 5896 C C . SER B 1 185 ? 22.031 5.645 -18.859 1 95.88 185 SER B C 1
ATOM 5898 O O . SER B 1 185 ? 21.281 4.773 -19.312 1 95.88 185 SER B O 1
ATOM 5900 N N . ARG B 1 186 ? 21.609 6.754 -18.328 1 95.81 186 ARG B N 1
ATOM 5901 C CA . ARG B 1 186 ? 20.188 7.066 -18.234 1 95.81 186 ARG B CA 1
ATOM 5902 C C . ARG B 1 186 ? 19.547 7.113 -19.625 1 95.81 186 ARG B C 1
ATOM 5904 O O . ARG B 1 186 ? 18.453 6.578 -19.828 1 95.81 186 ARG B O 1
ATOM 5911 N N . ALA B 1 187 ? 20.188 7.699 -20.562 1 96.06 187 ALA B N 1
ATOM 5912 C CA . ALA B 1 187 ? 19.672 7.84 -21.922 1 96.06 187 ALA B CA 1
ATOM 5913 C C . ALA B 1 187 ? 19.484 6.473 -22.578 1 96.06 187 ALA B C 1
ATOM 5915 O O . ALA B 1 187 ? 18.484 6.234 -23.25 1 96.06 187 ALA B O 1
ATOM 5916 N N . ARG B 1 188 ? 20.484 5.645 -22.422 1 96.44 188 ARG B N 1
ATOM 5917 C CA . ARG B 1 188 ? 20.406 4.32 -23.031 1 96.44 188 ARG B CA 1
ATOM 5918 C C . ARG B 1 188 ? 19.281 3.496 -22.406 1 96.44 188 ARG B C 1
ATOM 5920 O O . ARG B 1 188 ? 18.516 2.834 -23.109 1 96.44 188 ARG B O 1
ATOM 5927 N N . TYR B 1 189 ? 19.188 3.578 -21.094 1 96.25 189 TYR B N 1
ATOM 5928 C CA . TYR B 1 189 ? 18.094 2.891 -20.391 1 96.25 189 TYR B CA 1
ATOM 5929 C C . TYR B 1 189 ? 16.75 3.34 -20.922 1 96.25 189 TYR B C 1
ATOM 5931 O O . TYR B 1 189 ? 15.875 2.51 -21.203 1 96.25 189 TYR B O 1
ATOM 5939 N N . ALA B 1 190 ? 16.625 4.625 -21.062 1 95.44 190 ALA B N 1
ATOM 5940 C CA . ALA B 1 190 ? 15.375 5.207 -21.531 1 95.44 190 ALA B CA 1
ATOM 5941 C C . ALA B 1 190 ? 15.047 4.73 -22.938 1 95.44 190 ALA B C 1
ATOM 5943 O O . ALA B 1 190 ? 13.883 4.469 -23.266 1 95.44 190 ALA B O 1
ATOM 5944 N N . LYS B 1 191 ? 16 4.594 -23.766 1 96.06 191 LYS B N 1
ATOM 5945 C CA . LYS B 1 191 ? 15.781 4.188 -25.141 1 96.06 191 LYS B CA 1
ATOM 5946 C C . LYS B 1 191 ? 15.383 2.719 -25.234 1 96.06 191 LYS B C 1
ATOM 5948 O O . LYS B 1 191 ? 14.477 2.361 -25.984 1 96.06 191 LYS B O 1
ATOM 5953 N N . ILE B 1 192 ? 16.062 1.903 -24.453 1 96.88 192 ILE B N 1
ATOM 5954 C CA . ILE B 1 192 ? 15.703 0.491 -24.438 1 96.88 192 ILE B CA 1
ATOM 5955 C C . ILE B 1 192 ? 14.273 0.333 -23.922 1 96.88 192 ILE B C 1
ATOM 5957 O O . ILE B 1 192 ? 13.484 -0.438 -24.469 1 96.88 192 ILE B O 1
ATOM 5961 N N . ASN B 1 193 ? 14 1.085 -22.875 1 95.94 193 ASN B N 1
ATOM 5962 C CA . ASN B 1 193 ? 12.656 1.059 -22.312 1 95.94 193 ASN B CA 1
ATOM 5963 C C . ASN B 1 193 ? 11.609 1.524 -23.312 1 95.94 193 ASN B C 1
ATOM 5965 O O . ASN B 1 193 ? 10.508 0.978 -23.375 1 95.94 193 ASN B O 1
ATOM 5969 N N . GLN B 1 194 ? 11.922 2.467 -24.094 1 95.56 194 GLN B N 1
ATOM 5970 C CA . GLN B 1 194 ? 11.023 3.039 -25.078 1 95.56 194 GLN B CA 1
ATOM 5971 C C . GLN B 1 194 ? 10.672 2.02 -26.156 1 95.56 194 GLN B C 1
ATOM 5973 O O . GLN B 1 194 ? 9.516 1.917 -26.578 1 95.56 194 GLN B O 1
ATOM 5978 N N . TYR B 1 195 ? 11.656 1.274 -26.594 1 96.81 195 TYR B N 1
ATOM 5979 C CA . TYR B 1 195 ? 11.453 0.402 -27.75 1 96.81 195 TYR B CA 1
ATOM 5980 C C . TYR B 1 195 ? 11.234 -1.04 -27.312 1 96.81 195 TYR B C 1
ATOM 5982 O O . TYR B 1 195 ? 11.117 -1.939 -28.141 1 96.81 195 TYR B O 1
ATOM 5990 N N . LEU B 1 196 ? 11.164 -1.289 -26 1 96.81 196 LEU B N 1
ATOM 5991 C CA . LEU B 1 196 ? 10.984 -2.646 -25.484 1 96.81 196 LEU B CA 1
ATOM 5992 C C . LEU B 1 196 ? 9.75 -3.299 -26.109 1 96.81 196 LEU B C 1
ATOM 5994 O O . LEU B 1 196 ? 8.664 -2.715 -26.094 1 96.81 196 LEU B O 1
ATOM 5998 N N . GLN B 1 197 ? 9.953 -4.457 -26.656 1 97 197 GLN B N 1
ATOM 5999 C CA . GLN B 1 197 ? 8.875 -5.188 -27.328 1 97 197 GLN B CA 1
ATOM 6000 C C . GLN B 1 197 ? 9.094 -6.695 -27.219 1 97 197 GLN B C 1
ATOM 6002 O O . GLN B 1 197 ? 10.234 -7.16 -27.125 1 97 197 GLN B O 1
ATOM 6007 N N . LEU B 1 198 ? 7.98 -7.406 -27.219 1 97 198 LEU B N 1
ATOM 6008 C CA . LEU B 1 198 ? 8.078 -8.852 -27.016 1 97 198 LEU B CA 1
ATOM 6009 C C . LEU B 1 198 ? 7.59 -9.602 -28.25 1 97 198 LEU B C 1
ATOM 6011 O O . LEU B 1 198 ? 7.871 -10.797 -28.406 1 97 198 LEU B O 1
ATOM 6015 N N . ARG B 1 199 ? 6.793 -8.93 -29.031 1 95.94 199 ARG B N 1
ATOM 6016 C CA . ARG B 1 199 ? 6.203 -9.547 -30.219 1 95.94 199 ARG B CA 1
ATOM 6017 C C . ARG B 1 199 ? 5.906 -8.5 -31.297 1 95.94 199 ARG B C 1
ATOM 6019 O O . ARG B 1 199 ? 5.621 -7.344 -30.969 1 95.94 199 ARG B O 1
ATOM 6026 N N . ASP B 1 200 ? 5.953 -8.977 -32.469 1 94.69 200 ASP B N 1
ATOM 6027 C CA . ASP B 1 200 ? 5.734 -8.07 -33.594 1 94.69 200 ASP B CA 1
ATOM 6028 C C . ASP B 1 200 ? 4.277 -7.613 -33.656 1 94.69 200 ASP B C 1
ATOM 6030 O O . ASP B 1 200 ? 3.381 -8.414 -33.938 1 94.69 200 ASP B O 1
ATOM 6034 N N . ASN B 1 201 ? 4.055 -6.371 -33.531 1 90 201 ASN B N 1
ATOM 6035 C CA . ASN B 1 201 ? 2.719 -5.789 -33.5 1 90 201 ASN B CA 1
ATOM 6036 C C . ASN B 1 201 ? 2.037 -5.895 -34.875 1 90 201 ASN B C 1
ATOM 6038 O O . ASN B 1 201 ? 0.809 -5.906 -34.969 1 90 201 ASN B O 1
ATOM 6042 N N . SER B 1 202 ? 2.867 -5.914 -35.812 1 90.12 202 SER B N 1
ATOM 6043 C CA . SER B 1 202 ? 2.322 -5.906 -37.156 1 90.12 202 SER B CA 1
ATOM 6044 C C . SER B 1 202 ? 1.594 -7.207 -37.469 1 90.12 202 SER B C 1
ATOM 6046 O O . SER B 1 202 ? 0.741 -7.25 -38.375 1 90.12 202 SER B O 1
ATOM 6048 N N . CYS B 1 203 ? 1.845 -8.195 -36.688 1 90.56 203 CYS B N 1
ATOM 6049 C CA . CYS B 1 203 ? 1.265 -9.508 -36.938 1 90.56 203 CYS B CA 1
ATOM 6050 C C . CYS B 1 203 ? 0.063 -9.758 -36.031 1 90.56 203 CYS B C 1
ATOM 6052 O O . CYS B 1 203 ? -0.542 -10.828 -36.062 1 90.56 203 CYS B O 1
ATOM 6054 N N . GLN B 1 204 ? -0.304 -8.805 -35.25 1 91.81 204 GLN B N 1
ATOM 6055 C CA . GLN B 1 204 ? -1.42 -8.992 -34.312 1 91.81 204 GLN B CA 1
ATOM 6056 C C . GLN B 1 204 ? -2.748 -9.047 -35.062 1 91.81 204 GLN B C 1
ATOM 6058 O O . GLN B 1 204 ? -3.076 -8.133 -35.844 1 91.81 204 GLN B O 1
ATOM 6063 N N . PRO B 1 205 ? -3.477 -10.023 -34.812 1 90.88 205 PRO B N 1
ATOM 6064 C CA . PRO B 1 205 ? -4.801 -10.094 -35.406 1 90.88 205 PRO B CA 1
ATOM 6065 C C . PRO B 1 205 ? -5.734 -8.977 -34.938 1 90.88 205 PRO B C 1
ATOM 6067 O O . PRO B 1 205 ? -5.672 -8.578 -33.781 1 90.88 205 PRO B O 1
ATOM 6070 N N . LEU B 1 206 ? -6.598 -8.602 -35.844 1 89.06 206 LEU B N 1
ATOM 6071 C CA . LEU B 1 206 ? -7.57 -7.562 -35.531 1 89.06 206 LEU B CA 1
ATOM 6072 C C . LEU B 1 206 ? -8.617 -8.078 -34.531 1 89.06 206 LEU B C 1
ATOM 6074 O O . LEU B 1 206 ? -8.789 -9.297 -34.406 1 89.06 206 LEU B O 1
ATOM 6078 N N . ARG B 1 207 ? -9.273 -7.234 -33.875 1 85.69 207 ARG B N 1
ATOM 6079 C CA . ARG B 1 207 ? -10.219 -7.562 -32.812 1 85.69 207 ARG B CA 1
ATOM 6080 C C . ARG B 1 207 ? -11.328 -8.469 -33.344 1 85.69 207 ARG B C 1
ATOM 6082 O O . ARG B 1 207 ? -11.82 -9.328 -32.594 1 85.69 207 ARG B O 1
ATOM 6089 N N . ASN B 1 208 ? -11.664 -8.344 -34.562 1 86.44 208 ASN B N 1
ATOM 6090 C CA . ASN B 1 208 ? -12.773 -9.102 -35.125 1 86.44 208 ASN B CA 1
ATOM 6091 C C . ASN B 1 208 ? -12.312 -10.438 -35.688 1 86.44 208 ASN B C 1
ATOM 6093 O O . ASN B 1 208 ? -13.133 -11.266 -36.094 1 86.44 208 ASN B O 1
ATOM 6097 N N . HIS B 1 209 ? -11.102 -10.664 -35.625 1 89.75 209 HIS B N 1
ATOM 6098 C CA . HIS B 1 209 ? -10.562 -11.93 -36.125 1 89.75 209 HIS B CA 1
ATOM 6099 C C . HIS B 1 209 ? -10.75 -13.039 -35.094 1 89.75 209 HIS B C 1
ATOM 6101 O O . HIS B 1 209 ? -10.625 -12.797 -33.875 1 89.75 209 HIS B O 1
ATOM 6107 N N . PRO B 1 210 ? -10.992 -14.195 -35.438 1 85.88 210 PRO B N 1
ATOM 6108 C CA . PRO B 1 210 ? -11.211 -15.312 -34.531 1 85.88 210 PRO B CA 1
ATOM 6109 C C . PRO B 1 210 ? -9.984 -15.625 -33.688 1 85.88 210 PRO B C 1
ATOM 6111 O O . PRO B 1 210 ? -10.117 -16.141 -32.562 1 85.88 210 PRO B O 1
ATOM 6114 N N . ASP B 1 211 ? -8.914 -15.281 -34.156 1 87.75 211 ASP B N 1
ATOM 6115 C CA . ASP B 1 211 ? -7.68 -15.586 -33.438 1 87.75 211 ASP B CA 1
ATOM 6116 C C . ASP B 1 211 ? -7.219 -14.398 -32.625 1 87.75 211 ASP B C 1
ATOM 6118 O O . ASP B 1 211 ? -6.055 -14.328 -32.219 1 87.75 211 ASP B O 1
ATOM 6122 N N . TYR B 1 212 ? -8.102 -13.57 -32.406 1 90.31 212 TYR B N 1
ATOM 6123 C CA . TYR B 1 212 ? -7.742 -12.398 -31.625 1 90.31 212 TYR B CA 1
ATOM 6124 C C . TYR B 1 212 ? -7.395 -12.797 -30.188 1 90.31 212 TYR B C 1
ATOM 6126 O O . TYR B 1 212 ? -8.109 -13.578 -29.562 1 90.31 212 TYR B O 1
ATOM 6134 N N . ASP B 1 213 ? -6.359 -12.289 -29.703 1 91.56 213 ASP B N 1
ATOM 6135 C CA . ASP B 1 213 ? -5.871 -12.516 -28.344 1 91.56 213 ASP B CA 1
ATOM 6136 C C . ASP B 1 213 ? -5.594 -11.195 -27.625 1 91.56 213 ASP B C 1
ATOM 6138 O O . ASP B 1 213 ? -4.656 -10.477 -27.984 1 91.56 213 ASP B O 1
ATOM 6142 N N . PRO B 1 214 ? -6.379 -10.93 -26.578 1 91.94 214 PRO B N 1
ATOM 6143 C CA . PRO B 1 214 ? -6.195 -9.656 -25.875 1 91.94 214 PRO B CA 1
ATOM 6144 C C . PRO B 1 214 ? -4.789 -9.5 -25.297 1 91.94 214 PRO B C 1
ATOM 6146 O O . PRO B 1 214 ? -4.328 -8.383 -25.078 1 91.94 214 PRO B O 1
ATOM 6149 N N . ILE B 1 215 ? -4.125 -10.664 -25.078 1 94.62 215 ILE B N 1
ATOM 6150 C CA . ILE B 1 215 ? -2.789 -10.562 -24.5 1 94.62 215 ILE B CA 1
ATOM 6151 C C . ILE B 1 215 ? -1.754 -11.062 -25.516 1 94.62 215 ILE B C 1
ATOM 6153 O O . ILE B 1 215 ? -0.781 -11.719 -25.125 1 94.62 215 ILE B O 1
ATOM 6157 N N . TYR B 1 216 ? -1.964 -10.797 -26.75 1 94.88 216 TYR B N 1
ATOM 6158 C CA . TYR B 1 216 ? -1.119 -11.211 -27.875 1 94.88 216 TYR B CA 1
ATOM 6159 C C . TYR B 1 216 ? 0.338 -10.836 -27.609 1 94.88 216 TYR B C 1
ATOM 6161 O O . TYR B 1 216 ? 1.236 -11.656 -27.812 1 94.88 216 TYR B O 1
ATOM 6169 N N . LYS B 1 217 ? 0.567 -9.68 -27.156 1 94.56 217 LYS B N 1
ATOM 6170 C CA . LYS B 1 217 ? 1.905 -9.109 -27.031 1 94.56 217 LYS B CA 1
ATOM 6171 C C . LYS B 1 217 ? 2.768 -9.93 -26.078 1 94.56 217 LYS B C 1
ATOM 6173 O O . LYS B 1 217 ? 3.992 -9.969 -26.219 1 94.56 217 LYS B O 1
ATOM 6178 N N . VAL B 1 218 ? 2.141 -10.609 -25.062 1 96.12 218 VAL B N 1
ATOM 6179 C CA . VAL B 1 218 ? 2.92 -11.297 -24.047 1 96.12 218 VAL B CA 1
ATOM 6180 C C . VAL B 1 218 ? 2.641 -12.797 -24.109 1 96.12 218 VAL B C 1
ATOM 6182 O O . VAL B 1 218 ? 3.145 -13.57 -23.281 1 96.12 218 VAL B O 1
ATOM 6185 N N . ARG B 1 219 ? 1.907 -13.312 -25.047 1 96.25 219 ARG B N 1
ATOM 6186 C CA . ARG B 1 219 ? 1.443 -14.695 -25.125 1 96.25 219 ARG B CA 1
ATOM 6187 C C . ARG B 1 219 ? 2.617 -15.664 -25.234 1 96.25 219 ARG B C 1
ATOM 6189 O O . ARG B 1 219 ? 2.689 -16.641 -24.5 1 96.25 219 ARG B O 1
ATOM 6196 N N . ASP B 1 220 ? 3.51 -15.375 -26.078 1 95.44 220 ASP B N 1
ATOM 6197 C CA . ASP B 1 220 ? 4.637 -16.266 -26.281 1 95.44 220 ASP B CA 1
ATOM 6198 C C . ASP B 1 220 ? 5.488 -16.406 -25.031 1 95.44 220 ASP B C 1
ATOM 6200 O O . ASP B 1 220 ? 5.922 -17.5 -24.672 1 95.44 220 ASP B O 1
ATOM 6204 N N . MET B 1 221 ? 5.703 -15.281 -24.469 1 96.12 221 MET B N 1
ATOM 6205 C CA . MET B 1 221 ? 6.477 -15.289 -23.234 1 96.12 221 MET B CA 1
ATOM 6206 C C . MET B 1 221 ? 5.766 -16.094 -22.156 1 96.12 221 MET B C 1
ATOM 6208 O O . MET B 1 221 ? 6.391 -16.891 -21.453 1 96.12 221 MET B O 1
ATOM 6212 N N . ILE B 1 222 ? 4.516 -15.93 -21.984 1 97.12 222 ILE B N 1
ATOM 6213 C CA . ILE B 1 222 ? 3.701 -16.641 -21.016 1 97.12 222 ILE B CA 1
ATOM 6214 C C . ILE B 1 222 ? 3.826 -18.156 -21.234 1 97.12 222 ILE B C 1
ATOM 6216 O O . ILE B 1 222 ? 4.031 -18.906 -20.297 1 97.12 222 ILE B O 1
ATOM 6220 N N . ASN B 1 223 ? 3.752 -18.531 -22.453 1 96.12 223 ASN B N 1
ATOM 6221 C CA . ASN B 1 223 ? 3.826 -19.953 -22.797 1 96.12 223 ASN B CA 1
ATOM 6222 C C . ASN B 1 223 ? 5.168 -20.547 -22.391 1 96.12 223 ASN B C 1
ATOM 6224 O O . ASN B 1 223 ? 5.219 -21.656 -21.828 1 96.12 223 ASN B O 1
ATOM 6228 N N . VAL B 1 224 ? 6.172 -19.812 -22.641 1 95.81 224 VAL B N 1
ATOM 6229 C CA . VAL B 1 224 ? 7.512 -20.297 -22.328 1 95.81 224 VAL B CA 1
ATOM 6230 C C . VAL B 1 224 ? 7.672 -20.422 -20.812 1 95.81 224 VAL B C 1
ATOM 6232 O O . VAL B 1 224 ? 8.141 -21.438 -20.297 1 95.81 224 VAL B O 1
ATOM 6235 N N . VAL B 1 225 ? 7.309 -19.422 -20.109 1 96.38 225 VAL B N 1
ATOM 6236 C CA . VAL B 1 225 ? 7.477 -19.375 -18.672 1 96.38 225 VAL B CA 1
ATOM 6237 C C . VAL B 1 225 ? 6.621 -20.453 -18.016 1 96.38 225 VAL B C 1
ATOM 6239 O O . VAL B 1 225 ? 7.0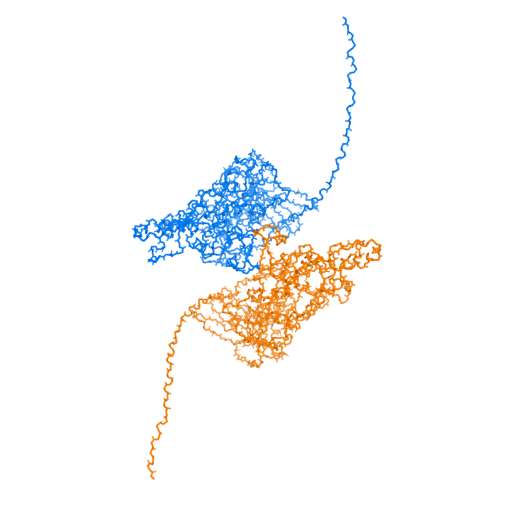94 -21.172 -17.125 1 96.38 225 VAL B O 1
ATOM 6242 N N . LYS B 1 226 ? 5.445 -20.641 -18.469 1 94.56 226 LYS B N 1
ATOM 6243 C CA . LYS B 1 226 ? 4.531 -21.641 -17.922 1 94.56 226 LYS B CA 1
ATOM 6244 C C . LYS B 1 226 ? 5.094 -23.047 -18.078 1 94.56 226 LYS B C 1
ATOM 6246 O O . LYS B 1 226 ? 5.035 -23.859 -17.156 1 94.56 226 LYS B O 1
ATOM 6251 N N . GLN B 1 227 ? 5.539 -23.281 -19.203 1 94.5 227 GLN B N 1
ATOM 6252 C CA . GLN B 1 227 ? 6.105 -24.594 -19.5 1 94.5 227 GLN B CA 1
ATOM 6253 C C . GLN B 1 227 ? 7.281 -24.906 -18.578 1 94.5 227 GLN B C 1
ATOM 6255 O O . GLN B 1 227 ? 7.418 -26.031 -18.094 1 94.5 227 GLN B O 1
ATOM 6260 N N . ASN B 1 228 ? 8.016 -23.938 -18.297 1 95.56 228 ASN B N 1
ATOM 6261 C CA . ASN B 1 228 ? 9.203 -24.141 -17.469 1 95.56 228 ASN B CA 1
ATOM 6262 C C . ASN B 1 228 ? 8.844 -24.266 -15.992 1 95.56 228 ASN B C 1
ATOM 6264 O O . ASN B 1 228 ? 9.555 -24.906 -15.227 1 95.56 228 ASN B O 1
ATOM 6268 N N . PHE B 1 229 ? 7.801 -23.641 -15.539 1 95.69 229 PHE B N 1
ATOM 6269 C CA . PHE B 1 229 ? 7.375 -23.734 -14.148 1 95.69 229 PHE B CA 1
ATOM 6270 C C . PHE B 1 229 ? 7.031 -25.156 -13.766 1 95.69 229 PHE B C 1
ATOM 6272 O O . PHE B 1 229 ? 7.371 -25.625 -12.672 1 95.69 229 PHE B O 1
ATOM 6279 N N . SER B 1 230 ? 6.453 -25.906 -14.664 1 92.25 230 SER B N 1
ATOM 6280 C CA . SER B 1 230 ? 6.008 -27.266 -14.383 1 92.25 230 SER B CA 1
ATOM 6281 C C . SER B 1 230 ? 7.117 -28.281 -14.633 1 92.25 230 SER B C 1
ATOM 6283 O O . SER B 1 230 ? 7.094 -29.391 -14.086 1 92.25 230 SER B O 1
ATOM 6285 N N . ARG B 1 231 ? 8.086 -27.875 -15.312 1 94.88 231 ARG B N 1
ATOM 6286 C CA . ARG B 1 231 ? 9.102 -28.812 -15.773 1 94.88 231 ARG B CA 1
ATOM 6287 C C . ARG B 1 231 ? 10.125 -29.094 -14.688 1 94.88 231 ARG B C 1
ATOM 6289 O O . ARG B 1 231 ? 10.594 -30.234 -14.547 1 94.88 231 ARG B O 1
ATOM 6296 N N . TRP B 1 232 ? 10.391 -28.141 -13.852 1 96 232 TRP B N 1
ATOM 6297 C CA . TRP B 1 232 ? 11.609 -28.25 -13.055 1 96 232 TRP B CA 1
ATOM 6298 C C . TRP B 1 232 ? 11.273 -28.484 -11.586 1 96 232 TRP B C 1
ATOM 6300 O O . TRP B 1 232 ? 12.18 -28.578 -10.742 1 96 232 TRP B O 1
ATOM 6310 N N . TYR B 1 233 ? 10.039 -28.594 -11.242 1 96.62 233 TYR B N 1
ATOM 6311 C CA . TYR B 1 233 ? 9.602 -28.828 -9.867 1 96.62 233 TYR B CA 1
ATOM 6312 C C . TYR B 1 233 ? 8.281 -29.594 -9.836 1 96.62 233 TYR B C 1
ATOM 6314 O O . TYR B 1 233 ? 7.336 -29.234 -10.547 1 96.62 233 TYR B O 1
ATOM 6322 N N . TYR B 1 234 ? 8.266 -30.609 -9.117 1 97.31 234 TYR B N 1
ATOM 6323 C CA . TYR B 1 234 ? 7.004 -31.297 -8.883 1 97.31 234 TYR B CA 1
ATOM 6324 C C . TYR B 1 234 ? 6.5 -31.062 -7.465 1 97.31 234 TYR B C 1
ATOM 6326 O O . TYR B 1 234 ? 7.223 -31.297 -6.496 1 97.31 234 TYR B O 1
ATOM 6334 N N . PRO B 1 235 ? 5.316 -30.656 -7.285 1 97.75 235 PRO B N 1
ATOM 6335 C CA . PRO B 1 235 ? 4.809 -30.203 -5.988 1 97.75 235 PRO B CA 1
ATOM 6336 C C . PRO B 1 235 ? 4.484 -31.344 -5.043 1 97.75 235 PRO B C 1
ATOM 6338 O O . PRO B 1 235 ? 4.324 -32.5 -5.488 1 97.75 235 PRO B O 1
ATOM 6341 N N . ARG B 1 236 ? 4.371 -31.031 -3.779 1 97.56 236 ARG B N 1
ATOM 6342 C CA . ARG B 1 236 ? 3.83 -31.938 -2.771 1 97.56 236 ARG B CA 1
ATOM 6343 C C . ARG B 1 236 ? 2.32 -32.094 -2.922 1 97.56 236 ARG B C 1
ATOM 6345 O O . ARG B 1 236 ? 1.722 -31.516 -3.834 1 97.56 236 ARG B O 1
ATOM 6352 N N . ARG B 1 237 ? 1.75 -32.844 -2.127 1 98.12 237 ARG B N 1
ATOM 6353 C CA . ARG B 1 237 ? 0.375 -33.312 -2.252 1 98.12 237 ARG B CA 1
ATOM 6354 C C . ARG B 1 237 ? -0.607 -32.156 -2.266 1 98.12 237 ARG B C 1
ATOM 6356 O O . ARG B 1 237 ? -1.544 -32.125 -3.066 1 98.12 237 ARG B O 1
ATOM 6363 N N . GLU B 1 238 ? -0.412 -31.156 -1.401 1 98.56 238 GLU B N 1
ATOM 6364 C CA . GLU B 1 238 ? -1.406 -30.094 -1.198 1 98.56 238 GLU B CA 1
ATOM 6365 C C . GLU B 1 238 ? -1.18 -28.938 -2.156 1 98.56 238 GLU B C 1
ATOM 6367 O O . GLU B 1 238 ? -0.085 -28.375 -2.207 1 98.56 238 GLU B O 1
ATOM 6372 N N . LEU B 1 239 ? -2.199 -28.594 -2.875 1 98.56 239 LEU B N 1
ATOM 6373 C CA . LEU B 1 239 ? -2.166 -27.484 -3.83 1 98.56 239 LEU B CA 1
ATOM 6374 C C . LEU B 1 239 ? -3.248 -26.469 -3.514 1 98.56 239 LEU B C 1
ATOM 6376 O O . LEU B 1 239 ? -4.246 -26.781 -2.865 1 98.56 239 LEU B O 1
ATOM 6380 N N . SER B 1 240 ? -3.014 -25.234 -3.957 1 98.44 240 SER B N 1
ATOM 6381 C CA . SER B 1 240 ? -3.988 -24.172 -3.74 1 98.44 240 SER B CA 1
ATOM 6382 C C . SER B 1 240 ? -4.27 -23.406 -5.027 1 98.44 240 SER B C 1
ATOM 6384 O O . SER B 1 240 ? -3.35 -23.125 -5.801 1 98.44 240 SER B O 1
ATOM 6386 N N . VAL B 1 241 ? -5.523 -23.094 -5.27 1 98.31 241 VAL B N 1
ATOM 6387 C CA . VAL B 1 241 ? -5.957 -22.266 -6.387 1 98.31 241 VAL B CA 1
ATOM 6388 C C . VAL B 1 241 ? -6.59 -20.984 -5.855 1 98.31 241 VAL B C 1
ATOM 6390 O O . VAL B 1 241 ? -7.449 -21.016 -4.973 1 98.31 241 VAL B O 1
ATOM 6393 N N . ASP B 1 242 ? -6.145 -19.875 -6.355 1 96.81 242 ASP B N 1
ATOM 6394 C CA . ASP B 1 242 ? -6.699 -18.594 -5.953 1 96.81 242 ASP B CA 1
ATOM 6395 C C . ASP B 1 242 ? -6.375 -17.516 -6.984 1 96.81 242 ASP B C 1
ATOM 6397 O O . ASP B 1 242 ? -5.738 -17.781 -8 1 96.81 242 ASP B O 1
ATOM 6401 N N . GLU B 1 243 ? -6.895 -16.344 -6.699 1 94 243 GLU B N 1
ATOM 6402 C CA . GLU B 1 243 ? -6.68 -15.219 -7.602 1 94 243 GLU B CA 1
ATOM 6403 C C . GLU B 1 243 ? -5.547 -14.32 -7.102 1 94 243 GLU B C 1
ATOM 6405 O O . GLU B 1 243 ? -5.41 -14.102 -5.898 1 94 243 GLU B O 1
ATOM 6410 N N . GLY B 1 244 ? -4.645 -13.984 -8 1 91.75 244 GLY B N 1
ATOM 6411 C CA . GLY B 1 244 ? -3.684 -12.914 -7.793 1 91.75 244 GLY B CA 1
ATOM 6412 C C . GLY B 1 244 ? -4.004 -11.664 -8.586 1 91.75 244 GLY B C 1
ATOM 6413 O O . GLY B 1 244 ? -4.871 -11.68 -9.461 1 91.75 244 GLY B O 1
ATOM 6414 N N . MET B 1 245 ? -3.428 -10.477 -8.195 1 90.94 245 MET B N 1
ATOM 6415 C CA . MET B 1 245 ? -3.676 -9.211 -8.883 1 90.94 245 MET B CA 1
ATOM 6416 C C . MET B 1 245 ? -2.367 -8.562 -9.32 1 90.94 245 MET B C 1
ATOM 6418 O O . MET B 1 245 ? -1.4 -8.531 -8.555 1 90.94 245 MET B O 1
ATOM 6422 N N . ILE B 1 246 ? -2.314 -8.164 -10.531 1 92.88 246 ILE B N 1
ATOM 6423 C CA . ILE B 1 246 ? -1.281 -7.262 -11.023 1 92.88 246 ILE B CA 1
ATOM 6424 C C . ILE B 1 246 ? -1.785 -5.82 -10.969 1 92.88 246 ILE B C 1
ATOM 6426 O O . ILE B 1 246 ? -2.707 -5.449 -11.695 1 92.88 246 ILE B O 1
ATOM 6430 N N . PRO B 1 247 ? -1.193 -5.055 -10.055 1 90.38 247 PRO B N 1
ATOM 6431 C CA . PRO B 1 247 ? -1.687 -3.68 -9.938 1 90.38 247 PRO B CA 1
ATOM 6432 C C . PRO B 1 247 ? -1.571 -2.898 -11.25 1 90.38 247 PRO B C 1
ATOM 6434 O O . PRO B 1 247 ? -0.52 -2.92 -11.891 1 90.38 247 PRO B O 1
ATOM 6437 N N . PHE B 1 248 ? -2.598 -2.271 -11.758 1 91.25 248 PHE B N 1
ATOM 6438 C CA . PHE B 1 248 ? -2.654 -1.43 -12.945 1 91.25 248 PHE B CA 1
ATOM 6439 C C . PHE B 1 248 ? -3.816 -0.449 -12.859 1 91.25 248 PHE B C 1
ATOM 6441 O O . PHE B 1 248 ? -4.957 -0.851 -12.625 1 91.25 248 PHE B O 1
ATOM 6448 N N . LYS B 1 249 ? -3.57 0.812 -13.062 1 86.81 249 LYS B N 1
ATOM 6449 C CA . LYS B 1 249 ? -4.598 1.836 -12.891 1 86.81 249 LYS B CA 1
ATOM 6450 C C . LYS B 1 249 ? -4.992 2.445 -14.234 1 86.81 249 LYS B C 1
ATOM 6452 O O . LYS B 1 249 ? -5.918 3.256 -14.312 1 86.81 249 LYS B O 1
ATOM 6457 N N . GLY B 1 250 ? -4.363 2.088 -15.289 1 87.88 250 GLY B N 1
ATOM 6458 C CA . GLY B 1 250 ? -4.664 2.666 -16.594 1 87.88 250 GLY B CA 1
ATOM 6459 C C . GLY B 1 250 ? -5.938 2.119 -17.203 1 87.88 250 GLY B C 1
ATOM 6460 O O . GLY B 1 250 ? -6.684 1.385 -16.562 1 87.88 250 GLY B O 1
ATOM 6461 N N . ARG B 1 251 ? -6.203 2.576 -18.344 1 86.06 251 ARG B N 1
ATOM 6462 C CA . ARG B 1 251 ? -7.391 2.125 -19.062 1 86.06 251 ARG B CA 1
ATOM 6463 C C . ARG B 1 251 ? -7.152 0.767 -19.719 1 86.06 251 ARG B C 1
ATOM 6465 O O . ARG B 1 251 ? -6.219 0.608 -20.5 1 86.06 251 ARG B O 1
ATOM 6472 N N . LEU B 1 252 ? -7.918 -0.152 -19.359 1 89 252 LEU B N 1
ATOM 6473 C CA . LEU B 1 252 ? -7.863 -1.521 -19.859 1 89 252 LEU B CA 1
ATOM 6474 C C . LEU B 1 252 ? -9.211 -2.213 -19.703 1 89 252 LEU B C 1
ATOM 6476 O O . LEU B 1 252 ? -9.797 -2.209 -18.625 1 89 252 LEU B O 1
ATOM 6480 N N . PHE B 1 253 ? -9.688 -2.732 -20.781 1 86.06 253 PHE B N 1
ATOM 6481 C CA . PHE B 1 253 ? -11.07 -3.205 -20.797 1 86.06 253 PHE B CA 1
ATOM 6482 C C . PHE B 1 253 ? -11.242 -4.41 -19.875 1 86.06 253 PHE B C 1
ATOM 6484 O O . PHE B 1 253 ? -12.344 -4.684 -19.406 1 86.06 253 PHE B O 1
ATOM 6491 N N . PHE B 1 254 ? -10.195 -5.125 -19.609 1 88.19 254 PHE B N 1
ATOM 6492 C CA . PHE B 1 254 ? -10.375 -6.293 -18.766 1 88.19 254 PHE B CA 1
ATOM 6493 C C . PHE B 1 254 ? -9.789 -6.047 -17.375 1 88.19 254 PHE B C 1
ATOM 6495 O O . PHE B 1 254 ? -9.43 -6.992 -16.672 1 88.19 254 PHE B O 1
ATOM 6502 N N . LYS B 1 255 ? -9.562 -4.824 -17.047 1 88.31 255 LYS B N 1
ATOM 6503 C CA . LYS B 1 255 ? -9.18 -4.453 -15.695 1 88.31 255 LYS B CA 1
ATOM 6504 C C . LYS B 1 255 ? -10.242 -4.883 -14.688 1 88.31 255 LYS B C 1
ATOM 6506 O O . LYS B 1 255 ? -11.438 -4.781 -14.961 1 88.31 255 LYS B O 1
ATOM 6511 N N . GLN B 1 256 ? -9.766 -5.375 -13.57 1 88.31 256 GLN B N 1
ATOM 6512 C CA . GLN B 1 256 ? -10.672 -5.887 -12.547 1 88.31 256 GLN B CA 1
ATOM 6513 C C . GLN B 1 256 ? -10.625 -5.023 -11.289 1 88.31 256 GLN B C 1
ATOM 6515 O O . GLN B 1 256 ? -9.609 -4.383 -11.008 1 88.31 256 GLN B O 1
ATOM 6520 N N . HIS B 1 257 ? -11.695 -4.867 -10.625 1 83.81 257 HIS B N 1
ATOM 6521 C CA . HIS B 1 257 ? -11.797 -4.195 -9.336 1 83.81 257 HIS B CA 1
ATOM 6522 C C . HIS B 1 257 ? -12.102 -5.191 -8.219 1 83.81 257 HIS B C 1
ATOM 6524 O O . HIS B 1 257 ? -13.156 -5.82 -8.211 1 83.81 257 HIS B O 1
ATOM 6530 N N . MET B 1 258 ? -11.172 -5.363 -7.316 1 82.25 258 MET B N 1
ATOM 6531 C CA . MET B 1 258 ? -11.305 -6.273 -6.188 1 82.25 258 MET B CA 1
ATOM 6532 C C . MET B 1 258 ? -11.18 -5.523 -4.863 1 82.25 258 MET B C 1
ATOM 6534 O O . MET B 1 258 ? -10.094 -5.445 -4.289 1 82.25 258 MET B O 1
ATOM 6538 N N . PRO B 1 259 ? -12.273 -5.059 -4.246 1 72.56 259 PRO B N 1
ATOM 6539 C CA . PRO B 1 259 ? -12.234 -4.164 -3.084 1 72.56 259 PRO B CA 1
ATOM 6540 C C . PRO B 1 259 ? -11.648 -4.832 -1.845 1 72.56 259 PRO B C 1
ATOM 6542 O O . PRO B 1 259 ? -11.117 -4.152 -0.964 1 72.56 259 PRO B O 1
ATOM 6545 N N . ARG B 1 260 ? -11.773 -6.129 -1.721 1 73 260 ARG B N 1
ATOM 6546 C CA . ARG B 1 260 ? -11.352 -6.824 -0.511 1 73 260 ARG B CA 1
ATOM 6547 C C . ARG B 1 260 ? -9.859 -7.145 -0.56 1 73 260 ARG B C 1
ATOM 6549 O O . ARG B 1 260 ? -9.266 -7.531 0.451 1 73 260 ARG B O 1
ATOM 6556 N N . LYS B 1 261 ? -9.25 -7.059 -1.775 1 75 261 LYS B N 1
ATOM 6557 C CA . LYS B 1 261 ? -7.82 -7.324 -1.915 1 75 261 LYS B CA 1
ATOM 6558 C C . LYS B 1 261 ? -7 -6.059 -1.695 1 75 261 LYS B C 1
ATOM 6560 O O . LYS B 1 261 ? -7.504 -4.945 -1.873 1 75 261 LYS B O 1
ATOM 6565 N N . PRO B 1 262 ? -5.809 -6.246 -1.211 1 73.56 262 PRO B N 1
ATOM 6566 C CA . PRO B 1 262 ? -4.945 -5.07 -1.065 1 73.56 262 PRO B CA 1
ATOM 6567 C C . PRO B 1 262 ? -4.805 -4.277 -2.363 1 73.56 262 PRO B C 1
ATOM 6569 O O . PRO B 1 262 ? -4.832 -3.045 -2.346 1 73.56 262 PRO B O 1
ATOM 6572 N N . VAL B 1 263 ? -4.586 -5.004 -3.457 1 77.94 263 VAL B N 1
ATOM 6573 C CA . VAL B 1 263 ? -4.613 -4.391 -4.781 1 77.94 263 VAL B CA 1
ATOM 6574 C C . VAL B 1 263 ? -6.043 -4.398 -5.32 1 77.94 263 VAL B C 1
ATOM 6576 O O . VAL B 1 263 ? -6.562 -5.445 -5.715 1 77.94 263 VAL B O 1
ATOM 6579 N N . LYS B 1 264 ? -6.609 -3.193 -5.352 1 78.94 264 LYS B N 1
ATOM 6580 C CA . LYS B 1 264 ? -8.039 -3.123 -5.648 1 78.94 264 LYS B CA 1
ATOM 6581 C C . LYS B 1 264 ? -8.289 -3.102 -7.152 1 78.94 264 LYS B C 1
ATOM 6583 O O . LYS B 1 264 ? -9.312 -3.594 -7.625 1 78.94 264 LYS B O 1
ATOM 6588 N N . TRP B 1 265 ? -7.289 -2.533 -7.879 1 86.81 265 TRP B N 1
ATOM 6589 C CA . TRP B 1 265 ? -7.465 -2.389 -9.32 1 86.81 265 TRP B CA 1
ATOM 6590 C C . TRP B 1 265 ? -6.297 -3.014 -10.078 1 86.81 265 TRP B C 1
ATOM 6592 O O . TRP B 1 265 ? -5.137 -2.84 -9.695 1 86.81 265 TRP B O 1
ATOM 6602 N N . GLY B 1 266 ? -6.645 -3.805 -11.047 1 93.06 266 GLY B N 1
ATOM 6603 C CA . GLY B 1 266 ? -5.566 -4.34 -11.859 1 93.06 266 GLY B CA 1
ATOM 6604 C C . GLY B 1 266 ? -5.988 -5.527 -12.703 1 93.06 266 GLY B C 1
ATOM 6605 O O . GLY B 1 266 ? -7.16 -5.656 -13.055 1 93.06 266 GLY B O 1
ATOM 6606 N N . ILE B 1 267 ? -4.977 -6.262 -13.125 1 94.44 267 ILE B N 1
ATOM 6607 C CA . ILE B 1 267 ? -5.18 -7.449 -13.945 1 94.44 267 ILE B CA 1
ATOM 6608 C C . ILE B 1 267 ? -5.258 -8.688 -13.062 1 94.44 267 ILE B C 1
ATOM 6610 O O . ILE B 1 267 ? -4.367 -8.93 -12.242 1 94.44 267 ILE B O 1
ATOM 6614 N N . LYS B 1 268 ? -6.34 -9.383 -13.258 1 93.88 268 LYS B N 1
ATOM 6615 C CA . LYS B 1 268 ? -6.555 -10.586 -12.469 1 93.88 268 LYS B CA 1
ATOM 6616 C C . LYS B 1 268 ? -5.801 -11.773 -13.055 1 93.88 268 LYS B C 1
ATOM 6618 O O . LYS B 1 268 ? -5.793 -11.969 -14.273 1 93.88 268 LYS B O 1
ATOM 6623 N N . VAL B 1 269 ? -5.117 -12.539 -12.18 1 96.5 269 VAL B N 1
ATOM 6624 C CA . VAL B 1 269 ? -4.395 -13.742 -12.578 1 96.5 269 VAL B CA 1
ATOM 6625 C C . VAL B 1 269 ? -4.84 -14.922 -11.727 1 96.5 269 VAL B C 1
ATOM 6627 O O . VAL B 1 269 ? -4.801 -14.859 -10.492 1 96.5 269 VAL B O 1
ATOM 6630 N N . TRP B 1 270 ? -5.285 -16.016 -12.383 1 97.06 270 TRP B N 1
ATOM 6631 C CA . TRP B 1 270 ? -5.535 -17.266 -11.672 1 97.06 270 TRP B CA 1
ATOM 6632 C C . TRP B 1 270 ? -4.242 -18.047 -11.484 1 97.06 270 TRP B C 1
ATOM 6634 O O . TRP B 1 270 ? -3.482 -18.25 -12.438 1 97.06 270 TRP B O 1
ATOM 6644 N N . GLU B 1 271 ? -4.035 -18.5 -10.258 1 98.19 271 GLU B N 1
ATOM 6645 C CA . GLU B 1 271 ? -2.766 -19.172 -10 1 98.19 271 GLU B CA 1
ATOM 6646 C C . GLU B 1 271 ? -2.984 -20.516 -9.289 1 98.19 271 GLU B C 1
ATOM 6648 O O . GLU B 1 271 ? -3.906 -20.641 -8.477 1 98.19 271 GLU B O 1
ATOM 6653 N N . LEU B 1 272 ? -2.236 -21.484 -9.625 1 98.62 272 LEU B N 1
ATOM 6654 C CA . LEU B 1 272 ? -2.057 -22.75 -8.922 1 98.62 272 LEU B CA 1
ATOM 6655 C C . LEU B 1 272 ? -0.691 -22.812 -8.242 1 98.62 272 LEU B C 1
ATOM 6657 O O . LEU B 1 272 ? 0.342 -22.734 -8.914 1 98.62 272 LEU B O 1
ATOM 6661 N N . CYS B 1 273 ? -0.681 -22.906 -6.938 1 98.69 273 CYS B N 1
ATOM 6662 C CA . CYS B 1 273 ? 0.571 -22.906 -6.188 1 98.69 273 CYS B CA 1
ATOM 6663 C C . CYS B 1 273 ? 0.639 -24.109 -5.246 1 98.69 273 CYS B C 1
ATOM 6665 O O . CYS B 1 273 ? -0.394 -24.641 -4.844 1 98.69 273 CYS B O 1
ATOM 6667 N N . GLU B 1 274 ? 1.816 -24.547 -4.996 1 98.5 274 GLU B N 1
ATOM 6668 C CA . GLU B 1 274 ? 1.991 -25.484 -3.885 1 98.5 274 GLU B CA 1
ATOM 6669 C C . GLU B 1 274 ? 1.635 -24.828 -2.555 1 98.5 274 GLU B C 1
ATOM 6671 O O . GLU B 1 274 ? 2.088 -23.719 -2.264 1 98.5 274 GLU B O 1
ATOM 6676 N N . ALA B 1 275 ? 0.892 -25.5 -1.771 1 98.19 275 ALA B N 1
ATOM 6677 C CA . ALA B 1 275 ? 0.304 -24.922 -0.571 1 98.19 275 ALA B CA 1
ATOM 6678 C C . ALA B 1 275 ? 1.382 -24.547 0.445 1 98.19 275 ALA B C 1
ATOM 6680 O O . ALA B 1 275 ? 1.326 -23.484 1.062 1 98.19 275 ALA B O 1
ATOM 6681 N N . GLU B 1 276 ? 2.342 -25.312 0.592 1 96.81 276 GLU B N 1
ATOM 6682 C CA . GLU B 1 276 ? 3.305 -25.172 1.68 1 96.81 276 GLU B CA 1
ATOM 6683 C C . GLU B 1 276 ? 4.355 -24.109 1.341 1 96.81 276 GLU B C 1
ATOM 6685 O O . GLU B 1 276 ? 4.723 -23.297 2.191 1 96.81 276 GLU B O 1
ATOM 6690 N N . THR B 1 277 ? 4.867 -24.094 0.147 1 97 277 THR B N 1
ATOM 6691 C CA . THR B 1 277 ? 6.012 -23.25 -0.184 1 97 277 THR B CA 1
ATOM 6692 C C . THR B 1 277 ? 5.559 -21.984 -0.913 1 97 277 THR B C 1
ATOM 6694 O O . THR B 1 277 ? 6.27 -20.984 -0.926 1 97 277 THR B O 1
ATOM 6697 N N . GLY B 1 278 ? 4.48 -22.078 -1.644 1 98 278 GLY B N 1
ATOM 6698 C CA . GLY B 1 278 ? 4.039 -20.953 -2.455 1 98 278 GLY B CA 1
ATOM 6699 C C . GLY B 1 278 ? 4.59 -20.984 -3.869 1 98 278 GLY B C 1
ATOM 6700 O O . GLY B 1 278 ? 4.398 -20.047 -4.637 1 98 278 GLY B O 1
ATOM 6701 N N . PHE B 1 279 ? 5.297 -22.109 -4.25 1 98.5 279 PHE B N 1
ATOM 6702 C CA . PHE B 1 279 ? 5.789 -22.266 -5.613 1 98.5 279 PHE B CA 1
ATOM 6703 C C . PHE B 1 279 ? 4.641 -22.234 -6.613 1 98.5 279 PHE B C 1
ATOM 6705 O O . PHE B 1 279 ? 3.691 -23.016 -6.5 1 98.5 279 PHE B O 1
ATOM 6712 N N . CYS B 1 280 ? 4.695 -21.328 -7.527 1 98.5 280 CYS B N 1
ATOM 6713 C CA . CYS B 1 280 ? 3.646 -21.25 -8.539 1 98.5 280 CYS B CA 1
ATOM 6714 C C . CYS B 1 280 ? 3.854 -22.281 -9.633 1 98.5 280 CYS B C 1
ATOM 6716 O O . CYS B 1 280 ? 4.867 -22.25 -10.336 1 98.5 280 CYS B O 1
ATOM 6718 N N . LEU B 1 281 ? 2.9 -23.094 -9.836 1 98.19 281 LEU B N 1
ATOM 6719 C CA . LEU B 1 281 ? 2.994 -24.219 -10.766 1 98.19 281 LEU B CA 1
ATOM 6720 C C . LEU B 1 281 ? 2.391 -23.844 -12.117 1 98.19 281 LEU B C 1
ATOM 6722 O O . LEU B 1 281 ? 2.867 -24.297 -13.156 1 98.19 281 LEU B O 1
ATOM 6726 N N . ASN B 1 282 ? 1.381 -23.141 -12.055 1 97.81 282 ASN B N 1
ATOM 6727 C CA . ASN B 1 282 ? 0.617 -22.734 -13.227 1 97.81 282 ASN B CA 1
ATOM 6728 C C . ASN B 1 282 ? -0.174 -21.453 -12.969 1 97.81 282 ASN B C 1
ATOM 6730 O O . ASN B 1 282 ? -0.439 -21.109 -11.82 1 97.81 282 ASN B O 1
ATOM 6734 N N . PHE B 1 283 ? -0.454 -20.734 -14.062 1 97.62 283 PHE B N 1
ATOM 6735 C CA . PHE B 1 283 ? -1.244 -19.516 -13.922 1 97.62 283 PHE B CA 1
ATOM 6736 C C . PHE B 1 283 ? -1.962 -19.188 -15.227 1 97.62 283 PHE B C 1
ATOM 6738 O O . PHE B 1 283 ? -1.654 -19.766 -16.281 1 97.62 283 PHE B O 1
ATOM 6745 N N . ASP B 1 284 ? -2.963 -18.328 -15.109 1 95.81 284 ASP B N 1
ATOM 6746 C CA . ASP B 1 284 ? -3.721 -17.859 -16.281 1 95.81 284 ASP B CA 1
ATOM 6747 C C . ASP B 1 284 ? -4.191 -16.422 -16.094 1 95.81 284 ASP B C 1
ATOM 6749 O O . ASP B 1 284 ? -4.809 -16.094 -15.078 1 95.81 284 ASP B O 1
ATOM 6753 N N . ILE B 1 285 ? -3.881 -15.609 -17.125 1 95.62 285 ILE B N 1
ATOM 6754 C CA . ILE B 1 285 ? -4.312 -14.219 -17.078 1 95.62 285 ILE B CA 1
ATOM 6755 C C . ILE B 1 285 ? -5.789 -14.125 -17.469 1 95.62 285 ILE B C 1
ATOM 6757 O O . ILE B 1 285 ? -6.203 -14.648 -18.5 1 95.62 285 ILE B O 1
ATOM 6761 N N . TYR B 1 286 ? -6.555 -13.508 -16.656 1 93.19 286 TYR B N 1
ATOM 6762 C CA . TYR B 1 286 ? -7.98 -13.344 -16.922 1 93.19 286 TYR B CA 1
ATOM 6763 C C . TYR B 1 286 ? -8.234 -12.148 -17.828 1 93.19 286 TYR B C 1
ATOM 6765 O O . TYR B 1 286 ? -7.906 -11.016 -17.484 1 93.19 286 TYR B O 1
ATOM 6773 N N . THR B 1 287 ? -8.742 -12.352 -18.969 1 90.56 287 THR B N 1
ATOM 6774 C CA . THR B 1 287 ? -8.945 -11.281 -19.953 1 90.56 287 THR B CA 1
ATOM 6775 C C . THR B 1 287 ? -10.43 -10.969 -20.109 1 90.56 287 THR B C 1
ATOM 6777 O O . THR B 1 287 ? -10.844 -10.406 -21.125 1 90.56 287 THR B O 1
ATOM 6780 N N . GLY B 1 288 ? -11.156 -11.328 -19.188 1 82.19 288 GLY B N 1
ATOM 6781 C CA . GLY B 1 288 ? -12.586 -11.078 -19.266 1 82.19 288 GLY B CA 1
ATOM 6782 C C . GLY B 1 288 ? -13.375 -12.258 -19.797 1 82.19 288 GLY B C 1
ATOM 6783 O O . GLY B 1 288 ? -12.797 -13.219 -20.297 1 82.19 288 GLY B O 1
ATOM 6784 N N . ARG B 1 289 ? -14.68 -12.211 -19.672 1 72.38 289 ARG B N 1
ATOM 6785 C CA . ARG B 1 289 ? -15.57 -13.289 -20.094 1 72.38 289 ARG B CA 1
ATOM 6786 C C . ARG B 1 289 ? -15.602 -13.406 -21.609 1 72.38 289 ARG B C 1
ATOM 6788 O O . ARG B 1 289 ? -15.656 -12.398 -22.312 1 72.38 289 ARG B O 1
ATOM 6795 N N . ASN B 1 290 ? -15.078 -14.547 -21.984 1 62.41 290 ASN B N 1
ATOM 6796 C CA . ASN B 1 290 ? -15.242 -14.781 -23.406 1 62.41 290 ASN B CA 1
ATOM 6797 C C . ASN B 1 290 ? -16.719 -14.922 -23.797 1 62.41 290 ASN B C 1
ATOM 6799 O O . ASN B 1 290 ? -17.375 -15.898 -23.406 1 62.41 290 ASN B O 1
ATOM 6803 N N . ARG B 1 291 ? -17.328 -13.953 -24.234 1 54.88 291 ARG B N 1
ATOM 6804 C CA . ARG B 1 291 ? -18.75 -13.914 -24.562 1 54.88 291 ARG B CA 1
ATOM 6805 C C . ARG B 1 291 ? -19.109 -15 -25.578 1 54.88 291 ARG B C 1
ATOM 6807 O O . ARG B 1 291 ? -20.25 -15.477 -25.625 1 54.88 291 ARG B O 1
ATOM 6814 N N . GLN B 1 292 ? -18.234 -15.336 -26.438 1 53.59 292 GLN B N 1
ATOM 6815 C CA . GLN B 1 292 ? -18.562 -16.266 -27.516 1 53.59 292 GLN B CA 1
ATOM 6816 C C . GLN B 1 292 ? -18.562 -17.703 -27.031 1 53.59 292 GLN B C 1
ATOM 6818 O O . GLN B 1 292 ? -19.281 -18.547 -27.562 1 53.59 292 GLN B O 1
ATOM 6823 N N . ALA B 1 293 ? -17.766 -18.078 -26.031 1 56.47 293 ALA B N 1
ATOM 6824 C CA . ALA B 1 293 ? -17.734 -19.438 -25.531 1 56.47 293 ALA B CA 1
ATOM 6825 C C . ALA B 1 293 ? -18.062 -19.5 -24.047 1 56.47 293 ALA B C 1
ATOM 6827 O O . ALA B 1 293 ? -17.188 -19.375 -23.188 1 56.47 293 ALA B O 1
ATOM 6828 N N . ARG B 1 294 ? -19.344 -19.391 -23.734 1 62.88 294 ARG B N 1
ATOM 6829 C CA . ARG B 1 294 ? -19.734 -19.5 -22.328 1 62.88 294 ARG B CA 1
ATOM 6830 C C . ARG B 1 294 ? -19.453 -20.891 -21.781 1 62.88 294 ARG B C 1
ATOM 6832 O O . ARG B 1 294 ? -19.844 -21.891 -22.375 1 62.88 294 ARG B O 1
ATOM 6839 N N . PRO B 1 295 ? -18.641 -20.828 -20.75 1 67.88 295 PRO B N 1
ATOM 6840 C CA . PRO B 1 295 ? -18.344 -22.141 -20.172 1 67.88 295 PRO B CA 1
ATOM 6841 C C . PRO B 1 295 ? -19.609 -22.891 -19.719 1 67.88 295 PRO B C 1
ATOM 6843 O O . PRO B 1 295 ? -20.5 -22.281 -19.125 1 67.88 295 PRO B O 1
ATOM 6846 N N . THR B 1 296 ? -19.766 -24.062 -20.047 1 71.81 296 THR B N 1
ATOM 6847 C CA . THR B 1 296 ? -20.922 -24.891 -19.734 1 71.81 296 THR B CA 1
ATOM 6848 C C . THR B 1 296 ? -21.047 -25.094 -18.234 1 71.81 296 THR B C 1
ATOM 6850 O O . THR B 1 296 ? -22.156 -25.078 -17.703 1 71.81 296 THR B O 1
ATOM 6853 N N . LYS B 1 297 ? -19.953 -25.266 -17.609 1 85.5 297 LYS B N 1
ATOM 6854 C CA . LYS B 1 297 ? -20 -25.594 -16.188 1 85.5 297 LYS B CA 1
ATOM 6855 C C . LYS B 1 297 ? -19.578 -24.422 -15.328 1 85.5 297 LYS B C 1
ATOM 6857 O O . LYS B 1 297 ? -19.328 -24.562 -14.125 1 85.5 297 LYS B O 1
ATOM 6862 N N . GLY B 1 298 ? -19.422 -23.25 -15.906 1 87.25 298 GLY B N 1
ATOM 6863 C CA . GLY B 1 298 ? -19.094 -22.047 -15.164 1 87.25 298 GLY B CA 1
ATOM 6864 C C . GLY B 1 298 ? -17.609 -21.688 -15.219 1 87.25 298 GLY B C 1
ATOM 6865 O O . GLY B 1 298 ? -16.781 -22.547 -15.5 1 87.25 298 GLY B O 1
ATOM 6866 N N . LEU B 1 299 ? -17.281 -20.5 -14.914 1 88.62 299 LEU B N 1
ATOM 6867 C CA . LEU B 1 299 ? -15.922 -19.969 -14.992 1 88.62 299 LEU B CA 1
ATOM 6868 C C . LEU B 1 299 ? -15.016 -20.625 -13.961 1 88.62 299 LEU B C 1
ATOM 6870 O O . LEU B 1 299 ? -13.898 -21.031 -14.281 1 88.62 299 LEU B O 1
ATOM 6874 N N . GLY B 1 300 ? -15.508 -20.766 -12.742 1 92 300 GLY B N 1
ATOM 6875 C CA . GLY B 1 300 ? -14.719 -21.391 -11.688 1 92 300 GLY B CA 1
ATOM 6876 C C . GLY B 1 300 ? -14.305 -22.812 -12.023 1 92 300 GLY B C 1
ATOM 6877 O O . GLY B 1 300 ? -13.148 -23.188 -11.82 1 92 300 GLY B O 1
ATOM 6878 N N . TYR B 1 301 ? -15.25 -23.562 -12.5 1 94 301 TYR B N 1
ATOM 6879 C CA . TYR B 1 301 ? -14.992 -24.938 -12.922 1 94 301 TYR B CA 1
ATOM 6880 C C . TYR B 1 301 ? -13.898 -25 -13.984 1 94 301 TYR B C 1
ATOM 6882 O O . TYR B 1 301 ? -12.938 -25.75 -13.852 1 94 301 TYR B O 1
ATOM 6890 N N . GLN B 1 302 ? -13.992 -24.156 -14.906 1 93.06 302 GLN B N 1
ATOM 6891 C CA . GLN B 1 302 ? -13.047 -24.156 -16.016 1 93.06 302 GLN B CA 1
ATOM 6892 C C . GLN B 1 302 ? -11.648 -23.766 -15.555 1 93.06 302 GLN B C 1
ATOM 6894 O O . GLN B 1 302 ? -10.656 -24.344 -15.984 1 93.06 302 GLN B O 1
ATOM 6899 N N . VAL B 1 303 ? -11.594 -22.781 -14.75 1 95 303 VAL B N 1
ATOM 6900 C CA . VAL B 1 303 ? -10.312 -22.281 -14.258 1 95 303 VAL B CA 1
ATOM 6901 C C . VAL B 1 303 ? -9.578 -23.375 -13.5 1 95 303 VAL B C 1
ATOM 6903 O O . VAL B 1 303 ? -8.414 -23.656 -13.773 1 95 303 VAL B O 1
ATOM 6906 N N . VAL B 1 304 ? -10.266 -24.016 -12.555 1 97.38 304 VAL B N 1
ATOM 6907 C CA . VAL B 1 304 ? -9.641 -25.047 -11.727 1 97.38 304 VAL B CA 1
ATOM 6908 C C . VAL B 1 304 ? -9.188 -26.219 -12.594 1 97.38 304 VAL B C 1
ATOM 6910 O O . VAL B 1 304 ? -8.055 -26.672 -12.477 1 97.38 304 VAL B O 1
ATOM 6913 N N . MET B 1 305 ? -10.047 -26.625 -13.469 1 96.06 305 MET B N 1
ATOM 6914 C CA . MET B 1 305 ? -9.727 -27.75 -14.344 1 96.06 305 MET B CA 1
ATOM 6915 C C . MET B 1 305 ? -8.531 -27.438 -15.234 1 96.06 305 MET B C 1
ATOM 6917 O O . MET B 1 305 ? -7.645 -28.266 -15.414 1 96.06 305 MET B O 1
ATOM 6921 N N . HIS B 1 306 ? -8.5 -26.219 -15.672 1 94.81 306 HIS B N 1
ATOM 6922 C CA . HIS B 1 306 ? -7.422 -25.797 -16.547 1 94.81 306 HIS B CA 1
ATOM 6923 C C . HIS B 1 306 ? -6.098 -25.719 -15.805 1 94.81 306 HIS B C 1
ATOM 6925 O O . HIS B 1 306 ? -5.07 -26.203 -16.297 1 94.81 306 HIS B O 1
ATOM 6931 N N . LEU B 1 307 ? -6.09 -25.141 -14.68 1 97.06 307 LEU B N 1
ATOM 6932 C CA . LEU B 1 307 ? -4.871 -24.938 -13.906 1 97.06 307 LEU B CA 1
ATOM 6933 C C . LEU B 1 307 ? -4.293 -26.281 -13.445 1 97.06 307 LEU B C 1
ATOM 6935 O O . LEU B 1 307 ? -3.074 -26.422 -13.312 1 97.06 307 LEU B O 1
ATOM 6939 N N . LEU B 1 308 ? -5.137 -27.25 -13.242 1 97.69 308 LEU B N 1
ATOM 6940 C CA . LEU B 1 308 ? -4.699 -28.531 -12.68 1 97.69 308 LEU B CA 1
ATOM 6941 C C . LEU B 1 308 ? -4.254 -29.484 -13.773 1 97.69 308 LEU B C 1
ATOM 6943 O O . LEU B 1 308 ? -3.879 -30.625 -13.5 1 97.69 308 LEU B O 1
ATOM 6947 N N . GLN B 1 309 ? -4.25 -28.859 -14.953 1 93.38 309 GLN B N 1
ATOM 6948 C CA . GLN B 1 309 ? -3.787 -29.703 -16.047 1 93.38 309 GLN B CA 1
ATOM 6949 C C . GLN B 1 309 ? -2.355 -30.188 -15.805 1 93.38 309 GLN B C 1
ATOM 6951 O O . GLN B 1 309 ? -1.469 -29.375 -15.523 1 93.38 309 GLN B O 1
ATOM 6956 N N . GLY B 1 310 ? -1.95 -31.297 -15.703 1 92.06 310 GLY B N 1
ATOM 6957 C CA . GLY B 1 310 ? -0.633 -31.859 -15.484 1 92.06 310 GLY B CA 1
ATOM 6958 C C . GLY B 1 310 ? -0.47 -32.469 -14.102 1 92.06 310 GLY B C 1
ATOM 6959 O O . GLY B 1 310 ? 0.517 -33.156 -13.836 1 92.06 310 GLY B O 1
ATOM 6960 N N . TYR B 1 311 ? -1.506 -32.188 -13.281 1 96.44 311 TYR B N 1
ATOM 6961 C CA . TYR B 1 311 ? -1.394 -32.656 -11.906 1 96.44 311 TYR B CA 1
ATOM 6962 C C . TYR B 1 311 ? -2.58 -33.531 -11.531 1 96.44 311 TYR B C 1
ATOM 6964 O O . TYR B 1 311 ? -2.797 -33.844 -10.352 1 96.44 311 TYR B O 1
ATOM 6972 N N . GLN B 1 312 ? -3.293 -33.938 -12.547 1 95.56 312 GLN B N 1
ATOM 6973 C CA . GLN B 1 312 ? -4.473 -34.781 -12.344 1 95.56 312 GLN B CA 1
ATOM 6974 C C . GLN B 1 312 ? -4.094 -36.25 -12.227 1 95.56 312 GLN B C 1
ATOM 6976 O O . GLN B 1 312 ? -3.004 -36.656 -12.641 1 95.56 312 GLN B O 1
ATOM 6981 N N . ASN B 1 313 ? -4.938 -36.969 -11.586 1 96.06 313 ASN B N 1
ATOM 6982 C CA . ASN B 1 313 ? -4.812 -38.406 -11.453 1 96.06 313 ASN B CA 1
ATOM 6983 C C . ASN B 1 313 ? -3.562 -38.812 -10.664 1 96.06 313 ASN B C 1
ATOM 6985 O O . ASN B 1 313 ? -2.875 -39.75 -11.023 1 96.06 313 ASN B O 1
ATOM 6989 N N . LYS B 1 314 ? -3.26 -38.031 -9.734 1 95.88 314 LYS B N 1
ATOM 6990 C CA . LYS B 1 314 ? -2.096 -38.281 -8.891 1 95.88 314 LYS B CA 1
ATOM 6991 C C . LYS B 1 314 ? -2.459 -38.188 -7.41 1 95.88 314 LYS B C 1
ATOM 6993 O O . LYS B 1 314 ? -1.577 -38.156 -6.551 1 95.88 314 LYS B O 1
ATOM 6998 N N . ASN B 1 315 ? -3.791 -38.094 -7.203 1 97.5 315 ASN B N 1
A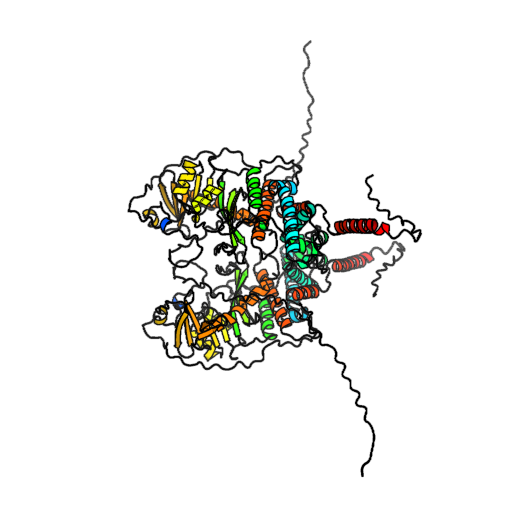TOM 6999 C CA . ASN B 1 315 ? -4.344 -38.062 -5.852 1 97.5 315 ASN B CA 1
ATOM 7000 C C . ASN B 1 315 ? -3.893 -36.812 -5.094 1 97.5 315 ASN B C 1
ATOM 7002 O O . ASN B 1 315 ? -3.604 -36.875 -3.898 1 97.5 315 ASN B O 1
ATOM 7006 N N . HIS B 1 316 ? -3.65 -35.75 -5.816 1 98.31 316 HIS B N 1
ATOM 7007 C CA . HIS B 1 316 ? -3.416 -34.469 -5.172 1 98.31 316 HIS B CA 1
ATOM 7008 C C . HIS B 1 316 ? -4.656 -34 -4.422 1 98.31 316 HIS B C 1
ATOM 7010 O O . HIS B 1 316 ? -5.766 -34.469 -4.691 1 98.31 316 HIS B O 1
ATOM 7016 N N . HIS B 1 317 ? -4.426 -33.156 -3.438 1 98.44 317 HIS B N 1
ATOM 7017 C CA . HIS B 1 317 ? -5.48 -32.438 -2.73 1 98.44 317 HIS B CA 1
ATOM 7018 C C . HIS B 1 317 ? -5.461 -30.953 -3.07 1 98.44 317 HIS B C 1
ATOM 7020 O O . HIS B 1 317 ? -4.477 -30.266 -2.797 1 98.44 317 HIS B O 1
ATOM 7026 N N . VAL B 1 318 ? -6.531 -30.5 -3.623 1 98.62 318 VAL B N 1
ATOM 7027 C CA . VAL B 1 318 ? -6.547 -29.109 -4.066 1 98.62 318 VAL B CA 1
ATOM 7028 C C . VAL B 1 318 ? -7.508 -28.297 -3.201 1 98.62 318 VAL B C 1
ATOM 7030 O O . VAL B 1 318 ? -8.602 -28.766 -2.875 1 98.62 318 VAL B O 1
ATOM 7033 N N . TYR B 1 319 ? -7.07 -27.141 -2.822 1 98.69 319 TYR B N 1
ATOM 7034 C CA . TYR B 1 319 ? -7.848 -26.234 -1.98 1 98.69 319 TYR B CA 1
ATOM 7035 C C . TYR B 1 319 ? -8.18 -24.953 -2.729 1 98.69 319 TYR B C 1
ATOM 7037 O O . TYR B 1 319 ? -7.328 -24.375 -3.406 1 98.69 319 TYR B O 1
ATOM 7045 N N . PHE B 1 320 ? -9.414 -24.453 -2.688 1 98.12 320 PHE B N 1
ATOM 7046 C CA . PHE B 1 320 ? -9.805 -23.219 -3.338 1 98.12 320 PHE B CA 1
ATOM 7047 C C . PHE B 1 320 ? -11.008 -22.594 -2.631 1 98.12 320 PHE B C 1
ATOM 7049 O O . PHE B 1 320 ? -11.578 -23.203 -1.721 1 98.12 320 PHE B O 1
ATOM 7056 N N . ASP B 1 321 ? -11.336 -21.391 -2.943 1 94.75 321 ASP B N 1
ATOM 7057 C CA . ASP B 1 321 ? -12.359 -20.656 -2.195 1 94.75 321 ASP B CA 1
ATOM 7058 C C . ASP B 1 321 ? -13.742 -20.859 -2.812 1 94.75 321 ASP B C 1
ATOM 7060 O O . ASP B 1 321 ? -13.906 -21.672 -3.729 1 94.75 321 ASP B O 1
ATOM 7064 N N . ARG B 1 322 ? -14.734 -20.172 -2.273 1 93.56 322 ARG B N 1
ATOM 7065 C CA . ARG B 1 322 ? -16.141 -20.391 -2.588 1 93.56 322 ARG B CA 1
ATOM 7066 C C . ARG B 1 322 ? -16.453 -19.953 -4.012 1 93.56 322 ARG B C 1
ATOM 7068 O O . ARG B 1 322 ? -17.453 -20.375 -4.594 1 93.56 322 ARG B O 1
ATOM 7075 N N . PHE B 1 323 ? -15.578 -19.172 -4.578 1 90.5 323 PHE B N 1
ATOM 7076 C CA . PHE B 1 323 ? -15.789 -18.719 -5.949 1 90.5 323 PHE B CA 1
ATOM 7077 C C . PHE B 1 323 ? -15.75 -19.891 -6.918 1 90.5 323 PHE B C 1
ATOM 7079 O O . PHE B 1 323 ? -16.547 -19.953 -7.863 1 90.5 323 PHE B O 1
ATOM 7086 N N . PHE B 1 324 ? -14.914 -20.75 -6.621 1 94.38 324 PHE B N 1
ATOM 7087 C CA . PHE B 1 324 ? -14.672 -21.859 -7.531 1 94.38 324 PHE B CA 1
ATOM 7088 C C . PHE B 1 324 ? -15.547 -23.047 -7.164 1 94.38 324 PHE B C 1
ATOM 7090 O O . PHE B 1 324 ? -15.758 -23.953 -7.984 1 94.38 324 PHE B O 1
ATOM 7097 N N . SER B 1 325 ? -16.047 -23.047 -6.051 1 95 325 SER B N 1
ATOM 7098 C CA . SER B 1 325 ? -16.531 -24.266 -5.422 1 95 325 SER B CA 1
ATOM 7099 C C . SER B 1 325 ? -17.953 -24.609 -5.895 1 95 325 SER B C 1
ATOM 7101 O O . SER B 1 325 ? -18.859 -23.797 -5.75 1 95 325 SER B O 1
ATOM 7103 N N . THR B 1 326 ? -18.141 -25.766 -6.449 1 94.56 326 THR B N 1
ATOM 7104 C CA . THR B 1 326 ? -19.422 -26.391 -6.75 1 94.56 326 THR B CA 1
ATOM 7105 C C . THR B 1 326 ? -19.375 -27.891 -6.461 1 94.56 326 THR B C 1
ATOM 7107 O O . THR B 1 326 ? -18.328 -28.516 -6.609 1 94.56 326 THR B O 1
ATOM 7110 N N . PRO B 1 327 ? -20.484 -28.406 -5.973 1 94.94 327 PRO B N 1
ATOM 7111 C CA . PRO B 1 327 ? -20.5 -29.859 -5.781 1 94.94 327 PRO B CA 1
ATOM 7112 C C . PRO B 1 327 ? -20.062 -30.625 -7.031 1 94.94 327 PRO B C 1
ATOM 7114 O O . PRO B 1 327 ? -19.297 -31.594 -6.93 1 94.94 327 PRO B O 1
ATOM 7117 N N . GLU B 1 328 ? -20.438 -30.188 -8.094 1 95.31 328 GLU B N 1
ATOM 7118 C CA . GLU B 1 328 ? -20.109 -30.844 -9.359 1 95.31 328 GLU B CA 1
ATOM 7119 C C . GLU B 1 328 ? -18.609 -30.812 -9.617 1 95.31 328 GLU B C 1
ATOM 7121 O O . GLU B 1 328 ? -18.031 -31.828 -10.047 1 95.31 328 GLU B O 1
ATOM 7126 N N . LEU B 1 329 ? -18 -29.734 -9.398 1 96.75 329 LEU B N 1
ATOM 7127 C CA . LEU B 1 329 ? -16.547 -29.609 -9.609 1 96.75 329 LEU B CA 1
ATOM 7128 C C . LEU B 1 329 ? -15.797 -30.609 -8.734 1 96.75 329 LEU B C 1
ATOM 7130 O O . LEU B 1 329 ? -14.906 -31.312 -9.211 1 96.75 329 LEU B O 1
ATOM 7134 N N . LEU B 1 330 ? -16.156 -30.688 -7.484 1 97.56 330 LEU B N 1
ATOM 7135 C CA . LEU B 1 330 ? -15.445 -31.578 -6.566 1 97.56 330 LEU B CA 1
ATOM 7136 C C . LEU B 1 330 ? -15.648 -33.031 -6.949 1 97.56 330 LEU B C 1
ATOM 7138 O O . LEU B 1 330 ? -14.711 -33.844 -6.895 1 97.56 330 LEU B O 1
ATOM 7142 N N . GLU B 1 331 ? -16.844 -33.375 -7.32 1 96.44 331 GLU B N 1
ATOM 7143 C CA . GLU B 1 331 ? -17.125 -34.719 -7.758 1 96.44 331 GLU B CA 1
ATOM 7144 C C . GLU B 1 331 ? -16.312 -35.094 -8.992 1 96.44 331 GLU B C 1
ATOM 7146 O O . GLU B 1 331 ? -15.695 -36.156 -9.047 1 96.44 331 GLU B O 1
ATOM 7151 N N . ASP B 1 332 ? -16.312 -34.156 -9.906 1 97 332 ASP B N 1
ATOM 7152 C CA . ASP B 1 332 ? -15.594 -34.438 -11.148 1 97 332 ASP B CA 1
ATOM 7153 C C . ASP B 1 332 ? -14.086 -34.531 -10.898 1 97 332 ASP B C 1
ATOM 7155 O O . ASP B 1 332 ? -13.414 -35.375 -11.508 1 97 332 ASP B O 1
ATOM 7159 N N . LEU B 1 333 ? -13.586 -33.688 -10.117 1 97.88 333 LEU B N 1
ATOM 7160 C CA . LEU B 1 333 ? -12.172 -33.75 -9.773 1 97.88 333 LEU B CA 1
ATOM 7161 C C . LEU B 1 333 ? -11.797 -35.125 -9.227 1 97.88 333 LEU B C 1
ATOM 7163 O O . LEU B 1 333 ? -10.766 -35.688 -9.594 1 97.88 333 LEU B O 1
ATOM 7167 N N . LEU B 1 334 ? -12.648 -35.625 -8.367 1 97.44 334 LEU B N 1
ATOM 7168 C CA . LEU B 1 334 ? -12.336 -36.938 -7.75 1 97.44 334 LEU B CA 1
ATOM 7169 C C . LEU B 1 334 ? -12.57 -38.062 -8.734 1 97.44 334 LEU B C 1
ATOM 7171 O O . LEU B 1 334 ? -11.664 -38.875 -9 1 97.44 334 LEU B O 1
ATOM 7175 N N . TYR B 1 335 ? -13.727 -38.156 -9.367 1 96.12 335 TYR B N 1
ATOM 7176 C CA . TYR B 1 335 ? -14.133 -39.344 -10.125 1 96.12 335 TYR B CA 1
ATOM 7177 C C . TYR B 1 335 ? -13.492 -39.344 -11.508 1 96.12 335 TYR B C 1
ATOM 7179 O O . TYR B 1 335 ? -13.141 -40.406 -12.031 1 96.12 335 TYR B O 1
ATOM 7187 N N . GLN B 1 336 ? -13.344 -38.188 -12.031 1 96 336 GLN B N 1
ATOM 7188 C CA . GLN B 1 336 ? -12.836 -38.125 -13.398 1 96 336 GLN B CA 1
ATOM 7189 C C . GLN B 1 336 ? -11.328 -37.906 -13.414 1 96 336 GLN B C 1
ATOM 7191 O O . GLN B 1 336 ? -10.641 -38.344 -14.344 1 96 336 GLN B O 1
ATOM 7196 N N . HIS B 1 337 ? -10.852 -37.281 -12.375 1 96.62 337 HIS B N 1
ATOM 7197 C CA . HIS B 1 337 ? -9.469 -36.844 -12.5 1 96.62 337 HIS B CA 1
ATOM 7198 C C . HIS B 1 337 ? -8.633 -37.25 -11.297 1 96.62 337 HIS B C 1
ATOM 7200 O O . HIS B 1 337 ? -7.496 -36.812 -11.141 1 96.62 337 HIS B O 1
ATOM 7206 N N . GLY B 1 338 ? -9.133 -38.062 -10.461 1 96.69 338 GLY B N 1
ATOM 7207 C CA . GLY B 1 338 ? -8.367 -38.594 -9.352 1 96.69 338 GLY B CA 1
ATOM 7208 C C . GLY B 1 338 ? -7.723 -37.531 -8.492 1 96.69 338 GLY B C 1
ATOM 7209 O O . GLY B 1 338 ? -6.539 -37.625 -8.148 1 96.69 338 GLY B O 1
ATOM 7210 N N . THR B 1 339 ? -8.398 -36.469 -8.234 1 97.94 339 THR B N 1
ATOM 7211 C CA . THR B 1 339 ? -7.918 -35.344 -7.457 1 97.94 339 THR B CA 1
ATOM 7212 C C . THR B 1 339 ? -8.906 -35 -6.348 1 97.94 339 THR B C 1
ATOM 7214 O O . THR B 1 339 ? -10.102 -34.844 -6.602 1 97.94 339 THR B O 1
ATOM 7217 N N . TYR B 1 340 ? -8.461 -34.969 -5.164 1 98.19 340 TYR B N 1
ATOM 7218 C CA . TYR B 1 340 ? -9.312 -34.594 -4.035 1 98.19 340 TYR B CA 1
ATOM 7219 C C . TYR B 1 340 ? -9.398 -33.062 -3.889 1 98.19 340 TYR B C 1
ATOM 7221 O O . TYR B 1 340 ? -8.547 -32.344 -4.391 1 98.19 340 TYR B O 1
ATOM 7229 N N . ALA B 1 341 ? -10.445 -32.594 -3.223 1 98.25 341 ALA B N 1
ATOM 7230 C CA . ALA B 1 341 ? -10.625 -31.156 -3.098 1 98.25 341 ALA B CA 1
ATOM 7231 C C . ALA B 1 341 ? -11.234 -30.781 -1.747 1 98.25 341 ALA B C 1
ATOM 7233 O O . ALA B 1 341 ? -11.906 -31.609 -1.123 1 98.25 341 ALA B O 1
ATOM 7234 N N . CYS B 1 342 ? -10.914 -29.688 -1.272 1 98.12 342 CYS B N 1
ATOM 7235 C CA . CYS B 1 342 ? -11.453 -29.062 -0.066 1 98.12 342 CYS B CA 1
ATOM 7236 C C . CYS B 1 342 ? -11.625 -27.562 -0.254 1 98.12 342 CYS B C 1
ATOM 7238 O O . CYS B 1 342 ? -10.664 -26.859 -0.529 1 98.12 342 CYS B O 1
ATOM 7240 N N . SER B 1 343 ? -12.828 -27.062 -0.097 1 97.88 343 SER B N 1
ATOM 7241 C CA . SER B 1 343 ? -13.109 -25.672 -0.412 1 97.88 343 SER B CA 1
ATOM 7242 C C . SER B 1 343 ? -14.211 -25.109 0.479 1 97.88 343 SER B C 1
ATOM 7244 O O . SER B 1 343 ? -15.023 -25.859 1.024 1 97.88 343 SER B O 1
ATOM 7246 N N . THR B 1 344 ? -14.164 -23.812 0.706 1 96.44 344 THR B N 1
ATOM 7247 C CA . THR B 1 344 ? -15.375 -23.172 1.22 1 96.44 344 THR B CA 1
ATOM 7248 C C . THR B 1 344 ? -16.469 -23.156 0.159 1 96.44 344 THR B C 1
ATOM 7250 O O . THR B 1 344 ? -16.188 -23.297 -1.033 1 96.44 344 THR B O 1
ATOM 7253 N N . VAL B 1 345 ? -17.734 -23.094 0.584 1 95.12 345 VAL B N 1
ATOM 7254 C CA . VAL B 1 345 ? -18.828 -23.125 -0.37 1 95.12 345 VAL B CA 1
ATOM 7255 C C . VAL B 1 345 ? -19.953 -22.188 0.108 1 95.12 345 VAL B C 1
ATOM 7257 O O . VAL B 1 345 ? -20.172 -22.047 1.312 1 95.12 345 VAL B O 1
ATOM 7260 N N . SER B 1 346 ? -20.484 -21.516 -0.854 1 92 346 SER B N 1
ATOM 7261 C CA . SER B 1 346 ? -21.688 -20.75 -0.553 1 92 346 SER B CA 1
ATOM 7262 C C . SER B 1 346 ? -22.891 -21.656 -0.377 1 92 346 SER B C 1
ATOM 7264 O O . SER B 1 346 ? -23.094 -22.594 -1.151 1 92 346 SER B O 1
ATOM 7266 N N . LEU B 1 347 ? -23.656 -21.344 0.557 1 88.81 347 LEU B N 1
ATOM 7267 C CA . LEU B 1 347 ? -24.812 -22.172 0.847 1 88.81 347 LEU B CA 1
ATOM 7268 C C . LEU B 1 347 ? -25.891 -22 -0.215 1 88.81 347 LEU B C 1
ATOM 7270 O O . LEU B 1 347 ? -26.828 -22.797 -0.301 1 88.81 347 LEU B O 1
ATOM 7274 N N . ASN B 1 348 ? -25.719 -21.031 -1.025 1 86 348 ASN B N 1
ATOM 7275 C CA . ASN B 1 348 ? -26.688 -20.766 -2.088 1 86 348 ASN B CA 1
ATOM 7276 C C . ASN B 1 348 ? -26.281 -21.453 -3.391 1 86 348 ASN B C 1
ATOM 7278 O O . ASN B 1 348 ? -27 -21.359 -4.391 1 86 348 ASN B O 1
ATOM 7282 N N . ARG B 1 349 ? -25.219 -22.188 -3.383 1 87.06 349 ARG B N 1
ATOM 7283 C CA . ARG B 1 349 ? -24.719 -22.828 -4.594 1 87.06 349 ARG B CA 1
ATOM 7284 C C . ARG B 1 349 ? -25.656 -23.953 -5.043 1 87.06 349 ARG B C 1
ATOM 7286 O O . ARG B 1 349 ? -26.234 -24.656 -4.211 1 87.06 349 ARG B O 1
ATOM 7293 N N . ARG B 1 350 ? -25.703 -24.109 -6.328 1 83.62 350 ARG B N 1
ATOM 7294 C CA . ARG B 1 350 ? -26.453 -25.234 -6.867 1 83.62 350 ARG B CA 1
ATOM 7295 C C . ARG B 1 350 ? -25.891 -26.562 -6.359 1 83.62 350 ARG B C 1
ATOM 7297 O O . ARG B 1 350 ? -24.672 -26.75 -6.32 1 83.62 350 ARG B O 1
ATOM 7304 N N . GLY B 1 351 ? -26.75 -27.453 -5.945 1 86.69 351 GLY B N 1
ATOM 7305 C CA . GLY B 1 351 ? -26.328 -28.75 -5.449 1 86.69 351 GLY B CA 1
ATOM 7306 C C . GLY B 1 351 ? -26.375 -28.859 -3.936 1 86.69 351 GLY B C 1
ATOM 7307 O O . GLY B 1 351 ? -26.328 -29.953 -3.385 1 86.69 351 GLY B O 1
ATOM 7308 N N . ILE B 1 352 ? -26.438 -27.688 -3.316 1 88.69 352 ILE B N 1
ATOM 7309 C CA . ILE B 1 352 ? -26.594 -27.672 -1.866 1 88.69 352 ILE B CA 1
ATOM 7310 C C . ILE B 1 352 ? -28.078 -27.547 -1.508 1 88.69 352 ILE B C 1
ATOM 7312 O O . ILE B 1 352 ? -28.75 -26.625 -1.97 1 88.69 352 ILE B O 1
ATOM 7316 N N . PRO B 1 353 ? -28.547 -28.438 -0.743 1 85.88 353 PRO B N 1
ATOM 7317 C CA . PRO B 1 353 ? -29.969 -28.406 -0.442 1 85.88 353 PRO B CA 1
ATOM 7318 C C . PRO B 1 353 ? -30.375 -27.203 0.406 1 85.88 353 PRO B C 1
ATOM 7320 O O . PRO B 1 353 ? -29.609 -26.781 1.273 1 85.88 353 PRO B O 1
ATOM 7323 N N . PRO B 1 354 ? -31.5 -26.734 0.233 1 84.31 354 PRO B N 1
ATOM 7324 C CA . PRO B 1 354 ? -32 -25.594 0.999 1 84.31 354 PRO B CA 1
ATOM 7325 C C . PRO B 1 354 ? -32.094 -25.875 2.496 1 84.31 354 PRO B C 1
ATOM 7327 O O . PRO B 1 354 ? -31.984 -24.953 3.311 1 84.31 354 PRO B O 1
ATOM 7330 N N . SER B 1 355 ? -32.281 -27.141 2.824 1 81.56 355 SER B N 1
ATOM 7331 C CA . SER B 1 355 ? -32.406 -27.5 4.23 1 81.56 355 SER B CA 1
ATOM 7332 C C . SER B 1 355 ? -31.125 -27.156 5 1 81.56 355 SER B C 1
ATOM 7334 O O . SER B 1 355 ? -31.172 -26.875 6.195 1 81.56 355 SER B O 1
ATOM 7336 N N . VAL B 1 356 ? -30.094 -27.172 4.34 1 83.25 356 VAL B N 1
ATOM 7337 C CA . VAL B 1 356 ? -28.812 -26.859 4.961 1 83.25 356 VAL B CA 1
ATOM 7338 C C . VAL B 1 356 ? -28.719 -25.359 5.227 1 83.25 356 VAL B C 1
ATOM 7340 O O . VAL B 1 356 ? -28.203 -24.938 6.266 1 83.25 356 VAL B O 1
ATOM 7343 N N . LYS B 1 357 ? -29.281 -24.594 4.328 1 81 357 LYS B N 1
ATOM 7344 C CA . LYS B 1 357 ? -29.266 -23.141 4.445 1 81 357 LYS B CA 1
ATOM 7345 C C . LYS B 1 357 ? -30.062 -22.672 5.652 1 81 357 LYS B C 1
ATOM 7347 O O . LYS B 1 357 ? -29.734 -21.672 6.281 1 81 357 LYS B O 1
ATOM 7352 N N . GLU B 1 358 ? -31 -23.422 5.918 1 80.69 358 GLU B N 1
ATOM 7353 C CA . GLU B 1 358 ? -31.938 -23.031 6.973 1 80.69 358 GLU B CA 1
ATOM 7354 C C . GLU B 1 358 ? -31.422 -23.453 8.344 1 80.69 358 GLU B C 1
ATOM 7356 O O . GLU B 1 358 ? -31.984 -23.062 9.367 1 80.69 358 GLU B O 1
ATOM 7361 N N . LEU B 1 359 ? -30.406 -24.25 8.266 1 81.12 359 LEU B N 1
ATOM 7362 C CA . LEU B 1 359 ? -29.859 -24.688 9.539 1 81.12 359 LEU B CA 1
ATOM 7363 C C . LEU B 1 359 ? -29.297 -23.516 10.328 1 81.12 359 LEU B C 1
ATOM 7365 O O . LEU B 1 359 ? -28.578 -22.672 9.781 1 81.12 359 LEU B O 1
ATOM 7369 N N . ASN B 1 360 ? -29.75 -23.25 11.516 1 76.56 360 ASN B N 1
ATOM 7370 C CA . ASN B 1 360 ? -29.312 -22.141 12.359 1 76.56 360 ASN B CA 1
ATOM 7371 C C . ASN B 1 360 ? -28.312 -22.609 13.414 1 76.56 360 ASN B C 1
ATOM 7373 O O . ASN B 1 360 ? -28.703 -23.219 14.414 1 76.56 360 ASN B O 1
ATOM 7377 N N . LEU B 1 361 ? -27.047 -22.516 13.094 1 84.75 361 LEU B N 1
ATOM 7378 C CA . LEU B 1 361 ? -26.031 -22.719 14.109 1 84.75 361 LEU B CA 1
ATOM 7379 C C . LEU B 1 361 ? -25.906 -21.5 15.008 1 84.75 361 LEU B C 1
ATOM 7381 O O . LEU B 1 361 ? -25.422 -20.453 14.578 1 84.75 361 LEU B O 1
ATOM 7385 N N . GLN B 1 362 ? -26.312 -21.484 16.266 1 82.06 362 GLN B N 1
ATOM 7386 C CA . GLN B 1 362 ? -26.516 -20.312 17.125 1 82.06 362 GLN B CA 1
ATOM 7387 C C . GLN B 1 362 ? -25.25 -20 17.922 1 82.06 362 GLN B C 1
ATOM 7389 O O . GLN B 1 362 ? -24.859 -18.828 18.031 1 82.06 362 GLN B O 1
ATOM 7394 N N . CYS B 1 363 ? -24.625 -21.062 18.438 1 86.62 363 CYS B N 1
ATOM 7395 C CA . CYS B 1 363 ? -23.5 -20.812 19.359 1 86.62 363 CYS B CA 1
ATOM 7396 C C . CYS B 1 363 ? -22.172 -21 18.641 1 86.62 363 CYS B C 1
ATOM 7398 O O . CYS B 1 363 ? -22.047 -21.859 17.781 1 86.62 363 CYS B O 1
ATOM 7400 N N . ARG B 1 364 ? -21.281 -20.172 19.062 1 88.38 364 ARG B N 1
ATOM 7401 C CA . ARG B 1 364 ? -19.922 -20.359 18.562 1 88.38 364 ARG B CA 1
ATOM 7402 C C . ARG B 1 364 ? -19.391 -21.75 18.906 1 88.38 364 ARG B C 1
ATOM 7404 O O . ARG B 1 364 ? -19.547 -22.219 20.031 1 88.38 364 ARG B O 1
ATOM 7411 N N . GLY B 1 365 ? -18.891 -22.406 17.906 1 88.06 365 GLY B N 1
ATOM 7412 C CA . GLY B 1 365 ? -18.406 -23.766 18.109 1 88.06 365 GLY B CA 1
ATOM 7413 C C . GLY B 1 365 ? -19.344 -24.828 17.578 1 88.06 365 GLY B C 1
ATOM 7414 O O . GLY B 1 365 ? -18.938 -25.984 17.391 1 88.06 365 GLY B O 1
ATOM 7415 N N . ASP B 1 366 ? -20.562 -24.484 17.281 1 91.69 366 ASP B N 1
ATOM 7416 C CA . ASP B 1 366 ? -21.516 -25.438 16.719 1 91.69 366 ASP B CA 1
ATOM 7417 C C . ASP B 1 366 ? -21.047 -25.969 15.367 1 91.69 366 ASP B C 1
ATOM 7419 O O . ASP B 1 366 ? -20.438 -25.234 14.594 1 91.69 366 ASP B O 1
ATOM 7423 N N . VAL B 1 367 ? -21.328 -27.297 15.164 1 93.94 367 VAL B N 1
ATOM 7424 C CA . VAL B 1 367 ? -20.906 -27.906 13.906 1 93.94 367 VAL B CA 1
ATOM 7425 C C . VAL B 1 367 ? -22.016 -28.828 13.391 1 93.94 367 VAL B C 1
ATOM 7427 O O . VAL B 1 367 ? -22.797 -29.375 14.172 1 93.94 367 VAL B O 1
ATOM 7430 N N . ALA B 1 368 ? -22.219 -28.875 12.141 1 93.88 368 ALA B N 1
ATOM 7431 C CA . ALA B 1 368 ? -23.094 -29.812 11.453 1 93.88 368 ALA B CA 1
ATOM 7432 C C . ALA B 1 368 ? -22.406 -30.438 10.242 1 93.88 368 ALA B C 1
ATOM 7434 O O . ALA B 1 368 ? -21.672 -29.75 9.531 1 93.88 368 ALA B O 1
ATOM 7435 N N . TYR B 1 369 ? -22.703 -31.766 10.094 1 94.25 369 TYR B N 1
ATOM 7436 C CA . TYR B 1 369 ? -22.109 -32.5 8.969 1 94.25 369 TYR B CA 1
ATOM 7437 C C . TYR B 1 369 ? -23.203 -33.062 8.055 1 94.25 369 TYR B C 1
ATOM 7439 O O . TYR B 1 369 ? -24.234 -33.531 8.531 1 94.25 369 TYR B O 1
ATOM 7447 N N . PHE B 1 370 ? -22.938 -32.906 6.793 1 93.31 370 PHE B N 1
ATOM 7448 C CA . PHE B 1 370 ? -23.766 -33.531 5.777 1 93.31 370 PHE B CA 1
ATOM 7449 C C . PHE B 1 370 ? -22.922 -34.25 4.742 1 93.31 370 PHE B C 1
ATOM 7451 O O . PHE B 1 370 ? -21.812 -33.812 4.43 1 93.31 370 PHE B O 1
ATOM 7458 N N . GLN B 1 371 ? -23.438 -35.375 4.266 1 94.06 371 GLN B N 1
ATOM 7459 C CA . GLN B 1 371 ? -22.672 -36.094 3.268 1 94.06 371 GLN B CA 1
ATOM 7460 C C . GLN B 1 371 ? -23.547 -36.5 2.078 1 94.06 371 GLN B C 1
ATOM 7462 O O . GLN B 1 371 ? -24.719 -36.844 2.248 1 94.06 371 GLN B O 1
ATOM 7467 N N . ASN B 1 372 ? -23 -36.344 0.947 1 93.81 372 ASN B N 1
ATOM 7468 C CA . ASN B 1 372 ? -23.578 -36.812 -0.31 1 93.81 372 ASN B CA 1
ATOM 7469 C C . ASN B 1 372 ? -22.547 -37.562 -1.161 1 93.81 372 ASN B C 1
ATOM 7471 O O . ASN B 1 372 ? -21.797 -36.938 -1.901 1 93.81 372 ASN B O 1
ATOM 7475 N N . GLY B 1 373 ? -22.625 -38.906 -1.084 1 91.81 373 GLY B N 1
ATOM 7476 C CA . GLY B 1 373 ? -21.578 -39.688 -1.758 1 91.81 373 GLY B CA 1
ATOM 7477 C C . GLY B 1 373 ? -20.188 -39.375 -1.214 1 91.81 373 GLY B C 1
ATOM 7478 O O . GLY B 1 373 ? -19.938 -39.562 -0.02 1 91.81 373 GLY B O 1
ATOM 7479 N N . CYS B 1 374 ? -19.406 -38.875 -2.143 1 93 374 CYS B N 1
ATOM 7480 C CA . CYS B 1 374 ? -18.031 -38.594 -1.74 1 93 374 CYS B CA 1
ATOM 7481 C C . CYS B 1 374 ? -17.922 -37.188 -1.15 1 93 374 CYS B C 1
ATOM 7483 O O . CYS B 1 374 ? -16.859 -36.812 -0.648 1 93 374 CYS B O 1
ATOM 7485 N N . LEU B 1 375 ? -18.969 -36.438 -1.202 1 95.56 375 LEU B N 1
ATOM 7486 C CA . LEU B 1 375 ? -18.938 -35.062 -0.759 1 95.56 375 LEU B CA 1
ATOM 7487 C C . LEU B 1 375 ? -19.266 -34.938 0.727 1 95.56 375 LEU B C 1
ATOM 7489 O O . LEU B 1 375 ? -20.234 -35.531 1.197 1 95.56 375 LEU B O 1
ATOM 7493 N N . MET B 1 376 ? -18.438 -34.312 1.433 1 95.88 376 MET B N 1
ATOM 7494 C CA . MET B 1 376 ? -18.672 -34 2.84 1 95.88 376 MET B CA 1
ATOM 7495 C C . MET B 1 376 ? -18.859 -32.5 3.037 1 95.88 376 MET B C 1
ATOM 7497 O O . MET B 1 376 ? -17.969 -31.719 2.697 1 95.88 376 MET B O 1
ATOM 7501 N N . LEU B 1 377 ? -19.969 -32.094 3.523 1 95.5 377 LEU B N 1
ATOM 7502 C CA . LEU B 1 377 ? -20.25 -30.688 3.838 1 95.5 377 LEU B CA 1
ATOM 7503 C C . LEU B 1 377 ? -20.156 -30.438 5.34 1 95.5 377 LEU B C 1
ATOM 7505 O O . LEU B 1 377 ? -20.859 -31.078 6.129 1 95.5 377 LEU B O 1
ATOM 7509 N N . THR B 1 378 ? -19.266 -29.594 5.727 1 95.81 378 THR B N 1
ATOM 7510 C CA . THR B 1 378 ? -19.078 -29.219 7.121 1 95.81 378 THR B CA 1
ATOM 7511 C C . THR B 1 378 ? -19.531 -27.781 7.355 1 95.81 378 THR B C 1
ATOM 7513 O O . THR B 1 378 ? -19.016 -26.844 6.727 1 95.81 378 THR B O 1
ATOM 7516 N N . MET B 1 379 ? -20.453 -27.594 8.25 1 94.69 379 MET B N 1
ATOM 7517 C CA . MET B 1 379 ? -20.891 -26.266 8.68 1 94.69 379 MET B CA 1
ATOM 7518 C C . MET B 1 379 ? -20.406 -25.969 10.094 1 94.69 379 MET B C 1
ATOM 7520 O O . MET B 1 379 ? -20.656 -26.766 11.016 1 94.69 379 MET B O 1
ATOM 7524 N N . TRP B 1 380 ? -19.719 -24.859 10.258 1 94.25 380 TRP B N 1
ATOM 7525 C CA . TRP B 1 380 ? -19.109 -24.516 11.547 1 94.25 380 TRP B CA 1
ATOM 7526 C C . TRP B 1 380 ? -19.344 -23.047 11.883 1 94.25 380 TRP B C 1
ATOM 7528 O O . TRP B 1 380 ? -19.125 -22.172 11.039 1 94.25 380 TRP B O 1
ATOM 7538 N N . ARG B 1 381 ? -19.781 -22.797 13.109 1 92.38 381 ARG B N 1
ATOM 7539 C CA . ARG B 1 381 ? -20 -21.406 13.531 1 92.38 381 ARG B CA 1
ATOM 7540 C C . ARG B 1 381 ? -18.828 -20.891 14.344 1 92.38 381 ARG B C 1
ATOM 7542 O O . ARG B 1 381 ? -18.547 -21.375 15.438 1 92.38 381 ARG B O 1
ATOM 7549 N N . ASP B 1 382 ? -18.141 -20.031 13.805 1 88.44 382 ASP B N 1
ATOM 7550 C CA . ASP B 1 382 ? -17.203 -19.203 14.555 1 88.44 382 ASP B CA 1
ATOM 7551 C C . ASP B 1 382 ? -17.812 -17.844 14.875 1 88.44 382 ASP B C 1
ATOM 7553 O O . ASP B 1 382 ? -18.828 -17.766 15.555 1 88.44 382 ASP B O 1
ATOM 7557 N N . ARG B 1 383 ? -17.266 -16.766 14.359 1 83.06 383 ARG B N 1
ATOM 7558 C CA . ARG B 1 383 ? -17.969 -15.484 14.406 1 83.06 383 ARG B CA 1
ATOM 7559 C C . ARG B 1 383 ? -19.094 -15.438 13.375 1 83.06 383 ARG B C 1
ATOM 7561 O O . ARG B 1 383 ? -20.125 -14.82 13.609 1 83.06 383 ARG B O 1
ATOM 7568 N N . ARG B 1 384 ? -18.812 -16.219 12.32 1 87.69 384 ARG B N 1
ATOM 7569 C CA . ARG B 1 384 ? -19.781 -16.469 11.25 1 87.69 384 ARG B CA 1
ATOM 7570 C C . ARG B 1 384 ? -19.812 -17.953 10.883 1 87.69 384 ARG B C 1
ATOM 7572 O O . ARG B 1 384 ? -18.984 -18.734 11.336 1 87.69 384 ARG B O 1
ATOM 7579 N N . ILE B 1 385 ? -20.781 -18.234 10.156 1 90.75 385 ILE B N 1
ATOM 7580 C CA . ILE B 1 385 ? -20.891 -19.609 9.711 1 90.75 385 ILE B CA 1
ATOM 7581 C C . ILE B 1 385 ? -19.938 -19.844 8.539 1 90.75 385 ILE B C 1
ATOM 7583 O O . ILE B 1 385 ? -19.938 -19.078 7.57 1 90.75 385 ILE B O 1
ATOM 7587 N N . VAL B 1 386 ? -19.156 -20.859 8.648 1 93.62 386 VAL B N 1
ATOM 7588 C CA . VAL B 1 386 ? -18.25 -21.281 7.586 1 93.62 386 VAL B CA 1
ATOM 7589 C C . VAL B 1 386 ? -18.656 -22.656 7.074 1 93.62 386 VAL B C 1
ATOM 7591 O O . VAL B 1 386 ? -18.797 -23.594 7.855 1 93.62 386 VAL B O 1
ATOM 7594 N N . ALA B 1 387 ? -18.906 -22.75 5.832 1 95.5 387 ALA B N 1
ATOM 7595 C CA . ALA B 1 387 ? -19.25 -24.016 5.211 1 95.5 387 ALA B CA 1
ATOM 7596 C C . ALA B 1 387 ? -18.094 -24.531 4.348 1 95.5 387 ALA B C 1
ATOM 7598 O O . ALA B 1 387 ? -17.594 -23.812 3.479 1 95.5 387 ALA B O 1
ATOM 7599 N N . ILE B 1 388 ? -17.688 -25.766 4.578 1 97.25 388 ILE B N 1
ATOM 7600 C CA . ILE B 1 388 ? -16.594 -26.375 3.82 1 97.25 388 ILE B CA 1
ATOM 7601 C C . ILE B 1 388 ? -17.109 -27.625 3.105 1 97.25 388 ILE B C 1
ATOM 7603 O O . ILE B 1 388 ? -17.781 -28.453 3.705 1 97.25 388 ILE B O 1
ATOM 7607 N N . LEU B 1 389 ? -16.844 -27.703 1.853 1 96.88 389 LEU B N 1
ATOM 7608 C CA . LEU B 1 389 ? -17.109 -28.875 1.028 1 96.88 389 LEU B CA 1
ATOM 7609 C C . LEU B 1 389 ? -15.812 -29.641 0.728 1 96.88 389 LEU B C 1
ATOM 7611 O O . LEU B 1 389 ? -14.82 -29.031 0.313 1 96.88 389 LEU B O 1
ATOM 7615 N N . SER B 1 390 ? -15.789 -30.969 0.969 1 97.5 390 SER B N 1
ATOM 7616 C CA . SER B 1 390 ? -14.547 -31.719 0.792 1 97.5 390 SER B CA 1
ATOM 7617 C C . SER B 1 390 ? -14.812 -33.125 0.3 1 97.5 390 SER B C 1
ATOM 7619 O O . SER B 1 390 ? -15.906 -33.656 0.493 1 97.5 390 SER B O 1
ATOM 7621 N N . THR B 1 391 ? -13.859 -33.656 -0.375 1 97.44 391 THR B N 1
ATOM 7622 C CA . THR B 1 391 ? -13.906 -35.031 -0.8 1 97.44 391 THR B CA 1
ATOM 7623 C C . THR B 1 391 ? -12.859 -35.875 -0.063 1 97.44 391 THR B C 1
ATOM 7625 O O . THR B 1 391 ? -12.742 -37.062 -0.296 1 97.44 391 THR B O 1
ATOM 7628 N N . SER B 1 392 ? -12.133 -35.219 0.789 1 95 392 SER B N 1
ATOM 7629 C CA . SER B 1 392 ? -11.031 -35.938 1.427 1 95 392 SER B CA 1
ATOM 7630 C C . SER B 1 392 ? -11.133 -35.875 2.947 1 95 392 SER B C 1
ATOM 7632 O O . SER B 1 392 ? -10.445 -36.625 3.654 1 95 392 SER B O 1
ATOM 7634 N N . GLN B 1 393 ? -11.969 -35.031 3.408 1 91.31 393 GLN B N 1
ATOM 7635 C CA . GLN B 1 393 ? -11.992 -34.812 4.852 1 91.31 393 GLN B CA 1
ATOM 7636 C C . GLN B 1 393 ? -13.117 -35.625 5.508 1 91.31 393 GLN B C 1
ATOM 7638 O O . GLN B 1 393 ? -14.109 -35.938 4.863 1 91.31 393 GLN B O 1
ATOM 7643 N N . VAL B 1 394 ? -12.891 -35.844 6.789 1 91 394 VAL B N 1
ATOM 7644 C CA . VAL B 1 394 ? -13.875 -36.562 7.578 1 91 394 VAL B CA 1
ATOM 7645 C C . VAL B 1 394 ? -14.648 -35.594 8.469 1 91 394 VAL B C 1
ATOM 7647 O O . VAL B 1 394 ? -14.125 -34.531 8.836 1 91 394 VAL B O 1
ATOM 7650 N N . GLY B 1 395 ? -15.891 -35.938 8.711 1 91.94 395 GLY B N 1
ATOM 7651 C CA . GLY B 1 395 ? -16.719 -35.125 9.586 1 91.94 395 GLY B CA 1
ATOM 7652 C C . GLY B 1 395 ? -16.391 -35.312 11.062 1 91.94 395 GLY B C 1
ATOM 7653 O O . GLY B 1 395 ? -17.188 -35.906 11.805 1 91.94 395 GLY B O 1
ATOM 7654 N N . ARG B 1 396 ? -15.273 -34.75 11.523 1 91.81 396 ARG B N 1
ATOM 7655 C CA . ARG B 1 396 ? -14.875 -34.875 12.922 1 91.81 396 ARG B CA 1
ATOM 7656 C C . ARG B 1 396 ? -14.25 -33.594 13.438 1 91.81 396 ARG B C 1
ATOM 7658 O O . ARG B 1 396 ? -13.82 -32.75 12.648 1 91.81 396 ARG B O 1
ATOM 7665 N N . MET B 1 397 ? -14.266 -33.469 14.719 1 93.75 397 MET B N 1
ATOM 7666 C CA . MET B 1 397 ? -13.633 -32.344 15.391 1 93.75 397 MET B CA 1
ATOM 7667 C C . MET B 1 397 ? -12.211 -32.688 15.82 1 93.75 397 MET B C 1
ATOM 7669 O O . MET B 1 397 ? -11.93 -33.844 16.172 1 93.75 397 MET B O 1
ATOM 7673 N N . GLU B 1 398 ? -11.375 -31.75 15.711 1 93.31 398 GLU B N 1
ATOM 7674 C CA . GLU B 1 398 ? -10 -31.922 16.172 1 93.31 398 GLU B CA 1
ATOM 7675 C C . GLU B 1 398 ? -9.609 -30.812 17.156 1 93.31 398 GLU B C 1
ATOM 7677 O O . GLU B 1 398 ? -10.055 -29.672 17.031 1 93.31 398 GLU B O 1
ATOM 7682 N N . GLN B 1 399 ? -8.805 -31.188 18.156 1 91.69 399 GLN B N 1
ATOM 7683 C CA . GLN B 1 399 ? -8.359 -30.234 19.172 1 91.69 399 GLN B CA 1
ATOM 7684 C C . GLN B 1 399 ? -7.074 -29.531 18.734 1 91.69 399 GLN B C 1
ATOM 7686 O O . GLN B 1 399 ? -6.094 -30.188 18.359 1 91.69 399 GLN B O 1
ATOM 7691 N N . MET B 1 400 ? -7.141 -28.281 18.75 1 89.38 400 MET B N 1
ATOM 7692 C CA . MET B 1 400 ? -5.977 -27.469 18.422 1 89.38 400 MET B CA 1
ATOM 7693 C C . MET B 1 400 ? -5.035 -27.359 19.625 1 89.38 400 MET B C 1
ATOM 7695 O O . MET B 1 400 ? -5.418 -27.672 20.75 1 89.38 400 MET B O 1
ATOM 7699 N N . PRO B 1 401 ? -3.785 -26.891 19.391 1 86.94 401 PRO B N 1
ATOM 7700 C CA . PRO B 1 401 ? -2.836 -26.734 20.484 1 86.94 401 PRO B CA 1
ATOM 7701 C C . PRO B 1 401 ? -3.322 -25.75 21.562 1 86.94 401 PRO B C 1
ATOM 7703 O O . PRO B 1 401 ? -2.996 -25.906 22.734 1 86.94 401 PRO B O 1
ATOM 7706 N N . ASP B 1 402 ? -4.105 -24.797 21.25 1 83.69 402 ASP B N 1
ATOM 7707 C CA . ASP B 1 402 ? -4.613 -23.812 22.188 1 83.69 402 ASP B CA 1
ATOM 7708 C C . ASP B 1 402 ? -5.824 -24.344 22.953 1 83.69 402 ASP B C 1
ATOM 7710 O O . ASP B 1 402 ? -6.406 -23.641 23.781 1 83.69 402 ASP B O 1
ATOM 7714 N N . GLY B 1 403 ? -6.32 -25.625 22.672 1 84.94 403 GLY B N 1
ATOM 7715 C CA . GLY B 1 403 ? -7.406 -26.281 23.391 1 84.94 403 GLY B CA 1
ATOM 7716 C C . GLY B 1 403 ? -8.75 -26.125 22.703 1 84.94 403 GLY B C 1
ATOM 7717 O O . GLY B 1 403 ? -9.727 -26.766 23.094 1 84.94 403 GLY B O 1
ATOM 7718 N N . LYS B 1 404 ? -8.773 -25.344 21.734 1 86.12 404 LYS B N 1
ATOM 7719 C CA . LYS B 1 404 ? -10.039 -25.125 21.047 1 86.12 404 LYS B CA 1
ATOM 7720 C C . LYS B 1 404 ? -10.352 -26.266 20.078 1 86.12 404 LYS B C 1
ATOM 7722 O O . LYS B 1 404 ? -9.438 -26.859 19.5 1 86.12 404 LYS B O 1
ATOM 7727 N N . LEU B 1 405 ? -11.602 -26.609 20 1 91.06 405 LEU B N 1
ATOM 7728 C CA . LEU B 1 405 ? -12.062 -27.641 19.078 1 91.06 405 LEU B CA 1
ATOM 7729 C C . LEU B 1 405 ? -12.5 -27.016 17.75 1 91.06 405 LEU B C 1
ATOM 7731 O O . LEU B 1 405 ? -13.258 -26.047 17.734 1 91.06 405 LEU B O 1
ATOM 7735 N N . LYS B 1 406 ? -11.922 -27.547 16.625 1 94.25 406 LYS B N 1
ATOM 7736 C CA . LYS B 1 406 ? -12.297 -27.125 15.273 1 94.25 406 LYS B CA 1
ATOM 7737 C C . LYS B 1 406 ? -12.516 -28.328 14.359 1 94.25 406 LYS B C 1
ATOM 7739 O O . LYS B 1 406 ? -11.891 -29.375 14.555 1 94.25 406 LYS B O 1
ATOM 7744 N N . PRO B 1 407 ? -13.469 -28.203 13.445 1 95.38 407 PRO B N 1
ATOM 7745 C CA . PRO B 1 407 ? -13.617 -29.312 12.492 1 95.38 407 PRO B CA 1
ATOM 7746 C C . PRO B 1 407 ? -12.352 -29.562 11.68 1 95.38 407 PRO B C 1
ATOM 7748 O O . PRO B 1 407 ? -11.664 -28.609 11.297 1 95.38 407 PRO B O 1
ATOM 7751 N N . GLN B 1 408 ? -12.062 -30.797 11.398 1 94.75 408 GLN B N 1
ATOM 7752 C CA . GLN B 1 408 ? -10.875 -31.188 10.648 1 94.75 408 GLN B CA 1
ATOM 7753 C C . GLN B 1 408 ? -10.805 -30.469 9.305 1 94.75 408 GLN B C 1
ATOM 7755 O O . GLN B 1 408 ? -9.734 -30.016 8.891 1 94.75 408 GLN B O 1
ATOM 7760 N N . ALA B 1 409 ? -11.938 -30.406 8.664 1 95.81 409 ALA B N 1
ATOM 7761 C CA . ALA B 1 409 ? -11.992 -29.781 7.348 1 95.81 409 ALA B CA 1
ATOM 7762 C C . ALA B 1 409 ? -11.562 -28.312 7.43 1 95.81 409 ALA B C 1
ATOM 7764 O O . ALA B 1 409 ? -10.867 -27.812 6.539 1 95.81 409 ALA B O 1
ATOM 7765 N N . VAL B 1 410 ? -11.961 -27.656 8.445 1 95.44 410 VAL B N 1
ATOM 7766 C CA . VAL B 1 410 ? -11.625 -26.25 8.633 1 95.44 410 VAL B CA 1
ATOM 7767 C C . VAL B 1 410 ? -10.125 -26.109 8.891 1 95.44 410 VAL B C 1
ATOM 7769 O O . VAL B 1 410 ? -9.477 -25.203 8.352 1 95.44 410 VAL B O 1
ATOM 7772 N N . ILE B 1 411 ? -9.57 -26.969 9.648 1 95.5 411 ILE B N 1
ATOM 7773 C CA . ILE B 1 411 ? -8.156 -26.938 9.984 1 95.5 411 ILE B CA 1
ATOM 7774 C C . ILE B 1 411 ? -7.32 -27.125 8.719 1 95.5 411 ILE B C 1
ATOM 7776 O O . ILE B 1 411 ? -6.398 -26.344 8.453 1 95.5 411 ILE B O 1
ATOM 7780 N N . ARG B 1 412 ? -7.676 -28.125 7.969 1 95.69 412 ARG B N 1
ATOM 7781 C CA . ARG B 1 412 ? -6.922 -28.422 6.754 1 95.69 412 ARG B CA 1
ATOM 7782 C C . ARG B 1 412 ? -7.059 -27.297 5.734 1 95.69 412 ARG B C 1
ATOM 7784 O O . ARG B 1 412 ? -6.078 -26.906 5.098 1 95.69 412 ARG B O 1
ATOM 7791 N N . TYR B 1 413 ? -8.234 -26.828 5.617 1 97.38 413 TYR B N 1
ATOM 7792 C CA . TYR B 1 413 ? -8.453 -25.734 4.684 1 97.38 413 TYR B CA 1
ATOM 7793 C C . TYR B 1 413 ? -7.594 -24.531 5.047 1 97.38 413 TYR B C 1
ATOM 7795 O O . TYR B 1 413 ? -6.918 -23.953 4.188 1 97.38 413 TYR B O 1
ATOM 7803 N N . THR B 1 414 ? -7.582 -24.141 6.266 1 94.81 414 THR B N 1
ATOM 7804 C CA . THR B 1 414 ? -6.828 -22.984 6.727 1 94.81 414 THR B CA 1
ATOM 7805 C C . THR B 1 414 ? -5.328 -23.203 6.543 1 94.81 414 THR B C 1
ATOM 7807 O O . THR B 1 414 ? -4.594 -22.266 6.219 1 94.81 414 THR B O 1
ATOM 7810 N N . GLN B 1 415 ? -4.98 -24.344 6.676 1 95.75 415 GLN B N 1
ATOM 7811 C CA . GLN B 1 415 ? -3.562 -24.688 6.602 1 95.75 415 GLN B CA 1
ATOM 7812 C C . GLN B 1 415 ? -3.055 -24.609 5.164 1 95.75 415 GLN B C 1
ATOM 7814 O O . GLN B 1 415 ? -1.923 -24.188 4.922 1 95.75 415 GLN B O 1
ATOM 7819 N N . TYR B 1 416 ? -3.885 -25 4.188 1 97.75 416 TYR B N 1
ATOM 7820 C CA . TYR B 1 416 ? -3.312 -25.281 2.875 1 97.75 416 TYR B CA 1
ATOM 7821 C C . TYR B 1 416 ? -3.885 -24.344 1.821 1 97.75 416 TYR B C 1
ATOM 7823 O O . TYR B 1 416 ? -3.439 -24.344 0.671 1 97.75 416 TYR B O 1
ATOM 7831 N N . MET B 1 417 ? -4.781 -23.438 2.189 1 97.56 417 MET B N 1
ATOM 7832 C CA . MET B 1 417 ? -5.375 -22.516 1.223 1 97.56 417 MET B CA 1
ATOM 7833 C C . MET B 1 417 ? -4.418 -21.375 0.897 1 97.56 417 MET B C 1
ATOM 7835 O O . MET B 1 417 ? -4.555 -20.734 -0.14 1 97.56 417 MET B O 1
ATOM 7839 N N . GLY B 1 418 ? -3.373 -21.125 1.589 1 96.56 418 GLY B N 1
ATOM 7840 C CA . GLY B 1 418 ? -2.596 -19.891 1.544 1 96.56 418 GLY B CA 1
ATOM 7841 C C . GLY B 1 418 ? -1.433 -19.953 0.571 1 96.56 418 GLY B C 1
ATOM 7842 O O . GLY B 1 418 ? -0.508 -19.141 0.644 1 96.56 418 GLY B O 1
ATOM 7843 N N . GLY B 1 419 ? -1.407 -20.906 -0.348 1 97.38 419 GLY B N 1
ATOM 7844 C CA . GLY B 1 419 ? -0.279 -21.031 -1.256 1 97.38 419 GLY B CA 1
ATOM 7845 C C . GLY B 1 419 ? -0.113 -19.828 -2.172 1 97.38 419 GLY B C 1
ATOM 7846 O O . GLY B 1 419 ? 0.998 -19.328 -2.348 1 97.38 419 GLY B O 1
ATOM 7847 N N . VAL B 1 420 ? -1.177 -19.391 -2.775 1 97.19 420 VAL B N 1
ATOM 7848 C CA . VAL B 1 420 ? -1.143 -18.25 -3.684 1 97.19 420 VAL B CA 1
ATOM 7849 C C . VAL B 1 420 ? -0.787 -16.969 -2.908 1 97.19 420 VAL B C 1
ATOM 7851 O O . VAL B 1 420 ? 0 -16.156 -3.381 1 97.19 420 VAL B O 1
ATOM 7854 N N . ASP B 1 421 ? -1.333 -16.859 -1.753 1 94 421 ASP B N 1
ATOM 7855 C CA . ASP B 1 421 ? -1.013 -15.719 -0.896 1 94 421 ASP B CA 1
ATOM 7856 C C . ASP B 1 421 ? 0.477 -15.688 -0.562 1 94 421 ASP B C 1
ATOM 7858 O O . ASP B 1 421 ? 1.081 -14.617 -0.501 1 94 421 ASP B O 1
ATOM 7862 N N . ARG B 1 422 ? 1.015 -16.828 -0.319 1 96.38 422 ARG B N 1
ATOM 7863 C CA . ARG B 1 422 ? 2.441 -16.906 -0.029 1 96.38 422 ARG B CA 1
ATOM 7864 C C . ARG B 1 422 ? 3.273 -16.469 -1.229 1 96.38 422 ARG B C 1
ATOM 7866 O O . ARG B 1 422 ? 4.254 -15.734 -1.077 1 96.38 422 ARG B O 1
ATOM 7873 N N . SER B 1 423 ? 2.92 -16.953 -2.312 1 97.19 423 SER B N 1
ATOM 7874 C CA . SER B 1 423 ? 3.582 -16.516 -3.541 1 97.19 423 SER B CA 1
ATOM 7875 C C . SER B 1 423 ? 3.494 -15.008 -3.725 1 97.19 423 SER B C 1
ATOM 7877 O O . SER B 1 423 ? 4.488 -14.359 -4.051 1 97.19 423 SER B O 1
ATOM 7879 N N . ASP B 1 424 ? 2.352 -14.477 -3.539 1 94.31 424 ASP B N 1
ATOM 7880 C CA . ASP B 1 424 ? 2.135 -13.039 -3.648 1 94.31 424 ASP B CA 1
ATOM 7881 C C . ASP B 1 424 ? 2.979 -12.281 -2.629 1 94.31 424 ASP B C 1
ATOM 7883 O O . ASP B 1 424 ? 3.516 -11.211 -2.934 1 94.31 424 ASP B O 1
ATOM 7887 N N . GLN B 1 425 ? 3.025 -12.812 -1.487 1 93.88 425 GLN B N 1
ATOM 7888 C CA . GLN B 1 425 ? 3.818 -12.18 -0.438 1 93.88 425 GLN B CA 1
ATOM 7889 C C . GLN B 1 425 ? 5.289 -12.094 -0.836 1 93.88 425 GLN B C 1
ATOM 7891 O O . GLN B 1 425 ? 5.922 -11.047 -0.685 1 93.88 425 GLN B O 1
ATOM 7896 N N . TYR B 1 426 ? 5.809 -13.18 -1.334 1 95.81 426 TYR B N 1
ATOM 7897 C CA . TYR B 1 426 ? 7.203 -13.188 -1.771 1 95.81 426 TYR B CA 1
ATOM 7898 C C . TYR B 1 426 ? 7.445 -12.133 -2.84 1 95.81 426 TYR B C 1
ATOM 7900 O O . TYR B 1 426 ? 8.477 -11.453 -2.828 1 95.81 426 TYR B O 1
ATOM 7908 N N . ARG B 1 427 ? 6.535 -12.008 -3.695 1 94.31 427 ARG B N 1
ATOM 7909 C CA . ARG B 1 427 ? 6.684 -11.055 -4.785 1 94.31 427 ARG B CA 1
ATOM 7910 C C . ARG B 1 427 ? 6.59 -9.617 -4.273 1 94.31 427 ARG B C 1
ATOM 7912 O O . ARG B 1 427 ? 7.23 -8.719 -4.82 1 94.31 427 ARG B O 1
ATOM 7919 N N . SER B 1 428 ? 5.805 -9.422 -3.289 1 91.88 428 SER B N 1
ATOM 7920 C CA . SER B 1 428 ? 5.516 -8.078 -2.799 1 91.88 428 SER B CA 1
ATOM 7921 C C . SER B 1 428 ? 6.719 -7.484 -2.068 1 91.88 428 SER B C 1
ATOM 7923 O O . SER B 1 428 ? 6.824 -6.266 -1.925 1 91.88 428 SER B O 1
ATOM 7925 N N . TYR B 1 429 ? 7.633 -8.344 -1.619 1 91.69 429 TYR B N 1
ATOM 7926 C CA . TYR B 1 429 ? 8.781 -7.844 -0.874 1 91.69 429 TYR B CA 1
ATOM 7927 C C . TYR B 1 429 ? 9.656 -6.949 -1.748 1 91.69 429 TYR B C 1
ATOM 7929 O O . TYR B 1 429 ? 10.203 -5.953 -1.272 1 91.69 429 TYR B O 1
ATOM 7937 N N . TYR B 1 430 ? 9.773 -7.363 -2.988 1 93.25 430 TYR B N 1
ATOM 7938 C CA . TYR B 1 430 ? 10.648 -6.656 -3.918 1 93.25 430 TYR B CA 1
ATOM 7939 C C . TYR B 1 430 ? 9.984 -6.512 -5.285 1 93.25 430 TYR B C 1
ATOM 7941 O O . TYR B 1 430 ? 10.078 -7.414 -6.125 1 93.25 430 TYR B O 1
ATOM 7949 N N . SER B 1 431 ? 9.438 -5.414 -5.496 1 88.94 431 SER B N 1
ATOM 7950 C CA . SER B 1 431 ? 8.742 -5.219 -6.766 1 88.94 431 SER B CA 1
ATOM 7951 C C . SER B 1 431 ? 9.734 -5.043 -7.914 1 88.94 431 SER B C 1
ATOM 7953 O O . SER B 1 431 ? 10.797 -4.449 -7.742 1 88.94 431 SER B O 1
ATOM 7955 N N . VAL B 1 432 ? 9.391 -5.648 -8.984 1 88.31 432 VAL B N 1
ATOM 7956 C CA . VAL B 1 432 ? 10.25 -5.512 -10.156 1 88.31 432 VAL B CA 1
ATOM 7957 C C . VAL B 1 432 ? 9.57 -4.617 -11.195 1 88.31 432 VAL B C 1
ATOM 7959 O O . VAL B 1 432 ? 8.375 -4.77 -11.469 1 88.31 432 VAL B O 1
ATOM 7962 N N . GLY B 1 433 ? 10.336 -3.787 -11.719 1 81.19 433 GLY B N 1
ATOM 7963 C CA . GLY B 1 433 ? 9.852 -2.936 -12.797 1 81.19 433 GLY B CA 1
ATOM 7964 C C . GLY B 1 433 ? 9.305 -1.608 -12.305 1 81.19 433 GLY B C 1
ATOM 7965 O O . GLY B 1 433 ? 9.156 -1.399 -11.102 1 81.19 433 GLY B O 1
ATOM 7966 N N . ARG B 1 434 ? 9.078 -0.664 -13.211 1 76.12 434 ARG B N 1
ATOM 7967 C CA . ARG B 1 434 ? 8.562 0.677 -12.938 1 76.12 434 ARG B CA 1
ATOM 7968 C C . ARG B 1 434 ? 7.215 0.894 -13.609 1 76.12 434 ARG B C 1
ATOM 7970 O O . ARG B 1 434 ? 6.82 0.124 -14.492 1 76.12 434 ARG B O 1
ATOM 7977 N N . SER B 1 435 ? 6.602 1.858 -13.148 1 77.38 435 SER B N 1
ATOM 7978 C CA . SER B 1 435 ? 5.289 2.203 -13.695 1 77.38 435 SER B CA 1
ATOM 7979 C C . SER B 1 435 ? 5.391 2.621 -15.156 1 77.38 435 SER B C 1
ATOM 7981 O O . SER B 1 435 ? 6.414 3.158 -15.586 1 77.38 435 SER B O 1
ATOM 7983 N N . SER B 1 436 ? 4.438 2.156 -15.883 1 82.38 436 SER B N 1
ATOM 7984 C CA . SER B 1 436 ? 4.352 2.451 -17.312 1 82.38 436 SER B CA 1
ATOM 7985 C C . SER B 1 436 ? 2.906 2.658 -17.75 1 82.38 436 SER B C 1
ATOM 7987 O O . SER B 1 436 ? 1.977 2.332 -17 1 82.38 436 SER B O 1
ATOM 7989 N N . LYS B 1 437 ? 2.783 3.279 -18.875 1 83.62 437 LYS B N 1
ATOM 7990 C CA . LYS B 1 437 ? 1.452 3.447 -19.453 1 83.62 437 LYS B CA 1
ATOM 7991 C C . LYS B 1 437 ? 0.994 2.174 -20.156 1 83.62 437 LYS B C 1
ATOM 7993 O O . LYS B 1 437 ? -0.205 1.965 -20.359 1 83.62 437 LYS B O 1
ATOM 7998 N N . LYS B 1 438 ? 1.941 1.425 -20.516 1 90.44 438 LYS B N 1
ATOM 7999 C CA . LYS B 1 438 ? 1.625 0.21 -21.266 1 90.44 438 LYS B CA 1
ATOM 8000 C C . LYS B 1 438 ? 1.28 -0.939 -20.312 1 90.44 438 LYS B C 1
ATOM 8002 O O . LYS B 1 438 ? 2.141 -1.424 -19.578 1 90.44 438 LYS B O 1
ATOM 8007 N N . TRP B 1 439 ? 0.125 -1.471 -20.484 1 91.88 439 TRP B N 1
ATOM 8008 C CA . TRP B 1 439 ? -0.403 -2.469 -19.547 1 91.88 439 TRP B CA 1
ATOM 8009 C C . TRP B 1 439 ? 0.406 -3.758 -19.625 1 91.88 439 TRP B C 1
ATOM 8011 O O . TRP B 1 439 ? 0.601 -4.434 -18.609 1 91.88 439 TRP B O 1
ATOM 8021 N N . TRP B 1 440 ? 0.797 -4.203 -20.844 1 94.44 440 TRP B N 1
ATOM 8022 C CA . TRP B 1 440 ? 1.438 -5.5 -21.031 1 94.44 440 TRP B CA 1
ATOM 8023 C C . TRP B 1 440 ? 2.795 -5.543 -20.328 1 94.44 440 TRP B C 1
ATOM 8025 O O . TRP B 1 440 ? 3.303 -6.625 -20.016 1 94.44 440 TRP B O 1
ATOM 8035 N N . ARG B 1 441 ? 3.426 -4.391 -20.031 1 94.62 441 ARG B N 1
ATOM 8036 C CA . ARG B 1 441 ? 4.691 -4.336 -19.312 1 94.62 441 ARG B CA 1
ATOM 8037 C C . ARG B 1 441 ? 4.516 -4.816 -17.875 1 94.62 441 ARG B C 1
ATOM 8039 O O . ARG B 1 441 ? 5.434 -5.402 -17.297 1 94.62 441 ARG B O 1
ATOM 8046 N N . TYR B 1 442 ? 3.379 -4.496 -17.344 1 94.81 442 TYR B N 1
ATOM 8047 C CA . TYR B 1 442 ? 3.1 -4.949 -15.992 1 94.81 442 TYR B CA 1
ATOM 8048 C C . TYR B 1 442 ? 3.049 -6.473 -15.922 1 94.81 442 TYR B C 1
ATOM 8050 O O . TYR B 1 442 ? 3.447 -7.066 -14.922 1 94.81 442 TYR B O 1
ATOM 8058 N N . ILE B 1 443 ? 2.594 -7.078 -16.969 1 96.06 443 ILE B N 1
ATOM 8059 C CA . ILE B 1 443 ? 2.555 -8.531 -17.031 1 96.06 443 ILE B CA 1
ATOM 8060 C C . ILE B 1 443 ? 3.977 -9.086 -17.141 1 96.06 443 ILE B C 1
ATOM 8062 O O . ILE B 1 443 ? 4.309 -10.078 -16.484 1 96.06 443 ILE B O 1
ATOM 8066 N N . VAL B 1 444 ? 4.789 -8.43 -17.906 1 96.38 444 VAL B N 1
ATOM 8067 C CA . VAL B 1 444 ? 6.18 -8.859 -18.047 1 96.38 444 VAL B CA 1
ATOM 8068 C C . VAL B 1 444 ? 6.875 -8.836 -16.688 1 96.38 444 VAL B C 1
ATOM 8070 O O . VAL B 1 444 ? 7.535 -9.805 -16.312 1 96.38 444 VAL B O 1
ATOM 8073 N N . TRP B 1 445 ? 6.727 -7.727 -16.031 1 96.62 445 TRP B N 1
ATOM 8074 C CA . TRP B 1 445 ? 7.367 -7.582 -14.719 1 96.62 445 TRP B CA 1
ATOM 8075 C C . TRP B 1 445 ? 6.797 -8.578 -13.719 1 96.62 445 TRP B C 1
ATOM 8077 O O . TRP B 1 445 ? 7.527 -9.117 -12.883 1 96.62 445 TRP B O 1
ATOM 8087 N N . PHE B 1 446 ? 5.547 -8.844 -13.805 1 96.19 446 PHE B N 1
ATOM 8088 C CA . PHE B 1 446 ? 4.914 -9.844 -12.953 1 96.19 446 PHE B CA 1
ATOM 8089 C C . PHE B 1 446 ? 5.523 -11.219 -13.18 1 96.19 446 PHE B C 1
ATOM 8091 O O . PHE B 1 446 ? 5.879 -11.914 -12.227 1 96.19 446 PHE B O 1
ATOM 8098 N N . LEU B 1 447 ? 5.621 -11.586 -14.43 1 97.31 447 LEU B N 1
ATOM 8099 C CA . LEU B 1 447 ? 6.156 -12.891 -14.789 1 97.31 447 LEU B CA 1
ATOM 8100 C C . LEU B 1 447 ? 7.613 -13.023 -14.352 1 97.31 447 LEU B C 1
ATOM 8102 O O . LEU B 1 447 ? 8.023 -14.078 -13.859 1 97.31 447 LEU B O 1
ATOM 8106 N N . MET B 1 448 ? 8.328 -12 -14.539 1 96.88 448 MET B N 1
ATOM 8107 C CA . MET B 1 448 ? 9.727 -12.023 -14.109 1 96.88 448 MET B CA 1
ATOM 8108 C C . MET B 1 448 ? 9.82 -12.203 -12.594 1 96.88 448 MET B C 1
ATOM 8110 O O . MET B 1 448 ? 10.617 -13.008 -12.109 1 96.88 448 MET B O 1
ATOM 8114 N N . ASN B 1 449 ? 9.07 -11.422 -11.93 1 97.56 449 ASN B N 1
ATOM 8115 C CA . ASN B 1 449 ? 9.062 -11.531 -10.477 1 97.56 449 ASN B CA 1
ATOM 8116 C C . ASN B 1 449 ? 8.648 -12.922 -10.016 1 97.56 449 ASN B C 1
ATOM 8118 O O . ASN B 1 449 ? 9.234 -13.477 -9.086 1 97.56 449 ASN B O 1
ATOM 8122 N N . LEU B 1 450 ? 7.652 -13.43 -10.656 1 97.75 450 LEU B N 1
ATOM 8123 C CA . LEU B 1 450 ? 7.191 -14.781 -10.352 1 97.75 450 LEU B CA 1
ATOM 8124 C C . LEU B 1 450 ? 8.289 -15.805 -10.609 1 97.75 450 LEU B C 1
ATOM 8126 O O . LEU B 1 450 ? 8.5 -16.719 -9.805 1 97.75 450 LEU B O 1
ATOM 8130 N N . ALA B 1 451 ? 8.945 -15.648 -11.703 1 98.38 451 ALA B N 1
ATOM 8131 C CA . ALA B 1 451 ? 10.055 -16.531 -12.039 1 98.38 451 ALA B CA 1
ATOM 8132 C C . ALA B 1 451 ? 11.164 -16.453 -11 1 98.38 451 ALA B C 1
ATOM 8134 O O . ALA B 1 451 ? 11.766 -17.469 -10.641 1 98.38 451 ALA B O 1
ATOM 8135 N N . ILE B 1 452 ? 11.422 -15.242 -10.523 1 98.5 452 ILE B N 1
ATOM 8136 C CA . ILE B 1 452 ? 12.461 -15.055 -9.516 1 98.5 452 ILE B CA 1
ATOM 8137 C C . ILE B 1 452 ? 12.055 -15.766 -8.227 1 98.5 452 ILE B C 1
ATOM 8139 O O . ILE B 1 452 ? 12.867 -16.453 -7.609 1 98.5 452 ILE B O 1
ATOM 8143 N N . VAL B 1 453 ? 10.852 -15.625 -7.789 1 98.44 453 VAL B N 1
ATOM 8144 C CA . VAL B 1 453 ? 10.352 -16.266 -6.574 1 98.44 453 VAL B CA 1
ATOM 8145 C C . VAL B 1 453 ? 10.438 -17.781 -6.723 1 98.44 453 VAL B C 1
ATOM 8147 O O . VAL B 1 453 ? 10.922 -18.469 -5.828 1 98.44 453 VAL B O 1
ATOM 8150 N N . ASN B 1 454 ? 9.953 -18.297 -7.867 1 98.62 454 ASN B N 1
ATOM 8151 C CA . ASN B 1 454 ? 10.047 -19.734 -8.125 1 98.62 454 ASN B CA 1
ATOM 8152 C C . ASN B 1 454 ? 11.5 -20.203 -8.117 1 98.62 454 ASN B C 1
ATOM 8154 O O . ASN B 1 454 ? 11.805 -21.281 -7.609 1 98.62 454 ASN B O 1
ATOM 8158 N N . ALA B 1 455 ? 12.352 -19.391 -8.695 1 98.75 455 ALA B N 1
ATOM 8159 C CA . ALA B 1 455 ? 13.766 -19.75 -8.711 1 98.75 455 ALA B CA 1
ATOM 8160 C C . ALA B 1 455 ? 14.336 -19.812 -7.293 1 98.75 455 ALA B C 1
ATOM 8162 O O . ALA B 1 455 ? 15.094 -20.719 -6.957 1 98.75 455 ALA B O 1
ATOM 8163 N N . TRP B 1 456 ? 13.992 -18.859 -6.488 1 98.44 456 TRP B N 1
ATOM 8164 C CA . TRP B 1 456 ? 14.414 -18.828 -5.09 1 98.44 456 TRP B CA 1
ATOM 8165 C C . TRP B 1 456 ? 13.93 -20.062 -4.344 1 98.44 456 TRP B C 1
ATOM 8167 O O . TRP B 1 456 ? 14.695 -20.703 -3.619 1 98.44 456 TRP B O 1
ATOM 8177 N N . LEU B 1 457 ? 12.68 -20.422 -4.539 1 98.31 457 LEU B N 1
ATOM 8178 C CA . LEU B 1 457 ? 12.109 -21.578 -3.863 1 98.31 457 LEU B CA 1
ATOM 8179 C C . LEU B 1 457 ? 12.758 -22.875 -4.348 1 98.31 457 LEU B C 1
ATOM 8181 O O . LEU B 1 457 ? 13.016 -23.781 -3.553 1 98.31 457 LEU B O 1
ATOM 8185 N N . LEU B 1 458 ? 12.977 -22.906 -5.656 1 98.12 458 LEU B N 1
ATOM 8186 C CA . LEU B 1 458 ? 13.68 -24.047 -6.223 1 98.12 458 LEU B CA 1
ATOM 8187 C C . LEU B 1 458 ? 15.078 -24.172 -5.629 1 98.12 458 LEU B C 1
ATOM 8189 O O . LEU B 1 458 ? 15.523 -25.281 -5.289 1 98.12 458 LEU B O 1
ATOM 8193 N N . PHE B 1 459 ? 15.758 -23.047 -5.527 1 98.06 459 PHE B N 1
ATOM 8194 C CA . PHE B 1 459 ? 17.078 -23 -4.926 1 98.06 459 PHE B CA 1
ATOM 8195 C C . PHE B 1 459 ? 17.047 -23.484 -3.486 1 98.06 459 PHE B C 1
ATOM 8197 O O . PHE B 1 459 ? 17.891 -24.297 -3.08 1 98.06 459 PHE B O 1
ATOM 8204 N N . ARG B 1 460 ? 16.141 -23.078 -2.736 1 96.75 460 ARG B N 1
ATOM 8205 C CA . ARG B 1 460 ? 16 -23.406 -1.322 1 96.75 460 ARG B CA 1
ATOM 8206 C C . ARG B 1 460 ? 15.734 -24.891 -1.134 1 96.75 460 ARG B C 1
ATOM 8208 O O . ARG B 1 460 ? 16.234 -25.516 -0.195 1 96.75 460 ARG B O 1
ATOM 8215 N N . GLU B 1 461 ? 14.93 -25.5 -2.061 1 96.06 461 GLU B N 1
ATOM 8216 C CA . GLU B 1 461 ? 14.531 -26.906 -1.95 1 96.06 461 GLU B CA 1
ATOM 8217 C C . GLU B 1 461 ? 15.617 -27.828 -2.498 1 96.06 461 GLU B C 1
ATOM 8219 O O . GLU B 1 461 ? 15.562 -29.047 -2.301 1 96.06 461 GLU B O 1
ATOM 8224 N N . SER B 1 462 ? 16.578 -27.25 -3.191 1 97.25 462 SER B N 1
ATOM 8225 C CA . SER B 1 462 ? 17.625 -28.062 -3.818 1 97.25 462 SER B CA 1
ATOM 8226 C C . SER B 1 462 ? 18.797 -28.281 -2.871 1 97.25 462 SER B C 1
ATOM 8228 O O . SER B 1 462 ? 18.969 -27.531 -1.909 1 97.25 462 SER B O 1
ATOM 8230 N N . LYS B 1 463 ? 19.562 -29.297 -3.166 1 95.44 463 LYS B N 1
ATOM 8231 C CA . LYS B 1 463 ? 20.781 -29.578 -2.408 1 95.44 463 LYS B CA 1
ATOM 8232 C C . LYS B 1 463 ? 21.953 -28.75 -2.941 1 95.44 463 LYS B C 1
ATOM 8234 O O . LYS B 1 463 ? 22.062 -28.516 -4.148 1 95.44 463 LYS B O 1
ATOM 8239 N N . HIS B 1 464 ? 22.703 -28.281 -1.985 1 96.06 464 HIS B N 1
ATOM 8240 C CA . HIS B 1 464 ? 23.844 -27.453 -2.35 1 96.06 464 HIS B CA 1
ATOM 8241 C C . HIS B 1 464 ? 25.141 -27.969 -1.705 1 96.06 464 HIS B C 1
ATOM 8243 O O . HIS B 1 464 ? 25.125 -28.422 -0.556 1 96.06 464 HIS B O 1
ATOM 8249 N N . ALA B 1 465 ? 26.281 -27.875 -2.479 1 95.06 465 ALA B N 1
ATOM 8250 C CA . ALA B 1 465 ? 27.625 -28.141 -1.98 1 95.06 465 ALA B CA 1
ATOM 8251 C C . ALA B 1 465 ? 28.641 -27.156 -2.582 1 95.06 465 ALA B C 1
ATOM 8253 O O . ALA B 1 465 ? 28.891 -27.188 -3.787 1 95.06 465 ALA B O 1
ATOM 8254 N N . PRO B 1 466 ? 29.234 -26.25 -1.729 1 94.69 466 PRO B N 1
ATOM 8255 C CA . PRO B 1 466 ? 29.031 -26.031 -0.294 1 94.69 466 PRO B CA 1
ATOM 8256 C C . PRO B 1 466 ? 27.641 -25.484 0.02 1 94.69 466 PRO B C 1
ATOM 8258 O O . PRO B 1 466 ? 27 -24.891 -0.85 1 94.69 466 PRO B O 1
ATOM 8261 N N . PRO B 1 467 ? 27.25 -25.625 1.197 1 93.75 467 PRO B N 1
ATOM 8262 C CA . PRO B 1 467 ? 25.953 -25.062 1.573 1 93.75 467 PRO B CA 1
ATOM 8263 C C . PRO B 1 467 ? 25.938 -23.531 1.587 1 93.75 467 PRO B C 1
ATOM 8265 O O . PRO B 1 467 ? 26.984 -22.906 1.814 1 93.75 467 PRO B O 1
ATOM 8268 N N . PRO B 1 468 ? 24.781 -22.953 1.27 1 91.62 468 PRO B N 1
ATOM 8269 C CA . PRO B 1 468 ? 24.719 -21.484 1.368 1 91.62 468 PRO B CA 1
ATOM 8270 C C . PRO B 1 468 ? 25.047 -20.984 2.768 1 91.62 468 PRO B C 1
ATOM 8272 O O . PRO B 1 468 ? 24.906 -21.719 3.746 1 91.62 468 PRO B O 1
ATOM 8275 N N . THR B 1 469 ? 25.531 -19.75 2.836 1 90.5 469 THR B N 1
ATOM 8276 C CA . THR B 1 469 ? 25.859 -19.125 4.113 1 90.5 469 THR B CA 1
ATOM 8277 C C . THR B 1 469 ? 24.641 -19.094 5.031 1 90.5 469 THR B C 1
ATOM 8279 O O . THR B 1 469 ? 23.5 -19.125 4.559 1 90.5 469 THR B O 1
ATOM 8282 N N . LYS B 1 470 ? 25 -18.969 6.355 1 85.38 470 LYS B N 1
ATOM 8283 C CA . LYS B 1 470 ? 23.969 -18.969 7.398 1 85.38 470 LYS B CA 1
ATOM 8284 C C . LYS B 1 470 ? 23.062 -17.75 7.285 1 85.38 470 LYS B C 1
ATOM 8286 O O . LYS B 1 470 ? 23.531 -16.609 7.293 1 85.38 470 LYS B O 1
ATOM 8291 N N . ASN B 1 471 ? 22.344 -17.328 6.438 1 86.94 471 ASN B N 1
ATOM 8292 C CA . ASN B 1 471 ? 21.406 -16.219 6.305 1 86.94 471 ASN B CA 1
ATOM 8293 C C . ASN B 1 471 ? 21.156 -15.875 4.84 1 86.94 471 ASN B C 1
ATOM 8295 O O . ASN B 1 471 ? 20.781 -14.742 4.527 1 86.94 471 ASN B O 1
ATOM 8299 N N . TYR B 1 472 ? 21.5 -16.891 4.16 1 94.31 472 TYR B N 1
ATOM 8300 C CA . TYR B 1 472 ? 21.188 -16.672 2.752 1 94.31 472 TYR B CA 1
ATOM 8301 C C . TYR B 1 472 ? 19.688 -16.672 2.52 1 94.31 472 TYR B C 1
ATOM 8303 O O . TYR B 1 472 ? 19.031 -17.719 2.639 1 94.31 472 TYR B O 1
ATOM 8311 N N . ASP B 1 473 ? 19.172 -15.516 2.309 1 96.06 473 ASP B N 1
ATOM 8312 C CA . ASP B 1 473 ? 17.719 -15.398 2.203 1 96.06 473 ASP B CA 1
ATOM 8313 C C . ASP B 1 473 ? 17.312 -14.875 0.829 1 96.06 473 ASP B C 1
ATOM 8315 O O . ASP B 1 473 ? 18.141 -14.797 -0.083 1 96.06 473 ASP B O 1
ATOM 8319 N N . HIS B 1 474 ? 16.062 -14.656 0.671 1 97.06 474 HIS B N 1
ATOM 8320 C CA . HIS B 1 474 ? 15.469 -14.25 -0.596 1 97.06 474 HIS B CA 1
ATOM 8321 C C . HIS B 1 474 ? 16.109 -12.969 -1.119 1 97.06 474 HIS B C 1
ATOM 8323 O O . HIS B 1 474 ? 16.375 -12.844 -2.318 1 97.06 474 HIS B O 1
ATOM 8329 N N . LEU B 1 475 ? 16.391 -11.969 -0.266 1 96.25 475 LEU B N 1
ATOM 8330 C CA . LEU B 1 475 ? 17.047 -10.719 -0.664 1 96.25 475 LEU B CA 1
ATOM 8331 C C . LEU B 1 475 ? 18.422 -10.992 -1.258 1 96.25 475 LEU B C 1
ATOM 8333 O O . LEU B 1 475 ? 18.75 -10.484 -2.334 1 96.25 475 LEU B O 1
ATOM 8337 N N . ARG B 1 476 ? 19.25 -11.781 -0.561 1 95.81 476 ARG B N 1
ATOM 8338 C CA . ARG B 1 476 ? 20.594 -12.102 -1.044 1 95.81 476 ARG B CA 1
ATOM 8339 C C . ARG B 1 476 ? 20.531 -12.828 -2.385 1 95.81 476 ARG B C 1
ATOM 8341 O O . ARG B 1 476 ? 21.344 -12.57 -3.271 1 95.81 476 ARG B O 1
ATOM 8348 N N . PHE B 1 477 ? 19.594 -13.758 -2.475 1 97.88 477 PHE B N 1
ATOM 8349 C CA . PHE B 1 477 ? 19.391 -14.461 -3.734 1 97.88 477 PHE B CA 1
ATOM 8350 C C . PHE B 1 477 ? 19.156 -13.477 -4.875 1 97.88 477 PHE B C 1
ATOM 8352 O O . PHE B 1 477 ? 19.766 -13.602 -5.941 1 97.88 477 PHE B O 1
ATOM 8359 N N . ARG B 1 478 ? 18.266 -12.508 -4.668 1 97.44 478 ARG B N 1
ATOM 8360 C CA . ARG B 1 478 ? 17.922 -11.523 -5.691 1 97.44 478 ARG B CA 1
ATOM 8361 C C . ARG B 1 478 ? 19.125 -10.641 -6.023 1 97.44 478 ARG B C 1
ATOM 8363 O O . ARG B 1 478 ? 19.344 -10.281 -7.184 1 97.44 478 ARG B O 1
ATOM 8370 N N . LEU B 1 479 ? 19.859 -10.242 -4.988 1 96.5 479 LEU B N 1
ATOM 8371 C CA . LEU B 1 479 ? 21.047 -9.422 -5.211 1 96.5 479 LEU B CA 1
ATOM 8372 C C . LEU B 1 479 ? 22.078 -10.172 -6.059 1 96.5 479 LEU B C 1
ATOM 8374 O O . LEU B 1 479 ? 22.625 -9.617 -7.004 1 96.5 479 LEU B O 1
ATOM 8378 N N . ASP B 1 480 ? 22.297 -11.438 -5.727 1 97.12 480 ASP B N 1
ATOM 8379 C CA . ASP B 1 480 ? 23.219 -12.258 -6.496 1 97.12 480 ASP B CA 1
ATOM 8380 C C . ASP B 1 480 ? 22.734 -12.422 -7.938 1 97.12 480 ASP B C 1
ATOM 8382 O O . ASP B 1 480 ? 23.531 -12.359 -8.875 1 97.12 480 ASP B O 1
ATOM 8386 N N . LEU B 1 481 ? 21.469 -12.656 -8.031 1 98.25 481 LEU B N 1
ATOM 8387 C CA . LEU B 1 481 ? 20.906 -12.812 -9.367 1 98.25 481 LEU B CA 1
ATOM 8388 C C . LEU B 1 481 ? 21.109 -11.547 -10.195 1 98.25 481 LEU B C 1
ATOM 8390 O O . LEU B 1 481 ? 21.531 -11.633 -11.352 1 98.25 481 LEU B O 1
ATOM 8394 N N . ALA B 1 482 ? 20.766 -10.375 -9.633 1 97.5 482 ALA B N 1
ATOM 8395 C CA . ALA B 1 482 ? 20.953 -9.117 -10.344 1 97.5 482 ALA B CA 1
ATOM 8396 C C . ALA B 1 482 ? 22.406 -8.93 -10.766 1 97.5 482 ALA B C 1
ATOM 8398 O O . ALA B 1 482 ? 22.688 -8.508 -11.891 1 97.5 482 ALA B O 1
ATOM 8399 N N . GLU B 1 483 ? 23.328 -9.258 -9.898 1 96.94 483 GLU B N 1
ATOM 8400 C CA . GLU B 1 483 ? 24.75 -9.125 -10.18 1 96.94 483 GLU B CA 1
ATOM 8401 C C . GLU B 1 483 ? 25.172 -10.062 -11.312 1 96.94 483 GLU B C 1
ATOM 8403 O O . GLU B 1 483 ? 25.953 -9.672 -12.18 1 96.94 483 GLU B O 1
ATOM 8408 N N . GLN B 1 484 ? 24.703 -11.219 -11.25 1 97.69 484 GLN B N 1
ATOM 8409 C CA . GLN B 1 484 ? 25.062 -12.211 -12.258 1 97.69 484 GLN B CA 1
ATOM 8410 C C . GLN B 1 484 ? 24.438 -11.875 -13.609 1 97.69 484 GLN B C 1
ATOM 8412 O O . GLN B 1 484 ? 25.062 -12.102 -14.648 1 97.69 484 GLN B O 1
ATOM 8417 N N . LEU B 1 485 ? 23.188 -11.383 -13.609 1 97.31 485 LEU B N 1
ATOM 8418 C CA . LEU B 1 485 ? 22.562 -10.93 -14.844 1 97.31 485 LEU B CA 1
ATOM 8419 C C . LEU B 1 485 ? 23.344 -9.773 -15.461 1 97.31 485 LEU B C 1
ATOM 8421 O O . LEU B 1 485 ? 23.516 -9.711 -16.672 1 97.31 485 LEU B O 1
ATOM 8425 N N . ARG B 1 486 ? 23.719 -8.82 -14.625 1 95.06 486 ARG B N 1
ATOM 8426 C CA . ARG B 1 486 ? 24.531 -7.695 -15.086 1 95.06 486 ARG B CA 1
ATOM 8427 C C . ARG B 1 486 ? 25.844 -8.172 -15.68 1 95.06 486 ARG B C 1
ATOM 8429 O O . ARG B 1 486 ? 26.328 -7.609 -16.672 1 95.06 486 ARG B O 1
ATOM 8436 N N . ALA B 1 487 ? 26.453 -9.234 -15.141 1 89.12 487 ALA B N 1
ATOM 8437 C CA . ALA B 1 487 ? 27.672 -9.898 -15.594 1 89.12 487 ALA B CA 1
ATOM 8438 C C . ALA B 1 487 ? 28.75 -8.883 -15.953 1 89.12 487 ALA B C 1
ATOM 8440 O O . ALA B 1 487 ? 29.328 -8.945 -17.031 1 89.12 487 ALA B O 1
ATOM 8441 N N . GLY B 1 488 ? 28.938 -7.824 -15.172 1 82.88 488 GLY B N 1
ATOM 8442 C CA . GLY B 1 488 ? 30 -6.859 -15.383 1 82.88 488 GLY B CA 1
ATOM 8443 C C . GLY B 1 488 ? 29.734 -5.918 -16.547 1 82.88 488 GLY B C 1
ATOM 8444 O O . GLY B 1 488 ? 30.609 -5.141 -16.938 1 82.88 488 GLY B O 1
ATOM 8445 N N . PHE B 1 489 ? 28.469 -6.02 -17.062 1 86.69 489 PHE B N 1
ATOM 8446 C CA . PHE B 1 489 ? 28.125 -5.121 -18.156 1 86.69 489 PHE B CA 1
ATOM 8447 C C . PHE B 1 489 ? 28.234 -3.666 -17.719 1 86.69 489 PHE B C 1
ATOM 8449 O O . PHE B 1 489 ? 27.781 -3.299 -16.641 1 86.69 489 PHE B O 1
ATOM 8456 N N . SER B 1 490 ? 29 -2.893 -18.453 1 84.94 490 SER B N 1
ATOM 8457 C CA . SER B 1 490 ? 29.078 -1.447 -18.266 1 84.94 490 SER B CA 1
ATOM 8458 C C . SER B 1 490 ? 28.984 -0.714 -19.609 1 84.94 490 SER B C 1
ATOM 8460 O O . SER B 1 490 ? 29.75 -0.987 -20.531 1 84.94 490 SER B O 1
ATOM 8462 N N . GLY B 1 491 ? 27.859 -0.023 -19.797 1 67.62 491 GLY B N 1
ATOM 8463 C CA . GLY B 1 491 ? 27.625 0.702 -21.031 1 67.62 491 GLY B CA 1
ATOM 8464 C C . GLY B 1 491 ? 28.766 1.619 -21.422 1 67.62 491 GLY B C 1
ATOM 8465 O O . GLY B 1 491 ? 28.875 2.031 -22.578 1 67.62 491 GLY B O 1
ATOM 8466 N N . HIS B 1 492 ? 29.578 2.104 -20.438 1 58.38 492 HIS B N 1
ATOM 8467 C CA . HIS B 1 492 ? 30.719 2.949 -20.781 1 58.38 492 HIS B CA 1
ATOM 8468 C C . HIS B 1 492 ? 31.75 2.178 -21.609 1 58.38 492 HIS B C 1
ATOM 8470 O O . HIS B 1 492 ? 32.438 2.76 -22.438 1 58.38 492 HIS B O 1
ATOM 8476 N N . CYS B 1 493 ? 31.797 0.907 -21.438 1 46.16 493 CYS B N 1
ATOM 8477 C CA . CYS B 1 493 ? 32.781 0.14 -22.172 1 46.16 493 CYS B CA 1
ATOM 8478 C C . CYS B 1 493 ? 32.375 -0.049 -23.625 1 46.16 493 CYS B C 1
ATOM 8480 O O . CYS B 1 493 ? 33.25 -0.155 -24.5 1 46.16 493 CYS B O 1
ATOM 8482 N N . LEU B 1 494 ? 31.109 -0.112 -23.812 1 45.5 494 LEU B N 1
ATOM 8483 C CA . LEU B 1 494 ? 30.672 -0.367 -25.188 1 45.5 494 LEU B CA 1
ATOM 8484 C C . LEU B 1 494 ? 30.875 0.863 -26.062 1 45.5 494 LEU B C 1
ATOM 8486 O O . LEU B 1 494 ? 31.234 0.74 -27.234 1 45.5 494 LEU B O 1
ATOM 8490 N N . ASN B 1 495 ? 30.703 1.999 -25.547 1 41.81 495 ASN B N 1
ATOM 8491 C CA . ASN B 1 495 ? 30.938 3.186 -26.359 1 41.81 495 ASN B CA 1
ATOM 8492 C C . ASN B 1 495 ? 32.406 3.311 -26.75 1 41.81 495 ASN B C 1
ATOM 8494 O O . ASN B 1 495 ? 32.719 3.885 -27.797 1 41.81 495 ASN B O 1
ATOM 8498 N N . ARG B 1 496 ? 33.25 2.807 -25.969 1 39.25 496 ARG B N 1
ATOM 8499 C CA . ARG B 1 496 ? 34.656 2.846 -26.406 1 39.25 496 ARG B CA 1
ATOM 8500 C C . ARG B 1 496 ? 34.875 1.896 -27.578 1 39.25 496 ARG B C 1
ATOM 8502 O O . ARG B 1 496 ? 35.656 2.193 -28.484 1 39.25 496 ARG B O 1
ATOM 8509 N N . GLU B 1 497 ? 34.188 0.846 -27.453 1 37.34 497 GLU B N 1
ATOM 8510 C CA . GLU B 1 497 ? 34.375 -0.098 -28.562 1 37.34 497 GLU B CA 1
ATOM 8511 C C . GLU B 1 497 ? 33.656 0.384 -29.828 1 37.34 497 GLU B C 1
ATOM 8513 O O . GLU B 1 497 ? 34.188 0.246 -30.922 1 37.34 497 GLU B O 1
ATOM 8518 N N . ILE B 1 498 ? 32.562 1.026 -29.625 1 39.75 498 ILE B N 1
ATOM 8519 C CA . ILE B 1 498 ? 31.891 1.572 -30.797 1 39.75 498 ILE B CA 1
ATOM 8520 C C . ILE B 1 498 ? 32.625 2.799 -31.297 1 39.75 498 ILE B C 1
ATOM 8522 O O . ILE B 1 498 ? 32.844 2.951 -32.5 1 39.75 498 ILE B O 1
ATOM 8526 N N . LYS B 1 499 ? 33.094 3.59 -30.344 1 41.72 499 LYS B N 1
ATOM 8527 C CA . LYS B 1 499 ? 33.938 4.684 -30.812 1 41.72 499 LYS B CA 1
ATOM 8528 C C . LYS B 1 499 ? 35.219 4.156 -31.438 1 41.72 499 LYS B C 1
ATOM 8530 O O . LYS B 1 499 ? 35.688 4.703 -32.438 1 41.72 499 LYS B O 1
ATOM 8535 N N . TYR B 1 500 ? 35.656 3.174 -30.828 1 37.44 500 TYR B N 1
ATOM 8536 C CA . TYR B 1 500 ? 36.812 2.518 -31.422 1 37.44 500 TYR B CA 1
ATOM 8537 C C . TYR B 1 500 ? 36.469 1.931 -32.781 1 37.44 500 TYR B C 1
ATOM 8539 O O . TYR B 1 500 ? 37.281 2.025 -33.719 1 37.44 500 TYR B O 1
ATOM 8547 N N . PHE B 1 501 ? 35.25 1.491 -32.844 1 38.75 501 PHE B N 1
ATOM 8548 C CA . PHE B 1 501 ? 34.844 0.975 -34.156 1 38.75 501 PHE B CA 1
ATOM 8549 C C . PHE B 1 501 ? 34.531 2.115 -35.125 1 38.75 501 PHE B C 1
ATOM 8551 O O . PHE B 1 501 ? 34.875 2.043 -36.312 1 38.75 501 PHE B O 1
ATOM 8558 N N . GLU B 1 502 ? 33.875 3.152 -34.625 1 40.72 502 GLU B N 1
ATOM 8559 C CA . GLU B 1 502 ? 33.656 4.312 -35.5 1 40.72 502 GLU B CA 1
ATOM 8560 C C . GLU B 1 502 ? 35 4.98 -35.844 1 40.72 502 GLU B C 1
ATOM 8562 O O . GLU B 1 502 ? 35.188 5.367 -37 1 40.72 502 GLU B O 1
ATOM 8567 N N . ILE B 1 503 ? 35.812 5.102 -34.812 1 38.44 503 ILE B N 1
ATOM 8568 C CA . ILE B 1 503 ? 37.125 5.664 -35.094 1 38.44 503 ILE B CA 1
ATOM 8569 C C . ILE B 1 503 ? 37.906 4.734 -36.031 1 38.44 503 ILE B C 1
ATOM 8571 O O . ILE B 1 503 ? 38.531 5.188 -37 1 38.44 503 ILE B O 1
ATOM 8575 N N . LYS B 1 504 ? 37.719 3.434 -35.844 1 39.34 504 LYS B N 1
ATOM 8576 C CA . LYS B 1 504 ? 38.344 2.514 -36.812 1 39.34 504 LYS B CA 1
ATOM 8577 C C . LYS B 1 504 ? 37.719 2.615 -38.188 1 39.34 504 LYS B C 1
ATOM 8579 O O . LYS B 1 504 ? 38.406 2.586 -39.188 1 39.34 504 LYS B O 1
ATOM 8584 N N . TYR B 1 505 ? 36.344 2.773 -38.125 1 38 505 TYR B N 1
ATOM 8585 C CA . TYR B 1 505 ? 35.656 2.951 -39.406 1 38 505 TYR B CA 1
ATOM 8586 C C . TYR B 1 505 ? 36 4.293 -40.031 1 38 505 TYR B C 1
ATOM 8588 O O . TYR B 1 505 ? 36.25 4.371 -41.25 1 38 505 TYR B O 1
ATOM 8596 N N . TYR B 1 506 ? 36.094 5.359 -39.219 1 38.16 506 TYR B N 1
ATOM 8597 C CA . TYR B 1 506 ? 36.531 6.652 -39.719 1 38.16 506 TYR B CA 1
ATOM 8598 C C . TYR B 1 506 ? 38 6.598 -40.156 1 38.16 506 TYR B C 1
ATOM 8600 O O . TYR B 1 506 ? 38.344 7.16 -41.188 1 38.16 506 TYR B O 1
ATOM 8608 N N . LEU B 1 507 ? 38.75 5.891 -39.312 1 38.75 507 LEU B N 1
ATOM 8609 C CA . LEU B 1 507 ? 40.156 5.77 -39.688 1 38.75 507 LEU B CA 1
ATOM 8610 C C . LEU B 1 507 ? 40.312 4.926 -40.969 1 38.75 507 LEU B C 1
ATOM 8612 O O . LEU B 1 507 ? 41.156 5.223 -41.812 1 38.75 507 LEU B O 1
ATOM 8616 N N . PHE B 1 508 ? 39.469 3.855 -41 1 37.22 508 PHE B N 1
ATOM 8617 C CA . PHE B 1 508 ? 39.594 3.035 -42.188 1 37.22 508 PHE B CA 1
ATOM 8618 C C . PHE B 1 508 ? 39.094 3.809 -43.406 1 37.22 508 PHE B C 1
ATOM 8620 O O . PHE B 1 508 ? 39.688 3.703 -44.5 1 37.22 508 PHE B O 1
ATOM 8627 N N . HIS B 1 509 ? 38 4.531 -43.25 1 34.72 509 HIS B N 1
ATOM 8628 C CA . HIS B 1 509 ? 37.531 5.215 -44.438 1 34.72 509 HIS B CA 1
ATOM 8629 C C . HIS B 1 509 ? 38.406 6.418 -44.75 1 34.72 509 HIS B C 1
ATOM 8631 O O . HIS B 1 509 ? 38.531 6.816 -45.938 1 34.72 509 HIS B O 1
ATOM 8637 N N . HIS B 1 510 ? 38.812 7.141 -43.75 1 34.69 510 HIS B N 1
ATOM 8638 C CA . HIS B 1 510 ? 39.594 8.32 -44.094 1 34.69 510 HIS B CA 1
ATOM 8639 C C . HIS B 1 510 ? 41.062 7.961 -44.312 1 34.69 510 HIS B C 1
ATOM 8641 O O . HIS B 1 510 ? 41.875 8.844 -44.531 1 34.69 510 HIS B O 1
ATOM 8647 N N . SER B 1 511 ? 41.469 6.809 -44 1 34.53 511 SER B N 1
ATOM 8648 C CA . SER B 1 511 ? 42.844 6.473 -44.406 1 34.53 511 SER B CA 1
ATOM 8649 C C . SER B 1 511 ? 43 6.637 -45.938 1 34.53 511 SER B C 1
ATOM 8651 O O . SER B 1 511 ? 44.125 6.477 -46.438 1 34.53 511 SER B O 1
ATOM 8653 N N . PHE B 1 512 ? 41.969 6.66 -46.719 1 33.41 512 PHE B N 1
ATOM 8654 C CA . PHE B 1 512 ? 42.312 6.824 -48.125 1 33.41 512 PHE B CA 1
ATOM 8655 C C . PHE B 1 512 ? 42.906 8.211 -48.344 1 33.41 512 PHE B C 1
ATOM 8657 O O . PHE B 1 512 ? 43.844 8.359 -49.188 1 33.41 512 PHE B O 1
ATOM 8664 N N . LEU B 1 513 ? 42.438 9.305 -47.875 1 30.48 513 LEU B N 1
ATOM 8665 C CA . LEU B 1 513 ? 42.938 10.531 -48.469 1 30.48 513 LEU B CA 1
ATOM 8666 C C . LEU B 1 513 ? 44.312 10.898 -47.844 1 30.48 513 LEU B C 1
ATOM 8668 O O . LEU B 1 513 ? 45 11.789 -48.344 1 30.48 513 LEU B O 1
ATOM 8672 N N . VAL B 1 514 ? 44.625 10.695 -46.562 1 28.78 514 VAL B N 1
ATOM 8673 C CA . VAL B 1 514 ? 45.844 11.273 -46.031 1 28.78 514 VAL B CA 1
ATOM 8674 C C . VAL B 1 514 ? 47.062 10.469 -46.5 1 28.78 514 VAL B C 1
ATOM 8676 O O . VAL B 1 514 ? 47.344 9.398 -45.969 1 28.78 514 VAL B O 1
ATOM 8679 N N . SER B 1 515 ? 47.188 10 -47.719 1 28.97 515 SER B N 1
ATOM 8680 C CA . SER B 1 515 ? 48.469 9.539 -48.25 1 28.97 515 SER B CA 1
ATOM 8681 C C . SER B 1 515 ? 49.594 10.523 -47.906 1 28.97 515 SER B C 1
ATOM 8683 O O . SER B 1 515 ? 50.75 10.141 -47.844 1 28.97 515 SER B O 1
ATOM 8685 N N . VAL B 1 516 ? 49.5 11.828 -48.344 1 28.61 516 VAL B N 1
ATOM 8686 C CA . VAL B 1 516 ? 50.688 12.578 -48.656 1 28.61 516 VAL B CA 1
ATOM 8687 C C . VAL B 1 516 ? 51.469 12.844 -47.375 1 28.61 516 VAL B C 1
ATOM 8689 O O . VAL B 1 516 ? 52.719 12.773 -47.344 1 28.61 516 VAL B O 1
ATOM 8692 N N . ILE B 1 517 ? 50.969 13.672 -46.344 1 26.2 517 ILE B N 1
ATOM 8693 C CA . ILE B 1 517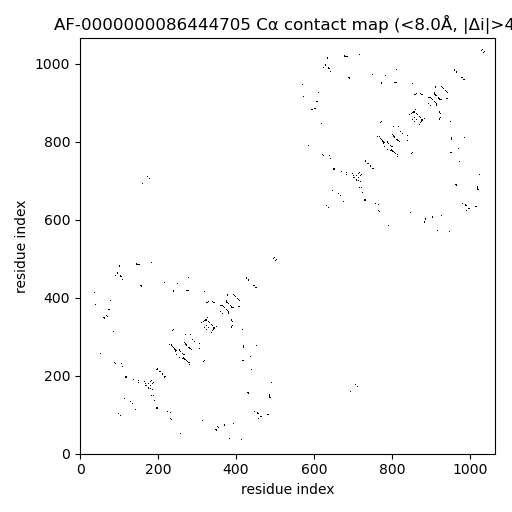 ? 51.938 14.328 -45.531 1 26.2 517 ILE B CA 1
ATOM 8694 C C . ILE B 1 517 ? 52.562 13.32 -44.531 1 26.2 517 ILE B C 1
ATOM 8696 O O . ILE B 1 517 ? 51.812 12.57 -43.875 1 26.2 517 ILE B O 1
ATOM 8700 N N . LYS B 1 518 ? 53.875 12.945 -44.562 1 28.62 518 LYS B N 1
ATOM 8701 C CA . LYS B 1 518 ? 54.875 12.117 -43.875 1 28.62 518 LYS B CA 1
ATOM 8702 C C . LYS B 1 518 ? 54.781 12.32 -42.344 1 28.62 518 LYS B C 1
ATOM 8704 O O . LYS B 1 518 ? 55.75 12.805 -41.75 1 28.62 518 LYS B O 1
ATOM 8709 N N . VAL B 1 519 ? 53.75 12.977 -41.719 1 26.12 519 VAL B N 1
ATOM 8710 C CA . VAL B 1 519 ? 54.125 13.312 -40.344 1 26.12 519 VAL B CA 1
ATOM 8711 C C . VAL B 1 519 ? 54.375 12.031 -39.531 1 26.12 519 VAL B C 1
ATOM 8713 O O . VAL B 1 519 ? 53.562 11.109 -39.562 1 26.12 519 VAL B O 1
ATOM 8716 N N . THR B 1 520 ? 55.688 11.656 -39.188 1 27.45 520 THR B N 1
ATOM 8717 C CA . THR B 1 520 ? 56.281 10.641 -38.312 1 27.45 520 THR B CA 1
ATOM 8718 C C . THR B 1 520 ? 55.562 10.609 -36.969 1 27.45 520 THR B C 1
ATOM 8720 O O . THR B 1 520 ? 55.812 11.477 -36.125 1 27.45 520 THR B O 1
ATOM 8723 N N . LEU B 1 521 ? 54.219 10.625 -36.875 1 25.77 521 LEU B N 1
ATOM 8724 C CA . LEU B 1 521 ? 53.688 10.641 -35.5 1 25.77 521 LEU B CA 1
ATOM 8725 C C . LEU B 1 521 ? 54.156 9.406 -34.75 1 25.77 521 LEU B C 1
ATOM 8727 O O . LEU B 1 521 ? 54.031 8.281 -35.219 1 25.77 521 LEU B O 1
ATOM 8731 N N . THR B 1 522 ? 55.188 9.516 -33.781 1 26.7 522 THR B N 1
ATOM 8732 C CA . THR B 1 522 ? 55.719 8.586 -32.812 1 26.7 522 THR B CA 1
ATOM 8733 C C . THR B 1 522 ? 54.594 7.879 -32.062 1 26.7 522 THR B C 1
ATOM 8735 O O . THR B 1 522 ? 53.594 8.508 -31.719 1 26.7 522 THR B O 1
ATOM 8738 N N . PRO B 1 523 ? 54.438 6.555 -32.188 1 27.95 523 PRO B N 1
ATOM 8739 C CA . PRO B 1 523 ? 53.438 5.676 -31.531 1 27.95 523 PRO B CA 1
ATOM 8740 C C . PRO B 1 523 ? 53.375 5.895 -30.031 1 27.95 523 PRO B C 1
ATOM 8742 O O . PRO B 1 523 ? 54.406 5.82 -29.344 1 27.95 523 PRO B O 1
ATOM 8745 N N . ILE B 1 524 ? 52.781 6.867 -29.516 1 24.61 524 ILE B N 1
ATOM 8746 C CA . ILE B 1 524 ? 52.625 6.934 -28.062 1 24.61 524 ILE B CA 1
ATOM 8747 C C . ILE B 1 524 ? 52.125 5.594 -27.531 1 24.61 524 ILE B C 1
ATOM 8749 O O . ILE B 1 524 ? 51.094 5.086 -28 1 24.61 524 ILE B O 1
ATOM 8753 N N . LYS B 1 525 ? 52.969 4.754 -26.797 1 25.56 525 LYS B N 1
ATOM 8754 C CA . LYS B 1 525 ? 52.781 3.574 -25.953 1 25.56 525 LYS B CA 1
ATOM 8755 C C . LYS B 1 525 ? 51.594 3.748 -25.016 1 25.56 525 LYS B C 1
ATOM 8757 O O . LYS B 1 525 ? 51.625 4.582 -24.109 1 25.56 525 LYS B O 1
ATOM 8762 N N . LEU B 1 526 ? 50.406 3.666 -25.375 1 23.09 526 LEU B N 1
ATOM 8763 C CA . LEU B 1 526 ? 49.312 3.479 -24.453 1 23.09 526 LEU B CA 1
ATOM 8764 C C . LEU B 1 526 ? 49.5 2.229 -23.609 1 23.09 526 LEU B C 1
ATOM 8766 O O . LEU B 1 526 ? 49.469 1.109 -24.125 1 23.09 526 LEU B O 1
ATOM 8770 N N . ILE B 1 527 ? 50.406 2.182 -22.562 1 24.56 527 ILE B N 1
ATOM 8771 C CA . ILE B 1 527 ? 50.625 1.268 -21.438 1 24.56 527 ILE B CA 1
ATOM 8772 C C . ILE B 1 527 ? 49.281 1.007 -20.734 1 24.56 527 ILE B C 1
ATOM 8774 O O . ILE B 1 527 ? 48.781 1.883 -20.031 1 24.56 527 ILE B O 1
ATOM 8778 N N . MET B 1 528 ? 48.281 0.625 -21.312 1 23.27 528 MET B N 1
ATOM 8779 C CA . MET B 1 528 ? 47.188 0.016 -20.547 1 23.27 528 MET B CA 1
ATOM 8780 C C . MET B 1 528 ? 47.656 -1.25 -19.844 1 23.27 528 MET B C 1
ATOM 8782 O O . MET B 1 528 ? 48 -2.234 -20.484 1 23.27 528 MET B O 1
ATOM 8786 N N . SER B 1 529 ? 48.438 -1.19 -18.656 1 21.48 529 SER B N 1
ATOM 8787 C CA . SER B 1 529 ? 48.719 -2.246 -17.688 1 21.48 529 SER B CA 1
ATOM 8788 C C . SER B 1 529 ? 47.438 -2.938 -17.234 1 21.48 529 SER B C 1
ATOM 8790 O O . SER B 1 529 ? 46.594 -2.32 -16.594 1 21.48 529 SER B O 1
ATOM 8792 N N . CYS B 1 530 ? 46.719 -3.564 -17.984 1 21.66 530 CYS B N 1
ATOM 8793 C CA . CYS B 1 530 ? 45.844 -4.648 -17.562 1 21.66 530 CYS B CA 1
ATOM 8794 C C . CYS B 1 530 ? 46.625 -5.684 -16.75 1 21.66 530 CYS B C 1
ATOM 8796 O O . CYS B 1 530 ? 47.281 -6.562 -17.312 1 21.66 530 CYS B O 1
ATOM 8798 N N . ARG B 1 531 ? 47.531 -5.258 -15.711 1 20.5 531 ARG B N 1
ATOM 8799 C CA . ARG B 1 531 ? 48.188 -6.266 -14.875 1 20.5 531 ARG B CA 1
ATOM 8800 C C . ARG B 1 531 ? 47.125 -7.18 -14.234 1 20.5 531 ARG B C 1
ATOM 8802 O O . ARG B 1 531 ? 46.125 -6.703 -13.703 1 20.5 531 ARG B O 1
ATOM 8809 N N . HIS B 1 532 ? 47.156 -8.414 -14.625 1 19.3 532 HIS B N 1
ATOM 8810 C CA . HIS B 1 532 ? 47 -9.734 -14.016 1 19.3 532 HIS B CA 1
ATOM 8811 C C . HIS B 1 532 ? 47.75 -9.812 -12.688 1 19.3 532 HIS B C 1
ATOM 8813 O O . HIS B 1 532 ? 48.781 -10.492 -12.594 1 19.3 532 HIS B O 1
ATOM 8819 N N . CYS B 1 533 ? 47.594 -8.836 -11.68 1 17.72 533 CYS B N 1
ATOM 8820 C CA . CYS B 1 533 ? 47.938 -9.438 -10.398 1 17.72 533 CYS B CA 1
ATOM 8821 C C . CYS B 1 533 ? 46.906 -10.5 -10.016 1 17.72 533 CYS B C 1
ATOM 8823 O O . CYS B 1 533 ? 45.719 -10.359 -10.32 1 17.72 533 CYS B O 1
#

InterPro domains:
  IPR029526 PiggyBac transposable element-derived protein [PF13843] (100-456)

Secondary structure (DSSP, 8-state):
-------------------------------------------------S---S----HHHH-----S--TT-BS-------PPP-PPPEE-----TT--HHHHHHHHS-HHHHHHHHHHHHHHHHHHHHHHTS--TT-----HHHHHHHHHHHHHHHHSB-SSGGGGG-S-TTT--HHHHHHS-HHHHHHHHHH--SS-GGGPPPTTSTT--TTHHHHHHHHHHHHHHHHSEE--SEEEEEEEEEE--S--TT-EE-TTSSS-EEEEEEEEEETTT--EEEEEE-----SSS--SS-HHHHHHHHHTTTS-SS--EEEE-TTT--HHHHHHHHHTT--EEEEE--TTSTTS-HHHHT----STT-EEEEEETTEEEEEEESSSEEEEEESS--S-EEE-TTS-EEEHHHHHHHHHTTHHHHHHHHHHHS--S---S-HHHHHHHHHHHHHHHHHHHHHHHS--SSPPPTT--HHHHHHHHHHHHHTT--HHHHHHHHHHHHHHHHHHHHTTTTTS-----------------/-----------------------------------------------TT----S----HHHH-----S--TT-BS-------PPP-PPPEE-----TT--HHHHHHHHS-HHHHHHHHHHHHHHHHHHHHHHTS--TT-----HHHHHHHHHHHHHHHHSB-SSGGGGG-S-TTT--HHHHHHS-HHHHHHHHHH--SS-GGGPPPTTSTT--TTHHHHHHHHHHHHHHHHSEE--SEEEEEEEEEE--S--TT-EE-TTSSS-EEEEEEEEEETTT--EEEEEE-----SSS--SS-HHHHHHHHHTTTS-SS--EEEE-TTT--HHHHHHHHHTT--EEEEE--TTSTTS-HHHHT----STT-EEEEEETTEEEEEEESSSEEEEEESS--S-EEE-TTS-EEEHHHHHHHHHTTHHHHHHHHHHHS--S---S-HHHHHHHHHHHHHHHHHHHHHHHS--SSPPPTT--HHHHHHHHHHHHHTT--HHHHHHHHHHHHHHHHHHHHTTTTTS-----------------

Sequence (1066 aa):
MEGEADRLLTGQASFLFPTLMQNFISTGRRLRSSSAHMSDDANHQLSGGSNDSMHHWTQDEMEGLGNSHDLGWTRRLTKPLVHEFCQESGPQHKLPLDASPLDYFFLLWPESLFETIVRETNLYAKQRIAASGKADPLWFPTRKNEMMAFFALAIMMGIKSVPRLYCYWTRNQALRCEWISGTMSRARYAKINQYLQLRDNSCQPLRNHPDYDPIYKVRDMINVVKQNFSRWYYPRRELSVDEGMIPFKGRLFFKQHMPRKPVKWGIKVWELCEAETGFCLNFDIYTGRNRQARPTKGLGYQVVMHLLQGYQNKNHHVYFDRFFSTPELLEDLLYQHGTYACSTVSLNRRGIPPSVKELNLQCRGDVAYFQNGCLMLTMWRDRRIVAILSTSQVGRMEQMPDGKLKPQAVIRYTQYMGGVDRSDQYRSYYSVGRSSKKWWRYIVWFLMNLAIVNAWLLFRESKHAPPPTKNYDHLRFRLDLAEQLRAGFSGHCLNREIKYFEIKYYLFHHSFLVSVIKVTLTPIKLIMSCRHCMEGEADRLLTGQASFLFPTLMQNFISTGRRLRSSSAHMSDDANHQLSGGSNDSMHHWTQDEMEGLGNSHDLGWTRRLTKPLVHEFCQESGPQHKLPLDASPLDYFFLLWPESLFETIVRETNLYAKQRIAASGKADPLWFPTRKNEMMAFFALAIMMGIKSVPRLYCYWTRNQALRCEWISGTMSRARYAKINQYLQLRDNSCQPLRNHPDYDPIYKVRDMINVVKQNFSRWYYPRRELSVDEGMIPFKGRLFFKQHMPRKPVKWGIKVWELCEAETGFCLNFDIYTGRNRQARPTKGLGYQVVMHLLQGYQNKNHHVYFDRFFSTPELLEDLLYQHGTYACSTVSLNRRGIPPSVKELNLQCRGDVAYFQNGCLMLTMWRDRRIVAILSTSQVGRMEQMPDGKLKPQAVIRYTQYMGGVDRSDQYRSYYSVGRSSKKWWRYIVWFLMNLAIVNAWLLFRESKHAPPPTKNYDHLRFRLDLAEQLRAGFSGHCLNREIKYFEIKYYLFHHSFLVSVIKVTLTPIKLIMSCRHC

Radius of gyration: 36.0 Å; Cα contacts (8 Å, |Δi|>4): 1514; chains: 2; bounding box: 109×165×87 Å